Protein 3SDR (pdb70)

Radius of gyration: 31.47 Å; Cα contacts (8 Å, |Δi|>4): 1175; chains: 1; bounding box: 90×68×75 Å

Foldseek 3Di:
DFQVQLVVDDAPLQDVVLVVVLVVLLVVLCVVCCCQQPNVLHADKDFQLLLLLLQLQDCCPVPDLGGVQVLSLVVLLPQQDPQLFHADPVDDAQLQRLNSLLSNLVSCVSSVHNPVSNVSSQCSNQVSVVPCDDPLQNFFHFWCSLQAVLQSVVVVVVVVRPHDCPDPVNVVSPVVNVVLCVPDPLVCQLPPQDPCLLPCVRVVVRDPLVRNCNQAWPQQGRQQASNSLSVSCNVPVDPSSVSNNVVQCVSPPRGGHGGPDQSQLLLLLLLVLCQLLVNCVSPVPSNCSSLVVNVVLQDLQADPSDSRGPHHALLSRLSNLQSCLQQQHDDAPSNCVNQQDVHHDQDSIGDVSSLSSLLSLLNSLLLFFPPRVSSVVSNVVSLVVLVVVLVDSNCVGPVNVVLVSNVVSVVSNVDRPLQDQSLLSSLVVLVRAALADWDHHNHIMDDNSNRHDSSSVSSQSVSSSLLVLVSVLSSVLSVCVVVLCLVVLVLFDQDLLLQLSLQCSQLRDNQQSQLSNLLSLVVSLLRSLLCCLQPVDALVLLVLLLVCLVVLDLVSCVPHDVVSNSSVVSVSVSLVVLQVLLCVQAVDHCSVVLSVLVSQQSVLSSVVSVCVVVLHQAALVVQLLSQLRPVCQLSSLVSRLSNRHPFYADPVLVCQAHPRPDLHLSSLLSSLLQLLQCLQAQLVSHHSLVNVCVVPVPDDSVVSNVVSVVVNVNSVSNLSCNLSHDDDHDNSSSSSSSSSSNNSCNQSDPRNNHHGDPVVSVVSSCSNRNDRDDD

Organism: Abies grandis (NCBI:txid46611)

B-factor: mean 39.96, std 15.06, range [17.89, 164.93]

InterPro domains:
  IPR001906 Terpene synthase, N-terminal domain [PF01397] (242-449)
  IPR005630 Terpene synthase, metal-binding domain [PF03936] (525-759)
  IPR008930 Terpenoid cyclases/protein prenyltransferase alpha-alpha toroid [SSF48239] (81-162)
  IPR008930 Terpenoid cyclases/protein prenyltransferase alpha-alpha toroid [SSF48239] (253-471)
  IPR008949 Isoprenoid synthase domain superfamily [G3DSA:1.10.600.10] (502-817)
  IPR008949 Isoprenoid synthase domain superfamily [SSF48576] (488-815)
  IPR034741 Terpene cyclase-like 1, C-terminal domain [SFLDG01019] (487-816)
  IPR036965 Terpene synthase, N-terminal domain superfamily [G3DSA:1.50.10.130] (62-500)
  IPR044814 Terpene cyclases, class 1, plant [cd00684] (286-814)
  IPR050148 Terpene synthase-like [PTHR31739] (59-814)

Secondary structure (DSSP, 8-state):
-HHHHHHT---GGGSHHHHHHHHHHHHHHHHHHHHHHTSS--------HHHHHHHHTPBPTTS-SSBSSHHHHHHHHH---TTS--S-TT---HHHHHHHHHHHHHHHHHTT--HHHHHHHHHHHHHHHTT--SGGGS-SPPTTHHHHHHHHHHHHHHTT-S--TT-HHHHHHHHHHHHHHHT--SGGGGTS--GGGGGGGG-TTT--TTTGGGG--TTS-BTTBHHHHHHHHHHH--HHHHHHHHHHHHHHSS---SSS--HHHHHHHHHHHHHHTT-GGGGHHHHHHHHHHHHHH--TT---SSTT-SS--HHHHHHHHHHHHHTT----GGGGGGGB---B---SS-HHHHHHHHHHHHHHHTTPPTT-HHHHHHHHHHHHHHHHHHTSGGGGSHHHHHTTHHHHHHHHHH--STT--HHHHHHHHHTT--TT--EESSSEE--TTTS-HHHHHHHHHHHHHHHHHHHHHHHHHHHHHHHSSGGG-TTS---HHHHHHHHHTTS--GGGHHHHHHHHHHHHHHHHHHHIIIIIS-HHHHHHHHHHHHHT-GGGGGGS-HHHHHHHHHHHHHHHHHHHHHHHHHSS--HHHHHHHHHHHHHHHHHHHHHHHTT----HHHHHHHHHHHT-HHHHHHHHHTT-TT----HHHHHTT--TTS-SHHHHHHHHHHHHHHHHSS-----HHHHHHHHSTTS-HHHHHHHHHHHHHHHHHHHHHHHHS--SS-HHHHHHHHHHHHHHHHHT-S--SS---HHHHHHHHIIIIIPPPP-

Nearest PDB structures (foldseek):
  3sdv-assembly1_A  TM=1.001E+00  e=0.000E+00  Abies grandis
  3s9v-assembly3_C  TM=9.406E-01  e=3.411E-59  Abies grandis
  3s9v-assembly4_D  TM=9.399E-01  e=6.898E-59  Abies grandis
  7y47-assembly1_B  TM=9.010E-01  e=2.805E-46  Selaginella moellendorffii
  6a2c-assembly1_A  TM=8.883E-01  e=5.609E-22  Santalum album

Sequence (775 aa):
WGYDLVHSLKSPYIDSSYRERAEVLVSSEIKAMLNPAITGDGESMITPSAYDTAWVARVPAIDGSARPQFPQTVDDWILKNQLKDGSWGIQSHFLLSDRLLATLSCVLVLLKWNVGDLQVEQGIEFIKSNLELVKDETDQDSLVTDFEIIFPSLLREAQSLRLGLPYDLPYIHLLQTKRQERLAKLSREEIYAVPSPLLYSLEGIQDIVEWERIMEVQSQDGSFLSSPASTACVFMHTGDAKCLEFLNSVMIKFGNFVPCLYPVDLLERLLIVDNIVRLGIYRHFEKEIKEALDYVYRHWNERGIGWGRLNPIADLETTALGFRLLRLHRYNVSPAIFDNFKDAKFICSTGQFNKDVASMLNLYRASQLAFPGENILDEEAKSFATKYLREALEKSETSSAWNNKQNLSQEIKYALKTSWHASVPRVEAKRYCQVYRPDYARIAKCVYKLPYVNNEKFLELGKLDFNIIQSIHQEEMKNVTSSWFRDSGLPLFTFARERPLEFYFLVAAGTYEPQYAKCRFLFTKVACLQTVLDDMYDTYGTLDELKLFTEAVRRWDLSFTENLPDYMKLCYQIYYDIVHEVAWEAEKEQGRELVSFFRKGWEDYLLGYYEEAEWLAAEYVPTLDEYIKNGITSIGQRILLLSGVLIMDGQLLSQEALEKVDYPGRRVLTELNSLISRLADDTKTYKALASSIECYMKDHPECTEEEALDHIYSILEPAVKELTREFLKPDDVPFACKKMLFEETRVTMVIFKDGDGFGVSKLEVKDHIKECLIEPLPL

CATH classification: 1.50.10.130 (+2 more: 1.50.10.160, 1.10.600.10)

GO terms:
  GO:0052681 alpha-bisabolene synthase activity (F, EXP)

Solvent-accessible surface area: 31756 Å² total; per-residue (Å²): 111,20,68,113,42,0,52,77,24,159,27,80,33,83,79,77,60,73,56,114,93,0,83,68,0,8,62,62,0,76,70,50,1,65,49,0,11,72,34,125,19,38,1,81,4,26,41,0,6,1,0,0,0,7,0,0,20,0,58,6,107,96,71,40,103,125,16,48,9,72,65,0,11,70,30,0,43,156,60,34,30,207,68,1,0,0,26,30,114,68,38,81,0,18,1,4,3,1,1,2,0,0,0,0,0,5,0,0,63,96,44,122,54,16,108,109,37,13,122,82,0,32,101,5,0,87,46,25,0,83,120,19,167,72,98,110,64,35,28,11,34,1,22,18,2,32,1,1,0,6,28,5,6,103,60,0,87,86,96,215,24,54,14,22,40,116,42,103,16,16,96,50,3,49,75,70,22,104,89,56,16,84,157,43,60,114,110,92,5,23,79,76,35,31,85,14,0,10,0,0,2,0,0,57,147,36,9,78,31,160,101,0,46,148,5,31,4,145,37,0,1,0,2,2,0,0,0,0,0,0,2,0,18,63,90,54,51,34,71,88,0,26,110,3,0,54,49,0,10,148,71,31,39,62,36,0,0,0,12,33,14,0,0,1,7,0,3,0,16,4,0,10,8,1,31,75,3,2,1,52,50,27,0,131,130,10,11,128,52,1,1,56,44,0,84,194,54,36,55,148,180,6,5,4,29,2,95,51,23,50,44,29,14,10,21,0,0,0,3,0,0,26,0,0,7,33,55,67,40,127,10,58,10,54,9,0,77,65,23,63,89,128,86,10,92,19,65,91,39,18,38,29,53,11,2,28,3,0,7,15,0,18,45,0,2,14,2,5,39,51,68,29,112,26,0,62,53,0,86,53,45,0,21,131,33,0,144,104,1,47,155,80,82,86,1,70,15,58,5,1,78,113,32,62,17,28,98,66,0,119,74,7,44,162,33,50,50,24,19,5,5,23,10,2,48,6,11,78,31,2,112,100,11,96,28,68,68,1,35,18,10,1,5,4,14,31,0,54,16,0,13,19,119,66,0,22,70,0,1,55,10,2,5,1,5,2,5,2,38,3,8,68,19,0,24,84,1,4,36,44,15,134,123,22,16,4,38,123,8,128,59,10,122,98,70,12,2,33,23,0,1,18,3,0,0,2,7,4,20,49,98,12,40,88,0,0,48,0,0,0,14,0,4,3,0,15,19,5,0,46,34,0,3,44,109,113,13,66,65,100,40,2,132,71,0,1,54,0,0,123,130,29,61,82,84,29,20,137,70,4,37,113,46,0,65,53,1,0,96,13,0,44,81,7,1,42,63,1,0,149,19,0,47,148,49,11,71,72,103,2,41,68,59,0,66,112,4,1,40,42,4,0,62,7,9,28,75,23,6,77,32,68,65,73,158,90,47,1,60,14,119,55,13,27,156,9,3,33,54,4,38,1,21,36,2,5,0,1,0,0,0,0,5,1,83,59,38,117,1,59,116,127,10,7,71,78,3,5,71,72,74,134,105,15,1,0,19,1,0,0,5,1,2,39,0,8,34,4,2,30,35,45,100,109,109,8,12,0,1,60,0,31,61,117,54,83,101,165,27,63,88,111,97,0,27,87,63,0,60,62,39,15,104,61,0,23,42,28,0,0,77,18,11,4,73,97,50,104,4,31,68,26,0,0,36,2,1,0,10,3,0,23,0,8,18,7,43,35,82,117,14,68,0,160,19,49,43,136,128,89,18,88,62,28,1,65,41,3,2,22,88,72,3,105,123

Structure (mmCIF, N/CA/C/O backbone):
data_3SDR
#
_entry.id   3SDR
#
_cell.length_a   156.458
_cell.length_b   54.479
_cell.length_c   126.607
_cell.angle_alpha   90.00
_cell.angle_beta   119.37
_cell.angle_gamma   90.00
#
_symmetry.space_group_name_H-M   'C 1 2 1'
#
loop_
_entity.id
_entity.type
_entity.pdbx_description
1 polymer 'Alpha-bisabolene synthase'
2 non-polymer 'CHLORIDE ION'
3 non-polymer 'MAGNESIUM ION'
4 non-polymer PAMIDRONATE
5 water water
#
loop_
_atom_site.group_PDB
_atom_site.id
_atom_site.type_symbol
_atom_site.label_atom_id
_atom_site.label_alt_id
_atom_site.label_comp_id
_atom_site.label_asym_id
_atom_site.label_entity_id
_atom_site.label_seq_id
_atom_site.pdbx_PDB_ins_code
_atom_site.Cartn_x
_atom_site.Cartn_y
_atom_site.Cartn_z
_atom_site.occupancy
_atom_site.B_iso_or_equiv
_atom_site.auth_seq_id
_atom_site.auth_comp_id
_atom_site.auth_asym_id
_atom_site.auth_atom_id
_atom_site.pdbx_PDB_model_num
ATOM 1 N N . TRP A 1 35 ? 113.909 16.724 30.044 1.00 66.92 35 TRP A N 1
ATOM 2 C CA . TRP A 1 35 ? 113.219 17.954 30.425 1.00 64.96 35 TRP A CA 1
ATOM 3 C C . TRP A 1 35 ? 114.104 19.181 30.204 1.00 52.63 35 TRP A C 1
ATOM 4 O O . TRP A 1 35 ? 115.274 19.055 29.831 1.00 56.71 35 TRP A O 1
ATOM 15 N N . GLY A 1 36 ? 113.541 20.364 30.437 1.00 75.59 36 GLY A N 1
ATOM 16 C CA . GLY A 1 36 ? 114.284 21.605 30.302 1.00 70.10 36 GLY A CA 1
ATOM 17 C C . GLY A 1 36 ? 114.849 21.838 28.910 1.00 61.94 36 GLY A C 1
ATOM 18 O O . GLY A 1 36 ? 114.157 21.653 27.910 1.00 64.34 36 GLY A O 1
ATOM 19 N N . TYR A 1 37 ? 116.117 22.236 28.850 1.00 59.19 37 TYR A N 1
ATOM 20 C CA . TYR A 1 37 ? 116.753 22.608 27.588 1.00 55.65 37 TYR A CA 1
ATOM 21 C C . TYR A 1 37 ? 116.809 21.453 26.592 1.00 56.69 37 TYR A C 1
ATOM 22 O O . TYR A 1 37 ? 116.408 21.597 25.435 1.00 49.80 37 TYR A O 1
ATOM 31 N N . ASP A 1 38 ? 117.311 20.311 27.049 1.00 62.09 38 ASP A N 1
ATOM 32 C CA . ASP A 1 38 ? 117.554 19.166 26.178 1.00 63.27 38 ASP A CA 1
ATOM 33 C C . ASP A 1 38 ? 116.289 18.623 25.528 1.00 58.90 38 ASP A C 1
ATOM 34 O O . ASP A 1 38 ? 116.279 18.331 24.332 1.00 60.34 38 ASP A O 1
ATOM 39 N N . LEU A 1 39 ? 115.225 18.485 26.311 1.00 57.03 39 LEU A N 1
ATOM 40 C CA . LEU A 1 39 ? 113.959 17.987 25.782 1.00 60.06 39 LEU A CA 1
ATOM 41 C C . LEU A 1 39 ? 113.394 18.931 24.736 1.00 48.85 39 LEU A C 1
ATOM 42 O O . LEU A 1 39 ? 112.989 18.508 23.657 1.00 50.96 39 LEU A O 1
ATOM 47 N N . VAL A 1 40 ? 113.362 20.214 25.067 1.00 46.64 40 VAL A N 1
ATOM 48 C CA . VAL A 1 40 ? 112.737 21.203 24.200 1.00 42.69 40 VAL A CA 1
ATOM 49 C C . VAL A 1 40 ? 113.492 21.365 22.875 1.00 34.59 40 VAL A C 1
ATOM 50 O O . VAL A 1 40 ? 112.882 21.428 21.814 1.00 37.84 40 VAL A O 1
ATOM 54 N N . HIS A 1 41 ? 114.817 21.415 22.926 1.00 42.49 41 HIS A N 1
ATOM 55 C CA . HIS A 1 41 ? 115.578 21.573 21.686 1.00 45.14 41 HIS A CA 1
ATOM 56 C C . HIS A 1 41 ? 115.606 20.304 20.822 1.00 47.55 41 HIS A C 1
ATOM 57 O O . HIS A 1 41 ? 115.986 20.352 19.651 1.00 44.88 41 HIS A O 1
ATOM 64 N N . SER A 1 42 ? 115.169 19.183 21.390 1.00 45.19 42 SER A N 1
ATOM 65 C CA . SER A 1 42 ? 115.064 17.939 20.633 1.00 50.30 42 SER A CA 1
ATOM 66 C C . SER A 1 42 ? 113.768 17.873 19.817 1.00 46.74 42 SER A C 1
ATOM 67 O O . SER A 1 42 ? 113.625 17.024 18.940 1.00 44.14 42 SER A O 1
ATOM 70 N N . LEU A 1 43 ? 112.828 18.770 20.111 1.00 37.83 43 LEU A N 1
ATOM 71 C CA . LEU A 1 43 ? 111.552 18.813 19.403 1.00 39.17 43 LEU A CA 1
ATOM 72 C C . LEU A 1 43 ? 111.754 19.384 18.010 1.00 46.32 43 LEU A C 1
ATOM 73 O O . LEU A 1 43 ? 112.461 20.375 17.834 1.00 42.94 43 LEU A O 1
ATOM 78 N N . LYS A 1 44 ? 111.130 18.755 17.021 1.00 48.98 44 LYS A N 1
ATOM 79 C CA . LYS A 1 44 ? 111.289 19.170 15.638 1.00 55.12 44 LYS A CA 1
ATOM 80 C C . LYS A 1 44 ? 109.949 19.066 14.923 1.00 60.51 44 LYS A C 1
ATOM 81 O O . LYS A 1 44 ? 109.750 18.169 14.102 1.00 67.28 44 LYS A O 1
ATOM 87 N N . SER A 1 45 ? 109.025 19.970 15.229 1.00 49.91 45 SER A N 1
ATOM 88 C CA . SER A 1 45 ? 107.679 19.846 14.662 1.00 50.16 45 SER A CA 1
ATOM 89 C C . SER A 1 45 ? 107.557 20.335 13.225 1.00 54.24 45 SER A C 1
ATOM 90 O O . SER A 1 45 ? 107.975 21.449 12.899 1.00 51.18 45 SER A O 1
ATOM 93 N N . PRO A 1 46 ? 106.944 19.508 12.369 1.00 53.46 46 PRO A N 1
ATOM 94 C CA . PRO A 1 46 ? 106.741 19.848 10.959 1.00 57.92 46 PRO A CA 1
ATOM 95 C C . PRO A 1 46 ? 105.745 20.987 10.801 1.00 50.46 46 PRO A C 1
ATOM 96 O O . PRO A 1 46 ? 105.814 21.684 9.786 1.00 49.26 46 PRO A O 1
ATOM 100 N N . TYR A 1 47 ? 104.863 21.181 11.790 1.00 42.17 47 TYR A N 1
ATOM 101 C CA . TYR A 1 47 ? 103.692 22.055 11.623 1.00 38.47 47 TYR A CA 1
ATOM 102 C C . TYR A 1 47 ? 104.015 23.541 11.632 1.00 35.49 47 TYR A C 1
ATOM 103 O O . TYR A 1 47 ? 103.135 24.382 11.433 1.00 32.33 47 TYR A O 1
ATOM 112 N N . ILE A 1 48 ? 105.288 23.855 11.829 1.00 31.79 48 ILE A N 1
ATOM 113 C CA . ILE A 1 48 ? 105.742 25.236 11.804 1.00 38.43 48 ILE A CA 1
ATOM 114 C C . ILE A 1 48 ? 105.821 25.792 10.375 1.00 42.36 48 ILE A C 1
ATOM 115 O O . ILE A 1 48 ? 105.683 27.000 10.165 1.00 43.56 48 ILE A O 1
ATOM 120 N N . ASP A 1 49 ? 106.042 24.915 9.397 1.00 44.44 49 ASP A N 1
ATOM 121 C CA . ASP A 1 49 ? 106.139 25.341 7.997 1.00 42.24 49 ASP A CA 1
ATOM 122 C C . ASP A 1 49 ? 104.894 26.113 7.572 1.00 39.06 49 ASP A C 1
ATOM 123 O O . ASP A 1 49 ? 103.764 25.748 7.929 1.00 35.94 49 ASP A O 1
ATOM 128 N N . SER A 1 50 ? 105.099 27.177 6.801 1.00 37.49 50 SER A N 1
ATOM 129 C CA . SER A 1 50 ? 104.004 28.050 6.379 1.00 42.31 50 SER A CA 1
ATOM 130 C C . SER A 1 50 ? 102.879 27.312 5.651 1.00 44.30 50 SER A C 1
ATOM 131 O O . SER A 1 50 ? 101.727 27.731 5.721 1.00 39.26 50 SER A O 1
ATOM 134 N N . SER A 1 51 ? 103.216 26.238 4.936 1.00 42.72 51 SER A N 1
ATOM 135 C CA . SER A 1 51 ? 102.223 25.473 4.169 1.00 36.79 51 SER A CA 1
ATOM 136 C C . SER A 1 51 ? 101.090 24.937 5.035 1.00 37.57 51 SER A C 1
ATOM 137 O O . SER A 1 51 ? 99.961 24.796 4.566 1.00 33.24 51 SER A O 1
ATOM 140 N N . TYR A 1 52 ? 101.393 24.597 6.285 1.00 29.28 52 TYR A N 1
ATOM 141 C CA . TYR A 1 52 ? 100.344 24.106 7.184 1.00 27.85 52 TYR A CA 1
ATOM 142 C C . TYR A 1 52 ? 99.333 25.184 7.547 1.00 30.66 52 TYR A C 1
ATOM 143 O O . TYR A 1 52 ? 98.129 24.933 7.543 1.00 27.28 52 TYR A O 1
ATOM 152 N N . ARG A 1 53 ? 99.814 26.387 7.841 1.00 34.46 53 ARG A N 1
ATOM 153 C CA . ARG A 1 53 ? 98.893 27.486 8.092 1.00 32.71 53 ARG A CA 1
ATOM 154 C C . ARG A 1 53 ? 98.138 27.849 6.817 1.00 30.62 53 ARG A C 1
ATOM 155 O O . ARG A 1 53 ? 96.965 28.181 6.882 1.00 28.24 53 ARG A O 1
ATOM 163 N N . GLU A 1 54 ? 98.787 27.775 5.653 1.00 30.83 54 GLU A N 1
ATOM 164 C CA . GLU A 1 54 ? 98.071 28.060 4.405 1.00 32.12 54 GLU A CA 1
ATOM 165 C C . GLU A 1 54 ? 96.913 27.073 4.203 1.00 32.70 54 GLU A C 1
ATOM 166 O O . GLU A 1 54 ? 95.828 27.449 3.761 1.00 29.26 54 GLU A O 1
ATOM 172 N N . ARG A 1 55 ? 97.153 25.812 4.549 1.00 30.07 55 ARG A N 1
ATOM 173 C CA . ARG A 1 55 ? 96.129 24.773 4.454 1.00 29.50 55 ARG A CA 1
ATOM 174 C C . ARG A 1 55 ? 94.994 25.034 5.439 1.00 25.68 55 ARG A C 1
ATOM 175 O O . ARG A 1 55 ? 93.810 24.874 5.115 1.00 27.90 55 ARG A O 1
ATOM 183 N N . ALA A 1 56 ? 95.351 25.430 6.651 1.00 23.23 56 ALA A N 1
ATOM 184 C CA . ALA A 1 56 ? 94.339 25.733 7.658 1.00 22.02 56 ALA A CA 1
ATOM 185 C C . ALA A 1 56 ? 93.460 26.882 7.175 1.00 25.43 56 ALA A C 1
ATOM 186 O O . ALA A 1 56 ? 92.268 26.915 7.449 1.00 27.19 56 ALA A O 1
ATOM 188 N N . GLU A 1 57 ? 94.053 27.837 6.470 1.00 24.49 57 GLU A N 1
ATOM 189 C CA . GLU A 1 57 ? 93.285 28.963 5.953 1.00 28.61 57 GLU A CA 1
ATOM 190 C C . GLU A 1 57 ? 92.310 28.544 4.851 1.00 36.10 57 GLU A C 1
ATOM 191 O O . GLU A 1 57 ? 91.259 29.161 4.677 1.00 28.40 57 GLU A O 1
ATOM 197 N N . VAL A 1 58 ? 92.667 27.513 4.093 1.00 27.61 58 VAL A N 1
ATOM 198 C CA . VAL A 1 58 ? 91.745 26.976 3.109 1.00 27.10 58 VAL A CA 1
ATOM 199 C C . VAL A 1 58 ? 90.593 26.339 3.847 1.00 28.06 58 VAL A C 1
ATOM 200 O O . VAL A 1 58 ? 89.436 26.538 3.490 1.00 28.95 58 VAL A O 1
ATOM 204 N N . LEU A 1 59 ? 90.898 25.578 4.896 1.00 23.45 59 LEU A N 1
ATOM 205 C CA . LEU A 1 59 ? 89.830 24.965 5.683 1.00 25.77 59 LEU A CA 1
ATOM 206 C C . LEU A 1 59 ? 88.906 26.037 6.268 1.00 29.45 59 LEU A C 1
ATOM 207 O O . LEU A 1 59 ? 87.679 25.870 6.286 1.00 25.64 59 LEU A O 1
ATOM 212 N N . VAL A 1 60 ? 89.491 27.137 6.735 1.00 24.56 60 VAL A N 1
ATOM 213 C CA . VAL A 1 60 ? 88.695 28.224 7.291 1.00 27.55 60 VAL A CA 1
ATOM 214 C C . VAL A 1 60 ? 87.736 28.791 6.233 1.00 28.61 60 VAL A C 1
ATOM 215 O O . VAL A 1 60 ? 86.557 29.022 6.510 1.00 25.72 60 VAL A O 1
ATOM 219 N N . SER A 1 61 ? 88.224 29.010 5.018 1.00 26.74 61 SER A N 1
ATOM 220 C CA A SER A 1 61 ? 87.351 29.530 3.973 0.48 24.71 61 SER A CA 1
ATOM 221 C CA B SER A 1 61 ? 87.371 29.512 3.944 0.52 26.05 61 SER A CA 1
ATOM 222 C C . SER A 1 61 ? 86.270 28.519 3.597 1.00 25.05 61 SER A C 1
ATOM 223 O O . SER A 1 61 ? 85.129 28.903 3.330 1.00 28.60 61 SER A O 1
ATOM 228 N N . GLU A 1 62 ? 86.615 27.234 3.572 1.00 27.85 62 GLU A N 1
ATOM 229 C CA . GLU A 1 62 ? 85.625 26.209 3.222 1.00 30.58 62 GLU A CA 1
ATOM 230 C C . GLU A 1 62 ? 84.510 26.172 4.267 1.00 29.50 62 GLU A C 1
ATOM 231 O O . GLU A 1 62 ? 83.328 25.999 3.943 1.00 22.78 62 GLU A O 1
ATOM 237 N N . ILE A 1 63 ? 84.890 26.325 5.528 1.00 26.98 63 ILE A N 1
ATOM 238 C CA . ILE A 1 63 ? 83.925 26.264 6.618 1.00 25.77 63 ILE A CA 1
ATOM 239 C C . ILE A 1 63 ? 83.028 27.503 6.606 1.00 25.14 63 ILE A C 1
ATOM 240 O O . ILE A 1 63 ? 81.819 27.409 6.821 1.00 23.78 63 ILE A O 1
ATOM 245 N N . LYS A 1 64 ? 83.611 28.661 6.325 1.00 23.87 64 LYS A N 1
ATOM 246 C CA . LYS A 1 64 ? 82.800 29.867 6.192 1.00 24.90 64 LYS A CA 1
ATOM 247 C C . LYS A 1 64 ? 81.759 29.716 5.079 1.00 29.99 64 LYS A C 1
ATOM 248 O O . LYS A 1 64 ? 80.608 30.130 5.228 1.00 28.92 64 LYS A O 1
ATOM 254 N N . ALA A 1 65 ? 82.157 29.108 3.964 1.00 30.05 65 ALA A N 1
ATOM 255 C CA . ALA A 1 65 ? 81.221 28.900 2.868 1.00 30.11 65 ALA A CA 1
ATOM 256 C C . ALA A 1 65 ? 80.153 27.890 3.267 1.00 31.69 65 ALA A C 1
ATOM 257 O O . ALA A 1 65 ? 78.978 28.047 2.934 1.00 32.27 65 ALA A O 1
ATOM 259 N N . MET A 1 66 ? 80.561 26.844 3.973 1.00 26.78 66 MET A N 1
ATOM 260 C CA . MET A 1 66 ? 79.619 25.819 4.389 1.00 28.77 66 MET A CA 1
ATOM 261 C C . MET A 1 66 ? 78.549 26.373 5.333 1.00 34.64 66 MET A C 1
ATOM 262 O O . MET A 1 66 ? 77.382 25.992 5.258 1.00 33.18 66 MET A O 1
ATOM 267 N N . LEU A 1 67 ? 78.956 27.263 6.229 1.00 27.18 67 LEU A N 1
ATOM 268 C CA . LEU A 1 67 ? 78.055 27.774 7.258 1.00 27.49 67 LEU A CA 1
ATOM 269 C C . LEU A 1 67 ? 77.220 28.947 6.759 1.00 31.15 67 LEU A C 1
ATOM 270 O O . LEU A 1 67 ? 76.233 29.334 7.382 1.00 31.02 67 LEU A O 1
ATOM 275 N N . ASN A 1 68 ? 77.609 29.505 5.621 1.00 29.60 68 ASN A N 1
ATOM 276 C CA . ASN A 1 68 ? 76.991 30.741 5.171 1.00 35.92 68 ASN A CA 1
ATOM 277 C C . ASN A 1 68 ? 75.464 30.665 5.036 1.00 33.99 68 ASN A C 1
ATOM 278 O O . ASN A 1 68 ? 74.763 31.562 5.499 1.00 35.85 68 ASN A O 1
ATOM 283 N N . PRO A 1 69 ? 74.947 29.593 4.410 1.00 36.69 69 PRO A N 1
ATOM 284 C CA . PRO A 1 69 ? 73.492 29.440 4.279 1.00 41.68 69 PRO A CA 1
ATOM 285 C C . PRO A 1 69 ? 72.796 29.384 5.633 1.00 43.82 69 PRO A C 1
ATOM 286 O O . PRO A 1 69 ? 71.696 29.912 5.765 1.00 49.07 69 PRO A O 1
ATOM 290 N N . ALA A 1 70 ? 73.439 28.772 6.625 1.00 39.64 70 ALA A N 1
ATOM 291 C CA . ALA A 1 70 ? 72.864 28.654 7.965 1.00 43.95 70 ALA A CA 1
ATOM 292 C C . ALA A 1 70 ? 72.742 29.996 8.679 1.00 48.26 70 ALA A C 1
ATOM 293 O O . ALA A 1 70 ? 71.715 30.297 9.278 1.00 58.28 70 ALA A O 1
ATOM 295 N N . ILE A 1 71 ? 73.796 30.800 8.629 1.00 36.62 71 ILE A N 1
ATOM 296 C CA . ILE A 1 71 ? 73.824 32.017 9.428 1.00 40.36 71 ILE A CA 1
ATOM 297 C C . ILE A 1 71 ? 73.373 33.269 8.671 1.00 45.53 71 ILE A C 1
ATOM 298 O O . ILE A 1 71 ? 72.837 34.195 9.275 1.00 43.47 71 ILE A O 1
ATOM 303 N N . THR A 1 72 ? 73.589 33.297 7.356 1.00 53.24 72 THR A N 1
ATOM 304 C CA . THR A 1 72 ? 73.305 34.501 6.568 1.00 54.50 72 THR A CA 1
ATOM 305 C C . THR A 1 72 ? 72.334 34.261 5.419 1.00 49.58 72 THR A C 1
ATOM 306 O O . THR A 1 72 ? 71.734 35.203 4.904 1.00 54.44 72 THR A O 1
ATOM 310 N N . GLY A 1 73 ? 72.184 33.004 5.017 1.00 50.86 73 GLY A N 1
ATOM 311 C CA . GLY A 1 73 ? 71.278 32.661 3.936 1.00 61.59 73 GLY A CA 1
ATOM 312 C C . GLY A 1 73 ? 69.936 32.126 4.405 1.00 64.97 73 GLY A C 1
ATOM 313 O O . GLY A 1 73 ? 69.453 32.462 5.489 1.00 64.23 73 GLY A O 1
ATOM 314 N N . ASP A 1 74 ? 69.329 31.289 3.570 1.00 68.55 74 ASP A N 1
ATOM 315 C CA . ASP A 1 74 ? 68.026 30.701 3.864 1.00 73.49 74 ASP A CA 1
ATOM 316 C C . ASP A 1 74 ? 68.130 29.180 3.954 1.00 63.71 74 ASP A C 1
ATOM 317 O O . ASP A 1 74 ? 67.122 28.474 4.052 1.00 60.51 74 ASP A O 1
ATOM 322 N N . GLY A 1 75 ? 69.362 28.685 3.923 1.00 56.75 75 GLY A N 1
ATOM 323 C CA . GLY A 1 75 ? 69.619 27.263 4.047 1.00 56.05 75 GLY A CA 1
ATOM 324 C C . GLY A 1 75 ? 69.748 26.850 5.499 1.00 52.91 75 GLY A C 1
ATOM 325 O O . GLY A 1 75 ? 70.508 25.942 5.834 1.00 51.61 75 GLY A O 1
ATOM 326 N N . GLU A 1 76 ? 69.004 27.533 6.363 1.00 48.95 76 GLU A N 1
ATOM 327 C CA . GLU A 1 76 ? 68.973 27.212 7.779 1.00 58.75 76 GLU A CA 1
ATOM 328 C C . GLU A 1 76 ? 68.398 25.813 7.992 1.00 53.52 76 GLU A C 1
ATOM 329 O O . GLU A 1 76 ? 67.819 25.224 7.081 1.00 55.84 76 GLU A O 1
ATOM 335 N N . SER A 1 77 ? 68.562 25.288 9.201 1.00 45.37 77 SER A N 1
ATOM 336 C CA . SER A 1 77 ? 68.010 23.988 9.568 1.00 40.68 77 SER A CA 1
ATOM 337 C C . SER A 1 77 ? 68.340 22.868 8.573 1.00 41.22 77 SER A C 1
ATOM 338 O O . SER A 1 77 ? 67.447 22.309 7.929 1.00 41.90 77 SER A O 1
ATOM 341 N N . MET A 1 78 ? 69.624 22.548 8.446 1.00 41.42 78 MET A N 1
ATOM 342 C CA . MET A 1 78 ? 70.041 21.380 7.672 1.00 37.65 78 MET A CA 1
ATOM 343 C C . MET A 1 78 ? 69.996 20.125 8.552 1.00 29.23 78 MET A C 1
ATOM 344 O O . MET A 1 78 ? 70.854 19.911 9.412 1.00 35.22 78 MET A O 1
ATOM 349 N N . ILE A 1 79 ? 68.993 19.302 8.309 1.00 29.44 79 ILE A N 1
ATOM 350 C CA . ILE A 1 79 ? 68.670 18.168 9.159 1.00 22.82 79 ILE A CA 1
ATOM 351 C C . ILE A 1 79 ? 68.222 17.028 8.248 1.00 30.01 79 ILE A C 1
ATOM 352 O O . ILE A 1 79 ? 67.562 17.267 7.250 1.00 29.16 79 ILE A O 1
ATOM 357 N N . THR A 1 80 ? 68.619 15.802 8.578 1.00 26.84 80 THR A N 1
ATOM 358 C CA . THR A 1 80 ? 68.321 14.605 7.791 1.00 19.83 80 THR A CA 1
ATOM 359 C C . THR A 1 80 ? 66.828 14.248 7.707 1.00 25.64 80 THR A C 1
ATOM 360 O O . THR A 1 80 ? 66.009 14.769 8.472 1.00 22.27 80 THR A O 1
ATOM 364 N N . PRO A 1 81 ? 66.454 13.364 6.761 1.00 25.49 81 PRO A N 1
ATOM 365 C CA . PRO A 1 81 ? 65.031 13.001 6.642 1.00 17.89 81 PRO A CA 1
ATOM 366 C C . PRO A 1 81 ? 64.540 12.156 7.799 1.00 24.97 81 PRO A C 1
ATOM 367 O O . PRO A 1 81 ? 65.301 11.352 8.369 1.00 23.33 81 PRO A O 1
ATOM 371 N N . SER A 1 82 ? 63.265 12.330 8.125 1.00 22.42 82 SER A N 1
ATOM 372 C CA . SER A 1 82 ? 62.581 11.446 9.063 1.00 23.33 82 SER A CA 1
ATOM 373 C C . SER A 1 82 ? 61.635 10.574 8.262 1.00 20.37 82 SER A C 1
ATOM 374 O O . SER A 1 82 ? 60.615 11.049 7.771 1.00 23.35 82 SER A O 1
ATOM 377 N N . ALA A 1 83 ? 61.961 9.300 8.101 1.00 26.37 83 ALA A N 1
ATOM 378 C CA . ALA A 1 83 ? 61.012 8.414 7.425 1.00 23.81 83 ALA A CA 1
ATOM 379 C C . ALA A 1 83 ? 59.684 8.380 8.179 1.00 30.62 83 ALA A C 1
ATOM 380 O O . ALA A 1 83 ? 58.620 8.380 7.563 1.00 29.42 83 ALA A O 1
ATOM 382 N N . TYR A 1 84 ? 59.744 8.358 9.513 1.00 26.88 84 TYR A N 1
ATOM 383 C CA . TYR A 1 84 ? 58.525 8.326 10.319 1.00 24.33 84 TYR A CA 1
ATOM 384 C C . TYR A 1 84 ? 57.603 9.495 10.005 1.00 22.17 84 TYR A C 1
ATOM 385 O O . TYR A 1 84 ? 56.411 9.298 9.787 1.00 26.93 84 TYR A O 1
ATOM 394 N N . ASP A 1 85 ? 58.159 10.711 9.994 1.00 22.68 85 ASP A N 1
ATOM 395 C CA . ASP A 1 85 ? 57.353 11.919 9.767 1.00 25.14 85 ASP A CA 1
ATOM 396 C C . ASP A 1 85 ? 56.932 12.025 8.314 1.00 28.51 85 ASP A C 1
ATOM 397 O O . ASP A 1 85 ? 55.839 12.501 8.002 1.00 25.56 85 ASP A O 1
ATOM 402 N N . THR A 1 86 ? 57.815 11.592 7.422 1.00 23.75 86 THR A N 1
ATOM 403 C CA . THR A 1 86 ? 57.509 11.634 6.006 1.00 21.81 86 THR A CA 1
ATOM 404 C C . THR A 1 86 ? 56.300 10.740 5.721 1.00 23.46 86 THR A C 1
ATOM 405 O O . THR A 1 86 ? 55.459 11.058 4.867 1.00 25.25 86 THR A O 1
ATOM 409 N N . ALA A 1 87 ? 56.213 9.616 6.422 1.00 25.12 87 ALA A N 1
ATOM 410 C CA . ALA A 1 87 ? 55.056 8.725 6.251 1.00 26.47 87 ALA A CA 1
ATOM 411 C C . ALA A 1 87 ? 53.763 9.349 6.766 1.00 29.83 87 ALA A C 1
ATOM 412 O O . ALA A 1 87 ? 52.691 9.131 6.191 1.00 26.55 87 ALA A O 1
ATOM 414 N N . TRP A 1 88 ? 53.849 10.118 7.850 1.00 28.12 88 TRP A N 1
ATOM 415 C CA . TRP A 1 88 ? 52.664 10.836 8.313 1.00 27.25 88 TRP A CA 1
ATOM 416 C C . TRP A 1 88 ? 52.221 11.900 7.303 1.00 28.30 88 TRP A C 1
ATOM 417 O O . TRP A 1 88 ? 51.040 12.040 7.034 1.00 27.29 88 TRP A O 1
ATOM 428 N N . VAL A 1 89 ? 53.173 12.619 6.714 1.00 26.94 89 VAL A N 1
ATOM 429 C CA . VAL A 1 89 ? 52.815 13.638 5.740 1.00 27.50 89 VAL A CA 1
ATOM 430 C C . VAL A 1 89 ? 52.216 12.962 4.499 1.00 31.90 89 VAL A C 1
ATOM 431 O O . VAL A 1 89 ? 51.241 13.452 3.916 1.00 28.28 89 VAL A O 1
ATOM 435 N N . ALA A 1 90 ? 52.781 11.814 4.122 1.00 25.66 90 ALA A N 1
ATOM 436 C CA . ALA A 1 90 ? 52.249 11.021 3.014 1.00 29.02 90 ALA A CA 1
ATOM 437 C C . ALA A 1 90 ? 50.802 10.576 3.213 1.00 34.76 90 ALA A C 1
ATOM 438 O O . ALA A 1 90 ? 50.111 10.259 2.242 1.00 30.17 90 ALA A O 1
ATOM 440 N N . ARG A 1 91 ? 50.338 10.524 4.460 1.00 29.49 91 ARG A N 1
ATOM 441 C CA . ARG A 1 91 ? 48.964 10.093 4.711 1.00 28.22 91 ARG A CA 1
ATOM 442 C C . ARG A 1 91 ? 47.939 11.120 4.233 1.00 33.19 91 ARG A C 1
ATOM 443 O O . ARG A 1 91 ? 46.787 10.780 3.969 1.00 32.71 91 ARG A O 1
ATOM 451 N N . VAL A 1 92 ? 48.335 12.386 4.179 1.00 31.47 92 VAL A N 1
ATOM 452 C CA . VAL A 1 92 ? 47.363 13.448 3.930 1.00 28.64 92 VAL A CA 1
ATOM 453 C C . VAL A 1 92 ? 46.706 13.278 2.561 1.00 29.31 92 VAL A C 1
ATOM 454 O O . VAL A 1 92 ? 47.400 13.235 1.545 1.00 36.68 92 VAL A O 1
ATOM 458 N N . PRO A 1 93 ? 45.366 13.155 2.528 1.00 35.93 93 PRO A N 1
ATOM 459 C CA . PRO A 1 93 ? 44.724 12.987 1.225 1.00 35.48 93 PRO A CA 1
ATOM 460 C C . PRO A 1 93 ? 44.700 14.296 0.433 1.00 37.78 93 PRO A C 1
ATOM 461 O O . PRO A 1 93 ? 44.749 15.370 1.030 1.00 32.84 93 PRO A O 1
ATOM 465 N N . ALA A 1 94 ? 44.638 14.196 -0.892 1.00 35.93 94 ALA A N 1
ATOM 466 C CA . ALA A 1 94 ? 44.566 15.375 -1.745 1.00 34.47 94 ALA A CA 1
ATOM 467 C C . ALA A 1 94 ? 43.411 16.281 -1.316 1.00 39.06 94 ALA A C 1
ATOM 468 O O . ALA A 1 94 ? 42.286 15.816 -1.130 1.00 40.45 94 ALA A O 1
ATOM 470 N N . ILE A 1 95 ? 43.680 17.574 -1.176 1.00 34.28 95 ILE A N 1
ATOM 471 C CA . ILE A 1 95 ? 42.645 18.505 -0.732 1.00 38.04 95 ILE A CA 1
ATOM 472 C C . ILE A 1 95 ? 41.558 18.707 -1.783 1.00 48.23 95 ILE A C 1
ATOM 473 O O . ILE A 1 95 ? 40.515 19.307 -1.511 1.00 50.78 95 ILE A O 1
ATOM 478 N N . ASP A 1 96 ? 41.794 18.190 -2.985 1.00 45.11 96 ASP A N 1
ATOM 479 C CA . ASP A 1 96 ? 40.807 18.297 -4.051 1.00 49.80 96 ASP A CA 1
ATOM 480 C C . ASP A 1 96 ? 39.818 17.133 -4.003 1.00 52.98 96 ASP A C 1
ATOM 481 O O . ASP A 1 96 ? 38.966 16.991 -4.878 1.00 53.21 96 ASP A O 1
ATOM 486 N N . GLY A 1 97 ? 39.940 16.299 -2.975 1.00 50.70 97 GLY A N 1
ATOM 487 C CA . GLY A 1 97 ? 38.998 15.214 -2.762 1.00 48.37 97 GLY A CA 1
ATOM 488 C C . GLY A 1 97 ? 39.291 13.947 -3.550 1.00 52.17 97 GLY A C 1
ATOM 489 O O . GLY A 1 97 ? 38.645 12.923 -3.338 1.00 55.06 97 GLY A O 1
ATOM 490 N N . SER A 1 98 ? 40.258 14.005 -4.461 1.00 49.86 98 SER A N 1
ATOM 491 C CA . SER A 1 98 ? 40.619 12.824 -5.242 1.00 53.99 98 SER A CA 1
ATOM 492 C C . SER A 1 98 ? 41.281 11.773 -4.351 1.00 51.75 98 SER A C 1
ATOM 493 O O . SER A 1 98 ? 41.787 12.093 -3.280 1.00 52.49 98 SER A O 1
ATOM 496 N N . ALA A 1 99 ? 41.276 10.520 -4.799 1.00 53.71 99 ALA A N 1
ATOM 497 C CA . ALA A 1 99 ? 41.813 9.420 -3.997 1.00 56.59 99 ALA A CA 1
ATOM 498 C C . ALA A 1 99 ? 43.318 9.238 -4.191 1.00 49.87 99 ALA A C 1
ATOM 499 O O . ALA A 1 99 ? 43.774 8.213 -4.694 1.00 44.76 99 ALA A O 1
ATOM 501 N N . ARG A 1 100 ? 44.083 10.240 -3.783 1.00 45.34 100 ARG A N 1
ATOM 502 C CA . ARG A 1 100 ? 45.532 10.174 -3.860 1.00 45.02 100 ARG A CA 1
ATOM 503 C C . ARG A 1 100 ? 46.137 11.096 -2.809 1.00 43.35 100 ARG A C 1
ATOM 504 O O . ARG A 1 100 ? 45.433 11.925 -2.230 1.00 42.27 100 ARG A O 1
ATOM 512 N N . PRO A 1 101 ? 47.444 10.949 -2.549 1.00 41.76 101 PRO A N 1
ATOM 513 C CA . PRO A 1 101 ? 48.060 11.811 -1.533 1.00 33.72 101 PRO A CA 1
ATOM 514 C C . PRO A 1 101 ? 48.189 13.262 -1.988 1.00 36.16 101 PRO A C 1
ATOM 515 O O . PRO A 1 101 ? 48.359 13.531 -3.187 1.00 34.03 101 PRO A O 1
ATOM 519 N N . GLN A 1 102 ? 48.105 14.188 -1.035 1.00 33.38 102 GLN A N 1
ATOM 520 C CA . GLN A 1 102 ? 48.303 15.601 -1.334 1.00 36.20 102 GLN A CA 1
ATOM 521 C C . GLN A 1 102 ? 49.765 15.852 -1.711 1.00 35.46 102 GLN A C 1
ATOM 522 O O . GLN A 1 102 ? 50.079 16.744 -2.509 1.00 35.49 102 GLN A O 1
ATOM 528 N N . PHE A 1 103 ? 50.656 15.059 -1.125 1.00 31.02 103 PHE A N 1
ATOM 529 C CA . PHE A 1 103 ? 52.099 15.203 -1.339 1.00 30.33 103 PHE A CA 1
ATOM 530 C C . PHE A 1 103 ? 52.659 13.888 -1.854 1.00 34.85 103 PHE A C 1
ATOM 531 O O . PHE A 1 103 ? 53.327 13.174 -1.113 1.00 30.56 103 PHE A O 1
ATOM 539 N N . PRO A 1 104 ? 52.374 13.557 -3.126 1.00 35.89 104 PRO A N 1
ATOM 540 C CA . PRO A 1 104 ? 52.704 12.239 -3.678 1.00 37.96 104 PRO A CA 1
ATOM 541 C C . PRO A 1 104 ? 54.205 11.978 -3.715 1.00 36.96 104 PRO A C 1
ATOM 542 O O . PRO A 1 104 ? 54.629 10.823 -3.682 1.00 34.67 104 PRO A O 1
ATOM 546 N N . GLN A 1 105 ? 55.005 13.036 -3.765 1.00 36.63 105 GLN A N 1
ATOM 547 C CA . GLN A 1 105 ? 56.455 12.872 -3.731 1.00 34.74 105 GLN A CA 1
ATOM 548 C C . GLN A 1 105 ? 56.951 12.183 -2.452 1.00 35.49 105 GLN A C 1
ATOM 549 O O . GLN A 1 105 ? 57.985 11.513 -2.478 1.00 32.35 105 GLN A O 1
ATOM 555 N N . THR A 1 106 ? 56.230 12.337 -1.339 1.00 26.89 106 THR A N 1
ATOM 556 C CA . THR A 1 106 ? 56.625 11.657 -0.110 1.00 26.36 106 THR A CA 1
ATOM 557 C C . THR A 1 106 ? 56.426 10.151 -0.199 1.00 35.89 106 THR A C 1
ATOM 558 O O . THR A 1 106 ? 57.174 9.381 0.404 1.00 31.98 106 THR A O 1
ATOM 562 N N . VAL A 1 107 ? 55.416 9.726 -0.952 1.00 33.32 107 VAL A N 1
ATOM 563 C CA . VAL A 1 107 ? 55.188 8.308 -1.146 1.00 34.71 107 VAL A CA 1
ATOM 564 C C . VAL A 1 107 ? 56.312 7.742 -2.006 1.00 38.08 107 VAL A C 1
ATOM 565 O O . VAL A 1 107 ? 56.855 6.674 -1.722 1.00 35.73 107 VAL A O 1
ATOM 569 N N . ASP A 1 108 ? 56.655 8.467 -3.064 1.00 30.65 108 ASP A N 1
ATOM 570 C CA A ASP A 1 108 ? 57.758 8.056 -3.914 0.58 33.75 108 ASP A CA 1
ATOM 571 C CA B ASP A 1 108 ? 57.775 8.114 -3.927 0.42 34.08 108 ASP A CA 1
ATOM 572 C C . ASP A 1 108 ? 59.064 7.951 -3.118 1.00 34.72 108 ASP A C 1
ATOM 573 O O . ASP A 1 108 ? 59.824 6.997 -3.301 1.00 33.54 108 ASP A O 1
ATOM 582 N N . TRP A 1 109 ? 59.311 8.902 -2.220 1.00 29.70 109 TRP A N 1
ATOM 583 C CA . TRP A 1 109 ? 60.503 8.860 -1.367 1.00 30.35 109 TRP A CA 1
ATOM 584 C C . TRP A 1 109 ? 60.533 7.589 -0.519 1.00 33.76 109 TRP A C 1
ATOM 585 O O . TRP A 1 109 ? 61.555 6.898 -0.430 1.00 32.41 109 TRP A O 1
ATOM 596 N N . ILE A 1 110 ? 59.412 7.295 0.129 1.00 28.78 110 ILE A N 1
ATOM 597 C CA . ILE A 1 110 ? 59.320 6.112 0.976 1.00 30.89 110 ILE A CA 1
ATOM 598 C C . ILE A 1 110 ? 59.592 4.843 0.174 1.00 32.83 110 ILE A C 1
ATOM 599 O O . ILE A 1 110 ? 60.329 3.965 0.621 1.00 32.09 110 ILE A O 1
ATOM 604 N N . LEU A 1 111 ? 59.006 4.749 -1.014 1.00 31.04 111 LEU A N 1
ATOM 605 C CA . LEU A 1 111 ? 59.181 3.557 -1.849 1.00 30.98 111 LEU A CA 1
ATOM 606 C C . LEU A 1 111 ? 60.642 3.340 -2.235 1.00 35.13 111 LEU A C 1
ATOM 607 O O . LEU A 1 111 ? 61.084 2.204 -2.446 1.00 37.43 111 LEU A O 1
ATOM 612 N N . LYS A 1 112 ? 61.385 4.432 -2.348 1.00 32.30 112 LYS A N 1
ATOM 613 C CA . LYS A 1 112 ? 62.755 4.358 -2.848 1.00 39.71 112 LYS A CA 1
ATOM 614 C C . LYS A 1 112 ? 63.809 4.369 -1.743 1.00 40.11 112 LYS A C 1
ATOM 615 O O . LYS A 1 112 ? 64.997 4.220 -2.017 1.00 40.71 112 LYS A O 1
ATOM 621 N N . ASN A 1 113 ? 63.385 4.543 -0.497 1.00 35.04 113 ASN A N 1
ATOM 622 C CA . ASN A 1 113 ? 64.358 4.668 0.584 1.00 38.43 113 ASN A CA 1
ATOM 623 C C . ASN A 1 113 ? 64.291 3.617 1.685 1.00 35.86 113 ASN A C 1
ATOM 624 O O . ASN A 1 113 ? 64.816 3.824 2.775 1.00 38.06 113 ASN A O 1
ATOM 629 N N . GLN A 1 114 ? 63.668 2.479 1.399 1.00 30.13 114 GLN A N 1
ATOM 630 C CA . GLN A 1 114 ? 63.742 1.360 2.327 1.00 32.97 114 GLN A CA 1
ATOM 631 C C . GLN A 1 114 ? 65.186 0.862 2.438 1.00 33.69 114 GLN A C 1
ATOM 632 O O . GLN A 1 114 ? 65.908 0.799 1.440 1.00 35.89 114 GLN A O 1
ATOM 638 N N . LEU A 1 115 ? 65.604 0.518 3.652 1.00 33.37 115 LEU A N 1
ATOM 639 C CA . LEU A 1 115 ? 66.932 -0.041 3.872 1.00 35.55 115 LEU A CA 1
ATOM 640 C C . LEU A 1 115 ? 66.942 -1.525 3.514 1.00 39.50 115 LEU A C 1
ATOM 641 O O . LEU A 1 115 ? 65.881 -2.135 3.325 1.00 35.48 115 LEU A O 1
ATOM 646 N N . LYS A 1 116 ? 68.132 -2.110 3.420 1.00 40.51 116 LYS A N 1
ATOM 647 C CA . LYS A 1 116 ? 68.248 -3.491 2.962 1.00 42.14 116 LYS A CA 1
ATOM 648 C C . LYS A 1 116 ? 67.546 -4.478 3.891 1.00 44.77 116 LYS A C 1
ATOM 649 O O . LYS A 1 116 ? 67.037 -5.499 3.439 1.00 37.98 116 LYS A O 1
ATOM 655 N N . ASP A 1 117 ? 67.505 -4.172 5.186 1.00 44.53 117 ASP A N 1
ATOM 656 C CA . ASP A 1 117 ? 66.918 -5.105 6.146 1.00 40.72 117 ASP A CA 1
ATOM 657 C C . ASP A 1 117 ? 65.398 -4.969 6.246 1.00 39.50 117 ASP A C 1
ATOM 658 O O . ASP A 1 117 ? 64.759 -5.659 7.043 1.00 39.21 117 ASP A O 1
ATOM 663 N N . GLY A 1 118 ? 64.824 -4.084 5.434 1.00 37.18 118 GLY A N 1
ATOM 664 C CA . GLY A 1 118 ? 63.385 -3.883 5.418 1.00 41.90 118 GLY A CA 1
ATOM 665 C C . GLY A 1 118 ? 62.905 -2.723 6.280 1.00 37.21 118 GLY A C 1
ATOM 666 O O . GLY A 1 118 ? 61.731 -2.349 6.252 1.00 34.12 118 GLY A O 1
ATOM 667 N N . SER A 1 119 ? 63.807 -2.141 7.056 1.00 31.25 119 SER A N 1
ATOM 668 C CA . SER A 1 119 ? 63.431 -1.001 7.872 1.00 34.87 119 SER A CA 1
ATOM 669 C C . SER A 1 119 ? 63.655 0.290 7.091 1.00 37.13 119 SER A C 1
ATOM 670 O O . SER A 1 119 ? 64.249 0.275 6.008 1.00 33.94 119 SER A O 1
ATOM 673 N N . TRP A 1 120 ? 63.151 1.396 7.634 1.00 34.24 120 TRP A N 1
ATOM 674 C CA . TRP A 1 120 ? 63.515 2.734 7.173 1.00 28.47 120 TRP A CA 1
ATOM 675 C C . TRP A 1 120 ? 64.244 3.456 8.317 1.00 25.68 120 TRP A C 1
ATOM 676 O O . TRP A 1 120 ? 63.910 3.272 9.483 1.00 30.89 120 TRP A O 1
ATOM 687 N N . GLY A 1 121 ? 65.237 4.271 7.974 1.00 32.67 121 GLY A N 1
ATOM 688 C CA . GLY A 1 121 ? 66.015 5.008 8.957 1.00 34.59 121 GLY A CA 1
ATOM 689 C C . GLY A 1 121 ? 67.372 5.371 8.387 1.00 39.09 121 GLY A C 1
ATOM 690 O O . GLY A 1 121 ? 67.607 5.208 7.186 1.00 38.39 121 GLY A O 1
ATOM 691 N N . ILE A 1 122 ? 68.285 5.840 9.235 1.00 31.58 122 ILE A N 1
ATOM 692 C CA . ILE A 1 122 ? 69.601 6.225 8.740 1.00 34.28 122 ILE A CA 1
ATOM 693 C C . ILE A 1 122 ? 70.531 5.032 8.854 1.00 28.92 122 ILE A C 1
ATOM 694 O O . ILE A 1 122 ? 70.702 4.475 9.934 1.00 31.82 122 ILE A O 1
ATOM 699 N N . GLN A 1 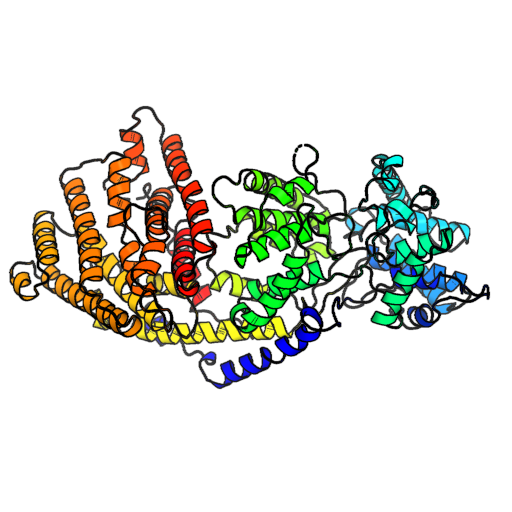123 ? 71.121 4.630 7.731 1.00 28.78 123 GLN A N 1
ATOM 700 C CA . GLN A 1 123 ? 71.869 3.378 7.667 1.00 29.60 123 GLN A CA 1
ATOM 701 C C . GLN A 1 123 ? 73.101 3.342 8.573 1.00 28.61 123 GLN A C 1
ATOM 702 O O . GLN A 1 123 ? 73.494 2.284 9.061 1.00 34.63 123 GLN A O 1
ATOM 708 N N . SER A 1 124 ? 73.726 4.494 8.787 1.00 31.83 124 SER A N 1
ATOM 709 C CA . SER A 1 124 ? 74.973 4.530 9.546 1.00 34.36 124 SER A CA 1
ATOM 710 C C . SER A 1 124 ? 74.764 4.161 11.018 1.00 35.64 124 SER A C 1
ATOM 711 O O . SER A 1 124 ? 75.690 3.709 11.688 1.00 33.98 124 SER A O 1
ATOM 714 N N . HIS A 1 125 ? 73.555 4.377 11.522 1.00 31.35 125 HIS A N 1
ATOM 715 C CA . HIS A 1 125 ? 73.260 4.141 12.935 1.00 37.65 125 HIS A CA 1
ATOM 716 C C . HIS A 1 125 ? 72.003 3.293 13.077 1.00 47.62 125 HIS A C 1
ATOM 717 O O . HIS A 1 125 ? 70.954 3.632 12.531 1.00 62.22 125 HIS A O 1
ATOM 724 N N . PHE A 1 126 ? 72.104 2.196 13.817 1.00 38.89 126 PHE A N 1
ATOM 725 C CA . PHE A 1 126 ? 70.932 1.376 14.096 1.00 30.79 126 PHE A CA 1
ATOM 726 C C . PHE A 1 126 ? 70.429 1.646 15.516 1.00 29.82 126 PHE A C 1
ATOM 727 O O . PHE A 1 126 ? 71.162 1.471 16.487 1.00 33.47 126 PHE A O 1
ATOM 735 N N . LEU A 1 127 ? 69.183 2.092 15.628 1.00 30.09 127 LEU A N 1
ATOM 736 C CA . LEU A 1 127 ? 68.521 2.170 16.931 1.00 32.73 127 LEU A CA 1
ATOM 737 C C . LEU A 1 127 ? 67.170 1.472 16.821 1.00 29.71 127 LEU A C 1
ATOM 738 O O . LEU A 1 127 ? 66.331 1.860 15.999 1.00 27.82 127 LEU A O 1
ATOM 743 N N . LEU A 1 128 ? 66.959 0.443 17.635 1.00 28.10 128 LEU A N 1
ATOM 744 C CA . LEU A 1 128 ? 65.773 -0.398 17.484 1.00 29.62 128 LEU A CA 1
ATOM 745 C C . LEU A 1 128 ? 64.468 0.399 17.484 1.00 27.42 128 LEU A C 1
ATOM 746 O O . LEU A 1 128 ? 63.647 0.238 16.579 1.00 31.28 128 LEU A O 1
ATOM 751 N N . SER A 1 129 ? 64.264 1.245 18.496 1.00 25.76 129 SER A N 1
ATOM 752 C CA . SER A 1 129 ? 63.003 1.982 18.594 1.00 24.98 129 SER A CA 1
ATOM 753 C C . SER A 1 129 ? 62.789 2.899 17.396 1.00 30.38 129 SER A C 1
ATOM 754 O O . SER A 1 129 ? 61.659 3.078 16.923 1.00 29.03 129 SER A O 1
ATOM 757 N N . ASP A 1 130 ? 63.873 3.494 16.918 1.00 25.33 130 ASP A N 1
ATOM 758 C CA . ASP A 1 130 ? 63.799 4.347 15.732 1.00 24.45 130 ASP A CA 1
ATOM 759 C C . ASP A 1 130 ? 63.358 3.532 14.510 1.00 28.43 130 ASP A C 1
ATOM 760 O O . ASP A 1 130 ? 62.461 3.946 13.758 1.00 29.80 130 ASP A O 1
ATOM 765 N N . ARG A 1 131 ? 63.966 2.365 14.315 1.00 29.92 131 ARG A N 1
ATOM 766 C CA . ARG A 1 131 ? 63.633 1.556 13.141 1.00 29.07 131 ARG A CA 1
ATOM 767 C C . ARG A 1 131 ? 62.221 1.003 13.253 1.00 29.53 131 ARG A C 1
ATOM 768 O O . ARG A 1 131 ? 61.515 0.896 12.254 1.00 27.76 131 ARG A O 1
ATOM 776 N N . LEU A 1 132 ? 61.797 0.669 14.472 1.00 29.56 132 LEU A N 1
ATOM 777 C CA . LEU A 1 132 ? 60.475 0.092 14.667 1.00 28.44 132 LEU A CA 1
ATOM 778 C C . LEU A 1 132 ? 59.405 1.122 14.365 1.00 30.16 132 LEU A C 1
ATOM 779 O O . LEU A 1 132 ? 58.438 0.839 13.650 1.00 29.58 132 LEU A O 1
ATOM 784 N N . LEU A 1 133 ? 59.578 2.318 14.918 1.00 27.65 133 LEU A N 1
ATOM 785 C CA . LEU A 1 133 ? 58.590 3.375 14.747 1.00 31.33 133 LEU A CA 1
ATOM 786 C C . LEU A 1 133 ? 58.504 3.819 13.283 1.00 27.48 133 LEU A C 1
ATOM 787 O O . LEU A 1 133 ? 57.416 3.887 12.710 1.00 29.01 133 LEU A O 1
ATOM 792 N N . ALA A 1 134 ? 59.647 4.131 12.685 1.00 26.35 134 ALA A N 1
ATOM 793 C CA . ALA A 1 134 ? 59.673 4.579 11.296 1.00 27.67 134 ALA A CA 1
ATOM 794 C C . ALA A 1 134 ? 59.121 3.510 10.353 1.00 32.57 134 ALA A C 1
ATOM 795 O O . ALA A 1 134 ? 58.395 3.812 9.398 1.00 31.25 134 ALA A O 1
ATOM 797 N N . THR A 1 135 ? 59.456 2.253 10.620 1.00 28.70 135 THR A N 1
ATOM 798 C CA . THR A 1 135 ? 59.061 1.180 9.712 1.00 30.85 135 THR A CA 1
ATOM 799 C C . THR A 1 135 ? 57.562 0.919 9.782 1.00 32.90 135 THR A C 1
ATOM 800 O O . THR A 1 135 ? 56.900 0.754 8.758 1.00 30.67 135 THR A O 1
ATOM 804 N N . LEU A 1 136 ? 57.009 0.907 10.986 1.00 29.74 136 LEU A N 1
ATOM 805 C CA . LEU A 1 136 ? 55.569 0.709 11.096 1.00 27.97 136 LEU A CA 1
ATOM 806 C C . LEU A 1 136 ? 54.850 1.899 10.460 1.00 28.42 136 LEU A C 1
ATOM 807 O O . LEU A 1 136 ? 53.820 1.741 9.799 1.00 31.15 136 LEU A O 1
ATOM 812 N N . SER A 1 137 ? 55.411 3.090 10.643 1.00 25.96 137 SER A N 1
ATOM 813 C CA . SER A 1 137 ? 54.827 4.304 10.077 1.00 30.87 137 SER A CA 1
ATOM 814 C C . SER A 1 137 ? 54.756 4.230 8.546 1.00 34.15 137 SER A C 1
ATOM 815 O O . SER A 1 137 ? 53.714 4.510 7.941 1.00 29.43 137 SER A O 1
ATOM 818 N N . CYS A 1 138 ? 55.857 3.817 7.923 1.00 32.43 138 CYS A N 1
ATOM 819 C CA . CYS A 1 138 ? 55.910 3.680 6.475 1.00 30.61 138 CYS A CA 1
ATOM 820 C C . CYS A 1 138 ? 55.013 2.552 5.966 1.00 37.73 138 CYS A C 1
ATOM 821 O O . CYS A 1 138 ? 54.316 2.708 4.960 1.00 33.22 138 CYS A O 1
ATOM 824 N N . VAL A 1 139 ? 55.022 1.417 6.659 1.00 34.96 139 VAL A N 1
ATOM 825 C CA . VAL A 1 139 ? 54.172 0.297 6.257 1.00 34.82 139 VAL A CA 1
ATOM 826 C C . VAL A 1 139 ? 52.709 0.726 6.171 1.00 35.69 139 VAL A C 1
ATOM 827 O O . VAL A 1 139 ? 52.024 0.429 5.195 1.00 32.14 139 VAL A O 1
ATOM 831 N N . LEU A 1 140 ? 52.237 1.445 7.182 1.00 32.50 140 LEU A N 1
ATOM 832 C CA . LEU A 1 140 ? 50.822 1.808 7.236 1.00 36.07 140 LEU A CA 1
ATOM 833 C C . LEU A 1 140 ? 50.402 2.767 6.120 1.00 32.37 140 LEU A C 1
ATOM 834 O O . LEU A 1 140 ? 49.318 2.625 5.566 1.00 33.97 140 LEU A O 1
ATOM 839 N N . VAL A 1 141 ? 51.245 3.743 5.788 1.00 29.07 141 VAL A N 1
ATOM 840 C CA . VAL A 1 141 ? 50.861 4.692 4.745 1.00 30.40 141 VAL A CA 1
ATOM 841 C C . VAL A 1 141 ? 50.926 4.053 3.355 1.00 35.47 141 VAL A C 1
ATOM 842 O O . VAL A 1 141 ? 50.089 4.346 2.491 1.00 34.10 141 VAL A O 1
ATOM 846 N N . LEU A 1 142 ? 51.882 3.151 3.145 1.00 28.03 142 LEU A N 1
ATOM 847 C CA . LEU A 1 142 ? 51.933 2.444 1.866 1.00 32.93 142 LEU A CA 1
ATOM 848 C C . LEU A 1 142 ? 50.664 1.619 1.704 1.00 37.47 142 LEU A C 1
ATOM 849 O O . LEU A 1 142 ? 50.104 1.533 0.615 1.00 39.72 142 LEU A O 1
ATOM 854 N N . LEU A 1 143 ? 50.206 1.017 2.799 1.00 41.97 143 LEU A N 1
ATOM 855 C CA . LEU A 1 143 ? 48.972 0.244 2.766 1.00 39.68 143 LEU A CA 1
ATOM 856 C C . LEU A 1 143 ? 47.772 1.155 2.507 1.00 43.44 143 LEU A C 1
ATOM 857 O O . LEU A 1 143 ? 46.872 0.794 1.755 1.00 37.34 143 LEU A O 1
ATOM 862 N N . LYS A 1 144 ? 47.761 2.333 3.127 1.00 39.09 144 LYS A N 1
ATOM 863 C CA . LYS A 1 144 ? 46.672 3.287 2.921 1.00 42.17 144 LYS A CA 1
ATOM 864 C C . LYS A 1 144 ? 46.432 3.556 1.426 1.00 46.93 144 LYS A C 1
ATOM 865 O O . LYS A 1 144 ? 45.288 3.553 0.945 1.00 38.86 144 LYS A O 1
ATOM 871 N N . TRP A 1 145 ? 47.521 3.765 0.692 1.00 42.43 145 TRP A N 1
ATOM 872 C CA . TRP A 1 145 ? 47.450 4.104 -0.726 1.00 39.67 145 TRP A CA 1
ATOM 873 C C . TRP A 1 145 ? 47.573 2.891 -1.652 1.00 42.34 145 TRP A C 1
ATOM 874 O O . TRP A 1 145 ? 47.660 3.035 -2.876 1.00 45.36 145 TRP A O 1
ATOM 885 N N . ASN A 1 146 ? 47.585 1.700 -1.067 1.00 39.40 146 ASN A N 1
ATOM 886 C CA . ASN A 1 146 ? 47.623 0.463 -1.845 1.00 40.69 146 ASN A CA 1
ATOM 887 C C . ASN A 1 146 ? 48.788 0.385 -2.838 1.00 40.98 146 ASN A C 1
ATOM 888 O O . ASN A 1 146 ? 48.605 0.017 -3.997 1.00 40.16 146 ASN A O 1
ATOM 893 N N . VAL A 1 147 ? 49.985 0.724 -2.371 1.00 40.02 147 VAL A N 1
ATOM 894 C CA . VAL A 1 147 ? 51.185 0.655 -3.188 1.00 45.21 147 VAL A CA 1
ATOM 895 C C . VAL A 1 147 ? 52.306 -0.030 -2.417 1.00 45.65 147 VAL A C 1
ATOM 896 O O . VAL A 1 147 ? 52.155 -0.335 -1.235 1.00 37.89 147 VAL A O 1
ATOM 900 N N . GLY A 1 148 ? 53.427 -0.273 -3.093 1.00 42.94 148 GLY A N 1
ATOM 901 C CA . GLY A 1 148 ? 54.619 -0.800 -2.445 1.00 41.31 148 GLY A CA 1
ATOM 902 C C . GLY A 1 148 ? 54.424 -2.112 -1.709 1.00 40.24 148 GLY A C 1
ATOM 903 O O . GLY A 1 148 ? 54.862 -2.265 -0.576 1.00 41.27 148 GLY A O 1
ATOM 904 N N . ASP A 1 149 ? 53.780 -3.074 -2.362 1.00 44.37 149 ASP A N 1
ATOM 905 C CA . ASP A 1 149 ? 53.495 -4.358 -1.726 1.00 49.46 149 ASP A CA 1
ATOM 906 C C . ASP A 1 149 ? 54.749 -5.088 -1.232 1.00 48.52 149 ASP A C 1
ATOM 907 O O . ASP A 1 149 ? 54.725 -5.735 -0.185 1.00 45.46 149 ASP A O 1
ATOM 912 N N . LEU A 1 150 ? 55.839 -4.983 -1.982 1.00 42.27 150 LEU A N 1
ATOM 913 C CA . LEU A 1 150 ? 57.078 -5.655 -1.607 1.00 46.05 150 LEU A CA 1
ATOM 914 C C . LEU A 1 150 ? 57.728 -4.970 -0.402 1.00 45.73 150 LEU A C 1
ATOM 915 O O . LEU A 1 150 ? 58.279 -5.630 0.489 1.00 40.42 150 LEU A O 1
ATOM 920 N N . GLN A 1 151 ? 57.659 -3.643 -0.382 1.00 42.63 151 GLN A N 1
ATOM 921 C CA . GLN A 1 151 ? 58.218 -2.861 0.713 1.00 40.87 151 GLN A CA 1
ATOM 922 C C . GLN A 1 151 ? 57.454 -3.149 1.998 1.00 41.15 151 GLN A C 1
ATOM 923 O O . GLN A 1 151 ? 58.041 -3.249 3.079 1.00 40.44 151 GLN A O 1
ATOM 929 N N . VAL A 1 152 ? 56.138 -3.278 1.871 1.00 35.59 152 VAL A N 1
ATOM 930 C CA . VAL A 1 152 ? 55.290 -3.593 3.013 1.00 38.36 152 VAL A CA 1
ATOM 931 C C . VAL A 1 152 ? 55.653 -4.963 3.576 1.00 40.52 152 VAL A C 1
ATOM 932 O O . VAL A 1 152 ? 55.781 -5.133 4.789 1.00 36.94 152 VAL A O 1
ATOM 936 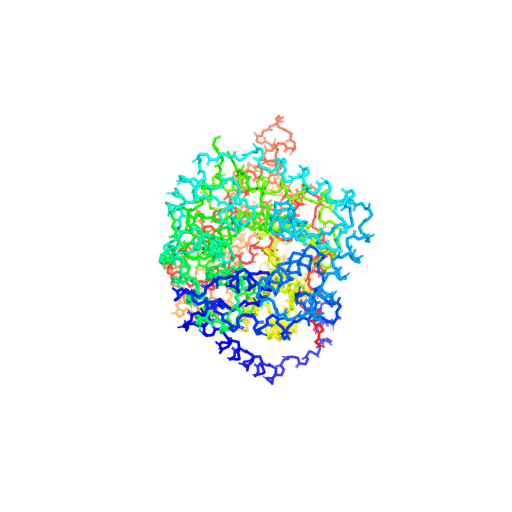N N . GLU A 1 153 ? 55.825 -5.937 2.686 1.00 42.04 153 GLU A N 1
ATOM 937 C CA . GLU A 1 153 ? 56.162 -7.294 3.096 1.00 43.07 153 GLU A CA 1
ATOM 938 C C . GLU A 1 153 ? 57.495 -7.328 3.841 1.00 41.29 153 GLU A C 1
ATOM 939 O O . GLU A 1 153 ? 57.622 -7.980 4.876 1.00 43.58 153 GLU A O 1
ATOM 945 N N . GLN A 1 154 ? 58.485 -6.616 3.313 1.00 39.68 154 GLN A N 1
ATOM 946 C CA . GLN A 1 154 ? 59.807 -6.557 3.932 1.00 38.49 154 GLN A CA 1
ATOM 947 C C . GLN A 1 154 ? 59.800 -5.765 5.243 1.00 37.22 154 GLN A C 1
ATOM 948 O O . GLN A 1 154 ? 60.542 -6.085 6.174 1.00 37.81 154 GLN A O 1
ATOM 954 N N . GLY A 1 155 ? 58.964 -4.733 5.313 1.00 31.63 155 GLY A N 1
ATOM 955 C CA . GLY A 1 155 ? 58.865 -3.912 6.509 1.00 33.25 155 GLY A CA 1
ATOM 956 C C . GLY A 1 155 ? 58.215 -4.662 7.656 1.00 32.23 155 GLY A C 1
ATOM 957 O O . GLY A 1 155 ? 58.678 -4.610 8.793 1.00 36.37 155 GLY A O 1
ATOM 958 N N . ILE A 1 156 ? 57.134 -5.370 7.347 1.00 33.36 156 ILE A N 1
ATOM 959 C CA . ILE A 1 156 ? 56.434 -6.179 8.337 1.00 37.21 156 ILE A CA 1
ATOM 960 C C . ILE A 1 156 ? 57.365 -7.255 8.900 1.00 41.09 156 ILE A C 1
ATOM 961 O O . ILE A 1 156 ? 57.381 -7.506 10.102 1.00 42.71 156 ILE A O 1
ATOM 966 N N . GLU A 1 157 ? 58.149 -7.877 8.025 1.00 44.31 157 GLU A N 1
ATOM 967 C CA . GLU A 1 157 ? 59.100 -8.899 8.444 1.00 40.54 157 GLU A CA 1
ATOM 968 C C . GLU A 1 157 ? 60.140 -8.295 9.385 1.00 42.87 157 GLU A C 1
ATOM 969 O O . GLU A 1 157 ? 60.521 -8.907 10.385 1.00 46.63 157 GLU A O 1
ATOM 975 N N . PHE A 1 158 ? 60.609 -7.095 9.067 1.00 39.59 158 PHE A N 1
ATOM 976 C CA . PHE A 1 158 ? 61.568 -6.446 9.949 1.00 36.18 158 PHE A CA 1
ATOM 977 C C . PHE A 1 158 ? 60.974 -6.228 11.340 1.00 39.53 158 PHE A C 1
ATOM 978 O O . PHE A 1 158 ? 61.606 -6.534 12.350 1.00 41.27 158 PHE A O 1
ATOM 986 N N . ILE A 1 159 ? 59.762 -5.692 11.391 1.00 36.51 159 ILE A N 1
ATOM 987 C CA . ILE A 1 159 ? 59.133 -5.385 12.674 1.00 41.86 159 ILE A CA 1
ATOM 988 C C . ILE A 1 159 ? 58.928 -6.655 13.497 1.00 45.47 159 ILE A C 1
ATOM 989 O O . ILE A 1 159 ? 59.261 -6.697 14.686 1.00 39.25 159 ILE A O 1
ATOM 994 N N . LYS A 1 160 ? 58.388 -7.691 12.858 1.00 39.54 160 LYS A N 1
ATOM 995 C CA . LYS A 1 160 ? 58.136 -8.959 13.531 1.00 41.76 160 LYS A CA 1
ATOM 996 C C . LYS A 1 160 ? 59.443 -9.584 14.006 1.00 45.99 160 LYS A C 1
ATOM 997 O O . LYS A 1 160 ? 59.581 -9.979 15.169 1.00 49.63 160 LYS A O 1
ATOM 1003 N N . SER A 1 161 ? 60.394 -9.675 13.085 1.00 45.05 161 SER A N 1
ATOM 1004 C CA . SER A 1 161 ? 61.703 -10.249 13.353 1.00 45.97 161 SER A CA 1
ATOM 1005 C C . SER A 1 161 ? 62.346 -9.583 14.567 1.00 46.96 161 SER A C 1
ATOM 1006 O O . SER A 1 161 ? 62.839 -10.249 15.478 1.00 41.72 161 SER A O 1
ATOM 1009 N N . ASN A 1 162 ? 62.337 -8.258 14.583 1.00 35.75 162 ASN A N 1
ATOM 1010 C CA . ASN A 1 162 ? 63.078 -7.542 15.610 1.00 41.52 162 ASN A CA 1
ATOM 1011 C C . ASN A 1 162 ? 62.388 -7.468 16.970 1.00 46.61 162 ASN A C 1
ATOM 1012 O O . ASN A 1 162 ? 63.053 -7.491 18.006 1.00 42.71 162 ASN A O 1
ATOM 1017 N N . LEU A 1 163 ? 61.062 -7.399 16.969 1.00 42.78 163 LEU A N 1
ATOM 1018 C CA . LEU A 1 163 ? 60.319 -7.419 18.224 1.00 45.23 163 LEU A CA 1
ATOM 1019 C C . LEU A 1 163 ? 60.548 -8.734 18.968 1.00 43.69 163 LEU A C 1
ATOM 1020 O O . LEU A 1 163 ? 60.561 -8.773 20.192 1.00 43.74 163 LEU A O 1
ATOM 1025 N N . GLU A 1 164 ? 60.751 -9.810 18.217 1.00 46.21 164 GLU A N 1
ATOM 1026 C CA . GLU A 1 164 ? 60.894 -11.135 18.811 1.00 45.88 164 GLU A CA 1
ATOM 1027 C C . GLU A 1 164 ? 62.294 -11.381 19.371 1.00 45.26 164 GLU A C 1
ATOM 1028 O O . GLU A 1 164 ? 62.530 -12.373 20.059 1.00 49.02 164 GLU A O 1
ATOM 1034 N N . LEU A 1 165 ? 63.215 -10.467 19.082 1.00 45.23 165 LEU A N 1
ATOM 1035 C CA . LEU A 1 165 ? 64.557 -10.510 19.667 1.00 50.35 165 LEU A CA 1
ATOM 1036 C C . LEU A 1 165 ? 64.602 -9.822 21.030 1.00 49.66 165 LEU A C 1
ATOM 1037 O O . LEU A 1 165 ? 65.537 -10.027 21.804 1.00 46.81 165 LEU A O 1
ATOM 1042 N N . VAL A 1 166 ? 63.609 -8.987 21.319 1.00 44.05 166 VAL A N 1
ATOM 1043 C CA . VAL A 1 166 ? 63.567 -8.334 22.617 1.00 44.36 166 VAL A CA 1
ATOM 1044 C C . VAL A 1 166 ? 63.220 -9.383 23.667 1.00 49.02 166 VAL A C 1
ATOM 1045 O O . VAL A 1 166 ? 62.140 -9.972 23.641 1.00 59.42 166 VAL A O 1
ATOM 1049 N N . LYS A 1 167 ? 64.162 -9.644 24.565 1.00 40.98 167 LYS A N 1
ATOM 1050 C CA . LYS A 1 167 ? 63.952 -10.622 25.618 1.00 49.05 167 LYS A CA 1
ATOM 1051 C C . LYS A 1 167 ? 63.483 -9.944 26.904 1.00 60.42 167 LYS A C 1
ATOM 1052 O O . LYS A 1 167 ? 62.508 -10.375 27.518 1.00 61.82 167 LYS A O 1
ATOM 1058 N N . ASP A 1 168 ? 64.173 -8.879 27.300 1.00 64.51 168 ASP A N 1
ATOM 1059 C CA . ASP A 1 168 ? 63.762 -8.095 28.463 1.00 66.30 168 ASP A CA 1
ATOM 1060 C C . ASP A 1 168 ? 63.962 -6.591 28.240 1.00 61.11 168 ASP A C 1
ATOM 1061 O O . ASP A 1 168 ? 64.355 -6.161 27.151 1.00 52.95 168 ASP A O 1
ATOM 1066 N N . GLU A 1 169 ? 63.679 -5.799 29.272 1.00 66.99 169 GLU A N 1
ATOM 1067 C CA . GLU A 1 169 ? 63.703 -4.342 29.169 1.00 65.07 169 GLU A CA 1
ATOM 1068 C C . GLU A 1 169 ? 65.042 -3.811 28.672 1.00 57.72 169 GLU A C 1
ATOM 1069 O O . GLU A 1 169 ? 65.095 -2.890 27.851 1.00 47.46 169 GLU A O 1
ATOM 1075 N N . THR A 1 170 ? 66.120 -4.399 29.171 1.00 56.82 170 THR A N 1
ATOM 1076 C CA . THR A 1 170 ? 67.469 -3.942 28.850 1.00 57.38 170 THR A CA 1
ATOM 1077 C C . THR A 1 170 ? 67.869 -4.217 27.405 1.00 58.69 170 THR A C 1
ATOM 1078 O O . THR A 1 170 ? 68.965 -3.853 26.981 1.00 65.50 170 THR A O 1
ATOM 1082 N N . ASP A 1 171 ? 66.983 -4.861 26.653 1.00 56.20 171 ASP A N 1
ATOM 1083 C CA . ASP A 1 171 ? 67.222 -5.122 25.235 1.00 49.85 171 ASP A CA 1
ATOM 1084 C C . ASP A 1 171 ? 66.597 -4.063 24.344 1.00 44.97 171 ASP A C 1
ATOM 1085 O O . ASP A 1 171 ? 66.845 -4.038 23.139 1.00 52.54 171 ASP A O 1
ATOM 1090 N N . GLN A 1 172 ? 65.770 -3.197 24.919 1.00 39.98 172 GLN A N 1
ATOM 1091 C CA . GLN A 1 172 ? 65.008 -2.278 24.084 1.00 43.94 172 GLN A CA 1
ATOM 1092 C C . GLN A 1 172 ? 65.904 -1.176 23.527 1.00 42.44 172 GLN A C 1
ATOM 1093 O O . GLN A 1 172 ? 65.635 -0.657 22.443 1.00 37.58 172 GLN A O 1
ATOM 1099 N N . ASP A 1 173 ? 66.960 -0.832 24.273 1.00 30.02 173 ASP A N 1
ATOM 1100 C CA . ASP A 1 173 ? 67.906 0.216 23.863 1.00 29.96 173 ASP A CA 1
ATOM 1101 C C . ASP A 1 173 ? 67.274 1.600 24.039 1.00 35.96 173 ASP A C 1
ATOM 1102 O O . ASP A 1 173 ? 66.154 1.705 24.538 1.00 33.31 173 ASP A O 1
ATOM 1107 N N . SER A 1 174 ? 67.976 2.660 23.637 1.00 27.56 174 SER A N 1
ATOM 1108 C CA . SER A 1 174 ? 67.459 4.029 23.822 1.00 24.23 174 SER A CA 1
ATOM 1109 C C . SER A 1 174 ? 66.142 4.272 23.064 1.00 24.60 174 SER A C 1
ATOM 1110 O O . SER A 1 174 ? 65.960 3.794 21.945 1.00 29.06 174 SER A O 1
ATOM 1113 N N . LEU A 1 175 ? 65.228 5.027 23.670 1.00 27.63 175 LEU A N 1
ATOM 1114 C CA . LEU A 1 175 ? 63.912 5.249 23.065 1.00 27.87 175 LEU A CA 1
ATOM 1115 C C . LEU A 1 175 ? 63.789 6.612 22.405 1.00 24.61 175 LEU A C 1
ATOM 1116 O O . LEU A 1 175 ? 64.105 7.630 23.012 1.00 24.76 175 LEU A O 1
ATOM 1121 N N . VAL A 1 176 ? 63.328 6.624 21.155 1.00 24.92 176 VAL A N 1
ATOM 1122 C CA . VAL A 1 176 ? 62.991 7.876 20.494 1.00 26.67 176 VAL A CA 1
ATOM 1123 C C . VAL A 1 176 ? 61.869 8.584 21.262 1.00 31.63 176 VAL A C 1
ATOM 1124 O O . VAL A 1 176 ? 61.163 7.971 22.069 1.00 28.30 176 VAL A O 1
ATOM 1128 N N . THR A 1 177 ? 61.735 9.882 21.032 1.00 22.12 177 THR A N 1
ATOM 1129 C CA . THR A 1 177 ? 60.771 10.698 21.757 1.00 26.51 177 THR A CA 1
ATOM 1130 C C . THR A 1 177 ? 59.374 10.083 21.744 1.00 29.06 177 THR A C 1
ATOM 1131 O O . THR A 1 177 ? 58.851 9.758 20.687 1.00 25.46 177 THR A O 1
ATOM 1135 N N . ASP A 1 178 ? 58.806 9.898 22.939 1.00 25.58 178 ASP A N 1
ATOM 1136 C CA . ASP A 1 178 ? 57.426 9.434 23.093 1.00 29.99 178 ASP A CA 1
ATOM 1137 C C . ASP A 1 178 ? 57.132 8.074 22.467 1.00 30.20 178 ASP A C 1
ATOM 1138 O O . ASP A 1 178 ? 55.984 7.770 22.137 1.00 31.09 178 ASP A O 1
ATOM 1143 N N . PHE A 1 179 ? 58.161 7.246 22.321 1.00 27.19 179 PHE A N 1
ATOM 1144 C CA . PHE A 1 179 ? 57.976 5.914 21.766 1.00 26.24 179 PHE A CA 1
ATOM 1145 C C . PHE A 1 179 ? 56.933 5.105 22.552 1.00 28.34 179 PHE A C 1
ATOM 1146 O O . PHE A 1 179 ? 56.085 4.422 21.969 1.00 29.45 179 PHE A O 1
ATOM 1154 N N . GLU A 1 180 ? 57.001 5.178 23.876 1.00 27.97 180 GLU A N 1
ATOM 1155 C CA . GLU A 1 180 ? 56.105 4.401 24.712 1.00 31.79 180 GLU A CA 1
ATOM 1156 C C . GLU A 1 180 ? 54.651 4.810 24.474 1.00 34.81 180 GLU A C 1
ATOM 1157 O O . GLU A 1 180 ? 53.741 3.983 24.564 1.00 30.45 180 GLU A O 1
ATOM 1163 N N . ILE A 1 181 ? 54.439 6.082 24.155 1.00 33.81 181 ILE A N 1
ATOM 1164 C CA . ILE A 1 181 ? 53.091 6.582 23.908 1.00 33.62 181 ILE A CA 1
ATOM 1165 C C . ILE A 1 181 ? 52.610 6.237 22.505 1.00 36.36 181 ILE A C 1
ATOM 1166 O O . ILE A 1 181 ? 51.475 5.776 22.324 1.00 35.59 181 ILE A O 1
ATOM 1171 N N . ILE A 1 182 ? 53.483 6.429 21.519 1.00 26.37 182 ILE A N 1
ATOM 1172 C CA . ILE A 1 182 ? 53.089 6.344 20.113 1.00 27.02 182 ILE A CA 1
ATOM 1173 C C . ILE A 1 182 ? 53.055 4.924 19.569 1.00 31.82 182 ILE A C 1
ATOM 1174 O O . ILE A 1 182 ? 52.142 4.564 18.818 1.00 31.01 182 ILE A O 1
ATOM 1179 N N . PHE A 1 183 ? 54.044 4.111 19.929 1.00 31.58 183 PHE A N 1
ATOM 1180 C CA . PHE A 1 183 ? 54.128 2.787 19.322 1.00 32.23 183 PHE A CA 1
ATOM 1181 C C . PHE A 1 183 ? 52.904 1.894 19.599 1.00 31.96 183 PHE A C 1
ATOM 1182 O O . PHE A 1 183 ? 52.398 1.264 18.674 1.00 35.55 183 PHE A O 1
ATOM 1190 N N . PRO A 1 184 ? 52.420 1.841 20.857 1.00 33.14 184 PRO A N 1
ATOM 1191 C CA . PRO A 1 184 ? 51.196 1.056 21.082 1.00 31.97 184 PRO A CA 1
ATOM 1192 C C . PRO A 1 184 ? 50.011 1.546 20.236 1.00 40.55 184 PRO A C 1
ATOM 1193 O O . PRO A 1 184 ? 49.179 0.744 19.800 1.00 36.49 184 PRO A O 1
ATOM 1197 N N . SER A 1 185 ? 49.934 2.853 20.012 1.00 40.25 185 SER A N 1
ATOM 1198 C CA . SER A 1 185 ? 48.852 3.427 19.216 1.00 39.38 185 SER A CA 1
ATOM 1199 C C . SER A 1 185 ? 48.974 3.027 17.745 1.00 40.65 185 SER A C 1
ATOM 1200 O O . SER A 1 185 ? 48.000 2.618 17.104 1.00 37.55 185 SER A O 1
ATOM 1203 N N . LEU A 1 186 ? 50.183 3.140 17.212 1.00 31.42 186 LEU A N 1
ATOM 1204 C CA . LEU A 1 186 ? 50.435 2.784 15.824 1.00 30.39 186 LEU A CA 1
ATOM 1205 C C . LEU A 1 186 ? 50.250 1.281 15.643 1.00 34.23 186 LEU A C 1
ATOM 1206 O O . LEU A 1 186 ? 49.724 0.817 14.623 1.00 34.03 186 LEU A O 1
ATOM 1211 N N . LEU A 1 187 ? 50.650 0.513 16.650 1.00 28.70 187 LEU A N 1
ATOM 1212 C CA . LEU A 1 187 ? 50.548 -0.934 16.565 1.00 33.87 187 LEU A CA 1
ATOM 1213 C C . LEU A 1 187 ? 49.092 -1.399 16.623 1.00 34.87 187 LEU A C 1
ATOM 1214 O O . LEU A 1 187 ? 48.732 -2.408 16.006 1.00 38.34 187 LEU A O 1
ATOM 1219 N N . ARG A 1 188 ? 48.250 -0.664 17.352 1.00 33.37 188 ARG A N 1
ATOM 1220 C CA . ARG A 1 188 ? 46.816 -0.953 17.360 1.00 34.64 188 ARG A CA 1
ATOM 1221 C C . ARG A 1 188 ? 46.157 -0.644 16.014 1.00 33.71 188 ARG A C 1
ATOM 1222 O O . ARG A 1 188 ? 45.211 -1.318 15.619 1.00 37.78 188 ARG A O 1
ATOM 1230 N N . GLU A 1 189 ? 46.656 0.370 15.311 1.00 34.65 189 GLU A N 1
ATOM 1231 C CA . GLU A 1 189 ? 46.181 0.641 13.953 1.00 34.76 189 GLU A CA 1
ATOM 1232 C C . GLU A 1 189 ? 46.460 -0.555 13.043 1.00 43.53 189 GLU A C 1
ATOM 1233 O O . GLU A 1 189 ? 45.591 -0.978 12.278 1.00 44.74 189 GLU A O 1
ATOM 1239 N N . ALA A 1 190 ? 47.673 -1.096 13.131 1.00 39.12 190 ALA A N 1
ATOM 1240 C CA . ALA A 1 190 ? 48.041 -2.293 12.372 1.00 37.50 190 ALA A CA 1
ATOM 1241 C C . ALA A 1 190 ? 47.156 -3.473 12.741 1.00 40.17 190 ALA A C 1
ATOM 1242 O O . ALA A 1 190 ? 46.721 -4.235 11.873 1.00 46.33 190 ALA A O 1
ATOM 1244 N N . GLN A 1 191 ? 46.885 -3.619 14.035 1.00 37.90 191 GLN A N 1
ATOM 1245 C CA . GLN A 1 191 ? 46.110 -4.750 14.533 1.00 38.76 191 GLN A CA 1
ATOM 1246 C C . GLN A 1 191 ? 44.709 -4.753 13.923 1.00 43.88 191 GLN A C 1
ATOM 1247 O O . GLN A 1 191 ? 44.167 -5.811 13.590 1.00 44.21 191 GLN A O 1
ATOM 1253 N N . SER A 1 192 ? 44.134 -3.564 13.762 1.00 45.02 192 SER A N 1
ATOM 1254 C CA . SER A 1 192 ? 42.799 -3.438 13.185 1.00 51.77 192 SER A CA 1
ATOM 1255 C C . SER A 1 192 ? 42.803 -3.844 11.711 1.00 49.77 192 SER A C 1
ATOM 1256 O O . SER A 1 192 ? 41.793 -4.305 11.192 1.00 56.04 192 SER A O 1
ATOM 1259 N N . LEU A 1 193 ? 43.945 -3.675 11.049 1.00 46.79 193 LEU A N 1
ATOM 1260 C CA . LEU A 1 193 ? 44.110 -4.132 9.670 1.00 50.33 193 LEU A CA 1
ATOM 1261 C C . LEU A 1 193 ? 44.527 -5.602 9.606 1.00 52.06 193 LEU A C 1
ATOM 1262 O O . LEU A 1 193 ? 44.724 -6.150 8.522 1.00 49.35 193 LEU A O 1
ATOM 1267 N N . ARG A 1 194 ? 44.652 -6.234 10.772 1.00 49.22 194 ARG A N 1
ATOM 1268 C CA . ARG A 1 194 ? 45.044 -7.644 10.863 1.00 49.39 194 ARG A CA 1
ATOM 1269 C C . ARG A 1 194 ? 46.404 -7.944 10.220 1.00 48.72 194 ARG A C 1
ATOM 1270 O O . ARG A 1 194 ? 46.570 -8.971 9.565 1.00 50.02 194 ARG A O 1
ATOM 1278 N N . LEU A 1 195 ? 47.374 -7.054 10.410 1.00 39.28 195 LEU A N 1
ATOM 1279 C CA . LEU A 1 195 ? 48.726 -7.302 9.916 1.00 42.00 195 LEU A CA 1
ATOM 1280 C C . LEU A 1 195 ? 49.407 -8.400 10.732 1.00 45.63 195 LEU A C 1
ATOM 1281 O O . LEU A 1 195 ? 49.184 -8.514 11.942 1.00 44.01 195 LEU A O 1
ATOM 1286 N N . GLY A 1 196 ? 50.234 -9.205 10.070 1.00 49.95 196 GLY A N 1
ATOM 1287 C CA . GLY A 1 196 ? 50.932 -10.296 10.730 1.00 52.62 196 GLY A CA 1
ATOM 1288 C C . GLY A 1 196 ? 52.057 -9.853 11.649 1.00 50.86 196 GLY A C 1
ATOM 1289 O O . GLY A 1 196 ? 53.233 -10.087 11.367 1.00 50.50 196 GLY A O 1
ATOM 1290 N N . LEU A 1 197 ? 51.696 -9.214 12.756 1.00 48.42 197 LEU A N 1
ATOM 1291 C CA . LEU A 1 197 ? 52.671 -8.803 13.764 1.00 46.02 197 LEU A CA 1
ATOM 1292 C C . LEU A 1 197 ? 52.357 -9.465 15.107 1.00 47.65 197 LEU A C 1
ATOM 1293 O O . LEU A 1 197 ? 51.213 -9.856 15.354 1.00 47.89 197 LEU A O 1
ATOM 1298 N N . PRO A 1 198 ? 53.377 -9.616 15.967 1.00 46.47 198 PRO A N 1
ATOM 1299 C CA . PRO A 1 198 ? 53.244 -10.286 17.268 1.00 51.16 198 PRO A CA 1
ATOM 1300 C C . PRO A 1 198 ? 52.678 -9.369 18.365 1.00 42.09 198 PRO A C 1
ATOM 1301 O O . PRO A 1 198 ? 53.418 -8.945 19.254 1.00 39.17 198 PRO A O 1
ATOM 1305 N N . TYR A 1 199 ? 51.377 -9.098 18.314 1.00 45.09 199 TYR A N 1
ATOM 1306 C CA . TYR A 1 199 ? 50.741 -8.148 19.232 1.00 42.66 199 TYR A CA 1
ATOM 1307 C C . TYR A 1 199 ? 50.756 -8.599 20.701 1.00 47.18 199 TYR A C 1
ATOM 1308 O O . TYR A 1 199 ? 50.628 -7.776 21.615 1.00 41.65 199 TYR A O 1
ATOM 1317 N N . ASP A 1 200 ? 50.912 -9.900 20.923 1.00 49.43 200 ASP A N 1
ATOM 1318 C CA . ASP A 1 200 ? 50.751 -10.468 22.258 1.00 47.52 200 ASP A CA 1
ATOM 1319 C C . ASP A 1 200 ? 52.085 -10.683 22.975 1.00 50.52 200 ASP A C 1
ATOM 1320 O O . ASP A 1 200 ? 52.137 -11.351 24.010 1.00 57.75 200 ASP A O 1
ATOM 1325 N N . LEU A 1 201 ? 53.161 -10.123 22.428 1.00 46.37 201 LEU A N 1
ATOM 1326 C CA . LEU A 1 201 ? 54.469 -10.204 23.076 1.00 47.25 201 LEU A CA 1
ATOM 1327 C C . LEU A 1 201 ? 54.482 -9.453 24.406 1.00 45.52 201 LEU A C 1
ATOM 1328 O O . LEU A 1 201 ? 53.880 -8.383 24.527 1.00 43.03 201 LEU A O 1
ATOM 1333 N N . PRO A 1 202 ? 55.178 -10.007 25.411 1.00 51.17 202 PRO A N 1
ATOM 1334 C CA . PRO A 1 202 ? 55.298 -9.325 26.704 1.00 51.33 202 PRO A CA 1
ATOM 1335 C C . PRO A 1 202 ? 55.772 -7.879 26.540 1.00 43.94 202 PRO A C 1
ATOM 1336 O O . PRO A 1 202 ? 55.231 -6.970 27.179 1.00 38.84 202 PRO A O 1
ATOM 1340 N N . TYR A 1 203 ? 56.764 -7.665 25.684 1.00 36.37 203 TYR A N 1
ATOM 1341 C CA . TYR A 1 203 ? 57.311 -6.328 25.499 1.00 38.35 203 TYR A CA 1
ATOM 1342 C C . TYR A 1 203 ? 56.246 -5.357 24.996 1.00 41.54 203 TYR A C 1
ATOM 1343 O O . TYR A 1 203 ? 56.239 -4.189 25.376 1.00 36.30 203 TYR A O 1
ATOM 1352 N N . ILE A 1 204 ? 55.349 -5.840 24.141 1.00 38.09 204 ILE A N 1
ATOM 1353 C CA . ILE A 1 204 ? 54.234 -5.014 23.680 1.00 34.55 204 ILE A CA 1
ATOM 1354 C C . ILE A 1 204 ? 53.312 -4.634 24.843 1.00 38.54 204 ILE A C 1
ATOM 1355 O O . ILE A 1 204 ? 52.926 -3.477 24.986 1.00 38.26 204 ILE A O 1
ATOM 1360 N N . HIS A 1 205 ? 52.967 -5.615 25.672 1.00 37.13 205 HIS A N 1
ATOM 1361 C CA . HIS A 1 205 ? 52.116 -5.368 26.832 1.00 39.51 205 HIS A CA 1
ATOM 1362 C C . HIS A 1 205 ? 52.763 -4.359 27.787 1.00 41.41 205 HIS A C 1
ATOM 1363 O O . HIS A 1 205 ? 52.091 -3.481 28.335 1.00 44.81 205 HIS A O 1
ATOM 1370 N N . LEU A 1 206 ? 54.071 -4.496 27.981 1.00 36.39 206 LEU A N 1
ATOM 1371 C CA . LEU A 1 206 ? 54.831 -3.576 28.818 1.00 45.24 206 LEU A CA 1
ATOM 1372 C C . LEU A 1 206 ? 54.768 -2.138 28.293 1.00 36.96 206 LEU A C 1
ATOM 1373 O O . LEU A 1 206 ? 54.598 -1.192 29.064 1.00 35.30 206 LEU A O 1
ATOM 1378 N N . LEU A 1 207 ? 54.908 -1.972 26.986 1.00 34.65 207 LEU A N 1
ATOM 1379 C CA . LEU A 1 207 ? 54.840 -0.639 26.403 1.00 36.63 207 LEU A CA 1
ATOM 1380 C C . LEU A 1 207 ? 53.472 0.007 26.648 1.00 38.21 207 LEU A C 1
ATOM 1381 O O . LEU A 1 207 ? 53.391 1.207 26.908 1.00 31.24 207 LEU A O 1
ATOM 1386 N N . GLN A 1 208 ? 52.400 -0.783 26.569 1.00 37.12 208 GLN A N 1
ATOM 1387 C CA . GLN A 1 208 ? 51.066 -0.263 26.874 1.00 40.37 208 GLN A CA 1
ATOM 1388 C C . GLN A 1 208 ? 50.965 0.148 28.345 1.00 34.37 208 GLN A C 1
ATOM 1389 O O . GLN A 1 208 ? 50.395 1.191 28.675 1.00 34.65 208 GLN A O 1
ATOM 1395 N N . THR A 1 209 ? 51.534 -0.664 29.231 1.00 32.28 209 THR A N 1
ATOM 1396 C CA . THR A 1 209 ? 51.623 -0.298 30.638 1.00 40.22 209 THR A CA 1
ATOM 1397 C C . THR A 1 209 ? 52.335 1.047 30.843 1.00 36.07 209 THR A C 1
ATOM 1398 O O . THR A 1 209 ? 51.895 1.875 31.648 1.00 31.58 209 THR A O 1
ATOM 1402 N N . LYS A 1 210 ? 53.442 1.250 30.138 1.00 31.16 210 LYS A N 1
ATOM 1403 C CA . LYS A 1 210 ? 54.199 2.500 30.241 1.00 36.86 210 LYS A CA 1
ATOM 1404 C C . LYS A 1 210 ? 53.399 3.673 29.663 1.00 28.70 210 LYS A C 1
ATOM 1405 O O . LYS A 1 210 ? 53.377 4.769 30.231 1.00 34.13 210 LYS A O 1
ATOM 1411 N N . ARG A 1 211 ? 52.743 3.442 28.536 1.00 30.83 211 ARG A N 1
ATOM 1412 C CA . ARG A 1 211 ? 51.861 4.461 27.978 1.00 33.85 211 ARG A CA 1
ATOM 1413 C C . ARG A 1 211 ? 50.819 4.902 29.021 1.00 31.70 211 ARG A C 1
ATOM 1414 O O . ARG A 1 211 ? 50.602 6.097 29.228 1.00 40.17 211 ARG A O 1
ATOM 1422 N N . GLN A 1 212 ? 50.198 3.940 29.695 1.00 30.96 212 GLN A N 1
ATOM 1423 C CA . GLN A 1 212 ? 49.231 4.262 30.745 1.00 36.87 212 GLN A CA 1
ATOM 1424 C C . GLN A 1 212 ? 49.834 5.090 31.880 1.00 46.97 212 GLN A C 1
ATOM 1425 O O . GLN A 1 212 ? 49.204 6.024 32.373 1.00 45.23 212 GLN A O 1
ATOM 1431 N N . GLU A 1 213 ? 51.051 4.763 32.300 1.00 40.61 213 GLU A N 1
ATOM 1432 C CA . GLU A 1 213 ? 51.641 5.517 33.399 1.00 44.20 213 GLU A CA 1
ATOM 1433 C C . GLU A 1 213 ? 52.032 6.936 32.968 1.00 40.06 213 GLU A C 1
ATOM 1434 O O . GLU A 1 213 ? 52.003 7.863 33.771 1.00 47.54 213 GLU A O 1
ATOM 1440 N N . ARG A 1 214 ? 52.365 7.114 31.696 1.00 39.68 214 ARG A N 1
ATOM 1441 C CA . ARG A 1 214 ? 52.654 8.452 31.188 1.00 45.30 214 ARG A CA 1
ATOM 1442 C C . ARG A 1 214 ? 51.362 9.276 31.117 1.00 42.52 214 ARG A C 1
ATOM 1443 O O . ARG A 1 214 ? 51.321 10.434 31.540 1.00 40.48 214 ARG A O 1
ATOM 1451 N N . LEU A 1 215 ? 50.313 8.666 30.571 1.00 36.22 215 LEU A N 1
ATOM 1452 C CA . LEU A 1 215 ? 49.048 9.354 30.338 1.00 43.02 215 LEU A CA 1
ATOM 1453 C C . LEU A 1 215 ? 48.332 9.687 31.643 1.00 47.12 215 LEU A C 1
ATOM 1454 O O . LEU A 1 215 ? 47.456 10.547 31.673 1.00 47.45 215 LEU A O 1
ATOM 1459 N N . ALA A 1 216 ? 48.704 8.997 32.715 1.00 41.12 216 ALA A N 1
ATOM 1460 C CA . ALA A 1 216 ? 48.048 9.193 34.003 1.00 36.08 216 ALA A CA 1
ATOM 1461 C C . ALA A 1 216 ? 48.385 10.560 34.583 1.00 45.37 216 ALA A C 1
ATOM 1462 O O . ALA A 1 216 ? 47.557 11.175 35.249 1.00 62.85 216 ALA A O 1
ATOM 1464 N N . LYS A 1 217 ? 49.600 11.034 34.327 1.00 48.37 217 LYS A N 1
ATOM 1465 C CA . LYS A 1 217 ? 50.047 12.315 34.873 1.00 60.04 217 LYS A CA 1
ATOM 1466 C C . LYS A 1 217 ? 49.630 13.483 33.981 1.00 57.99 217 LYS A C 1
ATOM 1467 O O . LYS A 1 217 ? 49.937 14.644 34.262 1.00 59.43 217 LYS A O 1
ATOM 1473 N N . LEU A 1 218 ? 48.912 13.164 32.914 1.00 49.35 218 LEU A N 1
ATOM 1474 C CA . LEU A 1 218 ? 48.493 14.163 31.943 1.00 46.91 218 LEU A CA 1
ATOM 1475 C C . LEU A 1 218 ? 47.336 15.005 32.466 1.00 41.21 218 LEU A C 1
ATOM 1476 O O . LEU A 1 218 ? 46.298 14.467 32.836 1.00 55.95 218 LEU A O 1
ATOM 1481 N N . SER A 1 219 ? 47.524 16.322 32.508 1.00 39.40 219 SER A N 1
ATOM 1482 C CA . SER A 1 219 ? 46.421 17.244 32.761 1.00 43.41 219 SER A CA 1
ATOM 1483 C C . SER A 1 219 ? 45.740 17.505 31.418 1.00 46.23 219 SER A C 1
ATOM 1484 O O . SER A 1 219 ? 46.237 18.273 30.589 1.00 40.26 219 SER A O 1
ATOM 1487 N N . ARG A 1 220 ? 44.613 16.845 31.186 1.00 37.93 220 ARG A N 1
ATOM 1488 C CA . ARG A 1 220 ? 44.013 16.881 29.866 1.00 32.09 220 ARG A CA 1
ATOM 1489 C C . ARG A 1 220 ? 43.394 18.229 29.521 1.00 29.77 220 ARG A C 1
ATOM 1490 O O . ARG A 1 220 ? 43.588 18.737 28.421 1.00 34.81 220 ARG A O 1
ATOM 1498 N N . GLU A 1 221 ? 42.706 18.833 30.479 1.00 33.00 221 GLU A N 1
ATOM 1499 C CA . GLU A 1 221 ? 42.077 20.120 30.239 1.00 38.31 221 GLU A CA 1
ATOM 1500 C C . GLU A 1 221 ? 43.144 21.161 29.884 1.00 48.15 221 GLU A C 1
ATOM 1501 O O . GLU A 1 221 ? 42.913 22.043 29.054 1.00 46.28 221 GLU A O 1
ATOM 1507 N N . GLU A 1 222 ? 44.323 21.033 30.493 1.00 38.74 222 GLU A N 1
ATOM 1508 C CA . GLU A 1 222 ? 45.431 21.950 30.238 1.00 45.39 222 GLU A CA 1
ATOM 1509 C C . GLU A 1 222 ? 46.146 21.762 28.888 1.00 42.93 222 GLU A C 1
ATOM 1510 O O . GLU A 1 222 ? 46.930 22.626 28.485 1.00 38.06 222 GLU A O 1
ATOM 1516 N N . ILE A 1 223 ? 45.891 20.646 28.202 1.00 34.01 223 ILE A N 1
ATOM 1517 C CA . ILE A 1 223 ? 46.460 20.440 26.865 1.00 32.46 223 ILE A CA 1
ATOM 1518 C C . ILE A 1 223 ? 46.057 21.587 25.958 1.00 32.68 223 ILE A C 1
ATOM 1519 O O . ILE A 1 223 ? 46.814 22.002 25.077 1.00 34.44 223 ILE A O 1
ATOM 1524 N N . TYR A 1 224 ? 44.849 22.095 26.179 1.00 34.30 224 TYR A N 1
ATOM 1525 C CA . TYR A 1 224 ? 44.259 23.080 25.282 1.00 37.93 224 TYR A CA 1
ATOM 1526 C C . TYR A 1 224 ? 44.636 24.507 25.658 1.00 41.70 224 TYR A C 1
ATOM 1527 O O . TYR A 1 224 ? 44.470 25.428 24.857 1.00 48.62 224 TYR A O 1
ATOM 1536 N N . ALA A 1 225 ? 45.168 24.674 26.864 1.00 34.51 225 ALA A N 1
ATOM 1537 C CA . ALA A 1 225 ? 45.407 26.002 27.426 1.00 42.89 225 ALA A CA 1
ATOM 1538 C C . ALA A 1 225 ? 46.889 26.340 27.545 1.00 40.89 225 ALA A C 1
ATOM 1539 O O . ALA A 1 225 ? 47.291 27.484 27.328 1.00 43.27 225 ALA A O 1
ATOM 1541 N N . VAL A 1 226 ? 47.684 25.341 27.914 1.00 32.65 226 VAL A N 1
ATOM 1542 C CA . VAL A 1 226 ? 49.099 25.531 28.185 1.00 34.66 226 VAL A CA 1
ATOM 1543 C C . VAL A 1 226 ? 49.911 24.639 27.249 1.00 38.78 226 VAL A C 1
ATOM 1544 O O . VAL A 1 226 ? 49.818 23.412 27.326 1.00 35.71 226 VAL A O 1
ATOM 1548 N N . PRO A 1 227 ? 50.714 25.251 26.360 1.00 34.22 227 PRO A N 1
ATOM 1549 C CA . PRO A 1 227 ? 51.511 24.441 25.432 1.00 33.53 227 PRO A CA 1
ATOM 1550 C C . PRO A 1 227 ? 52.431 23.511 26.204 1.00 33.71 227 PRO A C 1
ATOM 1551 O O . PRO A 1 227 ? 52.997 23.935 27.207 1.00 35.20 227 PRO A O 1
ATOM 1555 N N . SER A 1 228 ? 52.582 22.270 25.747 1.00 32.33 228 SER A N 1
ATOM 1556 C CA . SER A 1 228 ? 53.359 21.276 26.485 1.00 32.81 228 SER A CA 1
ATOM 1557 C C . SER A 1 228 ? 54.077 20.348 25.511 1.00 28.22 228 SER A C 1
ATOM 1558 O O . SER A 1 228 ? 53.730 20.307 24.341 1.00 26.54 228 SER A O 1
ATOM 1561 N N . PRO A 1 229 ? 55.066 19.586 26.000 1.00 34.45 229 PRO A N 1
ATOM 1562 C CA . PRO A 1 229 ? 55.847 18.716 25.110 1.00 33.42 229 PRO A CA 1
ATOM 1563 C C . PRO A 1 229 ? 54.993 17.684 24.378 1.00 29.53 229 PRO A C 1
ATOM 1564 O O . PRO A 1 229 ? 55.427 17.197 23.331 1.00 29.37 229 PRO A O 1
ATOM 1568 N N . LEU A 1 230 ? 53.813 17.355 24.905 1.00 28.24 230 LEU A N 1
ATOM 1569 C CA . LEU A 1 230 ? 52.956 16.366 24.244 1.00 31.75 230 LEU A CA 1
ATOM 1570 C C . LEU A 1 230 ? 52.458 16.808 22.868 1.00 27.62 230 LEU A C 1
ATOM 1571 O O . LEU A 1 230 ? 52.062 15.973 22.045 1.00 28.17 230 LEU A O 1
ATOM 1576 N N . LEU A 1 231 ? 52.472 18.116 22.612 1.00 27.73 231 LEU A N 1
ATOM 1577 C CA . LEU A 1 231 ? 52.056 18.625 21.305 1.00 26.49 231 LEU A CA 1
ATOM 1578 C C . LEU A 1 231 ? 52.946 18.122 20.169 1.00 22.53 231 LEU A C 1
ATOM 1579 O O . LEU A 1 231 ? 52.556 18.165 18.996 1.00 22.98 231 LEU A O 1
ATOM 1584 N N . TYR A 1 232 ? 54.145 17.667 20.519 1.00 23.44 232 TYR A N 1
ATOM 1585 C CA . TYR A 1 232 ? 55.104 17.142 19.545 1.00 26.55 232 TYR A CA 1
ATOM 1586 C C . TYR A 1 232 ? 54.650 15.794 18.989 1.00 25.96 232 TYR A C 1
ATOM 1587 O O . TYR A 1 232 ? 55.173 15.323 17.968 1.00 25.03 232 TYR A O 1
ATOM 1596 N N . SER A 1 233 ? 53.680 15.175 19.664 1.00 24.41 233 SER A N 1
ATOM 1597 C CA . SER A 1 233 ? 53.298 13.797 19.366 1.00 25.95 233 SER A CA 1
ATOM 1598 C C . SER A 1 233 ? 51.802 13.520 19.412 1.00 29.12 233 SER A C 1
ATOM 1599 O O . SER A 1 233 ? 51.371 12.446 19.852 1.00 28.24 233 SER A O 1
ATOM 1602 N N . LEU A 1 234 ? 51.008 14.467 18.935 1.00 26.58 234 LEU A N 1
ATOM 1603 C CA . LEU A 1 234 ? 49.557 14.310 18.958 1.00 24.90 234 LEU A CA 1
ATOM 1604 C C . LEU A 1 234 ? 49.085 13.091 18.168 1.00 23.78 234 LEU A C 1
ATOM 1605 O O . LEU A 1 234 ? 48.022 12.521 18.458 1.00 27.36 234 LEU A O 1
ATOM 1610 N N . GLU A 1 235 ? 49.875 12.678 17.183 1.00 26.21 235 GLU A N 1
ATOM 1611 C CA . GLU A 1 235 ? 49.499 11.535 16.366 1.00 29.48 235 GLU A CA 1
ATOM 1612 C C . GLU A 1 235 ? 49.441 10.251 17.196 1.00 28.91 235 GLU A C 1
ATOM 1613 O O . GLU A 1 235 ? 48.841 9.257 16.779 1.00 30.70 235 GLU A O 1
ATOM 1619 N N . GLY A 1 236 ? 50.044 10.275 18.381 1.00 28.77 236 GLY A N 1
ATOM 1620 C CA . GLY A 1 236 ? 50.027 9.119 19.260 1.00 29.67 236 GLY A CA 1
ATOM 1621 C C . GLY A 1 236 ? 48.924 9.115 20.311 1.00 30.07 236 GLY A C 1
ATOM 1622 O O . GLY A 1 236 ? 48.737 8.124 21.020 1.00 30.25 236 GLY A O 1
ATOM 1623 N N . ILE A 1 237 ? 48.190 10.219 20.432 1.00 29.48 237 ILE A N 1
ATOM 1624 C CA . ILE A 1 237 ? 47.118 10.289 21.426 1.00 32.39 237 ILE A CA 1
ATOM 1625 C C . ILE A 1 237 ? 45.814 10.775 20.810 1.00 34.49 237 ILE A C 1
ATOM 1626 O O . ILE A 1 237 ? 45.125 11.621 21.382 1.00 35.39 237 ILE A O 1
ATOM 1631 N N . GLN A 1 238 ? 45.473 10.222 19.654 1.00 33.76 238 GLN A N 1
ATOM 1632 C CA . GLN A 1 238 ? 44.321 10.694 18.896 1.00 39.53 238 GLN A CA 1
ATOM 1633 C C . GLN A 1 238 ? 42.973 10.524 19.594 1.00 39.07 238 GLN A C 1
ATOM 1634 O O . GLN A 1 238 ? 42.059 11.314 19.368 1.00 43.02 238 GLN A O 1
ATOM 1640 N N . ASP A 1 239 ? 42.846 9.505 20.442 1.00 38.87 239 ASP A N 1
ATOM 1641 C CA . ASP A 1 239 ? 41.599 9.271 21.164 1.00 44.58 239 ASP A CA 1
ATOM 1642 C C . ASP A 1 239 ? 41.381 10.240 22.328 1.00 49.81 239 ASP A C 1
ATOM 1643 O O . ASP A 1 239 ? 40.275 10.347 22.859 1.00 47.27 239 ASP A O 1
ATOM 1648 N N . ILE A 1 240 ? 42.437 10.941 22.720 1.00 37.24 240 ILE A N 1
ATOM 1649 C CA . ILE A 1 240 ? 42.372 11.833 23.866 1.00 38.05 240 ILE A CA 1
ATOM 1650 C C . ILE A 1 240 ? 42.050 13.269 23.457 1.00 36.31 240 ILE A C 1
ATOM 1651 O O . ILE A 1 240 ? 41.332 13.982 24.147 1.00 38.45 240 ILE A O 1
ATOM 1656 N N . VAL A 1 241 ? 42.555 13.679 22.307 1.00 29.76 241 VAL A N 1
ATOM 1657 C CA . VAL A 1 241 ? 42.536 15.088 21.939 1.00 32.77 241 VAL A CA 1
ATOM 1658 C C . VAL A 1 241 ? 41.210 15.529 21.314 1.00 35.38 241 VAL A C 1
ATOM 1659 O O . VAL A 1 241 ? 40.743 14.925 20.363 1.00 35.47 241 VAL A O 1
ATOM 1663 N N . GLU A 1 242 ? 40.604 16.578 21.863 1.00 33.44 242 GLU A N 1
ATOM 1664 C CA . GLU A 1 242 ? 39.474 17.223 21.199 1.00 33.02 242 GLU A CA 1
ATOM 1665 C C . GLU A 1 242 ? 40.055 18.165 20.153 1.00 29.17 242 GLU A C 1
ATOM 1666 O O . GLU A 1 242 ? 40.570 19.229 20.502 1.00 33.48 242 GLU A O 1
ATOM 1672 N N . TRP A 1 243 ? 40.003 17.770 18.886 1.00 31.97 243 TRP A N 1
ATOM 1673 C CA . TRP A 1 243 ? 40.656 18.553 17.828 1.00 33.83 243 TRP A CA 1
ATOM 1674 C C . TRP A 1 243 ? 40.036 19.940 17.732 1.00 39.21 243 TRP A C 1
ATOM 1675 O O . TRP A 1 243 ? 40.667 20.883 17.258 1.00 41.60 243 TRP A O 1
ATOM 1686 N N . GLU A 1 244 ? 38.799 20.064 18.204 1.00 34.37 244 GLU A N 1
ATOM 1687 C CA . GLU A 1 244 ? 38.077 21.325 18.102 1.00 40.79 244 GLU A CA 1
ATOM 1688 C C . GLU A 1 244 ? 38.589 22.383 19.071 1.00 38.43 244 GLU A C 1
ATOM 1689 O O . GLU A 1 244 ? 38.215 23.549 18.966 1.00 45.44 244 GLU A O 1
ATOM 1695 N N . ARG A 1 245 ? 39.452 21.972 19.996 1.00 35.49 245 ARG A N 1
ATOM 1696 C CA . ARG A 1 245 ? 39.993 22.870 21.016 1.00 39.26 245 ARG A CA 1
ATOM 1697 C C . ARG A 1 245 ? 41.516 23.027 20.901 1.00 42.04 245 ARG A C 1
ATOM 1698 O O . ARG A 1 245 ? 42.103 23.885 21.561 1.00 35.02 245 ARG A O 1
ATOM 1706 N N . ILE A 1 246 ? 42.153 22.195 20.079 1.00 35.41 246 ILE A N 1
ATOM 1707 C CA . ILE A 1 246 ? 43.611 22.114 20.065 1.00 32.90 246 ILE A CA 1
ATOM 1708 C C . ILE A 1 246 ? 44.302 23.285 19.341 1.00 28.57 246 ILE A C 1
ATOM 1709 O O . ILE A 1 246 ? 45.489 23.517 19.534 1.00 25.90 246 ILE A O 1
ATOM 1714 N N . MET A 1 247 ? 43.566 24.040 18.535 1.00 33.10 247 MET A N 1
ATOM 1715 C CA . MET A 1 247 ? 44.196 25.113 17.757 1.00 36.91 247 MET A CA 1
ATOM 1716 C C . MET A 1 247 ? 44.775 26.236 18.612 1.00 34.50 247 MET A C 1
ATOM 1717 O O . MET A 1 247 ? 45.649 26.973 18.162 1.00 33.55 247 MET A O 1
ATOM 1722 N N . GLU A 1 248 ? 44.282 26.374 19.838 1.00 34.40 248 GLU A N 1
ATOM 1723 C CA . GLU A 1 248 ? 44.735 27.455 20.710 1.00 34.08 248 GLU A CA 1
ATOM 1724 C C . GLU A 1 248 ? 46.205 27.344 21.078 1.00 35.21 248 GLU A C 1
ATOM 1725 O O . GLU A 1 248 ? 46.818 28.335 21.458 1.00 39.08 248 GLU A O 1
ATOM 1731 N N . VAL A 1 249 ? 46.770 26.144 20.967 1.00 26.67 249 VAL A N 1
ATOM 1732 C CA . VAL A 1 249 ? 48.175 25.950 21.307 1.00 25.74 249 VAL A CA 1
ATOM 1733 C C . VAL A 1 249 ? 49.059 25.669 20.070 1.00 29.14 249 VAL A C 1
ATOM 1734 O O . VAL A 1 249 ? 50.226 25.296 20.192 1.00 29.83 249 VAL A O 1
ATOM 1738 N N . GLN A 1 250 ? 48.489 25.878 18.887 1.00 32.02 250 GLN A N 1
ATOM 1739 C CA . GLN A 1 250 ? 49.236 25.800 17.627 1.00 24.44 250 GLN A CA 1
ATOM 1740 C C . GLN A 1 250 ? 50.336 26.857 17.579 1.00 22.96 250 GLN A C 1
ATOM 1741 O O . GLN A 1 250 ? 50.156 27.962 18.104 1.00 28.18 250 GLN A O 1
ATOM 1747 N N . SER A 1 251 ? 51.472 26.539 16.958 1.00 23.60 251 SER A N 1
ATOM 1748 C CA . SER A 1 251 ? 52.553 27.528 16.810 1.00 25.39 251 SER A CA 1
ATOM 1749 C C . SER A 1 251 ? 52.176 28.550 15.762 1.00 30.11 251 SER A C 1
ATOM 1750 O O . SER A 1 251 ? 51.316 28.291 14.916 1.00 26.84 251 SER A O 1
ATOM 1753 N N . GLN A 1 252 ? 52.848 29.695 15.785 1.00 25.56 252 GLN A N 1
ATOM 1754 C CA . GLN A 1 252 ? 52.548 30.748 14.826 1.00 29.56 252 GLN A CA 1
ATOM 1755 C C . GLN A 1 252 ? 52.756 30.309 13.386 1.00 31.95 252 GLN A C 1
ATOM 1756 O O . GLN A 1 252 ? 52.144 30.878 12.481 1.00 35.71 252 GLN A O 1
ATOM 1762 N N . ASP A 1 253 ? 53.622 29.322 13.160 1.00 28.63 253 ASP A N 1
ATOM 1763 C CA . ASP A 1 253 ? 53.890 28.873 11.792 1.00 29.78 253 ASP A CA 1
ATOM 1764 C C . ASP A 1 253 ? 52.911 27.790 11.364 1.00 30.62 253 ASP A C 1
ATOM 1765 O O . ASP A 1 253 ? 52.954 27.297 10.237 1.00 24.18 253 ASP A O 1
ATOM 1770 N N . GLY A 1 254 ? 52.021 27.429 12.280 1.00 27.00 254 GLY A N 1
ATOM 1771 C CA . GLY A 1 254 ? 50.977 26.470 11.983 1.00 25.45 254 GLY A CA 1
ATOM 1772 C C . GLY A 1 254 ? 51.310 25.071 12.447 1.00 22.26 254 GLY A C 1
ATOM 1773 O O . GLY A 1 254 ? 50.465 24.177 12.402 1.00 25.02 254 GLY A O 1
ATOM 1774 N N . SER A 1 255 ? 52.535 24.864 12.910 1.00 21.60 255 SER A N 1
ATOM 1775 C CA . SER A 1 255 ? 52.916 23.529 13.362 1.00 23.25 255 SER A CA 1
ATOM 1776 C C . SER A 1 255 ? 52.410 23.262 14.762 1.00 25.28 255 SER A C 1
ATOM 1777 O O . SER A 1 255 ? 52.018 24.176 15.492 1.00 24.19 255 SER A O 1
ATOM 1780 N N . PHE A 1 256 ? 52.426 21.991 15.127 1.00 21.75 256 PHE A N 1
ATOM 1781 C CA . PHE A 1 256 ? 52.296 21.620 16.527 1.00 25.02 256 PHE A CA 1
ATOM 1782 C C . PHE A 1 256 ? 53.657 21.200 17.053 1.00 27.96 256 PHE A C 1
ATOM 1783 O O . PHE A 1 256 ? 54.190 20.151 16.680 1.00 26.05 256 PHE A O 1
ATOM 1791 N N . LEU A 1 257 ? 54.219 22.074 17.888 1.00 21.45 257 LEU A N 1
ATOM 1792 C CA . LEU A 1 257 ? 55.589 21.966 18.403 1.00 24.06 257 LEU A CA 1
ATOM 1793 C C . LEU A 1 257 ? 56.630 21.491 17.366 1.00 24.16 257 LEU A C 1
ATOM 1794 O O . LEU A 1 257 ? 57.505 20.682 17.681 1.00 23.06 257 LEU A O 1
ATOM 1799 N N . SER A 1 258 ? 56.529 22.021 16.143 1.00 24.18 258 SER A N 1
ATOM 1800 C CA . SER A 1 258 ? 57.550 21.850 15.103 1.00 24.97 258 SER A CA 1
ATOM 1801 C C . SER A 1 258 ? 57.562 20.459 14.468 1.00 25.20 258 SER A C 1
ATOM 1802 O O . SER A 1 258 ? 58.442 20.160 13.665 1.00 25.94 258 SER A O 1
ATOM 1805 N N . SER A 1 259 ? 56.602 19.613 14.841 1.00 25.25 259 SER A N 1
ATOM 1806 C CA . SER A 1 259 ? 56.531 18.239 14.324 1.00 23.80 259 SER A CA 1
ATOM 1807 C C . SER A 1 259 ? 55.674 18.125 13.063 1.00 25.28 259 SER A C 1
ATOM 1808 O O . SER A 1 259 ? 54.458 18.390 13.116 1.00 24.92 259 SER A O 1
ATOM 1811 N N . PRO A 1 260 ? 56.285 17.721 11.925 1.00 23.55 260 PRO A N 1
ATOM 1812 C CA . PRO A 1 260 ? 55.453 17.477 10.745 1.00 20.26 260 PRO A CA 1
ATOM 1813 C C . PRO A 1 260 ? 54.410 16.392 11.004 1.00 24.54 260 PRO A C 1
ATOM 1814 O O . PRO A 1 260 ? 53.261 16.545 10.577 1.00 25.86 260 PRO A O 1
ATOM 1818 N N . ALA A 1 261 ? 54.782 15.318 11.686 1.00 21.56 261 ALA A N 1
ATOM 1819 C CA . ALA A 1 261 ? 53.833 14.228 11.898 1.00 27.33 261 ALA A CA 1
ATOM 1820 C C . ALA A 1 261 ? 52.633 14.690 12.718 1.00 26.37 261 ALA A C 1
ATOM 1821 O O . ALA A 1 261 ? 51.488 14.392 12.375 1.00 23.62 261 ALA A O 1
ATOM 1823 N N . SER A 1 262 ? 52.904 15.407 13.809 1.00 23.33 262 SER A N 1
ATOM 1824 C CA . SER A 1 262 ? 51.855 15.845 14.717 1.00 22.65 262 SER A CA 1
ATOM 1825 C C . SER A 1 262 ? 50.941 16.827 13.982 1.00 23.47 262 SER A C 1
ATOM 1826 O O . SER A 1 262 ? 49.713 16.777 14.104 1.00 23.81 262 SER A O 1
ATOM 1829 N N . THR A 1 263 ? 51.547 17.701 13.186 1.00 22.42 263 THR A N 1
ATOM 1830 C CA . THR A 1 263 ? 50.787 18.667 12.384 1.00 23.18 263 THR A CA 1
ATOM 1831 C C . THR A 1 263 ? 49.941 17.994 11.304 1.00 28.28 263 THR A C 1
ATOM 1832 O O . THR A 1 263 ? 48.779 18.363 11.093 1.00 26.31 263 THR A O 1
ATOM 1836 N N . ALA A 1 264 ? 50.519 17.016 10.608 1.00 25.45 264 ALA A N 1
ATOM 1837 C CA . ALA A 1 264 ? 49.773 16.280 9.585 1.00 23.89 264 ALA A CA 1
ATOM 1838 C C . ALA A 1 264 ? 48.531 15.633 10.203 1.00 25.74 264 ALA A C 1
ATOM 1839 O O . ALA A 1 264 ? 47.457 15.573 9.590 1.00 29.65 264 ALA A O 1
ATOM 1841 N N . CYS A 1 265 ? 48.685 15.148 11.431 1.00 22.44 265 CYS A N 1
ATOM 1842 C CA . CYS A 1 265 ? 47.581 14.500 12.142 1.00 26.02 265 CYS A CA 1
ATOM 1843 C C . CYS A 1 265 ? 46.468 15.508 12.420 1.00 27.31 265 CYS A C 1
ATOM 1844 O O . CYS A 1 265 ? 45.297 15.266 12.130 1.00 27.41 265 CYS A O 1
ATOM 1847 N N . VAL A 1 266 ? 46.839 16.652 12.982 1.00 28.06 266 VAL A N 1
ATOM 1848 C CA . VAL A 1 266 ? 45.845 17.674 13.270 1.00 30.86 266 VAL A CA 1
ATOM 1849 C C . VAL A 1 266 ? 45.182 18.113 11.973 1.00 26.85 266 VAL A C 1
ATOM 1850 O O . VAL A 1 266 ? 43.962 18.296 11.904 1.00 29.54 266 VAL A O 1
ATOM 1854 N N . PHE A 1 267 ? 45.970 18.262 10.918 1.00 27.58 267 PHE A N 1
ATOM 1855 C CA . PHE A 1 267 ? 45.359 18.673 9.649 1.00 30.86 267 PHE A CA 1
ATOM 1856 C C . PHE A 1 267 ? 44.280 17.704 9.170 1.00 30.12 267 PHE A C 1
ATOM 1857 O O . PHE A 1 267 ? 43.180 18.114 8.767 1.00 32.51 267 PHE A O 1
ATOM 1865 N N . MET A 1 268 ? 44.582 16.411 9.209 1.00 26.14 268 MET A N 1
ATOM 1866 C CA . MET A 1 268 ? 43.641 15.424 8.704 1.00 30.60 268 MET A CA 1
ATOM 1867 C C . MET A 1 268 ? 42.345 15.390 9.518 1.00 35.08 268 MET A C 1
ATOM 1868 O O . MET A 1 268 ? 41.305 14.980 9.012 1.00 33.68 268 MET A O 1
ATOM 1873 N N . HIS A 1 269 ? 42.412 15.831 10.771 1.00 32.81 269 HIS A N 1
ATOM 1874 C CA . HIS A 1 269 ? 41.222 15.886 11.626 1.00 35.75 269 HIS A CA 1
ATOM 1875 C C . HIS A 1 269 ? 40.463 17.211 11.527 1.00 44.40 269 HIS A C 1
ATOM 1876 O O . HIS A 1 269 ? 39.269 17.272 11.834 1.00 41.27 269 HIS A O 1
ATOM 1883 N N . THR A 1 270 ? 41.147 18.276 11.118 1.00 36.24 270 THR A N 1
ATOM 1884 C CA . THR A 1 270 ? 40.542 19.604 11.199 1.00 36.37 270 THR A CA 1
ATOM 1885 C C . THR A 1 270 ? 40.422 20.339 9.866 1.00 35.80 270 THR A C 1
ATOM 1886 O O . THR A 1 270 ? 39.567 21.206 9.713 1.00 38.22 270 THR A O 1
ATOM 1890 N N . GLY A 1 271 ? 41.283 20.010 8.913 1.00 34.30 271 GLY A N 1
ATOM 1891 C CA . GLY A 1 271 ? 41.361 20.780 7.682 1.00 40.09 271 GLY A CA 1
ATOM 1892 C C . GLY A 1 271 ? 41.923 22.178 7.908 1.00 37.63 271 GLY A C 1
ATOM 1893 O O . GLY A 1 271 ? 41.763 23.055 7.054 1.00 36.47 271 GLY A O 1
ATOM 1894 N N . ASP A 1 272 ? 42.586 22.386 9.050 1.00 30.39 272 ASP A N 1
ATOM 1895 C CA . ASP A 1 272 ? 43.121 23.705 9.397 1.00 33.56 272 ASP A CA 1
ATOM 1896 C C . ASP A 1 272 ? 44.118 24.250 8.373 1.00 31.20 272 ASP A C 1
ATOM 1897 O O . ASP A 1 272 ? 45.122 23.608 8.071 1.00 30.36 272 ASP A O 1
ATOM 1902 N N . ALA A 1 273 ? 43.846 25.451 7.864 1.00 33.45 273 ALA A N 1
ATOM 1903 C CA . ALA A 1 273 ? 44.675 26.050 6.811 1.00 31.04 273 ALA A CA 1
ATOM 1904 C C . ALA A 1 273 ? 46.132 26.301 7.220 1.00 32.82 273 ALA A C 1
ATOM 1905 O O . ALA A 1 273 ? 47.053 26.121 6.411 1.00 31.91 273 ALA A O 1
ATOM 1907 N N . LYS A 1 274 ? 46.358 26.713 8.463 1.00 29.62 274 LYS A N 1
ATOM 1908 C CA . LYS A 1 274 ? 47.730 26.986 8.898 1.00 27.07 274 LYS A CA 1
ATOM 1909 C C . LYS A 1 274 ? 48.547 25.715 9.047 1.00 25.11 274 LYS A C 1
ATOM 1910 O O . LYS A 1 274 ? 49.756 25.723 8.793 1.00 29.24 274 LYS A O 1
ATOM 1916 N N . CYS A 1 275 ? 47.902 24.622 9.460 1.00 26.74 275 CYS A N 1
ATOM 1917 C CA . CYS A 1 275 ? 48.591 23.328 9.481 1.00 21.19 275 CYS A CA 1
ATOM 1918 C C . CYS A 1 275 ? 49.113 23.026 8.092 1.00 29.17 275 CYS A C 1
ATOM 1919 O O . CYS A 1 275 ? 50.275 22.661 7.922 1.00 25.20 275 CYS A O 1
ATOM 1922 N N . LEU A 1 276 ? 48.241 23.167 7.099 1.00 27.69 276 LEU A N 1
ATOM 1923 C CA . LEU A 1 276 ? 48.632 22.849 5.731 1.00 29.23 276 LEU A CA 1
ATOM 1924 C C . LEU A 1 276 ? 49.775 23.754 5.266 1.00 33.33 276 LEU A C 1
ATOM 1925 O O . LEU A 1 276 ? 50.708 23.296 4.593 1.00 33.04 276 LEU A O 1
ATOM 1930 N N . GLU A 1 277 ? 49.712 25.035 5.625 1.00 30.57 277 GLU A N 1
ATOM 1931 C CA . GLU A 1 277 ? 50.796 25.955 5.282 1.00 31.36 277 GLU A CA 1
ATOM 1932 C C . GLU A 1 277 ? 52.127 25.470 5.852 1.00 30.81 277 GLU A C 1
ATOM 1933 O O . GLU A 1 277 ? 53.158 25.559 5.185 1.00 26.57 277 GLU A O 1
ATOM 1939 N N . PHE A 1 278 ? 52.121 24.964 7.085 1.00 26.54 278 PHE A N 1
ATOM 1940 C CA . PHE A 1 278 ? 53.361 24.440 7.645 1.00 24.54 278 PHE A CA 1
ATOM 1941 C C . PHE A 1 278 ? 53.873 23.248 6.845 1.00 29.59 278 PHE A C 1
ATOM 1942 O O . PHE A 1 278 ? 55.065 23.177 6.521 1.00 27.33 278 PHE A O 1
ATOM 1950 N N . LEU A 1 279 ? 52.980 22.309 6.528 1.00 25.15 279 LEU A N 1
ATOM 1951 C CA . LEU A 1 279 ? 53.400 21.119 5.781 1.00 28.27 279 LEU A CA 1
ATOM 1952 C C . LEU A 1 279 ? 53.966 21.545 4.428 1.00 26.65 279 LEU A C 1
ATOM 1953 O O . LEU A 1 279 ? 55.002 21.049 3.986 1.00 27.37 279 LEU A O 1
ATOM 1958 N N . ASN A 1 280 ? 53.280 22.468 3.765 1.00 25.71 280 ASN A N 1
ATOM 1959 C CA . ASN A 1 280 ? 53.785 22.984 2.490 1.00 27.72 280 ASN A CA 1
ATOM 1960 C C . ASN A 1 280 ? 55.166 23.608 2.630 1.00 32.00 280 ASN A C 1
ATOM 1961 O O . ASN A 1 280 ? 56.036 23.405 1.772 1.00 28.21 280 ASN A O 1
ATOM 1966 N N . SER A 1 281 ? 55.383 24.360 3.709 1.00 25.37 281 SER A N 1
ATOM 1967 C CA . SER A 1 281 ? 56.652 25.074 3.862 1.00 28.25 281 SER A CA 1
ATOM 1968 C C . SER A 1 281 ? 57.795 24.072 4.012 1.00 26.05 281 SER A C 1
ATOM 1969 O O . SER A 1 281 ? 58.891 24.277 3.490 1.00 26.73 281 SER A O 1
ATOM 1972 N N . VAL A 1 282 ? 57.532 22.971 4.706 1.00 22.96 282 VAL A N 1
ATOM 1973 C CA . VAL A 1 282 ? 58.571 21.972 4.910 1.00 22.01 282 VAL A CA 1
ATOM 1974 C C . VAL A 1 282 ? 58.876 21.213 3.609 1.00 23.86 282 VAL A C 1
ATOM 1975 O O . VAL A 1 282 ? 60.029 20.907 3.321 1.00 27.31 282 VAL A O 1
ATOM 1979 N N . MET A 1 283 ? 57.846 20.928 2.818 1.00 25.23 283 MET A N 1
ATOM 1980 C CA . MET A 1 283 ? 58.054 20.249 1.526 1.00 25.26 283 MET A CA 1
ATOM 1981 C C . MET A 1 283 ? 58.830 21.138 0.552 1.00 30.70 283 MET A C 1
ATOM 1982 O O . MET A 1 283 ? 59.670 20.662 -0.228 1.00 32.15 283 MET A O 1
ATOM 1987 N N . ILE A 1 284 ? 58.533 22.431 0.587 1.00 24.00 284 ILE A N 1
ATOM 1988 C CA . ILE A 1 284 ? 59.211 23.410 -0.260 1.00 27.20 284 ILE A CA 1
ATOM 1989 C C . ILE A 1 284 ? 60.701 23.465 0.094 1.00 26.19 284 ILE A C 1
ATOM 1990 O O . ILE A 1 284 ? 61.574 23.604 -0.768 1.00 27.55 284 ILE A O 1
ATOM 1995 N N . LYS A 1 285 ? 60.976 23.343 1.382 1.00 28.67 285 LYS A N 1
ATOM 1996 C CA . LYS A 1 285 ? 62.340 23.406 1.887 1.00 29.26 285 LYS A CA 1
ATOM 1997 C C . LYS A 1 285 ? 63.137 22.137 1.550 1.00 27.86 285 LYS A C 1
ATOM 1998 O O . LYS A 1 285 ? 64.277 22.209 1.111 1.00 27.42 285 LYS A O 1
ATOM 2004 N N . PHE A 1 286 ? 62.535 20.969 1.738 1.00 26.46 286 PHE A N 1
ATOM 2005 C CA . PHE A 1 286 ? 63.304 19.723 1.627 1.00 29.28 286 PHE A CA 1
ATOM 2006 C C . PHE A 1 286 ? 63.053 18.903 0.372 1.00 28.47 286 PHE A C 1
ATOM 2007 O O . PHE A 1 286 ? 63.846 18.020 0.029 1.00 28.13 286 PHE A O 1
ATOM 2015 N N . GLY A 1 287 ? 61.960 19.196 -0.319 1.00 26.36 287 GLY A N 1
ATOM 2016 C CA . GLY A 1 287 ? 61.652 18.507 -1.552 1.00 30.45 287 GLY A CA 1
ATOM 2017 C C . GLY A 1 287 ? 60.662 17.360 -1.435 1.00 39.88 287 GLY A C 1
ATOM 2018 O O . GLY A 1 287 ? 59.478 17.520 -1.734 1.00 36.38 287 GLY A O 1
ATOM 2019 N N . ASN A 1 288 ? 61.145 16.186 -1.044 1.00 28.18 288 ASN A N 1
ATOM 2020 C CA . ASN A 1 288 ? 60.303 14.995 -1.083 1.00 28.14 288 ASN A CA 1
ATOM 2021 C C . ASN A 1 288 ? 60.313 14.239 0.232 1.00 27.81 288 ASN A C 1
ATOM 2022 O O . ASN A 1 288 ? 59.864 13.095 0.302 1.00 35.79 288 ASN A O 1
ATOM 2027 N N . PHE A 1 289 ? 60.828 14.888 1.268 1.00 24.56 289 PHE A N 1
ATOM 2028 C CA . PHE A 1 289 ? 60.799 14.322 2.614 1.00 28.69 289 PHE A CA 1
ATOM 2029 C C . PHE A 1 289 ? 60.642 15.436 3.646 1.00 30.35 289 PHE A C 1
ATOM 2030 O O . PHE A 1 289 ? 60.712 16.613 3.303 1.00 24.50 289 PHE A O 1
ATOM 2038 N N . VAL A 1 290 ? 60.409 15.065 4.907 1.00 24.31 290 VAL A N 1
ATOM 2039 C CA . VAL A 1 290 ? 60.447 16.027 5.999 1.00 21.28 290 VAL A CA 1
ATOM 2040 C C . VAL A 1 290 ? 61.322 15.493 7.125 1.00 23.80 290 VAL A C 1
ATOM 2041 O O . VAL A 1 290 ? 61.474 14.274 7.271 1.00 24.74 290 VAL A O 1
ATOM 2045 N N . PRO A 1 291 ? 61.896 16.402 7.935 1.00 25.24 291 PRO A N 1
ATOM 2046 C CA . PRO A 1 291 ? 62.658 15.956 9.105 1.00 20.81 291 PRO A CA 1
ATOM 2047 C C . PRO A 1 291 ? 61.708 15.775 10.291 1.00 25.92 291 PRO A C 1
ATOM 2048 O O . PRO A 1 291 ? 60.507 15.931 10.102 1.00 22.16 291 PRO A O 1
ATOM 2052 N N . CYS A 1 292 ? 62.216 15.451 11.479 1.00 20.36 292 CYS A N 1
ATOM 2053 C CA . CYS A 1 292 ? 61.346 15.224 12.648 1.00 26.48 292 CYS A CA 1
ATOM 2054 C C . CYS A 1 292 ? 61.142 16.476 13.492 1.00 22.56 292 CYS A C 1
ATOM 2055 O O . CYS A 1 292 ? 60.379 16.466 14.459 1.00 25.64 292 CYS A O 1
ATOM 2058 N N . LEU A 1 293 ? 6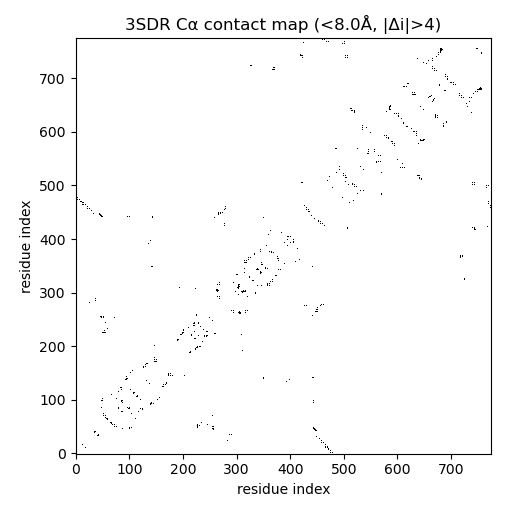1.843 17.546 13.128 1.00 22.37 293 LEU A N 1
ATOM 2059 C CA . LEU A 1 293 ? 61.797 18.806 13.865 1.00 25.06 293 LEU A CA 1
ATOM 2060 C C . LEU A 1 293 ? 62.002 19.905 12.843 1.00 26.22 293 LEU A C 1
ATOM 2061 O O . LEU A 1 293 ? 62.940 19.829 12.055 1.00 23.64 293 LEU A O 1
ATOM 2066 N N . TYR A 1 294 ? 61.160 20.932 12.839 1.00 25.76 294 TYR A N 1
ATOM 2067 C CA . TYR A 1 294 ? 61.429 22.047 11.940 1.00 29.94 294 TYR A CA 1
ATOM 2068 C C . TYR A 1 294 ? 60.693 23.324 12.312 1.00 25.41 294 TYR A C 1
ATOM 2069 O O . TYR A 1 294 ? 59.496 23.294 12.560 1.00 27.75 294 TYR A O 1
ATOM 2078 N N . PRO A 1 295 ? 61.404 24.460 12.335 1.00 26.71 295 PRO A N 1
ATOM 2079 C CA . PRO A 1 295 ? 62.853 24.617 12.155 1.00 26.88 295 PRO A CA 1
ATOM 2080 C C . PRO A 1 295 ? 63.621 24.284 13.414 1.00 30.15 295 PRO A C 1
ATOM 2081 O O . PRO A 1 295 ? 63.018 24.084 14.466 1.00 26.65 295 PRO A O 1
ATOM 2085 N N . VAL A 1 296 ? 64.946 24.235 13.295 1.00 23.65 296 VAL A N 1
ATOM 2086 C CA . VAL A 1 296 ? 65.821 24.078 14.437 1.00 23.17 296 VAL A CA 1
ATOM 2087 C C . VAL A 1 296 ? 66.801 25.253 14.432 1.00 25.24 296 VAL A C 1
ATOM 2088 O O . VAL A 1 296 ? 67.970 25.118 14.794 1.00 24.16 296 VAL A O 1
ATOM 2092 N N . ASP A 1 297 ? 66.290 26.417 14.044 1.00 30.31 297 ASP A N 1
ATOM 2093 C CA . ASP A 1 297 ? 67.142 27.573 13.776 1.00 26.68 297 ASP A CA 1
ATOM 2094 C C . ASP A 1 297 ? 67.944 28.043 14.981 1.00 29.75 297 ASP A C 1
ATOM 2095 O O . ASP A 1 297 ? 69.113 28.389 14.839 1.00 30.30 297 ASP A O 1
ATOM 2100 N N . LEU A 1 298 ? 67.339 28.034 16.169 1.00 21.81 298 LEU A N 1
ATOM 2101 C CA . LEU A 1 298 ? 68.041 28.519 17.368 1.00 19.73 298 LEU A CA 1
ATOM 2102 C C . LEU A 1 298 ? 69.017 27.486 17.894 1.00 22.41 298 LEU A C 1
ATOM 2103 O O . LEU A 1 298 ? 70.183 27.799 18.169 1.00 23.04 298 LEU A O 1
ATOM 2108 N N . LEU A 1 299 ? 68.554 26.250 18.039 1.00 22.32 299 LEU A N 1
ATOM 2109 C CA . LEU A 1 299 ? 69.423 25.197 18.571 1.00 24.52 299 LEU A CA 1
ATOM 2110 C C . LEU A 1 299 ? 70.614 24.924 17.634 1.00 27.44 299 LEU A C 1
ATOM 2111 O O . LEU A 1 299 ? 71.735 24.740 18.099 1.00 23.21 299 LEU A O 1
ATOM 2116 N N . GLU A 1 300 ? 70.366 24.897 16.324 1.00 21.12 300 GLU A N 1
ATOM 2117 C CA . GLU A 1 300 ? 71.426 24.623 15.342 1.00 23.87 300 GLU A CA 1
ATOM 2118 C C . GLU A 1 300 ? 72.495 25.716 15.392 1.00 25.39 300 GLU A C 1
ATOM 2119 O O . GLU A 1 300 ? 73.698 25.425 15.383 1.00 24.83 300 GLU A O 1
ATOM 2125 N N . ARG A 1 301 ? 72.065 26.974 15.454 1.00 20.51 301 ARG A N 1
ATOM 2126 C CA . ARG A 1 301 ? 73.032 28.076 15.537 1.00 26.26 301 ARG A CA 1
ATOM 2127 C C . ARG A 1 301 ? 73.901 27.962 16.784 1.00 27.15 301 ARG A C 1
ATOM 2128 O O . ARG A 1 301 ? 75.120 28.164 16.734 1.00 23.91 301 ARG A O 1
ATOM 2136 N N . LEU A 1 302 ? 73.270 27.631 17.908 1.00 19.87 302 LEU A N 1
ATOM 2137 C CA . LEU A 1 302 ? 73.980 27.523 19.173 1.00 19.91 302 LEU A CA 1
ATOM 2138 C C . LEU A 1 302 ? 74.917 26.332 19.178 1.00 21.02 302 LEU A C 1
ATOM 2139 O O . LEU A 1 302 ? 76.019 26.407 19.730 1.00 23.20 302 LEU A O 1
ATOM 2144 N N . LEU A 1 303 ? 74.484 25.232 18.565 1.00 19.04 303 LEU A N 1
ATOM 2145 C CA . LEU A 1 303 ? 75.322 24.027 18.498 1.00 22.21 303 LEU A CA 1
ATOM 2146 C C . LEU A 1 303 ? 76.541 24.238 17.611 1.00 25.53 303 LEU A C 1
ATOM 2147 O O . LEU A 1 303 ? 77.627 23.750 17.911 1.00 22.75 303 LEU A O 1
ATOM 2152 N N . ILE A 1 304 ? 76.346 24.945 16.503 1.00 19.13 304 ILE A N 1
ATOM 2153 C CA . ILE A 1 304 ? 77.467 25.336 15.654 1.00 21.50 304 ILE A CA 1
ATOM 2154 C C . ILE A 1 304 ? 78.513 26.122 16.460 1.00 24.79 304 ILE A C 1
ATOM 2155 O O . ILE A 1 304 ? 79.703 25.784 16.469 1.00 22.13 304 ILE A O 1
ATOM 2160 N N . VAL A 1 305 ? 78.068 27.175 17.132 1.00 23.23 305 VAL A N 1
ATOM 2161 C CA . VAL A 1 305 ? 78.967 27.993 17.923 1.00 19.44 305 VAL A CA 1
ATOM 2162 C C . VAL A 1 305 ? 79.621 27.164 19.024 1.00 24.73 305 VAL A C 1
ATOM 2163 O O . VAL A 1 305 ? 80.834 27.279 19.252 1.00 24.57 305 VAL A O 1
ATOM 2167 N N . ASP A 1 306 ? 78.835 26.331 19.714 1.00 20.62 306 ASP A N 1
ATOM 2168 C CA . ASP A 1 306 ? 79.387 25.578 20.847 1.00 20.02 306 ASP A CA 1
ATOM 2169 C C . ASP A 1 306 ? 80.522 24.686 20.364 1.00 21.11 306 ASP A C 1
ATOM 2170 O O . ASP A 1 306 ? 81.548 24.551 21.021 1.00 22.90 306 ASP A O 1
ATOM 2175 N N . ASN A 1 307 ? 80.329 24.055 19.215 1.00 20.90 307 ASN A N 1
ATOM 2176 C CA . ASN A 1 307 ? 81.334 23.123 18.742 1.00 21.20 307 ASN A CA 1
ATOM 2177 C C . ASN A 1 307 ? 82.591 23.813 18.231 1.00 24.15 307 ASN A C 1
ATOM 2178 O O . ASN A 1 307 ? 83.709 23.352 18.483 1.00 22.43 307 ASN A O 1
ATOM 2183 N N . ILE A 1 308 ? 82.407 24.934 17.543 1.00 23.49 308 ILE A N 1
ATOM 2184 C CA . ILE A 1 308 ? 83.539 25.744 17.081 1.00 26.29 308 ILE A CA 1
ATOM 2185 C C . ILE A 1 308 ? 84.366 26.231 18.281 1.00 24.65 308 ILE A C 1
ATOM 2186 O O . ILE A 1 308 ? 85.596 26.188 18.267 1.00 21.90 308 ILE A O 1
ATOM 2191 N N . VAL A 1 309 ? 83.689 26.673 19.334 1.00 22.57 309 VAL A N 1
ATOM 2192 C CA . VAL A 1 309 ? 84.384 27.100 20.553 1.00 23.01 309 VAL A CA 1
ATOM 2193 C C . VAL A 1 309 ? 85.114 25.948 21.263 1.00 21.25 309 VAL A C 1
ATOM 2194 O O . VAL A 1 309 ? 86.311 26.059 21.607 1.00 21.48 309 VAL A O 1
ATOM 2198 N N . ARG A 1 310 ? 84.415 24.833 21.468 1.00 21.87 310 ARG A N 1
ATOM 2199 C CA . ARG A 1 310 ? 85.030 23.696 22.161 1.00 23.54 310 ARG A CA 1
ATOM 2200 C C . ARG A 1 310 ? 86.216 23.097 21.401 1.00 25.93 310 ARG A C 1
ATOM 2201 O O . ARG A 1 310 ? 87.150 22.601 22.024 1.00 23.79 310 ARG A O 1
ATOM 2209 N N . LEU A 1 311 ? 86.178 23.127 20.065 1.00 21.89 311 LEU A N 1
ATOM 2210 C CA . LEU A 1 311 ? 87.311 22.635 19.262 1.00 23.77 311 LEU A CA 1
ATOM 2211 C C . LEU A 1 311 ? 88.516 23.583 19.298 1.00 23.52 311 LEU A C 1
ATOM 2212 O O . LEU A 1 311 ? 89.590 23.251 18.791 1.00 24.44 311 LEU A O 1
ATOM 2217 N N . GLY A 1 312 ? 88.327 24.763 19.879 1.00 24.14 312 GLY A N 1
ATOM 2218 C CA . GLY A 1 312 ? 89.403 25.737 20.008 1.00 26.27 312 GLY A CA 1
ATOM 2219 C C . GLY A 1 312 ? 89.666 26.532 18.732 1.00 23.20 312 GLY A C 1
ATOM 2220 O O . GLY A 1 312 ? 90.704 27.192 18.604 1.00 24.23 312 GLY A O 1
ATOM 2221 N N . ILE A 1 313 ? 88.724 26.510 17.797 1.00 20.81 313 ILE A N 1
ATOM 2222 C CA . ILE A 1 313 ? 88.971 27.144 16.493 1.00 21.38 313 ILE A CA 1
ATOM 2223 C C . ILE A 1 313 ? 88.184 28.448 16.292 1.00 24.76 313 ILE A C 1
ATOM 2224 O O . ILE A 1 313 ? 88.144 28.989 15.181 1.00 24.28 313 ILE A O 1
ATOM 2229 N N . TYR A 1 314 ? 87.587 28.943 17.380 1.00 23.94 314 TYR A N 1
ATOM 2230 C CA . TYR A 1 314 ? 86.678 30.101 17.358 1.00 23.83 314 TYR A CA 1
ATOM 2231 C C . TYR A 1 314 ? 87.322 31.394 16.827 1.00 23.62 314 TYR A C 1
ATOM 2232 O O . TYR A 1 314 ? 86.636 32.251 16.269 1.00 23.80 314 TYR A O 1
ATOM 2241 N N . ARG A 1 315 ? 88.629 31.554 16.998 1.00 22.40 315 ARG A N 1
ATOM 2242 C CA . ARG A 1 315 ? 89.237 32.833 16.625 1.00 26.64 315 ARG A CA 1
ATOM 2243 C C . ARG A 1 315 ? 89.206 33.081 15.110 1.00 27.37 315 ARG A C 1
ATOM 2244 O O . ARG A 1 315 ? 89.366 34.216 14.658 1.00 26.14 315 ARG A O 1
ATOM 2252 N N . HIS A 1 316 ? 88.993 32.021 14.331 1.00 21.99 316 HIS A N 1
ATOM 2253 C CA . HIS A 1 316 ? 88.924 32.139 12.873 1.00 22.38 316 HIS A CA 1
ATOM 2254 C C . HIS A 1 316 ? 87.532 32.545 12.388 1.00 22.35 316 HIS A C 1
ATOM 2255 O O . HIS A 1 316 ? 87.343 32.842 11.207 1.00 25.05 316 HIS A O 1
ATOM 2262 N N . PHE A 1 317 ? 86.560 32.526 13.292 1.00 23.09 317 PHE A N 1
ATOM 2263 C CA . PHE A 1 317 ? 85.165 32.679 12.902 1.00 25.24 317 PHE A CA 1
ATOM 2264 C C . PHE A 1 317 ? 84.447 33.737 13.746 1.00 28.49 317 PHE A C 1
ATOM 2265 O O . PHE A 1 317 ? 83.275 33.573 14.083 1.00 26.23 317 PHE A O 1
ATOM 2273 N N . GLU A 1 318 ? 85.144 34.816 14.096 1.00 24.77 318 GLU A N 1
ATOM 2274 C CA . GLU A 1 318 ? 84.499 35.880 14.875 1.00 28.39 318 GLU A CA 1
ATOM 2275 C C . GLU A 1 318 ? 83.247 36.439 14.193 1.00 28.62 318 GLU A C 1
ATOM 2276 O O . GLU A 1 318 ? 82.232 36.684 14.848 1.00 29.70 318 GLU A O 1
ATOM 2282 N N . LYS A 1 319 ? 83.317 36.646 12.883 1.00 30.50 319 LYS A N 1
ATOM 2283 C CA . LYS A 1 319 ? 82.191 37.235 12.157 1.00 30.03 319 LYS A CA 1
ATOM 2284 C C . LYS A 1 319 ? 80.976 36.309 12.183 1.00 31.99 319 LYS A C 1
ATOM 2285 O O . LYS A 1 319 ? 79.849 36.751 12.404 1.00 29.89 319 LYS A O 1
ATOM 2291 N N . GLU A 1 320 ? 81.212 35.024 11.946 1.00 28.86 320 GLU A N 1
ATOM 2292 C CA . GLU A 1 320 ? 80.137 34.043 11.869 1.00 30.42 320 GLU A CA 1
ATOM 2293 C C . GLU A 1 320 ? 79.516 33.768 13.248 1.00 30.40 320 GLU A C 1
ATOM 2294 O O . GLU A 1 320 ? 78.305 33.564 13.380 1.00 29.64 320 GLU A O 1
ATOM 2300 N N . ILE A 1 321 ? 80.349 33.748 14.278 1.00 24.13 321 ILE A N 1
ATOM 2301 C CA . ILE A 1 321 ? 79.842 33.526 15.632 1.00 22.08 321 ILE A CA 1
ATOM 2302 C C . ILE A 1 321 ? 78.967 34.704 16.058 1.00 23.94 321 ILE A C 1
ATOM 2303 O O . ILE A 1 321 ? 77.895 34.517 16.639 1.00 26.69 321 ILE A O 1
ATOM 2308 N N . LYS A 1 322 ? 79.423 35.916 15.757 1.00 24.67 322 LYS A N 1
ATOM 2309 C CA . LYS A 1 322 ? 78.641 37.100 16.073 1.00 28.14 322 LYS A CA 1
ATOM 2310 C C . LYS A 1 322 ? 77.315 37.089 15.329 1.00 32.50 322 LYS A C 1
ATOM 2311 O O . LYS A 1 322 ? 76.273 37.381 15.917 1.00 27.17 322 LYS A O 1
ATOM 2317 N N . GLU A 1 323 ? 77.346 36.744 14.043 1.00 24.93 323 GLU A N 1
ATOM 2318 C CA . GLU A 1 323 ? 76.129 36.752 13.254 1.00 28.30 323 GLU A CA 1
ATOM 2319 C C . GLU A 1 323 ? 75.158 35.699 13.788 1.00 30.02 323 GLU A C 1
ATOM 2320 O O . GLU A 1 323 ? 73.943 35.920 13.844 1.00 28.91 323 GLU A O 1
ATOM 2326 N N . ALA A 1 324 ? 75.699 34.555 14.190 1.00 22.90 324 ALA A N 1
ATOM 2327 C CA . ALA A 1 324 ? 74.879 33.477 14.728 1.00 26.08 324 ALA A CA 1
ATOM 2328 C C . ALA A 1 324 ? 74.254 33.879 16.069 1.00 27.78 324 ALA A C 1
ATOM 2329 O O . ALA A 1 324 ? 73.047 33.714 16.281 1.00 25.20 324 ALA A O 1
ATOM 2331 N N . LEU A 1 325 ? 75.069 34.412 16.974 1.00 22.44 325 LEU A N 1
ATOM 2332 C CA . LEU A 1 325 ? 74.559 34.754 18.299 1.00 23.84 325 LEU A CA 1
ATOM 2333 C C . LEU A 1 325 ? 73.689 36.006 18.273 1.00 23.75 325 LEU A C 1
ATOM 2334 O O . LEU A 1 325 ? 72.818 36.162 19.121 1.00 26.81 325 LEU A O 1
ATOM 2339 N N . ASP A 1 326 ? 73.926 36.908 17.324 1.00 25.82 326 ASP A N 1
ATOM 2340 C CA . ASP A 1 326 ? 73.061 38.081 17.207 1.00 27.94 326 ASP A CA 1
ATOM 2341 C C . ASP A 1 326 ? 71.633 37.625 16.895 1.00 30.19 326 ASP A C 1
ATOM 2342 O O . ASP A 1 326 ? 70.661 38.199 17.380 1.00 27.39 326 ASP A O 1
ATOM 2347 N N . TYR A 1 327 ? 71.513 36.603 16.057 1.00 32.90 327 TYR A N 1
ATOM 2348 C CA . TYR A 1 327 ? 70.205 36.062 15.681 1.00 31.71 327 TYR A CA 1
ATOM 2349 C C . TYR A 1 327 ? 69.553 35.419 16.910 1.00 27.29 327 TYR A C 1
ATOM 2350 O O . TYR A 1 327 ? 68.381 35.666 17.203 1.00 32.21 327 TYR A O 1
ATOM 2359 N N . VAL A 1 328 ? 70.311 34.612 17.646 1.00 24.78 328 VAL A N 1
ATOM 2360 C CA . VAL A 1 328 ? 69.761 34.010 18.863 1.00 23.48 328 VAL A CA 1
ATOM 2361 C C . VAL A 1 328 ? 69.313 35.089 19.843 1.00 31.45 328 VAL A C 1
ATOM 2362 O O . VAL A 1 328 ? 68.228 35.003 20.415 1.00 32.06 328 VAL A O 1
ATOM 2366 N N . TYR A 1 329 ? 70.144 36.112 20.025 1.00 26.66 329 TYR A N 1
ATOM 2367 C CA . TYR A 1 329 ? 69.819 37.178 20.969 1.00 27.78 329 TYR A CA 1
ATOM 2368 C C . TYR A 1 329 ? 68.536 37.915 20.580 1.00 30.44 329 TYR A C 1
ATOM 2369 O O . TYR A 1 329 ? 67.763 38.304 21.446 1.00 27.63 329 TYR A O 1
ATOM 2378 N N . ARG A 1 330 ? 68.323 38.128 19.284 1.00 29.45 330 ARG A N 1
ATOM 2379 C CA . ARG A 1 330 ? 67.094 38.778 18.819 1.00 31.82 330 ARG A CA 1
ATOM 2380 C C . ARG A 1 330 ? 65.869 38.023 19.326 1.00 34.27 330 ARG A C 1
ATOM 2381 O O . ARG A 1 330 ? 64.845 38.624 19.665 1.00 32.45 330 ARG A O 1
ATOM 2389 N N . HIS A 1 331 ? 65.976 36.699 19.377 1.00 32.63 331 HIS A N 1
ATOM 2390 C CA . HIS A 1 331 ? 64.836 35.872 19.770 1.00 36.41 331 HIS A CA 1
ATOM 2391 C C . HIS A 1 331 ? 64.848 35.502 21.245 1.00 36.19 331 HIS A C 1
ATOM 2392 O O . HIS A 1 331 ? 63.934 34.836 21.745 1.00 38.92 331 HIS A O 1
ATOM 2399 N N . TRP A 1 332 ? 65.876 35.967 21.941 1.00 32.57 332 TRP A N 1
ATOM 2400 C CA . TRP A 1 332 ? 65.998 35.739 23.371 1.00 33.17 332 TRP A CA 1
ATOM 2401 C C . TRP A 1 332 ? 64.930 36.526 24.122 1.00 35.13 332 TRP A C 1
ATOM 2402 O O . TRP A 1 332 ? 64.802 37.742 23.961 1.00 40.25 332 TRP A O 1
ATOM 2413 N N . ASN A 1 333 ? 64.149 35.836 24.936 1.00 37.89 333 ASN A N 1
ATOM 2414 C CA . ASN A 1 333 ? 63.098 36.524 25.693 1.00 42.45 333 ASN A CA 1
ATOM 2415 C C . ASN A 1 333 ? 62.940 35.985 27.104 1.00 34.97 333 ASN A C 1
ATOM 2416 O O . ASN A 1 333 ? 63.507 34.943 27.450 1.00 36.86 333 ASN A O 1
ATOM 2421 N N . GLU A 1 334 ? 62.171 36.704 27.916 1.00 38.32 334 GLU A N 1
ATOM 2422 C CA . GLU A 1 334 ? 62.037 36.395 29.333 1.00 43.36 334 GLU A CA 1
ATOM 2423 C C . GLU A 1 334 ? 61.486 34.990 29.576 1.00 43.66 334 GLU A C 1
ATOM 2424 O O . GLU A 1 334 ? 61.686 34.416 30.645 1.00 47.36 334 GLU A O 1
ATOM 2430 N N . ARG A 1 335 ? 60.807 34.435 28.579 1.00 42.02 335 ARG A N 1
ATOM 2431 C CA . ARG A 1 335 ? 60.164 33.134 28.734 1.00 45.36 335 ARG A CA 1
ATOM 2432 C C . ARG A 1 335 ? 61.043 31.968 28.288 1.00 39.73 335 ARG A C 1
ATOM 2433 O O . ARG A 1 335 ? 60.616 30.816 28.330 1.00 38.41 335 ARG A O 1
ATOM 2441 N N . GLY A 1 336 ? 62.269 32.267 27.873 1.00 34.90 336 GLY A N 1
ATOM 2442 C CA . GLY A 1 336 ? 63.162 31.235 27.373 1.00 35.35 336 GLY A CA 1
ATOM 2443 C C . GLY A 1 336 ? 63.025 31.034 25.872 1.00 29.68 336 GLY A C 1
ATOM 2444 O O . GLY A 1 336 ? 62.208 31.691 25.220 1.00 34.39 336 GLY A O 1
ATOM 2445 N N . ILE A 1 337 ? 63.840 30.137 25.318 1.00 28.63 337 ILE A N 1
ATOM 2446 C CA . ILE A 1 337 ? 63.772 29.820 23.898 1.00 27.69 337 ILE A CA 1
ATOM 2447 C C . ILE A 1 337 ? 63.595 28.322 23.637 1.00 28.60 337 ILE A C 1
ATOM 2448 O O . ILE A 1 337 ? 64.052 27.485 24.408 1.00 25.33 337 ILE A O 1
ATOM 2453 N N . GLY A 1 338 ? 62.914 27.996 22.541 1.00 26.48 338 GLY A N 1
ATOM 2454 C CA . GLY A 1 338 ? 62.864 26.622 22.071 1.00 25.55 338 GLY A CA 1
ATOM 2455 C C . GLY A 1 338 ? 63.936 26.378 21.024 1.00 23.79 338 GLY A C 1
ATOM 2456 O O . GLY A 1 338 ? 64.703 27.280 20.694 1.00 25.62 338 GLY A O 1
ATOM 2457 N N . TRP A 1 339 ? 64.002 25.157 20.512 1.00 23.32 339 TRP A N 1
ATOM 2458 C CA . TRP A 1 339 ? 64.996 24.805 19.499 1.00 24.24 339 TRP A CA 1
ATOM 2459 C C . TRP A 1 339 ? 64.719 25.563 18.199 1.00 26.48 339 TRP A C 1
ATOM 2460 O O . TRP A 1 339 ? 65.635 25.840 17.414 1.00 26.41 339 TRP A O 1
ATOM 2471 N N . GLY A 1 340 ? 63.446 25.886 17.985 1.00 25.54 340 GLY A N 1
ATOM 2472 C CA . GLY A 1 340 ? 63.011 26.720 16.879 1.00 32.84 340 GLY A CA 1
ATOM 2473 C C . GLY A 1 340 ? 62.390 27.995 17.418 1.00 32.28 340 GLY A C 1
ATOM 2474 O O . GLY A 1 340 ? 61.754 27.978 18.459 1.00 33.58 340 GLY A O 1
ATOM 2475 N N . ARG A 1 341 ? 62.566 29.105 16.712 1.00 32.20 341 ARG A N 1
ATOM 2476 C CA . ARG A 1 341 ? 62.133 30.397 17.229 1.00 36.24 341 ARG A CA 1
ATOM 2477 C C . ARG A 1 341 ? 60.615 30.503 17.371 1.00 36.78 341 ARG A C 1
ATOM 2478 O O . ARG A 1 341 ? 60.120 31.381 18.068 1.00 39.28 341 ARG A O 1
ATOM 2486 N N . LEU A 1 342 ? 59.868 29.625 16.714 1.00 30.06 342 LEU A N 1
ATOM 2487 C CA . LEU A 1 342 ? 58.409 29.702 16.841 1.00 35.05 342 LEU A CA 1
ATOM 2488 C C . LEU A 1 342 ? 57.774 28.791 17.897 1.00 30.47 342 LEU A C 1
ATOM 2489 O O . LEU A 1 342 ? 56.556 28.763 18.025 1.00 34.43 342 LEU A O 1
ATOM 2494 N N . ASN A 1 343 ? 58.586 28.047 18.642 1.00 32.06 343 ASN A N 1
ATOM 2495 C CA . ASN A 1 343 ? 58.048 27.129 19.640 1.00 29.49 343 ASN A CA 1
ATOM 2496 C C . ASN A 1 343 ? 57.262 27.911 20.690 1.00 27.68 343 ASN A C 1
ATOM 2497 O O . ASN A 1 343 ? 57.738 28.921 21.187 1.00 34.92 343 ASN A O 1
ATOM 2502 N N . PRO A 1 344 ? 56.054 27.455 21.013 1.00 28.17 344 PRO A N 1
ATOM 2503 C CA . PRO A 1 344 ? 55.246 28.207 21.982 1.00 31.40 344 PRO A CA 1
ATOM 2504 C C . PRO A 1 344 ? 55.655 27.952 23.437 1.00 36.46 344 PRO A C 1
ATOM 2505 O O . PRO A 1 344 ? 55.095 28.564 24.349 1.00 36.64 344 PRO A O 1
ATOM 2509 N N . ILE A 1 345 ? 56.596 27.040 23.650 1.00 30.50 345 ILE A N 1
ATOM 2510 C CA . ILE A 1 345 ? 57.147 26.810 24.983 1.00 38.25 345 ILE A CA 1
ATOM 2511 C C . ILE A 1 345 ? 58.651 26.693 24.884 1.00 38.75 345 ILE A C 1
ATOM 2512 O O . ILE A 1 345 ? 59.185 26.161 23.907 1.00 34.27 345 ILE A O 1
ATOM 2517 N N . ALA A 1 346 ? 59.346 27.190 25.896 1.00 28.15 346 ALA A N 1
ATOM 2518 C CA . ALA A 1 346 ? 60.799 27.094 25.891 1.00 29.96 346 ALA A CA 1
ATOM 2519 C C . ALA A 1 346 ? 61.299 25.667 26.137 1.00 32.06 346 ALA A C 1
ATOM 2520 O O . ALA A 1 346 ? 60.563 24.797 26.607 1.00 35.11 346 ALA A O 1
ATOM 2522 N N . ASP A 1 347 ? 62.573 25.466 25.827 1.00 28.94 347 ASP A N 1
ATOM 2523 C CA . ASP A 1 347 ? 63.252 24.183 25.898 1.00 29.82 347 ASP A CA 1
ATOM 2524 C C . ASP A 1 347 ? 64.478 24.389 26.783 1.00 27.72 347 ASP A C 1
ATOM 2525 O O . ASP A 1 347 ? 65.317 25.231 26.474 1.00 27.45 347 ASP A O 1
ATOM 2530 N N . LEU A 1 348 ? 64.590 23.638 27.874 1.00 29.65 348 LEU A N 1
ATOM 2531 C CA . LEU A 1 348 ? 65.743 23.810 28.767 1.00 32.02 348 LEU A CA 1
ATOM 2532 C C . LEU A 1 348 ? 67.084 23.609 28.041 1.00 34.19 348 LEU A C 1
ATOM 2533 O O . LEU A 1 348 ? 68.022 24.402 28.214 1.00 26.83 348 LEU A O 1
ATOM 2538 N N . GLU A 1 349 ? 67.178 22.572 27.207 1.00 26.55 349 GLU A N 1
ATOM 2539 C CA . GLU A 1 349 ? 68.424 22.315 26.507 1.00 26.58 349 GLU A CA 1
ATOM 2540 C C . GLU A 1 349 ? 68.918 23.543 25.745 1.00 29.15 349 GLU A C 1
ATOM 2541 O O . GLU A 1 349 ? 70.069 23.963 25.892 1.00 26.13 349 GLU A O 1
ATOM 2547 N N . THR A 1 350 ? 68.046 24.104 24.913 1.00 25.03 350 THR A N 1
ATOM 2548 C CA . THR A 1 350 ? 68.413 25.234 24.065 1.00 24.31 350 THR A CA 1
ATOM 2549 C C . THR A 1 350 ? 68.583 26.502 24.887 1.00 26.42 350 THR A C 1
ATOM 2550 O O . THR A 1 350 ? 69.513 27.286 24.651 1.00 26.54 350 THR A O 1
ATOM 2554 N N . THR A 1 351 ? 67.688 26.705 25.849 1.00 24.44 351 THR A N 1
ATOM 2555 C CA . THR A 1 351 ? 67.791 27.873 26.730 1.00 26.66 351 THR A CA 1
ATOM 2556 C C . THR A 1 351 ? 69.084 27.878 27.563 1.00 24.41 351 THR A C 1
ATOM 2557 O O . THR A 1 351 ? 69.746 28.915 27.666 1.00 26.43 351 THR A O 1
ATOM 2561 N N . ALA A 1 352 ? 69.455 26.739 28.146 1.00 27.40 352 ALA A N 1
ATOM 2562 C CA . ALA A 1 352 ? 70.673 26.690 28.972 1.00 25.71 352 ALA A CA 1
ATOM 2563 C C . ALA A 1 352 ? 71.906 26.899 28.110 1.00 29.05 352 ALA A C 1
ATOM 2564 O O . ALA A 1 352 ? 72.849 27.575 28.517 1.00 28.81 352 ALA A O 1
ATOM 2566 N N . LEU A 1 353 ? 71.896 26.309 26.918 1.00 23.82 353 LEU A N 1
ATOM 2567 C CA . LEU A 1 353 ? 72.992 26.484 25.972 1.00 23.90 353 LEU A CA 1
ATOM 2568 C C . LEU A 1 353 ? 73.088 27.942 25.515 1.00 28.36 353 LEU A C 1
ATOM 2569 O O . LEU A 1 353 ? 74.172 28.518 25.485 1.00 25.90 353 LEU A O 1
ATOM 2574 N N . GLY A 1 354 ? 71.948 28.534 25.171 1.00 24.42 354 GLY A N 1
ATOM 2575 C CA . GLY A 1 354 ? 71.892 29.939 24.801 1.00 24.28 354 GLY A CA 1
ATOM 2576 C C . GLY A 1 354 ? 72.388 30.866 25.898 1.00 27.31 354 GLY A C 1
ATOM 2577 O O . GLY A 1 354 ? 73.180 31.776 25.646 1.00 24.93 354 GLY A O 1
ATOM 2578 N N . PHE A 1 355 ? 71.924 30.643 27.125 1.00 22.70 355 PHE A N 1
ATOM 2579 C CA . PHE A 1 355 ? 72.376 31.455 28.255 1.00 23.38 355 PHE A CA 1
ATOM 2580 C C . PHE A 1 355 ? 73.902 31.451 28.359 1.00 27.50 355 PHE A C 1
ATOM 2581 O O . PHE A 1 355 ? 74.537 32.503 28.447 1.00 26.01 355 PHE A O 1
ATOM 2589 N N . ARG A 1 356 ? 74.485 30.259 28.354 1.00 22.65 356 ARG A N 1
ATOM 2590 C CA . ARG A 1 356 ? 75.924 30.137 28.502 1.00 25.73 356 ARG A CA 1
ATOM 2591 C C . ARG A 1 356 ? 76.696 30.805 27.359 1.00 25.88 356 ARG A C 1
ATOM 2592 O O . ARG A 1 356 ? 77.593 31.617 27.602 1.00 26.27 356 ARG A O 1
ATOM 2600 N N . LEU A 1 357 ? 76.342 30.483 26.119 1.00 22.45 357 LEU A N 1
ATOM 2601 C CA . LEU A 1 357 ? 77.068 31.032 24.975 1.00 24.02 357 LEU A CA 1
ATOM 2602 C C . LEU A 1 357 ? 76.884 32.549 24.841 1.00 23.23 357 LEU A C 1
ATOM 2603 O O . LEU A 1 357 ? 77.836 33.274 24.540 1.00 26.31 357 LEU A O 1
ATOM 2608 N N . LEU A 1 358 ? 75.674 33.035 25.095 1.00 24.54 358 LEU A N 1
ATOM 2609 C CA . LEU A 1 358 ? 75.432 34.471 25.026 1.00 26.77 358 LEU A CA 1
ATOM 2610 C C . LEU A 1 358 ? 76.243 35.201 26.091 1.00 27.58 358 LEU A C 1
ATOM 2611 O O . LEU A 1 358 ? 76.903 36.198 25.800 1.00 27.52 358 LEU A O 1
ATOM 2616 N N . ARG A 1 359 ? 76.205 34.706 27.326 1.00 23.80 359 ARG A N 1
ATOM 2617 C CA . ARG A 1 359 ? 76.946 35.365 28.392 1.00 24.27 359 ARG A CA 1
ATOM 2618 C C . ARG A 1 359 ? 78.443 35.304 28.117 1.00 26.65 359 ARG A C 1
ATOM 2619 O O . ARG A 1 359 ? 79.157 36.282 28.335 1.00 27.12 359 ARG A O 1
ATOM 2627 N N . LEU A 1 360 ? 78.906 34.155 27.639 1.00 24.72 360 LEU A N 1
ATOM 2628 C CA . LEU A 1 360 ? 80.322 33.958 27.334 1.00 26.62 360 LEU A CA 1
ATOM 2629 C C . LEU A 1 360 ? 80.789 34.938 26.258 1.00 28.99 360 LEU A C 1
ATOM 2630 O O . LEU A 1 360 ? 81.948 35.327 26.227 1.00 29.49 360 LEU A O 1
ATOM 2635 N N . HIS A 1 361 ? 79.876 35.348 25.383 1.00 26.55 361 HIS A N 1
ATOM 2636 C CA . HIS A 1 361 ? 80.242 36.263 24.312 1.00 29.60 361 HIS A CA 1
ATOM 2637 C C . HIS A 1 361 ? 79.792 37.683 24.611 1.00 29.18 361 HIS A C 1
ATOM 2638 O O . HIS A 1 361 ? 79.646 38.510 23.709 1.00 28.60 361 HIS A O 1
ATOM 2645 N N . ARG A 1 362 ? 79.586 37.944 25.901 1.00 23.98 362 ARG A N 1
ATOM 2646 C CA . ARG A 1 362 ? 79.378 39.290 26.439 1.00 25.39 362 ARG A CA 1
ATOM 2647 C C . ARG A 1 362 ? 78.029 39.920 26.102 1.00 33.40 362 ARG A C 1
ATOM 2648 O O . ARG A 1 362 ? 77.882 41.144 26.149 1.00 32.42 362 ARG A O 1
ATOM 2656 N N . TYR A 1 363 ? 77.047 39.088 25.774 1.00 28.50 363 TYR A N 1
ATOM 2657 C CA . TYR A 1 363 ? 75.672 39.564 25.671 1.00 25.70 363 TYR A CA 1
ATOM 2658 C C . TYR A 1 363 ? 75.083 39.629 27.069 1.00 30.16 363 TYR A C 1
ATOM 2659 O O . TYR A 1 363 ? 75.427 38.828 27.932 1.00 31.72 363 TYR A O 1
ATOM 2668 N N . ASN A 1 364 ? 74.182 40.576 27.289 1.00 33.46 364 ASN A N 1
ATOM 2669 C CA . ASN A 1 364 ? 73.555 40.730 28.593 1.00 36.29 364 ASN A CA 1
ATOM 2670 C C . ASN A 1 364 ? 72.349 39.806 28.732 1.00 38.05 364 ASN A C 1
ATOM 2671 O O . ASN A 1 364 ? 71.304 40.033 28.122 1.00 38.67 364 ASN A O 1
ATOM 2676 N N . VAL A 1 365 ? 72.511 38.740 29.508 1.00 32.68 365 VAL A N 1
ATOM 2677 C CA . VAL A 1 365 ? 71.406 37.832 29.793 1.00 33.40 365 VAL A CA 1
ATOM 2678 C C . VAL A 1 365 ? 71.260 37.649 31.301 1.00 34.83 365 VAL A C 1
ATOM 2679 O O . VAL A 1 365 ? 72.216 37.820 32.047 1.00 35.99 365 VAL A O 1
ATOM 2683 N N . SER A 1 366 ? 70.065 37.269 31.730 1.00 33.55 366 SER A N 1
ATOM 2684 C CA . SER A 1 366 ? 69.763 37.114 33.150 1.00 34.46 366 SER A CA 1
ATOM 2685 C C . SER A 1 366 ? 69.414 35.670 33.480 1.00 39.34 366 SER A C 1
ATOM 2686 O O . SER A 1 366 ? 68.643 35.036 32.768 1.00 38.97 366 SER A O 1
ATOM 2689 N N . PRO A 1 367 ? 69.986 35.140 34.565 1.00 41.80 367 PRO A N 1
ATOM 2690 C CA . PRO A 1 367 ? 69.667 33.770 34.977 1.00 41.18 367 PRO A CA 1
ATOM 2691 C C . PRO A 1 367 ? 68.209 33.617 35.443 1.00 39.93 367 PRO A C 1
ATOM 2692 O O . PRO A 1 367 ? 67.761 32.500 35.699 1.00 39.81 367 PRO A O 1
ATOM 2696 N N . ALA A 1 368 ? 67.479 34.720 35.573 1.00 35.62 368 ALA A N 1
ATOM 2697 C CA . ALA A 1 368 ? 66.057 34.614 35.884 1.00 37.76 368 ALA A CA 1
ATOM 2698 C C . ALA A 1 368 ? 65.254 33.873 34.797 1.00 33.06 368 ALA A C 1
ATOM 2699 O O . ALA A 1 368 ? 64.127 33.446 35.056 1.00 39.53 368 ALA A O 1
ATOM 2701 N N . ILE A 1 369 ? 65.806 33.731 33.595 1.00 35.55 369 ILE A N 1
ATOM 2702 C CA . ILE A 1 369 ? 65.109 32.943 32.568 1.00 37.30 369 ILE A CA 1
ATOM 2703 C C . ILE A 1 369 ? 64.922 31.481 32.990 1.00 37.27 369 ILE A C 1
ATOM 2704 O O . ILE A 1 369 ? 64.048 30.781 32.469 1.00 38.58 369 ILE A O 1
ATOM 2709 N N . PHE A 1 370 ? 65.715 31.030 33.957 1.00 35.34 370 PHE A N 1
ATOM 2710 C CA . PHE A 1 370 ? 65.603 29.649 34.409 1.00 35.67 370 PHE A CA 1
ATOM 2711 C C . PHE A 1 370 ? 64.378 29.411 35.289 1.00 35.71 370 PHE A C 1
ATOM 2712 O O . PHE A 1 370 ? 63.984 28.261 35.504 1.00 37.30 370 PHE A O 1
ATOM 2720 N N . ASP A 1 371 ? 63.765 30.491 35.775 1.00 37.43 371 ASP A N 1
ATOM 2721 C CA . ASP A 1 371 ? 62.500 30.376 36.496 1.00 38.92 371 ASP A CA 1
ATOM 2722 C C . ASP A 1 371 ? 61.422 29.730 35.627 1.00 41.05 371 ASP A C 1
ATOM 2723 O O . ASP A 1 371 ? 60.462 29.159 36.141 1.00 43.23 371 ASP A O 1
ATOM 2728 N N . ASN A 1 372 ? 61.570 29.841 34.311 1.00 41.32 372 ASN A N 1
ATOM 2729 C CA . ASN A 1 372 ? 60.617 29.237 33.384 1.00 45.42 372 ASN A CA 1
ATOM 2730 C C . ASN A 1 372 ? 60.587 27.715 33.463 1.00 46.68 372 ASN A C 1
ATOM 2731 O O . ASN A 1 372 ? 59.704 27.080 32.890 1.00 42.49 372 ASN A O 1
ATOM 2736 N N . PHE A 1 373 ? 61.555 27.129 34.161 1.00 44.43 373 PHE A N 1
ATOM 2737 C CA . PHE A 1 373 ? 61.667 25.676 34.201 1.00 44.00 373 PHE A CA 1
ATOM 2738 C C . PHE A 1 373 ? 61.566 25.149 35.619 1.00 48.82 373 PHE A C 1
ATOM 2739 O O . PHE A 1 373 ? 62.095 24.083 35.930 1.00 52.07 373 PHE A O 1
ATOM 2747 N N . LYS A 1 374 ? 60.881 25.907 36.471 1.00 53.99 374 LYS A N 1
ATOM 2748 C CA . LYS A 1 374 ? 60.681 25.526 37.866 1.00 58.11 374 LYS A CA 1
ATOM 2749 C C . LYS A 1 374 ? 59.207 25.246 38.119 1.00 67.14 374 LYS A C 1
ATOM 2750 O O . LYS A 1 374 ? 58.342 25.789 37.428 1.00 64.45 374 LYS A O 1
ATOM 2756 N N . ASP A 1 375 ? 58.923 24.391 39.099 1.00 76.28 375 ASP A N 1
ATOM 2757 C CA . ASP A 1 375 ? 57.542 24.013 39.401 1.00 78.27 375 ASP A CA 1
ATOM 2758 C C . ASP A 1 375 ? 56.860 24.990 40.354 1.00 87.66 375 ASP A C 1
ATOM 2759 O O . ASP A 1 375 ? 55.654 25.226 40.253 1.00 97.78 375 ASP A O 1
ATOM 2764 N N . ALA A 1 376 ? 57.638 25.551 41.277 1.00 87.99 376 ALA A N 1
ATOM 2765 C CA . ALA A 1 376 ? 57.111 26.468 42.285 1.00 91.04 376 ALA A CA 1
ATOM 2766 C C . ALA A 1 376 ? 56.264 25.733 43.321 1.00 85.51 376 ALA A C 1
ATOM 2767 O O . ALA A 1 376 ? 56.775 24.903 44.076 1.00 79.45 376 ALA A O 1
ATOM 2769 N N . LYS A 1 379 ? 61.051 24.806 42.623 1.00 56.81 379 LYS A N 1
ATOM 2770 C CA . LYS A 1 379 ? 62.353 24.576 41.999 1.00 68.30 379 LYS A CA 1
ATOM 2771 C C . LYS A 1 379 ? 62.283 23.674 40.736 1.00 67.17 379 LYS A C 1
ATOM 2772 O O . LYS A 1 379 ? 61.214 23.190 40.376 1.00 72.15 379 LYS A O 1
ATOM 2778 N N . PHE A 1 380 ? 63.416 23.477 40.061 1.00 69.25 380 PHE A N 1
ATOM 2779 C CA . PHE A 1 380 ? 63.464 22.814 38.745 1.00 70.87 380 PHE A CA 1
ATOM 2780 C C . PHE A 1 380 ? 62.697 21.492 38.642 1.00 75.21 380 PHE A C 1
ATOM 2781 O O . PHE A 1 380 ? 62.391 20.875 39.658 1.00 74.41 380 PHE A O 1
ATOM 2789 N N . ILE A 1 381 ? 62.396 21.067 37.411 1.00 78.95 381 ILE A N 1
ATOM 2790 C CA . ILE A 1 381 ? 61.533 19.905 37.182 1.00 89.13 381 ILE A CA 1
ATOM 2791 C C . ILE A 1 381 ? 61.900 19.060 35.952 1.00 95.58 381 ILE A C 1
ATOM 2792 O O . ILE A 1 381 ? 61.306 18.004 35.731 1.00 103.74 381 ILE A O 1
ATOM 2797 N N . CYS A 1 382 ? 62.867 19.513 35.157 1.00 90.64 382 CYS A N 1
ATOM 2798 C CA . CYS A 1 382 ? 63.226 18.805 33.922 1.00 93.22 382 CYS A CA 1
ATOM 2799 C C . CYS A 1 382 ? 63.621 17.343 34.140 1.00 97.78 382 CYS A C 1
ATOM 2800 O O . CYS A 1 382 ? 64.620 17.045 34.800 1.00 96.57 382 CYS A O 1
ATOM 2803 N N . SER A 1 383 ? 62.830 16.446 33.556 1.00 93.85 383 SER A N 1
ATOM 2804 C CA . SER A 1 383 ? 63.052 15.005 33.624 1.00 95.71 383 SER A CA 1
ATOM 2805 C C . SER A 1 383 ? 61.767 14.302 33.207 1.00 91.95 383 SER A C 1
ATOM 2806 O O . SER A 1 383 ? 61.319 13.355 33.853 1.00 90.04 383 SER A O 1
ATOM 2809 N N . THR A 1 384 ? 61.175 14.777 32.120 1.00 90.89 384 THR A N 1
ATOM 2810 C CA . THR A 1 384 ? 59.873 14.289 31.695 1.00 92.86 384 THR A CA 1
ATOM 2811 C C . THR A 1 384 ? 59.866 13.746 30.264 1.00 88.45 384 THR A C 1
ATOM 2812 O O . THR A 1 384 ? 59.083 12.851 29.942 1.00 92.07 384 THR A O 1
ATOM 2816 N N . GLY A 1 385 ? 60.736 14.284 29.412 1.00 76.54 385 GLY A N 1
ATOM 2817 C CA . GLY A 1 385 ? 60.783 13.881 28.016 1.00 67.25 385 GLY A CA 1
ATOM 2818 C C . GLY A 1 385 ? 61.698 12.692 27.779 1.00 59.99 385 GLY A C 1
ATOM 2819 O O . GLY A 1 385 ? 61.889 11.867 28.675 1.00 58.19 385 GLY A O 1
ATOM 2820 N N . GLN A 1 386 ? 62.275 12.591 26.583 1.00 43.32 386 GLN A N 1
ATOM 2821 C CA . GLN A 1 386 ? 63.163 11.462 26.313 1.00 30.07 386 GLN A CA 1
ATOM 2822 C C . GLN A 1 386 ? 64.541 11.671 26.895 1.00 23.71 386 GLN A C 1
ATOM 2823 O O . GLN A 1 386 ? 65.004 12.806 27.086 1.00 24.91 386 GLN A O 1
ATOM 2829 N N . PHE A 1 387 ? 65.176 10.558 27.230 1.00 30.76 387 PHE A N 1
ATOM 2830 C CA . PHE A 1 387 ? 66.292 10.555 28.171 1.00 26.46 387 PHE A CA 1
ATOM 2831 C C . PHE A 1 387 ? 67.479 11.395 27.715 1.00 28.84 387 PHE A C 1
ATOM 2832 O O . PHE A 1 387 ? 68.024 12.183 28.486 1.00 28.65 387 PHE A O 1
ATOM 2840 N N . ASN A 1 388 ? 67.885 11.243 26.457 1.00 30.67 388 ASN A N 1
ATOM 2841 C CA . ASN A 1 388 ? 69.040 11.989 25.966 1.00 27.65 388 ASN A CA 1
ATOM 2842 C C . ASN A 1 388 ? 68.798 13.488 26.006 1.00 25.25 388 ASN A C 1
ATOM 2843 O O . ASN A 1 388 ? 69.687 14.265 26.321 1.00 24.07 388 ASN A O 1
ATOM 2848 N N . LYS A 1 389 ? 67.584 13.896 25.668 1.00 25.98 389 LYS A N 1
ATOM 2849 C CA . LYS A 1 389 ? 67.240 15.300 25.781 1.00 26.97 389 LYS A CA 1
ATOM 2850 C C . LYS A 1 389 ? 67.319 15.774 27.236 1.00 25.53 389 LYS A C 1
ATOM 2851 O O . LYS A 1 389 ? 67.842 16.852 27.519 1.00 26.45 389 LYS A O 1
ATOM 2857 N N . ASP A 1 390 ? 66.804 14.972 28.165 1.00 30.03 390 ASP A N 1
ATOM 2858 C CA . ASP A 1 390 ? 66.813 15.370 29.568 1.00 27.63 390 ASP A CA 1
ATOM 2859 C C . ASP A 1 390 ? 68.246 15.495 30.063 1.00 28.19 390 ASP A C 1
ATOM 2860 O O . ASP A 1 390 ? 68.603 16.472 30.725 1.00 31.20 390 ASP A O 1
ATOM 2865 N N . VAL A 1 391 ? 69.079 14.514 29.728 1.00 22.72 391 VAL A N 1
ATOM 2866 C CA . VAL A 1 391 ? 70.469 14.547 30.147 1.00 24.03 391 VAL A CA 1
ATOM 2867 C C . VAL A 1 391 ? 71.180 15.753 29.523 1.00 30.40 391 VAL A C 1
ATOM 2868 O O . VAL A 1 391 ? 71.950 16.455 30.198 1.00 27.34 391 VAL A O 1
ATOM 2872 N N . ALA A 1 392 ? 70.910 16.011 28.244 1.00 28.01 392 ALA A N 1
ATOM 2873 C CA . ALA A 1 392 ? 71.551 17.134 27.560 1.00 24.48 392 ALA A CA 1
ATOM 2874 C C . ALA A 1 392 ? 71.156 18.455 28.218 1.00 26.83 392 ALA A C 1
ATOM 2875 O O . ALA A 1 392 ? 71.994 19.343 28.360 1.00 25.54 392 ALA A O 1
ATOM 2877 N N . SER A 1 393 ? 69.884 18.582 28.604 1.00 23.23 393 SER A N 1
ATOM 2878 C CA . SER A 1 393 ? 69.386 19.810 29.234 1.00 29.44 393 SER A CA 1
ATOM 2879 C C . SER A 1 393 ? 70.101 20.061 30.553 1.00 31.29 393 SER A C 1
ATOM 2880 O O . SER A 1 393 ? 70.422 21.197 30.901 1.00 27.82 393 SER A O 1
ATOM 2883 N N . MET A 1 394 ? 70.333 18.983 31.288 1.00 26.27 394 MET A N 1
ATOM 2884 C CA . MET A 1 394 ? 70.994 19.076 32.582 1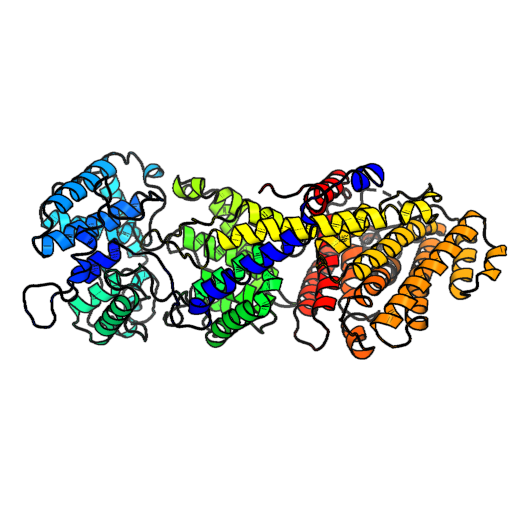.00 28.80 394 MET A CA 1
ATOM 2885 C C . MET A 1 394 ? 72.498 19.286 32.457 1.00 28.61 394 MET A C 1
ATOM 2886 O O . MET A 1 394 ? 73.098 19.986 33.279 1.00 28.29 394 MET A O 1
ATOM 2891 N N . LEU A 1 395 ? 73.120 18.695 31.439 1.00 26.91 395 LEU A N 1
ATOM 2892 C CA . LEU A 1 395 ? 74.525 19.006 31.185 1.00 26.04 395 LEU A CA 1
ATOM 2893 C C . LEU A 1 395 ? 74.651 20.480 30.854 1.00 28.04 395 LEU A C 1
ATOM 2894 O O . LEU A 1 395 ? 75.566 21.157 31.327 1.00 24.83 395 LEU A O 1
ATOM 2899 N N . ASN A 1 396 ? 73.741 20.976 30.022 1.00 24.08 396 ASN A N 1
ATOM 2900 C CA . ASN A 1 396 ? 73.787 22.383 29.651 1.00 25.64 396 ASN A CA 1
ATOM 2901 C C . ASN A 1 396 ? 73.514 23.289 30.840 1.00 26.18 396 ASN A C 1
ATOM 2902 O O . ASN A 1 396 ? 74.143 24.329 30.974 1.00 26.14 396 ASN A O 1
ATOM 2907 N N . LEU A 1 397 ? 72.568 22.903 31.696 1.00 22.32 397 LEU A N 1
ATOM 2908 C CA . LEU A 1 397 ? 72.272 23.707 32.886 1.00 25.26 397 LEU A CA 1
ATOM 2909 C C . LEU A 1 397 ? 73.481 23.757 33.822 1.00 29.63 397 LEU A C 1
ATOM 2910 O O . LEU A 1 397 ? 73.853 24.821 34.329 1.00 28.83 397 LEU A O 1
ATOM 2915 N N . TYR A 1 398 ? 74.089 22.597 34.051 1.00 25.71 398 TYR A N 1
ATOM 2916 C CA . TYR A 1 398 ? 75.312 22.495 34.838 1.00 29.39 398 TYR A CA 1
ATOM 2917 C C . TYR A 1 398 ? 76.403 23.423 34.302 1.00 28.12 398 TYR A C 1
ATOM 2918 O O . TYR A 1 398 ? 77.012 24.176 35.058 1.00 28.18 398 TYR A O 1
ATOM 2927 N N . ARG A 1 399 ? 76.661 23.379 32.998 1.00 24.80 399 ARG A N 1
ATOM 2928 C CA . ARG A 1 399 ? 77.695 24.242 32.440 1.00 20.99 399 ARG A CA 1
ATOM 2929 C C . ARG A 1 399 ? 77.312 25.714 32.557 1.00 27.43 399 ARG A C 1
ATOM 2930 O O . ARG A 1 399 ? 78.140 26.550 32.930 1.00 28.67 399 ARG A O 1
ATOM 2938 N N . ALA A 1 400 ? 76.058 26.037 32.255 1.00 23.97 400 ALA A N 1
ATOM 2939 C CA . ALA A 1 400 ? 75.604 27.424 32.369 1.00 23.79 400 ALA A CA 1
ATOM 2940 C C . ALA A 1 400 ? 75.761 27.961 33.805 1.00 28.50 400 ALA A C 1
ATOM 2941 O O . ALA A 1 400 ? 76.115 29.126 34.015 1.00 26.23 400 ALA A O 1
ATOM 2943 N N . SER A 1 401 ? 75.514 27.113 34.799 1.00 22.73 401 SER A N 1
ATOM 2944 C CA . SER A 1 401 ? 75.504 27.588 36.180 1.00 25.47 401 SER A CA 1
ATOM 2945 C C . SER A 1 401 ? 76.879 28.067 36.634 1.00 30.04 401 SER A C 1
ATOM 2946 O O . SER A 1 401 ? 76.987 28.880 37.539 1.00 30.03 401 SER A O 1
ATOM 2949 N N . GLN A 1 402 ? 77.932 27.582 35.982 1.00 27.97 402 GLN A N 1
ATOM 2950 C CA . GLN A 1 402 ? 79.286 27.940 36.379 1.00 30.44 402 GLN A CA 1
ATOM 2951 C C . GLN A 1 402 ? 79.693 29.355 35.970 1.00 33.90 402 GLN A C 1
ATOM 2952 O O . GLN A 1 402 ? 80.735 29.850 36.402 1.00 32.54 402 GLN A O 1
ATOM 2958 N N . LEU A 1 403 ? 78.876 30.003 35.141 1.00 29.15 403 LEU A N 1
ATOM 2959 C CA . LEU A 1 403 ? 79.169 31.360 34.668 1.00 26.88 403 LEU A CA 1
ATOM 2960 C C . LEU A 1 403 ? 78.445 32.380 35.546 1.00 30.33 403 LEU A C 1
ATOM 2961 O O . LEU A 1 403 ? 78.110 33.479 35.104 1.00 32.00 403 LEU A O 1
ATOM 2966 N N . ALA A 1 404 ? 78.219 32.016 36.798 1.00 33.08 404 ALA A N 1
ATOM 2967 C CA . ALA A 1 404 ? 77.471 32.880 37.715 1.00 33.10 404 ALA A CA 1
ATOM 2968 C C . ALA A 1 404 ? 78.189 34.185 38.058 1.00 33.33 404 ALA A C 1
ATOM 2969 O O . ALA A 1 404 ? 79.396 34.191 38.317 1.00 32.26 404 ALA A O 1
ATOM 2971 N N . PHE A 1 405 ? 77.437 35.286 38.065 1.00 30.21 405 PHE A N 1
ATOM 2972 C CA . PHE A 1 405 ? 77.923 36.570 38.577 1.00 32.02 405 PHE A CA 1
ATOM 2973 C C . PHE A 1 405 ? 77.533 36.745 40.066 1.00 31.83 405 PHE A C 1
ATOM 2974 O O . PHE A 1 405 ? 76.687 36.014 40.570 1.00 37.58 405 PHE A O 1
ATOM 2982 N N . PRO A 1 406 ? 78.146 37.709 40.771 1.00 31.03 406 PRO A N 1
ATOM 2983 C CA . PRO A 1 406 ? 77.810 37.913 42.192 1.00 36.39 406 PRO A CA 1
ATOM 2984 C C . PRO A 1 406 ? 76.298 38.063 42.426 1.00 43.10 406 PRO A C 1
ATOM 2985 O O . PRO A 1 406 ? 75.610 38.698 41.622 1.00 38.70 406 PRO A O 1
ATOM 2989 N N . GLY A 1 407 ? 75.794 37.451 43.493 1.00 47.60 407 GLY A N 1
ATOM 2990 C CA . GLY A 1 407 ? 74.384 37.538 43.846 1.00 50.62 407 GLY A CA 1
ATOM 2991 C C . GLY A 1 407 ? 73.406 36.769 42.963 1.00 49.24 407 GLY A C 1
ATOM 2992 O O . GLY A 1 407 ? 72.196 36.958 43.069 1.00 50.04 407 GLY A O 1
ATOM 2993 N N . GLU A 1 408 ? 73.906 35.903 42.086 1.00 39.13 408 GLU A N 1
ATOM 2994 C CA . GLU A 1 408 ? 73.003 35.089 41.271 1.00 33.83 408 GLU A CA 1
ATOM 2995 C C . GLU A 1 408 ? 72.678 33.730 41.914 1.00 41.77 408 GLU A C 1
ATOM 2996 O O . GLU A 1 408 ? 73.105 32.671 41.443 1.00 34.89 408 GLU A O 1
ATOM 3002 N N . ASN A 1 409 ? 71.895 33.784 42.990 1.00 36.24 409 ASN A N 1
ATOM 3003 C CA . ASN A 1 409 ? 71.528 32.606 43.761 1.00 39.02 409 ASN A CA 1
ATOM 3004 C C . ASN A 1 409 ? 70.897 31.494 42.951 1.00 41.25 409 ASN A C 1
ATOM 3005 O O . ASN A 1 409 ? 71.162 30.320 43.200 1.00 44.14 409 ASN A O 1
ATOM 3010 N N . ILE A 1 410 ? 70.053 31.864 41.992 1.00 43.56 410 ILE A N 1
ATOM 3011 C CA . ILE A 1 410 ? 69.376 30.876 41.166 1.00 38.24 410 ILE A CA 1
ATOM 3012 C C . ILE A 1 410 ? 70.389 29.970 40.452 1.00 37.38 410 ILE A C 1
ATOM 3013 O O . ILE A 1 410 ? 70.116 28.794 40.233 1.00 38.56 410 ILE A O 1
ATOM 3018 N N . LEU A 1 411 ? 71.563 30.500 40.115 1.00 37.57 411 LEU A N 1
ATOM 3019 C CA . LEU A 1 411 ? 72.571 29.675 39.430 1.00 36.00 411 LEU A CA 1
ATOM 3020 C C . LEU A 1 411 ? 73.276 28.723 40.399 1.00 36.27 411 LEU A C 1
ATOM 3021 O O . LEU A 1 411 ? 73.630 27.606 40.028 1.00 31.91 411 LEU A O 1
ATOM 3026 N N . ASP A 1 412 ? 73.460 29.155 41.645 1.00 33.38 412 ASP A N 1
ATOM 3027 C CA . ASP A 1 412 ? 73.953 28.245 42.679 1.00 44.79 412 ASP A CA 1
ATOM 3028 C C . ASP A 1 412 ? 72.956 27.101 42.869 1.00 43.80 412 ASP A C 1
ATOM 3029 O O . ASP A 1 412 ? 73.338 25.937 43.005 1.00 42.58 412 ASP A O 1
ATOM 3034 N N . GLU A 1 413 ? 71.674 27.449 42.863 1.00 45.31 413 GLU A N 1
ATOM 3035 C CA A GLU A 1 413 ? 70.593 26.476 42.991 0.40 43.86 413 GLU A CA 1
ATOM 3036 C CA B GLU A 1 413 ? 70.615 26.460 43.008 0.60 43.11 413 GLU A CA 1
ATOM 3037 C C . GLU A 1 413 ? 70.596 25.514 41.810 1.00 42.03 413 GLU A C 1
ATOM 3038 O O . GLU A 1 413 ? 70.444 24.299 41.970 1.00 37.95 413 GLU A O 1
ATOM 3049 N N . ALA A 1 414 ? 70.764 26.076 40.617 1.00 39.06 414 ALA A N 1
ATOM 3050 C CA . ALA A 1 414 ? 70.797 25.299 39.386 1.00 33.89 414 ALA A CA 1
ATOM 3051 C C . ALA A 1 414 ? 71.966 24.324 39.391 1.00 34.39 414 ALA A C 1
ATOM 3052 O O . ALA A 1 414 ? 71.828 23.177 38.953 1.00 32.19 414 ALA A O 1
ATOM 3054 N N . LYS A 1 415 ? 73.121 24.783 39.866 1.00 35.08 415 LYS A N 1
ATOM 3055 C CA . LYS A 1 415 ? 74.302 23.925 39.882 1.00 37.05 415 LYS A CA 1
ATOM 3056 C C . LYS A 1 415 ? 74.049 22.697 40.747 1.00 36.25 415 LYS A C 1
ATOM 3057 O O . LYS A 1 415 ? 74.279 21.565 40.309 1.00 35.48 415 LYS A O 1
ATOM 3063 N N . SER A 1 416 ? 73.541 22.929 41.955 1.00 34.72 416 SER A N 1
ATOM 3064 C CA . SER A 1 416 ? 73.219 21.852 42.887 1.00 38.42 416 SER A CA 1
ATOM 3065 C C . SER A 1 416 ? 72.279 20.842 42.260 1.00 38.32 416 SER A C 1
ATOM 3066 O O . SER A 1 416 ? 72.554 19.643 42.258 1.00 43.81 416 SER A O 1
ATOM 3069 N N . PHE A 1 417 ? 71.158 21.327 41.740 1.00 43.36 417 PHE A N 1
ATOM 3070 C CA . PHE A 1 417 ? 70.176 20.435 41.143 1.00 44.11 417 PHE A CA 1
ATOM 3071 C C . PHE A 1 417 ? 70.748 19.617 39.993 1.00 38.92 417 PHE A C 1
ATOM 3072 O O . PHE A 1 417 ? 70.576 18.400 39.944 1.00 35.12 417 PHE A O 1
ATOM 3080 N N . ALA A 1 418 ? 71.410 20.289 39.053 1.00 35.13 418 ALA A N 1
ATOM 3081 C CA . ALA A 1 418 ? 71.968 19.602 37.902 1.00 32.68 418 ALA A CA 1
ATOM 3082 C C . ALA A 1 418 ? 73.012 18.551 38.297 1.00 34.43 418 ALA A C 1
ATOM 3083 O O . ALA A 1 418 ? 73.035 17.453 37.732 1.00 32.56 418 ALA A O 1
ATOM 3085 N N . THR A 1 419 ? 73.867 18.880 39.261 1.00 34.53 419 THR A N 1
ATOM 3086 C CA . THR A 1 419 ? 74.858 17.923 39.748 1.00 33.39 419 THR A CA 1
ATOM 3087 C C . THR A 1 419 ? 74.188 16.662 40.310 1.00 34.71 419 THR A C 1
ATOM 3088 O O . THR A 1 419 ? 74.553 15.536 39.954 1.00 38.25 419 THR A O 1
ATOM 3092 N N . LYS A 1 420 ? 73.216 16.856 41.196 1.00 36.61 420 LYS A N 1
ATOM 3093 C CA . LYS A 1 420 ? 72.461 15.743 41.750 1.00 34.55 420 LYS A CA 1
ATOM 3094 C C . LYS A 1 420 ? 71.800 14.935 40.626 1.00 35.27 420 LYS A C 1
ATOM 3095 O O . LYS A 1 420 ? 71.866 13.704 40.608 1.00 37.53 420 LYS A O 1
ATOM 3101 N N . TYR A 1 421 ? 71.173 15.628 39.681 1.00 33.10 421 TYR A N 1
ATOM 3102 C CA . TYR A 1 421 ? 70.558 14.940 38.549 1.00 35.04 421 TYR A CA 1
ATOM 3103 C C . TYR A 1 421 ? 71.563 14.061 37.793 1.00 35.90 421 TYR A C 1
ATOM 3104 O O . TYR A 1 421 ? 71.310 12.882 37.541 1.00 34.18 421 TYR A O 1
ATOM 3113 N N . LEU A 1 422 ? 72.699 14.644 37.426 1.00 35.87 422 LEU A N 1
ATOM 3114 C CA . LEU A 1 422 ? 73.698 13.936 36.622 1.00 35.93 422 LEU A CA 1
ATOM 3115 C C . LEU A 1 422 ? 74.340 12.760 37.358 1.00 34.67 422 LEU A C 1
ATOM 3116 O O . LEU A 1 422 ? 74.609 11.723 36.753 1.00 34.24 422 LEU A O 1
ATOM 3121 N N . ARG A 1 423 ? 74.577 12.914 38.658 1.00 31.79 423 ARG A N 1
ATOM 3122 C CA . ARG A 1 423 ? 75.079 11.804 39.462 1.00 36.91 423 ARG A CA 1
ATOM 3123 C C . ARG A 1 423 ? 74.061 10.667 39.506 1.00 39.50 423 ARG A C 1
ATOM 3124 O O . ARG A 1 423 ? 74.423 9.494 39.527 1.00 44.36 423 ARG A O 1
ATOM 3132 N N . GLU A 1 424 ? 72.780 11.011 39.550 1.00 36.78 424 GLU A N 1
ATOM 3133 C CA . GLU A 1 424 ? 71.752 9.980 39.540 1.00 36.95 424 GLU A CA 1
ATOM 3134 C C . GLU A 1 424 ? 71.645 9.340 38.155 1.00 32.46 424 GLU A C 1
ATOM 3135 O O . GLU A 1 424 ? 71.452 8.125 38.032 1.00 36.24 424 GLU A O 1
ATOM 3141 N N . ALA A 1 425 ? 71.779 10.156 37.115 1.00 30.87 425 ALA A N 1
ATOM 3142 C CA . ALA A 1 425 ? 71.721 9.636 35.755 1.00 33.69 425 ALA A CA 1
ATOM 3143 C C . ALA A 1 425 ? 72.779 8.556 35.522 1.00 38.03 425 ALA A C 1
ATOM 3144 O O . ALA A 1 425 ? 72.529 7.571 34.821 1.00 39.15 425 ALA A O 1
ATOM 3146 N N . LEU A 1 426 ? 73.957 8.743 36.110 1.00 35.72 426 LEU A N 1
ATOM 3147 C CA . LEU A 1 426 ? 75.028 7.754 36.004 1.00 38.91 426 LEU A CA 1
ATOM 3148 C C . LEU A 1 426 ? 74.618 6.390 36.536 1.00 47.35 426 LEU A C 1
ATOM 3149 O O . LEU A 1 426 ? 75.133 5.370 36.085 1.00 42.70 426 LEU A O 1
ATOM 3154 N N . GLU A 1 427 ? 73.711 6.374 37.513 1.00 40.30 427 GLU A N 1
ATOM 3155 C CA . GLU A 1 427 ? 73.280 5.122 38.117 1.00 43.47 427 GLU A CA 1
ATOM 3156 C C . GLU A 1 427 ? 72.071 4.500 37.417 1.00 46.36 427 GLU A C 1
ATOM 3157 O O . GLU A 1 427 ? 71.603 3.444 37.830 1.00 50.27 427 GLU A O 1
ATOM 3163 N N . LYS A 1 428 ? 71.567 5.152 36.372 1.00 40.43 428 LYS A N 1
ATOM 3164 C CA . LYS A 1 428 ? 70.373 4.667 35.673 1.00 42.22 428 LYS A CA 1
ATOM 3165 C C . LYS A 1 428 ? 70.733 3.666 34.581 1.00 41.08 428 LYS A C 1
ATOM 3166 O O . LYS A 1 428 ? 71.770 3.794 33.939 1.00 36.85 428 LYS A O 1
ATOM 3172 N N . SER A 1 429 ? 69.868 2.681 34.358 1.00 39.26 429 SER A N 1
ATOM 3173 C CA . SER A 1 429 ? 70.118 1.675 33.320 1.00 44.31 429 SER A CA 1
ATOM 3174 C C . SER A 1 429 ? 70.129 2.274 31.907 1.00 42.98 429 SER A C 1
ATOM 3175 O O . SER A 1 429 ? 70.909 1.849 31.048 1.00 38.21 429 SER A O 1
ATOM 3178 N N . GLU A 1 430 ? 69.277 3.267 31.666 1.00 35.10 430 GLU A N 1
ATOM 3179 C CA . GLU A 1 430 ? 69.227 3.903 30.351 1.00 35.82 430 GLU A CA 1
ATOM 3180 C C . GLU A 1 430 ? 70.596 4.433 29.922 1.00 36.69 430 GLU A C 1
ATOM 3181 O O . GLU A 1 430 ? 70.946 4.413 28.744 1.00 32.78 430 GLU A O 1
ATOM 3187 N N . THR A 1 431 ? 71.367 4.922 30.883 1.00 35.12 431 THR A N 1
ATOM 3188 C CA . THR A 1 431 ? 72.663 5.517 30.584 1.00 33.30 431 THR A CA 1
ATOM 3189 C C . THR A 1 431 ? 73.611 4.494 29.960 1.00 33.31 431 THR A C 1
ATOM 3190 O O . THR A 1 431 ? 74.522 4.854 29.225 1.00 33.64 431 THR A O 1
ATOM 3194 N N . SER A 1 432 ? 73.381 3.222 30.265 1.00 32.45 432 SER A N 1
ATOM 3195 C CA . SER A 1 432 ? 74.214 2.137 29.764 1.00 39.04 432 SER A CA 1
ATOM 3196 C C . SER A 1 432 ? 73.557 1.363 28.624 1.00 34.48 432 SER A C 1
ATOM 3197 O O . SER A 1 432 ? 73.888 0.200 28.397 1.00 37.02 432 SER A O 1
ATOM 3200 N N . SER A 1 433 ? 72.618 1.986 27.918 1.00 29.96 433 SER A N 1
ATOM 3201 C CA . SER A 1 433 ? 72.032 1.347 26.740 1.00 32.00 433 SER A CA 1
ATOM 3202 C C . SER A 1 433 ? 73.114 1.172 25.671 1.00 31.79 433 SER A C 1
ATOM 3203 O O . SER A 1 433 ? 74.130 1.867 25.698 1.00 29.73 433 SER A O 1
ATOM 3206 N N . ALA A 1 434 ? 72.898 0.253 24.732 1.00 33.65 434 ALA A N 1
ATOM 3207 C CA . ALA A 1 434 ? 73.841 0.059 23.627 1.00 30.30 434 ALA A CA 1
ATOM 3208 C C . ALA A 1 434 ? 74.129 1.382 22.918 1.00 29.61 434 ALA A C 1
ATOM 3209 O O . ALA A 1 434 ? 75.278 1.720 22.654 1.00 29.60 434 ALA A O 1
ATOM 3211 N N . TRP A 1 435 ? 73.072 2.135 22.632 1.00 30.46 435 TRP A N 1
ATOM 3212 C CA . TRP A 1 435 ? 73.193 3.429 21.966 1.00 30.04 435 TRP A CA 1
ATOM 3213 C C . TRP A 1 435 ? 74.066 4.402 22.752 1.00 30.90 435 TRP A C 1
ATOM 3214 O O . TRP A 1 435 ? 74.963 5.041 22.200 1.00 27.19 435 TRP A O 1
ATOM 3225 N N . ASN A 1 436 ? 73.793 4.533 24.044 1.00 29.28 436 ASN A N 1
ATOM 3226 C CA . ASN A 1 436 ? 74.545 5.476 24.860 1.00 28.23 436 ASN A CA 1
ATOM 3227 C C . ASN A 1 436 ? 75.994 5.043 25.065 1.00 29.19 436 ASN A C 1
ATOM 3228 O O . ASN A 1 436 ? 76.896 5.878 25.060 1.00 30.42 436 ASN A O 1
ATOM 3233 N N . ASN A 1 437 ? 76.215 3.741 25.233 1.00 28.83 437 ASN A N 1
ATOM 3234 C CA . ASN A 1 437 ? 77.576 3.219 25.344 1.00 28.91 437 ASN A CA 1
ATOM 3235 C C . ASN A 1 437 ? 78.382 3.514 24.084 1.00 36.24 437 ASN A C 1
ATOM 3236 O O . ASN A 1 437 ? 79.559 3.883 24.146 1.00 32.49 437 ASN A O 1
ATOM 3241 N N . LYS A 1 438 ? 77.745 3.348 22.933 1.00 31.84 438 LYS A N 1
ATOM 3242 C CA . LYS A 1 438 ? 78.413 3.637 21.667 1.00 32.86 438 LYS A CA 1
ATOM 3243 C C . LYS A 1 438 ? 78.834 5.102 21.570 1.00 34.47 438 LYS A C 1
ATOM 3244 O O . LYS A 1 438 ? 79.778 5.433 20.856 1.00 35.27 438 LYS A O 1
ATOM 3250 N N . GLN A 1 439 ? 78.153 5.975 22.308 1.00 29.69 439 GLN A N 1
ATOM 3251 C CA . GLN A 1 439 ? 78.481 7.399 22.272 1.00 27.82 439 GLN A CA 1
ATOM 3252 C C . GLN A 1 439 ? 79.246 7.865 23.514 1.00 29.11 439 GLN A C 1
ATOM 3253 O O . GLN A 1 439 ? 79.503 9.059 23.681 1.00 30.19 439 GLN A O 1
ATOM 3259 N N . ASN A 1 440 ? 79.601 6.916 24.376 1.00 25.03 440 ASN A N 1
ATOM 3260 C CA . ASN A 1 440 ? 80.362 7.210 25.595 1.00 28.70 440 ASN A CA 1
ATOM 3261 C C . ASN A 1 440 ? 79.653 8.219 26.503 1.00 31.99 440 ASN A C 1
ATOM 3262 O O . ASN A 1 440 ? 80.280 9.112 27.086 1.00 27.34 440 ASN A O 1
ATOM 3267 N N . LEU A 1 441 ? 78.339 8.071 26.622 1.00 26.98 441 LEU A N 1
ATOM 3268 C CA . LEU A 1 441 ? 77.565 9.016 27.420 1.00 28.46 441 LEU A CA 1
ATOM 3269 C C . LEU A 1 441 ? 78.035 9.030 28.876 1.00 28.57 441 LEU A C 1
ATOM 3270 O O . LEU A 1 441 ? 78.252 10.090 29.453 1.00 30.23 441 LEU A O 1
ATOM 3275 N N . SER A 1 442 ? 78.179 7.857 29.479 1.00 36.59 442 SER A N 1
ATOM 3276 C CA . SER A 1 442 ? 78.588 7.810 30.881 1.00 30.85 442 SER A CA 1
ATOM 3277 C C . SER A 1 442 ? 79.915 8.542 31.077 1.00 34.28 442 SER A C 1
ATOM 3278 O O . SER A 1 442 ? 80.097 9.269 32.052 1.00 34.79 442 SER A O 1
ATOM 3281 N N . GLN A 1 443 ? 80.836 8.349 30.139 1.00 30.15 443 GLN A N 1
ATOM 3282 C CA . GLN A 1 443 ? 82.136 9.011 30.199 1.00 34.55 443 GLN A CA 1
ATOM 3283 C C . GLN A 1 443 ? 81.997 10.529 30.083 1.00 29.79 443 GLN A C 1
ATOM 3284 O O . GLN A 1 443 ? 82.675 11.280 30.791 1.00 33.94 443 GLN A O 1
ATOM 3290 N N . GLU A 1 444 ? 81.117 10.982 29.196 1.00 32.84 444 GLU A N 1
ATOM 3291 C CA . GLU A 1 444 ? 80.877 12.415 29.014 1.00 29.28 444 GLU A CA 1
ATOM 3292 C C . GLU A 1 444 ? 80.282 13.057 30.270 1.00 33.35 444 GLU A C 1
ATOM 3293 O O . GLU A 1 444 ? 80.675 14.161 30.661 1.00 27.35 444 GLU A O 1
ATOM 3299 N N . ILE A 1 445 ? 79.319 12.379 30.889 1.00 30.13 445 ILE A N 1
ATOM 3300 C CA . ILE A 1 445 ? 78.752 12.878 32.144 1.00 26.25 445 ILE A CA 1
ATOM 3301 C C . ILE A 1 445 ? 79.808 12.952 33.248 1.00 30.16 445 ILE A C 1
ATOM 3302 O O . ILE A 1 445 ? 79.915 13.954 33.960 1.00 32.58 445 ILE A O 1
ATOM 3307 N N . LYS A 1 446 ? 80.583 11.885 33.403 1.00 29.06 446 LYS A N 1
ATOM 3308 C CA . LYS A 1 446 ? 81.649 11.873 34.399 1.00 30.64 446 LYS A CA 1
ATOM 3309 C C . LYS A 1 446 ? 82.658 12.980 34.170 1.00 32.54 446 LYS A C 1
ATOM 3310 O O . LYS A 1 446 ? 83.118 13.614 35.123 1.00 32.31 446 LYS A O 1
ATOM 3316 N N . TYR A 1 447 ? 83.019 13.205 32.913 1.00 27.33 447 TYR A N 1
ATOM 3317 C CA . TYR A 1 447 ? 84.010 14.226 32.598 1.00 29.62 447 TYR A CA 1
ATOM 3318 C C . TYR A 1 447 ? 83.461 15.606 32.941 1.00 28.99 447 TYR A C 1
ATOM 3319 O O . TYR A 1 447 ? 84.180 16.448 33.478 1.00 30.03 447 TYR A O 1
ATOM 3328 N N . ALA A 1 448 ? 82.181 15.825 32.652 1.00 27.27 448 ALA A N 1
ATOM 3329 C CA . ALA A 1 448 ? 81.548 17.110 32.936 1.00 27.38 448 ALA A CA 1
ATOM 3330 C C . ALA A 1 448 ? 81.564 17.386 34.436 1.00 29.04 448 ALA A C 1
ATOM 3331 O O . ALA A 1 448 ? 81.839 18.509 34.864 1.00 31.55 448 ALA A O 1
ATOM 3333 N N . LEU A 1 449 ? 81.280 16.359 35.233 1.00 29.51 449 LEU A N 1
ATOM 3334 C CA . LEU A 1 449 ? 81.179 16.537 36.678 1.00 31.82 449 LEU A CA 1
ATOM 3335 C C . LEU A 1 449 ? 82.534 16.754 37.343 1.00 37.22 449 LEU A C 1
ATOM 3336 O O . LEU A 1 449 ? 82.620 17.359 38.414 1.00 35.43 449 LEU A O 1
ATOM 3341 N N . LYS A 1 450 ? 83.597 16.250 36.731 1.00 37.32 450 LYS A N 1
ATOM 3342 C CA . LYS A 1 450 ? 84.910 16.389 37.349 1.00 37.48 450 LYS A CA 1
ATOM 3343 C C . LYS A 1 450 ? 85.578 17.666 36.859 1.00 37.11 450 LYS A C 1
ATOM 3344 O O . LYS A 1 450 ? 86.627 18.071 37.359 1.00 40.21 450 LYS A O 1
ATOM 3350 N N . THR A 1 451 ? 84.938 18.315 35.899 1.00 31.38 451 THR A N 1
ATOM 3351 C CA . THR A 1 451 ? 85.529 19.466 35.226 1.00 40.82 451 THR A CA 1
ATOM 3352 C C . THR A 1 451 ? 84.901 20.790 35.650 1.00 45.14 451 THR A C 1
ATOM 3353 O O . THR A 1 451 ? 83.710 21.013 35.466 1.00 45.64 451 THR A O 1
ATOM 3357 N N . SER A 1 452 ? 85.717 21.665 36.226 1.00 33.45 452 SER A N 1
ATOM 3358 C CA . SER A 1 452 ? 85.266 22.998 36.577 1.00 37.09 452 SER A CA 1
ATOM 3359 C C . SER A 1 452 ? 85.706 23.965 35.482 1.00 40.70 452 SER A C 1
ATOM 3360 O O . SER A 1 452 ? 86.889 24.020 35.136 1.00 33.43 452 SER A O 1
ATOM 3363 N N . TRP A 1 453 ? 84.757 24.710 34.925 1.00 30.91 453 TRP A N 1
ATOM 3364 C CA . TRP A 1 453 ? 85.073 25.677 33.883 1.00 31.43 453 TRP A CA 1
ATOM 3365 C C . TRP A 1 453 ? 86.156 26.664 34.330 1.00 29.40 453 TRP A C 1
ATOM 3366 O O . TRP A 1 453 ? 87.036 27.029 33.548 1.00 31.68 453 TRP A O 1
ATOM 3377 N N . HIS A 1 454 ? 86.107 27.088 35.590 1.00 28.99 454 HIS A N 1
ATOM 3378 C CA . HIS A 1 454 ? 87.135 28.001 36.073 1.00 29.48 454 HIS A CA 1
ATOM 3379 C C . HIS A 1 454 ? 88.498 27.321 36.171 1.00 39.56 454 HIS A C 1
ATOM 3380 O O . HIS A 1 454 ? 89.515 27.894 35.779 1.00 36.80 454 HIS A O 1
ATOM 3387 N N . ALA A 1 455 ? 88.519 26.099 36.693 1.00 29.05 455 ALA A N 1
ATOM 3388 C CA . ALA A 1 455 ? 89.777 25.375 36.826 1.00 28.38 455 ALA A CA 1
ATOM 3389 C C . ALA A 1 455 ? 90.021 24.483 35.613 1.00 35.57 455 ALA A C 1
ATOM 3390 O O . ALA A 1 455 ? 90.082 23.257 35.731 1.00 34.51 455 ALA A O 1
ATOM 3392 N N . SER A 1 456 ? 90.168 25.114 34.448 1.00 29.12 456 SER A N 1
ATOM 3393 C CA . SER A 1 456 ? 90.419 24.403 33.197 1.00 29.63 456 SER A CA 1
ATOM 3394 C C . SER A 1 456 ? 91.612 25.004 32.473 1.00 32.78 456 SER A C 1
ATOM 3395 O O . SER A 1 456 ? 91.810 26.223 32.515 1.00 31.06 456 SER A O 1
ATOM 3398 N N . VAL A 1 457 ? 92.394 24.140 31.818 1.00 26.03 457 VAL A N 1
ATOM 3399 C CA . VAL A 1 457 ? 93.459 24.548 30.902 1.00 28.99 457 VAL A CA 1
ATOM 3400 C C . VAL A 1 457 ? 92.878 24.641 29.484 1.00 32.38 457 VAL A C 1
ATOM 3401 O O . VAL A 1 457 ? 92.583 23.623 28.871 1.00 31.62 457 VAL A O 1
ATOM 3405 N N . PRO A 1 458 ? 92.697 25.866 28.968 1.00 29.56 458 PRO A N 1
ATOM 3406 C CA . PRO A 1 458 ? 91.956 26.098 27.720 1.00 30.25 458 PRO A CA 1
ATOM 3407 C C . PRO A 1 458 ? 92.498 25.311 26.520 1.00 29.34 458 PRO A C 1
ATOM 3408 O O . PRO A 1 458 ? 91.724 24.660 25.823 1.00 26.10 458 PRO A O 1
ATOM 3412 N N . ARG A 1 459 ? 93.803 25.376 26.278 1.00 26.21 459 ARG A N 1
ATOM 3413 C CA . ARG A 1 459 ? 94.401 24.643 25.154 1.00 23.65 459 ARG A CA 1
ATOM 3414 C C . ARG A 1 459 ? 94.227 23.134 25.302 1.00 25.64 459 ARG A C 1
ATOM 3415 O O . ARG A 1 459 ? 94.047 22.417 24.321 1.00 27.42 459 ARG A O 1
ATOM 3423 N N . VAL A 1 460 ? 94.320 22.647 26.534 1.00 24.32 460 VAL A N 1
ATOM 3424 C CA . VAL A 1 460 ? 94.134 21.220 26.804 1.00 22.67 460 VAL A CA 1
ATOM 3425 C C . VAL A 1 460 ? 92.673 20.777 26.618 1.00 29.86 460 VAL A C 1
ATOM 3426 O O . VAL A 1 460 ? 92.416 19.677 26.126 1.00 27.59 460 VAL A O 1
ATOM 3430 N N . GLU A 1 461 ? 91.717 21.617 27.008 1.00 23.96 461 GLU A N 1
ATOM 3431 C CA . GLU A 1 461 ? 90.308 21.261 26.796 1.00 24.55 461 GLU A CA 1
ATOM 3432 C C . GLU A 1 461 ? 89.992 21.176 25.307 1.00 26.57 461 GLU A C 1
ATOM 3433 O O . GLU A 1 461 ? 89.225 20.318 24.882 1.00 24.90 461 GLU A O 1
ATOM 3439 N N . ALA A 1 462 ? 90.591 22.059 24.517 1.00 24.52 462 ALA A N 1
ATOM 3440 C CA . ALA A 1 462 ? 90.370 22.029 23.082 1.00 24.28 462 ALA A CA 1
ATOM 3441 C C . ALA A 1 462 ? 91.028 20.782 22.504 1.00 27.66 462 ALA A C 1
ATOM 3442 O O . ALA A 1 462 ? 90.445 20.089 21.651 1.00 24.60 462 ALA A O 1
ATOM 3444 N N . LYS A 1 463 ? 92.238 20.481 22.972 1.00 23.35 463 LYS A N 1
ATOM 3445 C CA . LYS A 1 463 ? 92.916 19.272 22.504 1.00 24.73 463 LYS A CA 1
ATOM 3446 C C . LYS A 1 463 ? 92.071 18.034 22.819 1.00 26.48 463 LYS A C 1
ATOM 3447 O O . LYS A 1 463 ? 91.913 17.150 21.980 1.00 28.50 463 LYS A O 1
ATOM 3453 N N . ARG A 1 464 ? 91.523 17.974 24.025 1.00 25.44 464 ARG A N 1
ATOM 3454 C CA . ARG A 1 464 ? 90.720 16.818 24.428 1.00 22.39 464 ARG A CA 1
ATOM 3455 C C . ARG A 1 464 ? 89.432 16.723 23.619 1.00 27.73 464 ARG A C 1
ATOM 3456 O O . ARG A 1 464 ? 88.963 15.627 23.308 1.00 28.22 464 ARG A O 1
ATOM 3464 N N . TYR A 1 465 ? 88.847 17.869 23.286 1.00 22.40 465 TYR A N 1
ATOM 3465 C CA . TYR A 1 465 ? 87.584 17.838 22.559 1.00 24.77 465 TYR A CA 1
ATOM 3466 C C . TYR A 1 465 ? 87.821 17.378 21.122 1.00 25.29 465 TYR A C 1
ATOM 3467 O O . TYR A 1 465 ? 86.996 16.669 20.552 1.00 26.59 465 TYR A O 1
ATOM 3476 N N . CYS A 1 466 ? 88.962 17.753 20.538 1.00 25.12 466 CYS A N 1
ATOM 3477 C CA . CYS A 1 466 ? 89.313 17.246 19.214 1.00 24.18 466 CYS A CA 1
ATOM 3478 C C . CYS A 1 466 ? 89.360 15.726 19.194 1.00 27.42 466 CYS A C 1
ATOM 3479 O O . CYS A 1 466 ? 89.258 15.114 18.132 1.00 30.56 466 CYS A O 1
ATOM 3482 N N . GLN A 1 467 ? 89.540 15.112 20.359 1.00 27.06 467 GLN A N 1
ATOM 3483 C CA . GLN A 1 467 ? 89.615 13.655 20.419 1.00 29.89 467 GLN A CA 1
ATOM 3484 C C . GLN A 1 467 ? 88.267 13.012 20.714 1.00 31.16 467 GLN A C 1
ATOM 3485 O O . GLN A 1 467 ? 88.158 11.788 20.710 1.00 36.99 467 GLN A O 1
ATOM 3491 N N . VAL A 1 468 ? 87.247 13.830 20.974 1.00 31.44 468 VAL A N 1
ATOM 3492 C CA . VAL A 1 468 ? 85.918 13.315 21.324 1.00 25.41 468 VAL A CA 1
ATOM 3493 C C . VAL A 1 468 ? 84.858 13.717 20.290 1.00 32.99 468 VAL A C 1
ATOM 3494 O O . VAL A 1 468 ? 83.900 12.980 20.038 1.00 28.04 468 VAL A O 1
ATOM 3498 N N . TYR A 1 469 ? 85.024 14.896 19.706 1.00 26.95 469 TYR A N 1
ATOM 3499 C CA . TYR A 1 469 ? 84.089 15.385 18.685 1.00 24.10 469 TYR A CA 1
ATOM 3500 C C . TYR A 1 469 ? 83.883 14.363 17.561 1.00 24.05 469 TYR A C 1
ATOM 3501 O O . TYR A 1 469 ? 84.840 13.802 17.032 1.00 30.79 469 TYR A O 1
ATOM 3510 N N . ARG A 1 470 ? 82.630 14.138 17.188 1.00 24.47 470 ARG A N 1
ATOM 3511 C CA . ARG A 1 470 ? 82.305 13.171 16.151 1.00 25.03 470 ARG A CA 1
ATOM 3512 C C . ARG A 1 470 ? 81.662 13.818 14.928 1.00 26.56 470 ARG A C 1
ATOM 3513 O O . ARG A 1 470 ? 80.561 14.374 15.017 1.00 26.45 470 ARG A O 1
ATOM 3521 N N . PRO A 1 471 ? 82.340 13.732 13.767 1.00 24.69 471 PRO A N 1
ATOM 3522 C CA . PRO A 1 471 ? 81.768 14.284 12.541 1.00 24.90 471 PRO A CA 1
ATOM 3523 C C . PRO A 1 471 ? 80.434 13.635 12.175 1.00 23.74 471 PRO A C 1
ATOM 3524 O O . PRO A 1 471 ? 79.601 14.291 11.541 1.00 28.74 471 PRO A O 1
ATOM 3528 N N . ASP A 1 472 ? 80.226 12.381 12.570 1.00 22.65 472 ASP A N 1
ATOM 3529 C CA . ASP A 1 472 ? 79.000 11.666 12.187 1.00 25.50 472 ASP A CA 1
ATOM 3530 C C . ASP A 1 472 ? 78.082 11.435 13.382 1.00 28.04 472 ASP A C 1
ATOM 3531 O O . ASP A 1 472 ? 77.313 10.473 13.407 1.00 31.21 472 ASP A O 1
ATOM 3536 N N . TYR A 1 473 ? 78.155 12.328 14.368 1.00 29.57 473 TYR A N 1
ATOM 3537 C CA . TYR A 1 473 ? 77.321 12.230 15.566 1.00 23.56 473 TYR A CA 1
ATOM 3538 C C . TYR A 1 473 ? 75.832 12.178 15.208 1.00 24.81 473 TYR A C 1
ATOM 3539 O O . TYR A 1 473 ? 75.348 12.976 14.400 1.00 26.67 473 TYR A O 1
ATOM 3548 N N . ALA A 1 474 ? 75.107 11.240 15.812 1.00 22.71 474 ALA A N 1
ATOM 3549 C CA . ALA A 1 474 ? 73.673 11.120 15.576 1.00 23.57 474 ALA A CA 1
ATOM 3550 C C . ALA A 1 474 ? 72.890 11.496 16.834 1.00 23.54 474 ALA A C 1
ATOM 3551 O O . ALA A 1 474 ? 73.229 11.076 17.941 1.00 27.58 474 ALA A O 1
ATOM 3553 N N . ARG A 1 475 ? 71.838 12.283 16.650 1.00 22.17 475 ARG A N 1
ATOM 3554 C CA . ARG A 1 475 ? 71.007 12.755 17.750 1.00 22.39 475 ARG A CA 1
ATOM 3555 C C . ARG A 1 475 ? 69.673 12.029 17.752 1.00 26.43 475 ARG A C 1
ATOM 3556 O O . ARG A 1 475 ? 69.305 11.414 16.751 1.00 25.92 475 ARG A O 1
ATOM 3564 N N . ILE A 1 476 ? 68.956 12.087 18.877 1.00 23.17 476 ILE A N 1
ATOM 3565 C CA . ILE A 1 476 ? 67.637 11.458 18.983 1.00 22.14 476 ILE A CA 1
ATOM 3566 C C . ILE A 1 476 ? 66.513 12.460 19.262 1.00 29.28 476 ILE A C 1
ATOM 3567 O O . ILE A 1 476 ? 66.616 13.286 20.173 1.00 24.97 476 ILE A O 1
ATOM 3572 N N . ALA A 1 477 ? 65.447 12.390 18.467 1.00 22.76 477 ALA A N 1
ATOM 3573 C CA . ALA A 1 477 ? 64.173 13.003 18.832 1.00 27.77 477 ALA A CA 1
ATOM 3574 C C . ALA A 1 477 ? 63.083 12.018 18.427 1.00 26.05 477 ALA A C 1
ATOM 3575 O O . ALA A 1 477 ? 63.154 10.846 18.794 1.00 25.72 477 ALA A O 1
ATOM 3577 N N . LYS A 1 478 ? 62.085 12.460 17.668 1.00 23.15 478 LYS A N 1
ATOM 3578 C CA . LYS A 1 478 ? 61.097 11.507 17.169 1.00 19.21 478 LYS A CA 1
ATOM 3579 C C . LYS A 1 478 ? 61.775 10.420 16.335 1.00 24.35 478 LYS A C 1
ATOM 3580 O O . LYS A 1 478 ? 61.311 9.270 16.282 1.00 24.77 478 LYS A O 1
ATOM 3586 N N . CYS A 1 479 ? 62.872 10.789 15.676 1.00 24.96 479 CYS A N 1
ATOM 3587 C CA . CYS A 1 479 ? 63.696 9.804 14.985 1.00 26.00 479 CYS A CA 1
ATOM 3588 C C . CYS A 1 479 ? 65.162 10.124 15.225 1.00 27.63 479 CYS A C 1
ATOM 3589 O O . CYS A 1 479 ? 65.496 11.176 15.773 1.00 26.98 479 CYS A O 1
ATOM 3592 N N . VAL A 1 480 ? 66.044 9.214 14.824 1.00 22.85 480 VAL A N 1
ATOM 3593 C CA . VAL A 1 480 ? 67.467 9.506 14.881 1.00 20.56 480 VAL A CA 1
ATOM 3594 C C . VAL A 1 480 ? 67.757 10.479 13.735 1.00 25.37 480 VAL A C 1
ATOM 3595 O O . VAL A 1 480 ? 67.270 10.278 12.623 1.00 27.81 480 VAL A O 1
ATOM 3599 N N . TYR A 1 481 ? 68.522 11.535 14.008 1.00 25.00 481 TYR A N 1
ATOM 3600 C CA . TYR A 1 481 ? 68.822 12.553 12.991 1.00 24.07 481 TYR A CA 1
ATOM 3601 C C . TYR A 1 481 ? 70.234 13.102 13.156 1.00 27.85 481 TYR A C 1
ATOM 3602 O O . TYR A 1 481 ? 70.878 12.892 14.190 1.00 23.97 481 TYR A O 1
ATOM 3611 N N . LYS A 1 482 ? 70.710 13.798 12.125 1.00 21.69 482 LYS A N 1
ATOM 3612 C CA . LYS A 1 482 ? 72.010 14.463 12.161 1.00 20.47 482 LYS A CA 1
ATOM 3613 C C . LYS A 1 482 ? 71.865 15.925 11.737 1.00 21.05 482 LYS A C 1
ATOM 3614 O O . LYS A 1 482 ? 70.972 16.265 10.948 1.00 22.64 482 LYS A O 1
ATOM 3620 N N . LEU A 1 483 ? 72.774 16.762 12.232 1.00 20.81 483 LEU A N 1
ATOM 3621 C CA . LEU A 1 483 ? 72.899 18.167 11.833 1.00 22.49 483 LEU A CA 1
ATOM 3622 C C . LEU A 1 483 ? 74.278 18.386 11.191 1.00 24.24 483 LEU A C 1
ATOM 3623 O O . LEU A 1 483 ? 75.258 18.637 11.880 1.00 23.45 483 LEU A O 1
ATOM 3628 N N . PRO A 1 484 ? 74.369 18.275 9.858 1.00 24.03 484 PRO A N 1
ATOM 3629 C CA . PRO A 1 484 ? 75.703 18.328 9.228 1.00 24.25 484 PRO A CA 1
ATOM 3630 C C . PRO A 1 484 ? 76.453 19.647 9.394 1.00 23.40 484 PRO A C 1
ATOM 3631 O O . PRO A 1 484 ? 77.680 19.659 9.254 1.00 27.30 484 PRO A O 1
ATOM 3635 N N . TYR A 1 485 ? 75.762 20.749 9.656 1.00 20.74 485 TYR A N 1
ATOM 3636 C CA . TYR A 1 485 ? 76.489 21.996 9.926 1.00 24.00 485 TYR A CA 1
ATOM 3637 C C . TYR A 1 485 ? 77.201 21.964 11.267 1.00 26.29 485 TYR A C 1
ATOM 3638 O O . TYR A 1 485 ? 78.140 22.728 11.483 1.00 23.54 485 TYR A O 1
ATOM 3647 N N . VAL A 1 486 ? 76.723 21.118 12.181 1.00 20.06 486 VAL A N 1
ATOM 3648 C CA . VAL A 1 486 ? 77.285 21.029 13.522 1.00 19.22 486 VAL A CA 1
ATOM 3649 C C . VAL A 1 486 ? 78.353 19.935 13.582 1.00 22.92 486 VAL A C 1
ATOM 3650 O O . VAL A 1 486 ? 79.441 20.111 14.163 1.00 22.49 486 VAL A O 1
ATOM 3654 N N . ASN A 1 487 ? 78.012 18.799 12.996 1.00 21.99 487 ASN A N 1
ATOM 3655 C CA . ASN A 1 487 ? 78.878 17.639 12.973 1.00 22.19 487 ASN A CA 1
ATOM 3656 C C . ASN A 1 487 ? 79.335 17.308 11.558 1.00 21.63 487 ASN A C 1
ATOM 3657 O O . ASN A 1 487 ? 78.536 16.895 10.710 1.00 21.46 487 ASN A O 1
ATOM 3662 N N . ASN A 1 488 ? 80.625 17.509 11.297 1.00 21.29 488 ASN A N 1
ATOM 3663 C CA . ASN A 1 488 ? 81.160 17.286 9.966 1.00 23.06 488 ASN A CA 1
ATOM 3664 C C . ASN A 1 488 ? 82.667 17.110 10.025 1.00 24.77 488 ASN A C 1
ATOM 3665 O O . ASN A 1 488 ? 83.294 17.423 11.044 1.00 25.01 488 ASN A O 1
ATOM 3670 N N . GLU A 1 489 ? 83.255 16.619 8.935 1.00 20.87 489 GLU A N 1
ATOM 3671 C CA . GLU A 1 489 ? 84.683 16.340 8.943 1.00 22.04 489 GLU A CA 1
ATOM 3672 C C . GLU A 1 489 ? 85.552 17.591 8.924 1.00 28.14 489 GLU A C 1
ATOM 3673 O O . GLU A 1 489 ? 86.628 17.598 9.521 1.00 25.99 489 GLU A O 1
ATOM 3679 N N . LYS A 1 490 ? 85.112 18.638 8.227 1.00 25.32 490 LYS A N 1
ATOM 3680 C CA . LYS A 1 490 ? 85.914 19.863 8.142 1.00 25.96 490 LYS A CA 1
ATOM 3681 C C . LYS A 1 490 ? 86.208 20.499 9.508 1.00 24.56 490 LYS A C 1
ATOM 3682 O O . LYS A 1 490 ? 87.327 20.968 9.743 1.00 25.33 490 LYS A O 1
ATOM 3688 N N . PHE A 1 491 ? 85.208 20.556 10.393 1.00 27.87 491 PHE A N 1
ATOM 3689 C CA . PHE A 1 491 ? 85.409 21.123 11.731 1.00 23.87 491 PHE A CA 1
ATOM 3690 C C . PHE A 1 491 ? 86.576 20.407 12.393 1.00 22.70 491 PHE A C 1
ATOM 3691 O O . PHE A 1 491 ? 87.469 21.035 12.955 1.00 23.26 491 PHE A O 1
ATOM 3699 N N . LEU A 1 492 ? 86.561 19.080 12.337 1.00 23.93 492 LEU A N 1
ATOM 3700 C CA . LEU A 1 492 ? 87.572 18.297 13.045 1.00 24.82 492 LEU A CA 1
ATOM 3701 C C . LEU A 1 492 ? 88.940 18.422 12.383 1.00 30.35 492 LEU A C 1
ATOM 3702 O O . LEU A 1 492 ? 89.953 18.566 13.062 1.00 25.13 492 LEU A O 1
ATOM 3707 N N . GLU A 1 493 ? 88.965 18.376 11.053 1.00 24.24 493 GLU A N 1
ATOM 3708 C CA . GLU A 1 493 ? 90.210 18.536 10.320 1.00 26.11 493 GLU A CA 1
ATOM 3709 C C . GLU A 1 493 ? 90.898 19.828 10.747 1.00 26.01 493 GLU A C 1
ATOM 3710 O O . GLU A 1 493 ? 92.101 19.842 11.058 1.00 24.80 493 GLU A O 1
ATOM 3716 N N . LEU A 1 494 ? 90.136 20.919 10.787 1.00 23.46 494 LEU A N 1
ATOM 3717 C CA . LEU A 1 494 ? 90.717 22.200 11.183 1.00 26.08 494 LEU A CA 1
ATOM 3718 C C . LEU A 1 494 ? 91.125 22.196 12.657 1.00 26.36 494 LEU A C 1
ATOM 3719 O O . LEU A 1 494 ? 92.172 22.734 13.021 1.00 21.42 494 LEU A O 1
ATOM 3724 N N . GLY A 1 495 ? 90.298 21.592 13.504 1.00 21.22 495 GLY A N 1
ATOM 3725 C CA . GLY A 1 495 ? 90.585 21.571 14.934 1.00 19.74 495 GLY A CA 1
ATOM 3726 C C . GLY A 1 495 ? 91.935 20.929 15.208 1.00 24.48 495 GLY A C 1
ATOM 3727 O O . GLY A 1 495 ? 92.762 21.490 15.915 1.00 25.60 495 GLY A O 1
ATOM 3728 N N . LYS A 1 496 ? 92.173 19.759 14.623 1.00 22.06 496 LYS A N 1
ATOM 3729 C CA . LYS A 1 496 ? 93.433 19.041 14.848 1.00 22.74 496 LYS A CA 1
ATOM 3730 C C . LYS A 1 496 ? 94.632 19.784 14.272 1.00 27.97 496 LYS A C 1
ATOM 3731 O O . LYS A 1 496 ? 95.657 19.929 14.934 1.00 27.04 496 LYS A O 1
ATOM 3737 N N . LEU A 1 497 ? 94.508 20.239 13.031 1.00 27.70 497 LEU A N 1
ATOM 3738 C CA . LEU A 1 497 ? 95.587 20.959 12.369 1.00 25.99 497 LEU A CA 1
ATOM 3739 C C . LEU A 1 497 ? 95.923 22.263 13.085 1.00 25.37 497 LEU A C 1
ATOM 3740 O O . LEU A 1 497 ? 97.091 22.539 13.359 1.00 24.75 497 LEU A O 1
ATOM 3745 N N . ASP A 1 498 ? 94.901 23.067 13.381 1.00 23.08 498 ASP A N 1
ATOM 3746 C CA . ASP A 1 498 ? 95.106 24.330 14.095 1.00 23.89 498 ASP A CA 1
ATOM 3747 C C . ASP A 1 498 ? 95.790 24.094 15.454 1.00 24.46 498 ASP A C 1
ATOM 3748 O O . ASP A 1 498 ? 96.744 24.806 15.823 1.00 23.00 498 ASP A O 1
ATOM 3753 N N . PHE A 1 499 ? 95.337 23.081 16.188 1.00 21.06 499 PHE A N 1
ATOM 3754 C CA . PHE A 1 499 ? 95.990 22.785 17.470 1.00 23.15 499 PHE A CA 1
ATOM 3755 C C . PHE A 1 499 ? 97.477 22.480 17.276 1.00 29.09 499 PHE A C 1
ATOM 3756 O O . PHE A 1 499 ? 98.338 23.000 18.003 1.00 25.78 499 PHE A O 1
ATOM 3764 N N . ASN A 1 500 ? 97.780 21.626 16.300 1.00 21.89 500 ASN A N 1
ATOM 3765 C CA . ASN A 1 500 ? 99.166 21.236 16.047 1.00 21.34 500 ASN A CA 1
ATOM 3766 C C . ASN A 1 500 ? 100.067 22.386 15.612 1.00 25.88 500 ASN A C 1
ATOM 3767 O O . ASN A 1 500 ? 101.244 22.440 15.984 1.00 27.52 500 ASN A O 1
ATOM 3772 N N . ILE A 1 501 ? 99.520 23.284 14.799 1.00 25.33 501 ILE A N 1
ATOM 3773 C CA . ILE A 1 501 ? 100.270 24.445 14.336 1.00 25.17 501 ILE A CA 1
ATOM 3774 C C . ILE A 1 501 ? 100.620 25.360 15.501 1.00 27.85 501 ILE A C 1
ATOM 3775 O O . ILE A 1 501 ? 101.783 25.753 15.691 1.00 24.23 501 ILE A O 1
ATOM 3780 N N . ILE A 1 502 ? 99.606 25.702 16.288 1.00 25.96 502 ILE A N 1
ATOM 3781 C CA . ILE A 1 502 ? 99.830 26.516 17.475 1.00 25.30 502 ILE A CA 1
ATOM 3782 C C . ILE A 1 502 ? 100.880 25.867 18.371 1.00 25.24 502 ILE A C 1
ATOM 3783 O O . ILE A 1 502 ? 101.791 26.528 18.855 1.00 28.93 502 ILE A O 1
ATOM 3788 N N . GLN A 1 503 ? 100.753 24.568 18.593 1.00 21.90 503 GLN A N 1
ATOM 3789 C CA . GLN A 1 503 ? 101.677 23.878 19.476 1.00 25.41 503 GLN A CA 1
ATOM 3790 C C . GLN A 1 503 ? 103.110 23.956 18.949 1.00 30.77 503 GLN A C 1
ATOM 3791 O O . GLN A 1 503 ? 104.059 24.164 19.724 1.00 25.82 503 GLN A O 1
ATOM 3797 N N . SER A 1 504 ? 103.278 23.769 17.639 1.00 29.64 504 SER A N 1
ATOM 3798 C CA . SER A 1 504 ? 104.611 23.797 17.050 1.00 31.28 504 SER A CA 1
ATOM 3799 C C . SER A 1 504 ? 105.208 25.187 17.204 1.00 30.40 504 SER A C 1
ATOM 3800 O O . SER A 1 504 ? 106.400 25.331 17.456 1.00 27.50 504 SER A O 1
ATOM 3803 N N . ILE A 1 505 ? 104.374 26.214 17.083 1.00 27.64 505 ILE A N 1
ATOM 3804 C CA . ILE A 1 505 ? 104.846 27.579 17.280 1.00 31.12 505 ILE A CA 1
ATOM 3805 C C . ILE A 1 505 ? 105.320 27.752 18.718 1.00 31.16 505 ILE A C 1
ATOM 3806 O O . ILE A 1 505 ? 106.380 28.320 18.969 1.00 31.47 505 ILE A O 1
ATOM 3811 N N . HIS A 1 506 ? 104.549 27.233 19.662 1.00 23.08 506 HIS A N 1
ATOM 3812 C CA . HIS A 1 506 ? 104.954 27.322 21.072 1.00 28.15 506 HIS A CA 1
ATOM 3813 C C . HIS A 1 506 ? 106.248 26.561 21.332 1.00 28.18 506 HIS A C 1
ATOM 3814 O O . HIS A 1 506 ? 107.069 26.980 22.145 1.00 28.15 506 HIS A O 1
ATOM 3821 N N . GLN A 1 507 ? 106.427 25.437 20.654 1.00 28.28 507 GLN A N 1
ATOM 3822 C CA . GLN A 1 507 ? 107.656 24.666 20.825 1.00 32.86 507 GLN A CA 1
ATOM 3823 C C . GLN A 1 507 ? 108.900 25.452 20.415 1.00 31.72 507 GLN A C 1
ATOM 3824 O O . GLN A 1 507 ? 109.943 25.359 21.063 1.00 30.43 507 GLN A O 1
ATOM 3830 N N . GLU A 1 508 ? 108.793 26.238 19.350 1.00 29.45 508 GLU A N 1
ATOM 3831 C CA . GLU A 1 508 ? 109.902 27.091 18.953 1.00 33.64 508 GLU A CA 1
ATOM 3832 C C . GLU A 1 508 ? 110.150 28.179 19.992 1.00 34.82 508 GLU A C 1
ATOM 3833 O O . GLU A 1 508 ? 111.293 28.527 20.278 1.00 29.44 508 GLU A O 1
ATOM 3839 N N . GLU A 1 509 ? 109.077 28.716 20.553 1.00 29.99 509 GLU A N 1
ATOM 3840 C CA . GLU A 1 509 ? 109.192 29.715 21.617 1.00 29.50 509 GLU A CA 1
ATOM 3841 C C . GLU A 1 509 ? 109.845 29.136 22.865 1.00 33.27 509 GLU A C 1
ATOM 3842 O O . GLU A 1 509 ? 110.623 29.817 23.536 1.00 33.66 509 GLU A O 1
ATOM 3848 N N . MET A 1 510 ? 109.541 27.878 23.176 1.00 28.59 510 MET A N 1
ATOM 3849 C CA . MET A 1 510 ? 110.153 27.223 24.342 1.00 25.75 510 MET A CA 1
ATOM 3850 C C . MET A 1 510 ? 111.653 27.018 24.175 1.00 28.03 510 MET A C 1
ATOM 3851 O O . MET A 1 510 ? 112.414 27.070 25.151 1.00 27.03 510 MET A O 1
ATOM 3856 N N . LYS A 1 511 ? 112.087 26.784 22.943 1.00 25.85 511 LYS A N 1
ATOM 3857 C CA . LYS A 1 511 ? 113.520 26.786 22.666 1.00 28.39 511 LYS A CA 1
ATOM 3858 C C . LYS A 1 511 ? 114.132 28.141 23.007 1.00 30.21 511 LYS A C 1
ATOM 3859 O O . LYS A 1 511 ? 115.183 28.210 23.650 1.00 32.73 511 LYS A O 1
ATOM 3865 N N . ASN A 1 512 ? 113.474 29.215 22.581 1.00 28.32 512 ASN A N 1
ATOM 3866 C CA . ASN A 1 512 ? 113.939 30.565 22.899 1.00 33.30 512 ASN A CA 1
ATOM 3867 C C . ASN A 1 512 ? 113.972 30.805 24.407 1.00 25.71 512 ASN A C 1
ATOM 3868 O O . ASN A 1 512 ? 114.933 31.376 24.933 1.00 26.97 512 ASN A O 1
ATOM 3873 N N . VAL A 1 513 ? 112.914 30.374 25.085 1.00 24.38 513 VAL A N 1
ATOM 3874 C CA . VAL A 1 513 ? 112.801 30.535 26.536 1.00 26.83 513 VAL A CA 1
ATOM 3875 C C . VAL A 1 513 ? 113.925 29.832 27.272 1.00 32.63 513 VAL A C 1
ATOM 3876 O O . VAL A 1 513 ? 114.565 30.424 28.142 1.00 28.95 513 VAL A O 1
ATOM 3880 N N . THR A 1 514 ? 114.176 28.573 26.924 1.00 27.29 514 THR A N 1
ATOM 3881 C CA . THR A 1 514 ? 115.173 27.795 27.656 1.00 28.49 514 THR A CA 1
ATOM 3882 C C . THR A 1 514 ? 116.580 28.264 27.298 1.00 29.96 514 THR A C 1
ATOM 3883 O O . THR A 1 514 ? 117.478 28.210 28.131 1.00 31.53 514 THR A O 1
ATOM 3887 N N . SER A 1 515 ? 116.767 28.710 26.056 1.00 30.56 515 SER A N 1
ATOM 3888 C CA A SER A 1 515 ? 118.034 29.300 25.630 0.36 32.04 515 SER A CA 1
ATOM 3889 C CA B SER A 1 515 ? 118.038 29.287 25.644 0.64 31.94 515 SER A CA 1
ATOM 3890 C C . SER A 1 515 ? 118.337 30.572 26.413 1.00 33.10 515 SER A C 1
ATOM 3891 O O . SER A 1 515 ? 119.466 30.779 26.872 1.00 31.88 515 SER A O 1
ATOM 3896 N N . TRP A 1 516 ? 117.322 31.426 26.557 1.00 30.60 516 TRP A N 1
ATOM 3897 C CA . TRP A 1 516 ? 117.471 32.649 27.332 1.00 28.07 516 TRP A CA 1
ATOM 3898 C C . TRP A 1 516 ? 117.780 32.317 28.794 1.00 30.10 516 TRP A C 1
ATOM 3899 O O . TRP A 1 516 ? 118.688 32.893 29.407 1.00 28.31 516 TRP A O 1
ATOM 3910 N N . PHE A 1 517 ? 117.013 31.386 29.348 1.00 27.50 517 PHE A N 1
ATOM 3911 C CA . PHE A 1 517 ? 117.148 31.028 30.751 1.00 25.46 517 PHE A CA 1
ATOM 3912 C C . PHE A 1 517 ? 118.565 30.583 31.086 1.00 28.97 517 PHE A C 1
ATOM 3913 O O . PHE A 1 517 ? 119.156 31.032 32.073 1.00 32.90 517 PHE A O 1
ATOM 3921 N N . ARG A 1 518 ? 119.105 29.700 30.251 1.00 30.64 518 ARG A N 1
ATOM 3922 C CA . ARG A 1 518 ? 120.446 29.152 30.435 1.00 29.05 518 ARG A CA 1
ATOM 3923 C C . ARG A 1 518 ? 121.508 30.239 30.538 1.00 33.44 518 ARG A C 1
ATOM 3924 O O . ARG A 1 518 ? 122.470 30.107 31.303 1.00 33.64 518 ARG A O 1
ATOM 3932 N N . ASP A 1 519 ? 121.356 31.295 29.743 1.00 32.20 519 ASP A N 1
ATOM 3933 C CA . ASP A 1 519 ? 122.359 32.355 29.679 1.00 33.36 519 ASP A CA 1
ATOM 3934 C C . ASP A 1 519 ? 122.010 33.533 30.567 1.00 31.98 519 ASP A C 1
ATOM 3935 O O . ASP A 1 519 ? 122.747 34.522 30.580 1.00 32.74 519 ASP A O 1
ATOM 3940 N N . SER A 1 520 ? 120.901 33.427 31.308 1.00 28.87 520 SER A N 1
ATOM 3941 C CA . SER A 1 520 ? 120.352 34.566 32.036 1.00 27.67 520 SER A CA 1
ATOM 3942 C C . SER A 1 520 ? 121.050 34.844 33.376 1.00 34.48 520 SER A C 1
ATOM 3943 O O . SER A 1 520 ? 120.945 35.947 33.915 1.00 34.99 520 SER A O 1
ATOM 3946 N N . GLY A 1 521 ? 121.740 33.841 33.913 1.00 31.46 521 GLY A N 1
ATOM 3947 C CA . GLY A 1 521 ? 122.318 33.934 35.245 1.00 37.24 521 GLY A CA 1
ATOM 3948 C C . GLY A 1 521 ? 121.406 33.377 36.336 1.00 31.14 521 GLY A C 1
ATOM 3949 O O . GLY A 1 521 ? 121.857 33.089 37.443 1.00 34.72 521 GLY A O 1
ATOM 3950 N N . LEU A 1 522 ? 120.118 33.228 36.034 1.00 32.41 522 LEU A N 1
ATOM 3951 C CA . LEU A 1 522 ? 119.161 32.700 37.011 1.00 31.83 522 LEU A CA 1
ATOM 3952 C C . LEU A 1 522 ? 119.471 31.281 37.528 1.00 35.82 522 LEU A C 1
ATOM 3953 O O . LEU A 1 522 ? 119.155 30.962 38.672 1.00 34.56 522 LEU A O 1
ATOM 3958 N N . PRO A 1 523 ? 120.060 30.418 36.684 1.00 35.74 523 PRO A N 1
ATOM 3959 C CA . PRO A 1 523 ? 120.442 29.077 37.145 1.00 34.21 523 PRO A CA 1
ATOM 3960 C C . PRO A 1 523 ? 121.519 29.085 38.225 1.00 37.24 523 PRO A C 1
ATOM 3961 O O . PRO A 1 523 ? 121.739 28.058 38.862 1.00 38.57 523 PRO A O 1
ATOM 3965 N N . LEU A 1 524 ? 122.200 30.210 38.417 1.00 34.87 524 LEU A N 1
ATOM 3966 C CA . LEU A 1 524 ? 123.229 30.294 39.452 1.00 34.57 524 LEU A CA 1
ATOM 3967 C C . LEU A 1 524 ? 122.634 30.279 40.868 1.00 37.77 524 LEU A C 1
ATOM 3968 O O . LEU A 1 524 ? 123.325 29.966 41.840 1.00 40.51 524 LEU A O 1
ATOM 3973 N N . PHE A 1 525 ? 121.350 30.606 40.977 1.00 32.37 525 PHE A N 1
ATOM 3974 C CA . PHE A 1 525 ? 120.677 30.627 42.273 1.00 39.60 525 PHE A CA 1
ATOM 3975 C C . PHE A 1 525 ? 120.180 29.235 42.638 1.00 33.15 525 PHE A C 1
ATOM 3976 O O . PHE A 1 525 ? 119.004 28.906 42.484 1.00 38.40 525 PHE A O 1
ATOM 3984 N N . THR A 1 526 ? 121.110 28.428 43.132 1.00 41.30 526 THR A N 1
ATOM 3985 C CA . THR A 1 526 ? 120.879 27.007 43.334 1.00 47.90 526 THR A CA 1
ATOM 3986 C C . THR A 1 526 ? 119.903 26.732 44.473 1.00 47.07 526 THR A C 1
ATOM 3987 O O . THR A 1 526 ? 119.434 25.607 44.630 1.00 45.04 526 THR A O 1
ATOM 3991 N N . PHE A 1 527 ? 119.588 27.761 45.255 1.00 48.37 527 PHE A N 1
ATOM 3992 C CA . PHE A 1 527 ? 118.573 27.630 46.302 1.00 44.38 527 PHE A CA 1
ATOM 3993 C C . PHE A 1 527 ? 117.156 27.663 45.722 1.00 46.11 527 PHE A C 1
ATOM 3994 O O . PHE A 1 527 ? 116.189 27.329 46.404 1.00 42.80 527 PHE A O 1
ATOM 4002 N N . ALA A 1 528 ? 117.036 28.064 44.459 1.00 35.80 528 ALA A N 1
ATOM 4003 C CA . ALA A 1 528 ? 115.739 28.096 43.792 1.00 40.20 528 ALA A CA 1
ATOM 4004 C C . ALA A 1 528 ? 115.653 27.046 42.685 1.00 42.93 528 ALA A C 1
ATOM 4005 O O . ALA A 1 528 ? 116.569 26.899 41.876 1.00 49.80 528 ALA A O 1
ATOM 4007 N N . ARG A 1 529 ? 114.536 26.329 42.643 1.00 40.21 529 ARG A N 1
ATOM 4008 C CA . ARG A 1 529 ? 114.301 25.348 41.599 1.00 42.44 529 ARG A CA 1
ATOM 4009 C C . ARG A 1 529 ? 114.104 26.050 40.242 1.00 41.57 529 ARG A C 1
ATOM 4010 O O . ARG A 1 529 ? 113.469 27.103 40.172 1.00 41.10 529 ARG A O 1
ATOM 4018 N N . GLU A 1 530 ? 114.660 25.472 39.178 1.00 37.83 530 GLU A N 1
ATOM 4019 C CA . GLU A 1 530 ? 114.481 26.002 37.819 1.00 35.17 530 GLU A CA 1
ATOM 4020 C C . GLU A 1 530 ? 113.180 25.487 37.236 1.00 41.11 530 GLU A C 1
ATOM 4021 O O . GLU A 1 530 ? 112.981 24.277 37.161 1.00 41.68 530 GLU A O 1
ATOM 4027 N N . ARG A 1 531 ? 112.311 26.393 36.794 1.00 33.69 531 ARG A N 1
ATOM 4028 C CA . ARG A 1 531 ? 111.000 25.993 36.283 1.00 37.93 531 ARG A CA 1
ATOM 4029 C C . ARG A 1 531 ? 110.538 26.804 35.074 1.00 34.89 531 ARG A C 1
ATOM 4030 O O . ARG A 1 531 ? 109.369 27.183 35.005 1.00 34.75 531 ARG A O 1
ATOM 4038 N N . PRO A 1 532 ? 111.439 27.075 34.114 1.00 33.03 532 PRO A N 1
ATOM 4039 C CA . PRO A 1 532 ? 111.003 27.993 33.059 1.00 34.09 532 PRO A CA 1
ATOM 4040 C C . PRO A 1 532 ? 109.804 27.481 32.253 1.00 34.57 532 PRO A C 1
ATOM 4041 O O . PRO A 1 532 ? 108.937 28.276 31.895 1.00 29.32 532 PRO A O 1
ATOM 4045 N N . LEU A 1 533 ? 109.740 26.184 31.973 1.00 31.32 533 LEU A N 1
ATOM 4046 C CA . LEU A 1 533 ? 108.630 25.666 31.168 1.00 33.46 533 LEU A CA 1
ATOM 4047 C C . LEU A 1 533 ? 107.295 25.690 31.897 1.00 36.20 533 LEU A C 1
ATOM 4048 O O . LEU A 1 533 ? 106.237 25.874 31.271 1.00 31.60 533 LEU A O 1
ATOM 4053 N N . GLU A 1 534 ? 107.335 25.516 33.219 1.00 33.95 534 GLU A N 1
ATOM 4054 C CA . GLU A 1 534 ? 106.117 25.597 34.014 1.00 33.12 534 GLU A CA 1
ATOM 4055 C C . GLU A 1 534 ? 105.536 26.997 33.926 1.00 29.32 534 GLU A C 1
ATOM 4056 O O . GLU A 1 534 ? 104.325 27.171 33.818 1.00 30.74 534 GLU A O 1
ATOM 4062 N N . PHE A 1 535 ? 106.406 27.999 33.966 1.00 26.00 535 PHE A N 1
ATOM 4063 C CA . PHE A 1 535 ? 105.942 29.378 33.904 1.00 26.14 535 PHE A CA 1
ATOM 4064 C C . PHE A 1 535 ? 105.490 29.736 32.493 1.00 28.78 535 PHE A C 1
ATOM 4065 O O . PHE A 1 535 ? 104.523 30.484 32.313 1.00 30.18 535 PHE A O 1
ATOM 4073 N N . TYR A 1 536 ? 106.182 29.198 31.490 1.00 29.74 536 TYR A N 1
ATOM 4074 C CA . TYR A 1 536 ? 105.750 29.409 30.118 1.00 25.38 536 TYR A CA 1
ATOM 4075 C C . TYR A 1 536 ? 104.358 28.797 29.910 1.00 29.58 536 TYR A C 1
ATOM 4076 O O . TYR A 1 536 ? 103.472 29.414 29.311 1.00 25.98 536 TYR A O 1
ATOM 4085 N N . PHE A 1 537 ? 104.170 27.583 30.419 1.00 26.69 537 PHE A N 1
ATOM 4086 C CA . PHE A 1 537 ? 102.875 26.905 30.354 1.00 28.30 537 PHE A CA 1
ATOM 4087 C C . PHE A 1 537 ? 101.754 27.735 30.977 1.00 28.24 537 PHE A C 1
ATOM 4088 O O . PHE A 1 537 ? 100.662 27.810 30.429 1.00 28.93 537 PHE A O 1
ATOM 4096 N N . LEU A 1 538 ? 102.025 28.346 32.134 1.00 25.97 538 LEU A N 1
ATOM 4097 C CA . LEU A 1 538 ? 101.017 29.144 32.839 1.00 24.67 538 LEU A CA 1
ATOM 4098 C C . LEU A 1 538 ? 100.372 30.176 31.915 1.00 28.35 538 LEU A C 1
ATOM 4099 O O . LEU A 1 538 ? 99.167 30.389 31.961 1.00 30.45 538 LEU A O 1
ATOM 4104 N N . VAL A 1 539 ? 101.169 30.820 31.067 1.00 27.90 539 VAL A N 1
ATOM 4105 C CA . VAL A 1 539 ? 100.596 31.824 30.183 1.00 23.82 539 VAL A CA 1
ATOM 4106 C C . VAL A 1 539 ? 100.177 31.217 28.842 1.00 25.82 539 VAL A C 1
ATOM 4107 O O . VAL A 1 539 ? 99.098 31.516 28.315 1.00 29.04 539 VAL A O 1
ATOM 4111 N N . ALA A 1 540 ? 101.017 30.343 28.300 1.00 23.30 540 ALA A N 1
ATOM 4112 C CA . ALA A 1 540 ? 100.802 29.841 26.939 1.00 25.48 540 ALA A CA 1
ATOM 4113 C C . ALA A 1 540 ? 99.576 28.924 26.784 1.00 29.88 540 ALA A C 1
ATOM 4114 O O . ALA A 1 540 ? 99.028 28.786 25.679 1.00 26.71 540 ALA A O 1
ATOM 4116 N N . ALA A 1 541 ? 99.163 28.280 27.874 1.00 27.06 541 ALA A N 1
ATOM 4117 C CA . ALA A 1 541 ? 98.021 27.367 27.827 1.00 30.72 541 ALA A CA 1
ATOM 4118 C C . ALA A 1 541 ? 96.691 28.115 27.680 1.00 30.51 541 ALA A C 1
ATOM 4119 O O . ALA A 1 541 ? 95.666 27.515 27.348 1.00 30.47 541 ALA A O 1
ATOM 4121 N N . GLY A 1 542 ? 96.713 29.418 27.935 1.00 25.89 542 GLY A N 1
ATOM 4122 C CA . GLY A 1 542 ? 95.526 30.246 27.826 1.00 29.96 542 GLY A CA 1
ATOM 4123 C C . GLY A 1 542 ? 95.655 31.357 26.797 1.00 28.66 542 GLY A C 1
ATOM 4124 O O . GLY A 1 542 ? 94.721 31.612 26.040 1.00 28.95 542 GLY A O 1
ATOM 4125 N N . THR A 1 543 ? 96.804 32.032 26.780 1.00 27.11 543 THR A N 1
ATOM 4126 C CA . THR A 1 543 ? 97.083 33.054 25.765 1.00 25.17 543 THR A CA 1
ATOM 4127 C C . THR A 1 543 ? 98.008 32.457 24.730 1.00 27.79 543 THR A C 1
ATOM 4128 O O . THR A 1 543 ? 99.233 32.580 24.827 1.00 25.18 543 THR A O 1
ATOM 4132 N N . TYR A 1 544 ? 97.408 31.810 23.731 1.00 23.15 544 TYR A N 1
ATOM 4133 C CA . TYR A 1 544 ? 98.147 30.923 22.826 1.00 22.89 544 TYR A CA 1
ATOM 4134 C C . TYR A 1 544 ? 98.360 31.519 21.434 1.00 26.50 544 TYR A C 1
ATOM 4135 O O . TYR A 1 544 ? 99.182 31.021 20.661 1.00 26.91 544 TYR A O 1
ATOM 4144 N N . GLU A 1 545 ? 97.647 32.595 21.119 1.00 26.65 545 GLU A N 1
ATOM 4145 C CA . GLU A 1 545 ? 97.678 33.148 19.764 1.00 28.63 545 GLU A CA 1
ATOM 4146 C C . GLU A 1 545 ? 99.093 33.539 19.286 1.00 29.19 545 GLU A C 1
ATOM 4147 O O . GLU A 1 545 ? 99.888 34.105 20.035 1.00 26.76 545 GLU A O 1
ATOM 4153 N N . PRO A 1 546 ? 99.395 33.260 18.015 1.00 26.40 546 PRO A N 1
ATOM 4154 C CA . PRO A 1 546 ? 100.744 33.460 17.469 1.00 27.95 546 PRO A CA 1
ATOM 4155 C C . PRO A 1 546 ? 101.281 34.874 17.658 1.00 29.65 546 PRO A C 1
ATOM 4156 O O . PRO A 1 546 ? 102.479 35.033 17.910 1.00 32.73 546 PRO A O 1
ATOM 4160 N N . GLN A 1 547 ? 100.413 35.877 17.553 1.00 26.59 547 GLN A N 1
ATOM 4161 C CA . GLN A 1 547 ? 100.853 37.274 17.630 1.00 27.13 547 GLN A CA 1
ATOM 4162 C C . GLN A 1 547 ? 101.284 37.725 19.043 1.00 27.68 547 GLN A C 1
ATOM 4163 O O . GLN A 1 547 ? 101.828 38.817 19.199 1.00 28.07 547 GLN A O 1
ATOM 4169 N N . TYR A 1 548 ? 101.037 36.898 20.061 1.00 25.44 548 TYR A N 1
ATOM 4170 C CA . TYR A 1 548 ? 101.369 37.288 21.449 1.00 22.79 548 TYR A CA 1
ATOM 4171 C C . TYR A 1 548 ? 102.627 36.597 21.967 1.00 29.21 548 TYR A C 1
ATOM 4172 O O . TYR A 1 548 ? 102.744 36.348 23.164 1.00 27.40 548 TYR A O 1
ATOM 4181 N N . ALA A 1 549 ? 103.559 36.287 21.064 1.00 30.26 549 ALA A N 1
ATOM 4182 C CA . ALA A 1 549 ? 104.840 35.682 21.450 1.00 27.83 549 ALA A CA 1
ATOM 4183 C C . ALA A 1 549 ? 105.591 36.532 22.479 1.00 30.76 549 ALA A C 1
ATOM 4184 O O . ALA A 1 549 ? 106.154 36.007 23.449 1.00 27.89 549 ALA A O 1
ATOM 4186 N N . LYS A 1 550 ? 105.611 37.844 22.270 1.00 26.55 550 LYS A N 1
ATOM 4187 C CA . LYS A 1 550 ? 106.359 38.730 23.174 1.00 27.77 550 LYS A CA 1
ATOM 4188 C C . LYS A 1 550 ? 105.750 38.709 24.578 1.00 28.68 550 LYS A C 1
ATOM 4189 O O . LYS A 1 550 ? 106.479 38.640 25.569 1.00 25.48 550 LYS A O 1
ATOM 4195 N N . CYS A 1 551 ? 104.418 38.794 24.649 1.00 23.64 551 CYS A N 1
ATOM 4196 C CA . CYS A 1 551 ? 103.681 38.666 25.908 1.00 27.50 551 CYS A CA 1
ATOM 4197 C C . CYS A 1 551 ? 104.119 37.419 26.680 1.00 27.50 551 CYS A C 1
ATOM 4198 O O . CYS A 1 551 ? 104.447 37.493 27.876 1.00 28.55 551 CYS A O 1
ATOM 4201 N N . ARG A 1 552 ? 104.132 36.276 25.996 1.00 25.36 552 ARG A N 1
ATOM 4202 C CA . ARG A 1 552 ? 104.447 35.014 26.658 1.00 24.53 552 ARG A CA 1
ATOM 4203 C C . ARG A 1 552 ? 105.899 34.992 27.121 1.00 29.48 552 ARG A C 1
ATOM 4204 O O . ARG A 1 552 ? 106.191 34.498 28.206 1.00 26.42 552 ARG A O 1
ATOM 4212 N N . PHE A 1 553 ? 106.794 35.519 26.284 1.00 24.85 553 PHE A N 1
ATOM 4213 C CA . PHE A 1 553 ? 108.231 35.523 26.567 1.00 23.32 553 PHE A CA 1
ATOM 4214 C C . PHE A 1 553 ? 108.543 36.373 27.800 1.00 28.58 553 PHE A C 1
ATOM 4215 O O . PHE A 1 553 ? 109.258 35.941 28.718 1.00 29.09 553 PHE A O 1
ATOM 4223 N N . LEU A 1 554 ? 108.004 37.586 27.827 1.00 29.75 554 LEU A N 1
ATOM 4224 C CA . LEU A 1 554 ? 108.270 38.505 28.934 1.00 28.00 554 LEU A CA 1
ATOM 4225 C C . LEU A 1 554 ? 107.617 38.043 30.242 1.00 28.46 554 LEU A C 1
ATOM 4226 O O . LEU A 1 554 ? 108.197 38.205 31.319 1.00 27.77 554 LEU A O 1
ATOM 4231 N N . PHE A 1 555 ? 106.404 37.497 30.144 1.00 25.00 555 PHE A N 1
ATOM 4232 C CA . PHE A 1 555 ? 105.721 36.907 31.306 1.00 25.13 555 PHE A CA 1
ATOM 4233 C C . PHE A 1 555 ? 106.598 35.810 31.927 1.00 29.43 555 PHE A C 1
ATOM 4234 O O . PHE A 1 555 ? 106.776 35.743 33.139 1.00 28.91 555 PHE A O 1
ATOM 4242 N N . THR A 1 556 ? 107.153 34.951 31.078 1.00 24.94 556 THR A N 1
ATOM 4243 C CA . THR A 1 556 ? 108.011 33.863 31.533 1.00 25.15 556 THR A CA 1
ATOM 4244 C C . THR A 1 556 ? 109.281 34.369 32.211 1.00 30.62 556 THR A C 1
ATOM 4245 O O . THR A 1 556 ? 109.669 33.852 33.261 1.00 26.78 556 THR A O 1
ATOM 4249 N N . LYS A 1 557 ? 109.938 35.365 31.617 1.00 26.19 557 LYS A N 1
ATOM 4250 C CA . LYS A 1 557 ? 111.126 35.938 32.250 1.00 26.01 557 LYS A CA 1
ATOM 4251 C C . LYS A 1 557 ? 110.797 36.433 33.661 1.00 28.85 557 LYS A C 1
ATOM 4252 O O . LYS A 1 557 ? 111.539 36.174 34.620 1.00 26.85 557 LYS A O 1
ATOM 4258 N N . VAL A 1 558 ? 109.702 37.172 33.787 1.00 23.83 558 VAL A N 1
ATOM 4259 C CA . VAL A 1 558 ? 109.365 37.748 35.086 1.00 24.77 558 VAL A CA 1
ATOM 4260 C C . VAL A 1 558 ? 109.015 36.647 36.089 1.00 29.85 558 VAL A C 1
ATOM 4261 O O . VAL A 1 558 ? 109.422 36.713 37.247 1.00 28.94 558 VAL A O 1
ATOM 4265 N N . ALA A 1 559 ? 108.285 35.623 35.651 1.00 26.60 559 ALA A N 1
ATOM 4266 C CA . ALA A 1 559 ? 107.940 34.526 36.568 1.00 29.58 559 ALA A CA 1
ATOM 4267 C C . ALA A 1 559 ? 109.186 33.757 37.063 1.00 24.65 559 ALA A C 1
ATOM 4268 O O . ALA A 1 559 ? 109.247 33.331 38.214 1.00 28.41 559 ALA A O 1
ATOM 4270 N N . CYS A 1 560 ? 110.160 33.561 36.171 1.00 26.67 560 CYS A N 1
ATOM 4271 C CA . CYS A 1 560 ? 111.441 32.941 36.543 1.00 24.70 560 CYS A CA 1
ATOM 4272 C C . CYS A 1 560 ? 112.192 33.777 37.567 1.00 30.88 560 CYS A C 1
ATOM 4273 O O . CYS A 1 560 ? 112.710 33.254 38.563 1.00 32.91 560 CYS A O 1
ATOM 4276 N N . LEU A 1 561 ? 112.268 35.078 37.313 1.00 27.23 561 LEU A N 1
ATOM 4277 C CA . LEU A 1 561 ? 112.899 35.991 38.265 1.00 27.51 561 LEU A CA 1
ATOM 4278 C C . LEU A 1 561 ? 112.182 35.935 39.612 1.00 32.07 561 LEU A C 1
ATOM 4279 O O . LEU A 1 561 ? 112.811 35.809 40.673 1.00 31.05 561 LEU A O 1
ATOM 4284 N N . GLN A 1 562 ? 110.857 36.022 39.577 1.00 30.80 562 GLN A N 1
ATOM 4285 C CA . GLN A 1 562 ? 110.078 36.068 40.814 1.00 29.31 562 GLN A CA 1
ATOM 4286 C C . GLN A 1 562 ? 110.263 34.845 41.704 1.00 36.02 562 GLN A C 1
ATOM 4287 O O . GLN A 1 562 ? 110.241 34.969 42.920 1.00 35.87 562 GLN A O 1
ATOM 4293 N N . THR A 1 563 ? 110.431 33.666 41.114 1.00 30.14 563 THR A N 1
ATOM 4294 C CA . THR A 1 563 ? 110.573 32.468 41.935 1.00 37.07 563 THR A CA 1
ATOM 4295 C C . THR A 1 563 ? 111.889 32.523 42.716 1.00 34.86 563 THR A C 1
ATOM 4296 O O . THR A 1 563 ? 111.971 32.065 43.861 1.00 34.11 563 THR A O 1
ATOM 4300 N N . VAL A 1 564 ? 112.919 33.107 42.103 1.00 32.84 564 VAL A N 1
ATOM 4301 C CA . VAL A 1 564 ? 114.175 33.355 42.811 1.00 29.21 564 VAL A CA 1
ATOM 4302 C C . VAL A 1 564 ? 114.001 34.385 43.938 1.00 34.36 564 VAL A C 1
ATOM 4303 O O . VAL A 1 564 ? 114.435 34.169 45.076 1.00 34.14 564 VAL A O 1
ATOM 4307 N N . LEU A 1 565 ? 113.326 35.486 43.630 1.00 34.71 565 LEU A N 1
ATOM 4308 C CA . LEU A 1 565 ? 113.092 36.542 44.611 1.00 36.05 565 LEU A CA 1
ATOM 4309 C C . LEU A 1 565 ? 112.271 36.008 45.785 1.00 35.02 565 LEU A C 1
ATOM 4310 O O . LEU A 1 565 ? 112.551 36.301 46.941 1.00 35.86 565 LEU A O 1
ATOM 4315 N N . ASP A 1 566 ? 111.261 35.213 45.471 1.00 37.29 566 ASP A N 1
ATOM 4316 C CA . ASP A 1 566 ? 110.416 34.625 46.499 1.00 38.78 566 ASP A CA 1
ATOM 4317 C C . ASP A 1 566 ? 111.238 33.753 47.447 1.00 39.44 566 ASP A C 1
ATOM 4318 O O . ASP A 1 566 ? 111.174 33.914 48.668 1.00 40.12 566 ASP A O 1
ATOM 4323 N N . ASP A 1 567 ? 112.006 32.824 46.890 1.00 41.40 567 ASP A N 1
ATOM 4324 C CA . ASP A 1 567 ? 112.836 31.943 47.714 1.00 48.22 567 ASP A CA 1
ATOM 4325 C C . ASP A 1 567 ? 113.844 32.740 48.535 1.00 46.45 567 ASP A C 1
ATOM 4326 O O . ASP A 1 567 ? 114.176 32.375 49.663 1.00 45.00 567 ASP A O 1
ATOM 4331 N N . MET A 1 568 ? 114.324 33.841 47.969 1.00 46.28 568 MET A N 1
ATOM 4332 C CA . MET A 1 568 ? 115.325 34.661 48.643 1.00 44.57 568 MET A CA 1
ATOM 4333 C C . MET A 1 568 ? 114.744 35.362 49.874 1.00 41.92 568 MET A C 1
ATOM 4334 O O . MET A 1 568 ? 115.333 35.340 50.966 1.00 43.73 568 MET A O 1
ATOM 4339 N N . TYR A 1 569 ? 113.571 35.964 49.706 1.00 37.24 569 TYR A N 1
ATOM 4340 C CA . TYR A 1 569 ? 112.938 36.700 50.802 1.00 36.38 569 TYR A CA 1
ATOM 4341 C C . TYR A 1 569 ? 112.308 35.796 51.860 1.00 38.11 569 TYR A C 1
ATOM 4342 O O . TYR A 1 569 ? 112.357 36.100 53.060 1.00 41.03 569 TYR A O 1
ATOM 4351 N N . ASP A 1 570 ? 111.705 34.687 51.450 1.00 42.21 570 ASP A N 1
ATOM 4352 C CA . ASP A 1 570 ? 110.962 33.901 52.437 1.00 52.97 570 ASP A CA 1
ATOM 4353 C C . ASP A 1 570 ? 111.726 32.685 52.967 1.00 56.96 570 ASP A C 1
ATOM 4354 O O . ASP A 1 570 ? 111.229 31.966 53.830 1.00 54.46 570 ASP A O 1
ATOM 4359 N N . THR A 1 571 ? 112.940 32.471 52.468 1.00 47.52 571 THR A N 1
ATOM 4360 C CA . THR A 1 571 ? 113.706 31.292 52.859 1.00 49.55 571 THR A CA 1
ATOM 4361 C C . THR A 1 571 ? 115.208 31.546 53.002 1.00 51.35 571 THR A C 1
ATOM 4362 O O . THR A 1 571 ? 115.747 31.495 54.110 1.00 51.30 571 THR A O 1
ATOM 4366 N N . TYR A 1 572 ? 115.875 31.836 51.887 1.00 45.37 572 TYR A N 1
ATOM 4367 C CA . TYR A 1 572 ? 117.334 31.874 51.853 1.00 42.99 572 TYR A CA 1
ATOM 4368 C C . TYR A 1 572 ? 117.965 33.080 52.554 1.00 46.87 572 TYR A C 1
ATOM 4369 O O . TYR A 1 572 ? 118.933 32.928 53.291 1.00 49.08 572 TYR A O 1
ATOM 4378 N N . GLY A 1 573 ? 117.422 34.271 52.324 1.00 43.80 573 GLY A N 1
ATOM 4379 C CA . GLY A 1 573 ? 118.050 35.487 52.819 1.00 43.36 573 GLY A CA 1
ATOM 4380 C C . GLY A 1 573 ? 117.844 35.759 54.302 1.00 43.63 573 GLY A C 1
ATOM 4381 O O . GLY A 1 573 ? 116.795 35.469 54.863 1.00 44.01 573 GLY A O 1
ATOM 4382 N N . THR A 1 574 ? 118.854 36.327 54.944 1.00 46.60 574 THR A N 1
ATOM 4383 C CA . THR A 1 574 ? 118.700 36.746 56.328 1.00 53.40 574 THR A CA 1
ATOM 4384 C C . THR A 1 574 ? 118.007 38.095 56.328 1.00 53.28 574 THR A C 1
ATOM 4385 O O . THR A 1 574 ? 118.087 38.834 55.352 1.00 45.85 574 THR A O 1
ATOM 4389 N N . LEU A 1 575 ? 117.330 38.429 57.418 1.00 46.08 575 LEU A N 1
ATOM 4390 C CA . LEU A 1 575 ? 116.647 39.712 57.470 1.00 46.28 575 LEU A CA 1
ATOM 4391 C C . LEU A 1 575 ? 117.593 40.889 57.195 1.00 45.27 575 LEU A C 1
ATOM 4392 O O . LEU A 1 575 ? 117.211 41.843 56.513 1.00 51.59 575 LEU A O 1
ATOM 4397 N N . ASP A 1 576 ? 118.822 40.836 57.714 1.00 45.39 576 ASP A N 1
ATOM 4398 C CA . ASP A 1 576 ? 119.764 41.933 57.461 1.00 43.25 576 ASP A CA 1
ATOM 4399 C C . ASP A 1 576 ? 120.201 41.994 55.988 1.00 43.67 576 ASP A C 1
ATOM 4400 O O . ASP A 1 576 ? 120.381 43.078 55.424 1.00 46.84 576 ASP A O 1
ATOM 4405 N N . GLU A 1 577 ? 120.361 40.840 55.356 1.00 42.21 577 GLU A N 1
ATOM 4406 C CA . GLU A 1 577 ? 120.622 40.830 53.918 1.00 42.90 577 GLU A CA 1
ATOM 4407 C C . GLU A 1 577 ? 119.438 41.424 53.153 1.00 46.67 577 GLU A C 1
ATOM 4408 O O . GLU A 1 577 ? 119.613 42.269 52.270 1.00 47.98 577 GLU A O 1
ATOM 4414 N N . LEU A 1 578 ? 118.235 40.979 53.505 1.00 42.76 578 LEU A N 1
ATOM 4415 C CA . LEU A 1 578 ? 117.018 41.418 52.825 1.00 43.79 578 LEU A CA 1
ATOM 4416 C C . LEU A 1 578 ? 116.749 42.908 53.044 1.00 46.01 578 LEU A C 1
ATOM 4417 O O . LEU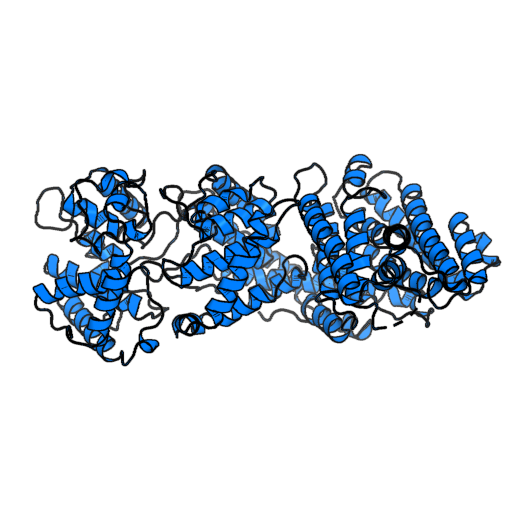 A 1 578 ? 116.220 43.582 52.165 1.00 43.63 578 LEU A O 1
ATOM 4422 N N . LYS A 1 579 ? 117.123 43.425 54.209 1.00 45.66 579 LYS A N 1
ATOM 4423 C CA . LYS A 1 579 ? 117.011 44.861 54.446 1.00 47.59 579 LYS A CA 1
ATOM 4424 C C . LYS A 1 579 ? 117.884 45.619 53.454 1.00 43.36 579 LYS A C 1
ATOM 4425 O O . LYS A 1 579 ? 117.450 46.612 52.867 1.00 48.84 579 LYS A O 1
ATOM 4431 N N . LEU A 1 580 ? 119.115 45.145 53.270 1.00 39.56 580 LEU A N 1
ATOM 4432 C CA . LEU A 1 580 ? 120.013 45.717 52.269 1.00 40.18 580 LEU A CA 1
ATOM 4433 C C . LEU A 1 580 ? 119.415 45.643 50.869 1.00 43.81 580 LEU A C 1
ATOM 4434 O O . LEU A 1 580 ? 119.442 46.626 50.118 1.00 41.34 580 LEU A O 1
ATOM 4439 N N . PHE A 1 581 ? 118.900 44.473 50.507 1.00 42.17 581 PHE A N 1
ATOM 4440 C CA . PHE A 1 581 ? 118.343 44.292 49.165 1.00 42.87 581 PHE A CA 1
ATOM 4441 C C . PHE A 1 581 ? 117.146 45.206 48.966 1.00 46.31 581 PHE A C 1
ATOM 4442 O O . PHE A 1 581 ? 116.935 45.757 47.882 1.00 42.14 581 PHE A O 1
ATOM 4450 N N . THR A 1 582 ? 116.355 45.364 50.020 1.00 36.65 582 THR A N 1
ATOM 4451 C CA . THR A 1 582 ? 115.128 46.133 49.907 1.00 43.05 582 THR A CA 1
ATOM 4452 C C . THR A 1 582 ? 115.451 47.613 49.773 1.00 40.43 582 THR A C 1
ATOM 4453 O O . THR A 1 582 ? 114.718 48.357 49.126 1.00 47.76 582 THR A O 1
ATOM 4457 N N . GLU A 1 583 ? 116.565 48.033 50.365 1.00 38.94 583 GLU A N 1
ATOM 4458 C CA . GLU A 1 583 ? 117.035 49.397 50.183 1.00 45.56 583 GLU A CA 1
ATOM 4459 C C . GLU A 1 583 ? 117.490 49.628 48.735 1.00 45.59 583 GLU A C 1
ATOM 4460 O O . GLU A 1 583 ? 117.248 50.693 48.165 1.00 47.66 583 GLU A O 1
ATOM 4466 N N . ALA A 1 584 ? 118.163 48.641 48.149 1.00 41.33 584 ALA A N 1
ATOM 4467 C CA . ALA A 1 584 ? 118.606 48.760 46.762 1.00 43.66 584 ALA A CA 1
ATOM 4468 C C . ALA A 1 584 ? 117.397 48.851 45.838 1.00 46.87 584 ALA A C 1
ATOM 4469 O O . ALA A 1 584 ? 117.446 49.484 44.781 1.00 45.99 584 ALA A O 1
ATOM 4471 N N . VAL A 1 585 ? 116.309 48.210 46.246 1.00 39.59 585 VAL A N 1
ATOM 4472 C CA . VAL A 1 585 ? 115.082 48.229 45.471 1.00 37.57 585 VAL A CA 1
ATOM 4473 C C . VAL A 1 585 ? 114.507 49.641 45.402 1.00 40.12 585 VAL A C 1
ATOM 4474 O O . VAL A 1 585 ? 114.020 50.060 44.355 1.00 42.65 585 VAL A O 1
ATOM 4478 N N . ARG A 1 586 ? 114.586 50.377 46.514 1.00 42.08 586 ARG A N 1
ATOM 4479 C CA . ARG A 1 586 ? 114.132 51.766 46.545 1.00 47.60 586 ARG A CA 1
ATOM 4480 C C . ARG A 1 586 ? 114.989 52.688 45.680 1.00 49.04 586 ARG A C 1
ATOM 4481 O O . ARG A 1 586 ? 114.482 53.650 45.093 1.00 47.01 586 ARG A O 1
ATOM 4489 N N . ARG A 1 587 ? 116.286 52.399 45.610 1.00 47.41 587 ARG A N 1
ATOM 4490 C CA . ARG A 1 587 ? 117.238 53.320 44.990 1.00 48.50 587 ARG A CA 1
ATOM 4491 C C . ARG A 1 587 ? 117.320 53.264 43.460 1.00 48.28 587 ARG A C 1
ATOM 4492 O O . ARG A 1 587 ? 117.681 54.260 42.823 1.00 45.21 587 ARG A O 1
ATOM 4500 N N . TRP A 1 588 ? 116.990 52.114 42.875 1.00 46.99 588 TRP A N 1
ATOM 4501 C CA . TRP A 1 588 ? 117.093 51.931 41.424 1.00 44.19 588 TRP A CA 1
ATOM 4502 C C . TRP A 1 588 ? 118.456 52.386 40.912 1.00 45.30 588 TRP A C 1
ATOM 4503 O O . TRP A 1 588 ? 118.560 53.073 39.894 1.00 50.97 588 TRP A O 1
ATOM 4514 N N . ASP A 1 589 ? 119.502 51.987 41.627 1.00 48.05 589 ASP A N 1
ATOM 4515 C CA . ASP A 1 589 ? 120.863 52.421 41.329 1.00 50.49 589 ASP A CA 1
ATOM 4516 C C . ASP A 1 589 ? 121.780 51.207 41.320 1.00 48.81 589 ASP A C 1
ATOM 4517 O O . ASP A 1 589 ? 122.014 50.586 42.363 1.00 45.19 589 ASP A O 1
ATOM 4522 N N . LEU A 1 590 ? 122.286 50.862 40.142 1.00 46.88 590 LEU A N 1
ATOM 4523 C CA . LEU A 1 590 ? 123.184 49.725 40.003 1.00 48.56 590 LEU A CA 1
ATOM 4524 C C . LEU A 1 590 ? 124.461 49.910 40.820 1.00 50.21 590 LEU A C 1
ATOM 4525 O O . LEU A 1 590 ? 125.019 48.942 41.331 1.00 48.89 590 LEU A O 1
ATOM 4530 N N . SER A 1 591 ? 124.918 51.153 40.946 1.00 50.35 591 SER A N 1
ATOM 4531 C CA . SER A 1 591 ? 126.138 51.440 41.690 1.00 55.31 591 SER A CA 1
ATOM 4532 C C . SER A 1 591 ? 126.007 51.151 43.187 1.00 55.76 591 SER A C 1
ATOM 4533 O O . SER A 1 591 ? 127.009 50.918 43.868 1.00 52.89 591 SER A O 1
ATOM 4536 N N . PHE A 1 592 ? 124.780 51.168 43.700 1.00 52.52 592 PHE A N 1
ATOM 4537 C CA . PHE A 1 592 ? 124.555 50.957 45.132 1.00 58.94 592 PHE A CA 1
ATOM 4538 C C . PHE A 1 592 ? 124.807 49.508 45.556 1.00 56.95 592 PHE A C 1
ATOM 4539 O O . PHE A 1 592 ? 125.005 49.220 46.731 1.00 65.08 592 PHE A O 1
ATOM 4547 N N . THR A 1 593 ? 124.813 48.601 44.587 1.00 50.81 593 THR A N 1
ATOM 4548 C CA . THR A 1 593 ? 124.934 47.171 44.866 1.00 53.94 593 THR A CA 1
ATOM 4549 C C . THR A 1 593 ? 126.287 46.724 45.425 1.00 55.30 593 THR A C 1
ATOM 4550 O O . THR A 1 593 ? 126.439 45.565 45.818 1.00 57.34 593 THR A O 1
ATOM 4554 N N . GLU A 1 594 ? 127.267 47.628 45.455 1.00 46.98 594 GLU A N 1
ATOM 4555 C CA . GLU A 1 594 ? 128.575 47.318 46.029 1.00 54.80 594 GLU A CA 1
ATOM 4556 C C . GLU A 1 594 ? 128.435 46.879 47.487 1.00 63.34 594 GLU A C 1
ATOM 4557 O O . GLU A 1 594 ? 129.305 46.198 48.037 1.00 70.33 594 GLU A O 1
ATOM 4563 N N . ASN A 1 595 ? 127.326 47.277 48.101 1.00 55.77 595 ASN A N 1
ATOM 4564 C CA . ASN A 1 595 ? 127.049 46.987 49.500 1.00 66.48 595 ASN A CA 1
ATOM 4565 C C . ASN A 1 595 ? 126.529 45.577 49.699 1.00 64.34 595 ASN A C 1
ATOM 4566 O O . ASN A 1 595 ? 126.705 44.985 50.763 1.00 60.83 595 ASN A O 1
ATOM 4571 N N . LEU A 1 596 ? 125.887 45.040 48.667 1.00 53.57 596 LEU A N 1
ATOM 4572 C CA . LEU A 1 596 ? 125.183 43.773 48.797 1.00 46.57 596 LEU A CA 1
ATOM 4573 C C . LEU A 1 596 ? 126.133 42.584 48.821 1.00 44.65 596 LEU A C 1
ATOM 4574 O O . LEU A 1 596 ? 127.244 42.661 48.296 1.00 44.75 596 LEU A O 1
ATOM 4579 N N . PRO A 1 597 ? 125.692 41.475 49.435 1.00 45.06 597 PRO A N 1
ATOM 4580 C CA . PRO A 1 597 ? 126.407 40.200 49.347 1.00 44.50 597 PRO A CA 1
ATOM 4581 C C . PRO A 1 597 ? 126.505 39.812 47.887 1.00 40.77 597 PRO A C 1
ATOM 4582 O O . PRO A 1 597 ? 125.589 40.142 47.131 1.00 40.03 597 PRO A O 1
ATOM 4586 N N . ASP A 1 598 ? 127.556 39.101 47.498 1.00 41.93 598 ASP A N 1
ATOM 4587 C CA . ASP A 1 598 ? 127.746 38.737 46.083 1.00 43.52 598 ASP A CA 1
ATOM 4588 C C . ASP A 1 598 ? 126.510 38.164 45.390 1.00 49.36 598 ASP A C 1
ATOM 4589 O O . ASP A 1 598 ? 126.191 38.543 44.250 1.00 41.60 598 ASP A O 1
ATOM 4594 N N . TYR A 1 599 ? 125.818 37.232 46.040 1.00 43.80 599 TYR A N 1
ATOM 4595 C CA . TYR A 1 599 ? 124.690 36.597 45.358 1.00 40.06 599 TYR A CA 1
ATOM 4596 C C . TYR A 1 599 ? 123.583 37.615 45.094 1.00 39.65 599 TYR A C 1
ATOM 4597 O O . TYR A 1 599 ? 122.851 37.505 44.115 1.00 39.29 599 TYR A O 1
ATOM 4606 N N . MET A 1 600 ? 123.477 38.608 45.972 1.00 38.88 600 MET A N 1
ATOM 4607 C CA . MET A 1 600 ? 122.498 39.674 45.812 1.00 35.24 600 MET A CA 1
ATOM 4608 C C . MET A 1 600 ? 122.916 40.706 44.762 1.00 38.38 600 MET A C 1
ATOM 4609 O O . MET A 1 600 ? 122.063 41.321 44.112 1.00 38.55 600 MET A O 1
ATOM 4614 N N . LYS A 1 601 ? 124.223 40.899 44.600 1.00 42.30 601 LYS A N 1
ATOM 4615 C CA . LYS A 1 601 ? 124.734 41.771 43.547 1.00 37.48 601 LYS A CA 1
ATOM 4616 C C . LYS A 1 601 ? 124.279 41.250 42.192 1.00 40.61 601 LYS A C 1
ATOM 4617 O O . LYS A 1 601 ? 123.811 42.006 41.341 1.00 38.92 601 LYS A O 1
ATOM 4623 N N . LEU A 1 602 ? 124.451 39.951 41.987 1.00 39.37 602 LEU A N 1
ATOM 4624 C CA . LEU A 1 602 ? 123.997 39.308 40.765 1.00 36.12 602 LEU A CA 1
ATOM 4625 C C . LEU A 1 602 ? 122.475 39.363 40.659 1.00 40.13 602 LEU A C 1
ATOM 4626 O O . LEU A 1 602 ? 121.941 39.714 39.616 1.00 35.85 602 LEU A O 1
ATOM 4631 N N . CYS A 1 603 ? 121.774 39.031 41.743 1.00 35.06 603 CYS A N 1
ATOM 4632 C CA . CYS A 1 603 ? 120.318 39.008 41.694 1.00 32.23 603 CYS A CA 1
ATOM 4633 C C . CYS A 1 603 ? 119.779 40.384 41.338 1.00 30.68 603 CYS A C 1
ATOM 4634 O O . CYS A 1 603 ? 118.851 40.508 40.546 1.00 32.99 603 CYS A O 1
ATOM 4637 N N . TYR A 1 604 ? 120.360 41.428 41.927 1.00 36.77 604 TYR A N 1
ATOM 4638 C CA . TYR A 1 604 ? 119.875 42.775 41.647 1.00 32.78 604 TYR A CA 1
ATOM 4639 C C . TYR A 1 604 ? 120.076 43.123 40.171 1.00 30.35 604 TYR A C 1
ATOM 4640 O O . TYR A 1 604 ? 119.214 43.716 39.546 1.00 32.99 604 TYR A O 1
ATOM 4649 N N . GLN A 1 605 ? 121.231 42.774 39.628 1.00 29.47 605 GLN A N 1
ATOM 4650 C CA . GLN A 1 605 ? 121.511 43.086 38.220 1.00 31.07 605 GLN A CA 1
ATOM 4651 C C . GLN A 1 605 ? 120.530 42.428 37.250 1.00 37.20 605 GLN A C 1
ATOM 4652 O O . GLN A 1 605 ? 120.045 43.062 36.301 1.00 31.54 605 GLN A O 1
ATOM 4658 N N . ILE A 1 606 ? 120.236 41.153 37.480 1.00 35.32 606 ILE A N 1
ATOM 4659 C CA . ILE A 1 606 ? 119.262 40.450 36.641 1.00 32.81 606 ILE A CA 1
ATOM 4660 C C . ILE A 1 606 ? 117.877 41.084 36.763 1.00 37.84 606 ILE A C 1
ATOM 4661 O O . ILE A 1 606 ? 117.168 41.284 35.772 1.00 31.70 606 ILE A O 1
ATOM 4666 N N . TYR A 1 607 ? 117.497 41.401 37.996 1.00 27.89 607 TYR A N 1
ATOM 4667 C CA . TYR A 1 607 ? 116.191 41.990 38.276 1.00 32.08 607 TYR A CA 1
ATOM 4668 C C . TYR A 1 607 ? 116.069 43.341 37.564 1.00 27.25 607 TYR A C 1
ATOM 4669 O O . TYR A 1 607 ? 115.067 43.625 36.893 1.00 31.12 607 TYR A O 1
ATOM 4678 N N . TYR A 1 608 ? 117.095 44.163 37.719 1.00 30.43 608 TYR A N 1
ATOM 4679 C CA . TYR A 1 608 ? 117.123 45.478 37.102 1.00 33.65 608 TYR A CA 1
ATOM 4680 C C . TYR A 1 608 ? 116.982 45.355 35.575 1.00 34.94 608 TYR A C 1
ATOM 4681 O O . TYR A 1 608 ? 116.219 46.090 34.945 1.00 29.12 608 TYR A O 1
ATOM 4690 N N . ASP A 1 609 ? 117.709 44.415 34.985 1.00 30.34 609 ASP A N 1
ATOM 4691 C CA . ASP A 1 609 ? 117.656 44.235 33.530 1.00 33.75 609 ASP A CA 1
ATOM 4692 C C . ASP A 1 609 ? 116.278 43.777 33.055 1.00 30.79 609 ASP A C 1
ATOM 4693 O O . ASP A 1 609 ? 115.736 44.302 32.080 1.00 28.88 609 ASP A O 1
ATOM 4698 N N . ILE A 1 610 ? 115.698 42.797 33.744 1.00 29.15 610 ILE A N 1
ATOM 4699 C CA . ILE A 1 610 ? 114.393 42.287 33.334 1.00 30.73 610 ILE A CA 1
ATOM 4700 C C . ILE A 1 610 ? 113.295 43.345 33.472 1.00 32.41 610 ILE A C 1
ATOM 4701 O O . ILE A 1 610 ? 112.472 43.521 32.572 1.00 31.40 610 ILE A O 1
ATOM 4706 N N . VAL A 1 611 ? 113.293 44.061 34.586 1.00 31.28 611 VAL A N 1
ATOM 4707 C CA . VAL A 1 611 ? 112.325 45.132 34.788 1.00 35.26 611 VAL A CA 1
ATOM 4708 C C . VAL A 1 611 ? 112.359 46.133 33.637 1.00 33.41 611 VAL A C 1
ATOM 4709 O O . VAL A 1 611 ? 111.321 46.498 33.076 1.00 31.16 611 VAL A O 1
ATOM 4713 N N . HIS A 1 612 ? 113.557 46.566 33.277 1.00 34.73 612 HIS A N 1
ATOM 4714 C CA . HIS A 1 612 ? 113.681 47.604 32.262 1.00 34.30 612 HIS A CA 1
ATOM 4715 C C . HIS A 1 612 ? 113.511 47.102 30.838 1.00 33.10 612 HIS A C 1
ATOM 4716 O O . HIS A 1 612 ? 113.074 47.861 29.980 1.00 29.91 612 HIS A O 1
ATOM 4723 N N . GLU A 1 613 ? 113.820 45.830 30.596 1.00 30.43 613 GLU A N 1
ATOM 4724 C CA . GLU A 1 613 ? 113.461 45.218 29.312 1.00 27.13 613 GLU A CA 1
ATOM 4725 C C . GLU A 1 613 ? 111.951 45.182 29.153 1.00 34.65 613 GLU A C 1
ATOM 4726 O O . GLU A 1 613 ? 111.427 45.577 28.128 1.00 25.10 613 GLU A O 1
ATOM 4732 N N . VAL A 1 614 ? 111.245 44.718 30.183 1.00 27.64 614 VAL A N 1
ATOM 4733 C CA . VAL A 1 614 ? 109.794 44.666 30.118 1.00 29.05 614 VAL A CA 1
ATOM 4734 C C . VAL A 1 614 ? 109.233 46.064 29.896 1.00 28.73 614 VAL A C 1
ATOM 4735 O O . VAL A 1 614 ? 108.347 46.267 29.061 1.00 31.18 614 VAL A O 1
ATOM 4739 N N . ALA A 1 615 ? 109.759 47.032 30.642 1.00 28.51 615 ALA A N 1
ATOM 4740 C CA . ALA A 1 615 ? 109.282 48.406 30.548 1.00 31.15 615 ALA A CA 1
ATOM 4741 C C . ALA A 1 615 ? 109.498 48.995 29.151 1.00 29.43 615 ALA A C 1
ATOM 4742 O O . ALA A 1 615 ? 108.616 49.671 28.622 1.00 29.58 615 ALA A O 1
ATOM 4744 N N . TRP A 1 616 ? 110.674 48.770 28.575 1.00 29.42 616 TRP A N 1
ATOM 4745 C CA . TRP A 1 616 ? 110.943 49.249 27.206 1.00 28.07 616 TRP A CA 1
ATOM 4746 C C . TRP A 1 616 ? 109.959 48.652 26.200 1.00 28.45 616 TRP A C 1
ATOM 4747 O O . TRP A 1 616 ? 109.418 49.366 25.352 1.00 30.83 616 TRP A O 1
ATOM 4758 N N . GLU A 1 617 ? 109.719 47.344 26.295 1.00 30.73 617 GLU A N 1
ATOM 4759 C CA . GLU A 1 617 ? 108.775 46.690 25.401 1.00 27.16 617 GLU A CA 1
ATOM 4760 C C . GLU A 1 617 ? 107.368 47.245 25.598 1.00 31.22 617 GLU A C 1
ATOM 4761 O O . GLU A 1 617 ? 106.647 47.467 24.625 1.00 31.01 617 GLU A O 1
ATOM 4767 N N . ALA A 1 618 ? 106.979 47.462 26.857 1.00 28.62 618 ALA A N 1
ATOM 4768 C CA . ALA A 1 618 ? 105.663 48.009 27.162 1.00 28.14 618 ALA A CA 1
ATOM 4769 C C . ALA A 1 618 ? 105.536 49.427 26.594 1.00 28.10 618 ALA A C 1
ATOM 4770 O O . ALA A 1 618 ? 104.517 49.784 26.004 1.00 30.12 618 ALA A O 1
ATOM 4772 N N . GLU A 1 619 ? 106.577 50.231 26.775 1.00 29.34 619 GLU A N 1
ATOM 4773 C CA . GLU A 1 619 ? 106.562 51.590 26.246 1.00 35.11 619 GLU A CA 1
ATOM 4774 C C . GLU A 1 619 ? 106.459 51.586 24.721 1.00 35.30 619 GLU A C 1
ATOM 4775 O O . GLU A 1 619 ? 105.767 52.417 24.136 1.00 34.51 619 GLU A O 1
ATOM 4781 N N . LYS A 1 620 ? 107.135 50.636 24.087 1.00 31.61 620 LYS A N 1
ATOM 4782 C CA . LYS A 1 620 ? 107.068 50.498 22.639 1.00 32.39 620 LYS A CA 1
ATOM 4783 C C . LYS A 1 620 ? 105.642 50.152 22.188 1.00 36.99 620 LYS A C 1
ATOM 4784 O O . LYS A 1 620 ? 105.126 50.755 21.251 1.00 31.07 620 LYS A O 1
ATOM 4790 N N . GLU A 1 621 ? 104.997 49.200 22.864 1.00 29.57 621 GLU A N 1
ATOM 4791 C CA . GLU A 1 621 ? 103.652 48.788 22.469 1.00 33.13 621 GLU A CA 1
ATOM 4792 C C . GLU A 1 621 ? 102.604 49.875 22.753 1.00 34.98 621 GLU A C 1
ATOM 4793 O O . GLU A 1 621 ? 101.688 50.096 21.948 1.00 34.14 621 GLU A O 1
ATOM 4799 N N . GLN A 1 622 ? 102.754 50.560 23.888 1.00 28.76 622 GLN A N 1
ATOM 4800 C CA . GLN A 1 622 ? 101.732 51.477 24.407 1.00 30.41 622 GLN A CA 1
ATOM 4801 C C . GLN A 1 622 ? 101.897 52.938 23.979 1.00 33.35 622 GLN A C 1
ATOM 4802 O O . GLN A 1 622 ? 100.957 53.729 24.067 1.00 39.21 622 GLN A O 1
ATOM 4808 N N . GLY A 1 623 ? 103.096 53.303 23.544 1.00 33.65 623 GLY A N 1
ATOM 4809 C CA . GLY A 1 623 ? 103.352 54.658 23.086 1.00 36.83 623 GLY A CA 1
ATOM 4810 C C . GLY A 1 623 ? 103.294 55.703 24.185 1.00 43.58 623 GLY A C 1
ATOM 4811 O O . GLY A 1 623 ? 103.097 56.886 23.918 1.00 48.32 623 GLY A O 1
ATOM 4812 N N . ARG A 1 624 ? 103.465 55.273 25.430 1.00 42.24 624 ARG A N 1
ATOM 4813 C CA . ARG A 1 624 ? 103.517 56.206 26.548 1.00 45.03 624 ARG A CA 1
ATOM 4814 C C . ARG A 1 624 ? 104.493 55.722 27.613 1.00 42.89 624 ARG A C 1
ATOM 4815 O O . ARG A 1 624 ? 104.872 54.549 27.632 1.00 35.97 624 ARG A O 1
ATOM 4823 N N . GLU A 1 625 ? 104.883 56.633 28.500 1.00 39.68 625 GLU A N 1
ATOM 4824 C CA . GLU A 1 625 ? 105.862 56.342 29.550 1.00 46.50 625 GLU A CA 1
ATOM 4825 C C . GLU A 1 625 ? 105.321 55.341 30.572 1.00 47.11 625 GLU A C 1
ATOM 4826 O O . GLU A 1 625 ? 104.208 55.497 31.073 1.00 42.51 625 GLU A O 1
ATOM 4832 N N . LEU A 1 626 ? 106.115 54.322 30.889 1.00 40.28 626 LEU A N 1
ATOM 4833 C CA . LEU A 1 626 ? 105.662 53.278 31.802 1.00 39.93 626 LEU A CA 1
ATOM 4834 C C . LEU A 1 626 ? 106.736 52.793 32.775 1.00 39.04 626 LEU A C 1
ATOM 4835 O O . LEU A 1 626 ? 106.472 51.930 33.613 1.00 37.02 626 LEU A O 1
ATOM 4840 N N . VAL A 1 627 ? 107.946 53.327 32.664 1.00 39.85 627 VAL A N 1
ATOM 4841 C CA . VAL A 1 627 ? 109.014 52.919 33.576 1.00 36.56 627 VAL A CA 1
ATOM 4842 C C . VAL A 1 627 ? 108.643 53.213 35.025 1.00 39.25 627 VAL A C 1
ATOM 4843 O O . VAL A 1 627 ? 108.836 52.372 35.905 1.00 37.30 627 VAL A O 1
ATOM 4847 N N . SER A 1 628 ? 108.114 54.408 35.265 1.00 40.20 628 SER A N 1
ATOM 4848 C CA . SER A 1 628 ? 107.748 54.827 36.618 1.00 44.19 628 SER A CA 1
ATOM 4849 C C . SER A 1 628 ? 106.645 53.945 37.206 1.00 41.83 628 SER A C 1
ATOM 4850 O O . SER A 1 628 ? 106.695 53.581 38.384 1.00 39.58 628 SER A O 1
ATOM 4853 N N . PHE A 1 629 ? 105.653 53.612 36.379 1.00 34.98 629 PHE A N 1
ATOM 4854 C CA . PHE A 1 629 ? 104.566 52.720 36.772 1.00 37.08 629 PHE A CA 1
ATOM 4855 C C . PHE A 1 629 ? 105.067 51.313 37.112 1.00 34.79 629 PHE A C 1
ATOM 4856 O O . PHE A 1 629 ? 104.692 50.748 38.144 1.00 38.82 629 PHE A O 1
ATOM 4864 N N . PHE A 1 630 ? 105.928 50.757 36.263 1.00 35.31 630 PHE A N 1
ATOM 4865 C CA . PHE A 1 630 ? 106.507 49.442 36.536 1.00 33.38 630 PHE A CA 1
ATOM 4866 C C . PHE A 1 630 ? 107.369 49.431 37.795 1.00 33.93 630 PHE A C 1
ATOM 4867 O O . PHE A 1 630 ? 107.293 48.500 38.591 1.00 36.21 630 PHE A O 1
ATOM 4875 N N . ARG A 1 631 ? 108.179 50.472 37.974 1.00 33.83 631 ARG A N 1
ATOM 4876 C CA . ARG A 1 631 ? 109.064 50.557 39.122 1.00 33.69 631 ARG A CA 1
ATOM 4877 C C . ARG A 1 631 ? 108.247 50.586 40.409 1.00 38.93 631 ARG A C 1
ATOM 4878 O O . ARG A 1 631 ? 108.579 49.907 41.379 1.00 40.28 631 ARG A O 1
ATOM 4886 N N . LYS A 1 632 ? 107.169 51.363 40.411 1.00 41.07 632 LYS A N 1
ATOM 4887 C CA . LYS A 1 632 ? 106.312 51.448 41.593 1.00 44.17 632 LYS A CA 1
ATOM 4888 C C . LYS A 1 632 ? 105.684 50.084 41.885 1.00 39.78 632 LYS A C 1
ATOM 4889 O O . LYS A 1 632 ? 105.590 49.663 43.040 1.00 41.86 632 LYS A O 1
ATOM 4895 N N . GLY A 1 633 ? 105.271 49.396 40.828 1.00 41.60 633 GLY A N 1
ATOM 4896 C CA . GLY A 1 633 ? 104.737 48.051 40.944 1.00 36.28 633 GLY A CA 1
ATOM 4897 C C . GLY A 1 633 ? 105.712 47.088 41.598 1.00 38.85 633 GLY A C 1
ATOM 4898 O O . GLY A 1 633 ? 105.347 46.355 42.514 1.00 40.37 633 GLY A O 1
ATOM 4899 N N . TRP A 1 634 ? 106.955 47.091 41.122 1.00 35.04 634 TRP A N 1
ATOM 4900 C CA . TRP A 1 634 ? 107.999 46.231 41.671 1.00 31.30 634 TRP A CA 1
ATOM 4901 C C . TRP A 1 634 ? 108.355 46.561 43.120 1.00 38.28 634 TRP A C 1
ATOM 4902 O O . TRP A 1 634 ? 108.561 45.662 43.938 1.00 37.11 634 TRP A O 1
ATOM 4913 N N . GLU A 1 635 ? 108.444 47.846 43.451 1.00 35.47 635 GLU A N 1
ATOM 4914 C CA . GLU A 1 635 ? 108.796 48.188 44.813 1.00 34.77 635 GLU A CA 1
ATOM 4915 C C . GLU A 1 635 ? 107.654 47.822 45.768 1.00 37.91 635 GLU A C 1
ATOM 4916 O O . GLU A 1 635 ? 107.913 47.369 46.869 1.00 42.07 635 GLU A O 1
ATOM 4922 N N . ASP A 1 636 ? 106.399 47.951 45.338 1.00 37.19 636 ASP A N 1
ATOM 4923 C CA . ASP A 1 636 ? 105.297 47.559 46.222 1.00 40.03 636 ASP A CA 1
ATOM 4924 C C . ASP A 1 636 ? 105.324 46.055 46.485 1.00 36.55 636 ASP A C 1
ATOM 4925 O O . ASP A 1 636 ? 105.115 45.606 47.616 1.00 39.39 636 ASP A O 1
ATOM 4930 N N . TYR A 1 637 ? 105.610 45.295 45.432 1.00 35.53 637 TYR A N 1
ATOM 4931 C CA . TYR A 1 637 ? 105.751 43.844 45.507 1.00 36.41 637 TYR A CA 1
ATOM 4932 C C . TYR A 1 637 ? 106.866 43.440 46.475 1.00 41.10 637 TYR A C 1
ATOM 4933 O O . TYR A 1 637 ? 106.632 42.689 47.427 1.00 36.43 637 TYR A O 1
ATOM 4942 N N . LEU A 1 638 ? 108.072 43.950 46.248 1.00 38.11 638 LEU A N 1
ATOM 4943 C CA . LEU A 1 638 ? 109.211 43.575 47.089 1.00 36.84 638 LEU A CA 1
ATOM 4944 C C . LEU A 1 638 ? 109.149 44.161 48.514 1.00 37.39 638 LEU A C 1
ATOM 4945 O O . LEU A 1 638 ? 109.664 43.572 49.472 1.00 38.31 638 LEU A O 1
ATOM 4950 N N . LEU A 1 639 ? 108.529 45.323 48.668 1.00 39.80 639 LEU A N 1
ATOM 4951 C CA . LEU A 1 639 ? 108.298 45.853 50.010 1.00 38.70 639 LEU A CA 1
ATOM 4952 C C . LEU A 1 639 ? 107.316 44.937 50.747 1.00 38.76 639 LEU A C 1
ATOM 4953 O O . LEU A 1 639 ? 107.356 44.818 51.979 1.00 40.72 639 LEU A O 1
ATOM 4958 N N . GLY A 1 640 ? 106.433 44.298 49.982 1.00 43.26 640 GLY A N 1
ATOM 4959 C CA . GLY A 1 640 ? 105.525 43.293 50.510 1.00 43.85 640 GLY A CA 1
ATOM 4960 C C . GLY A 1 640 ? 106.262 42.050 50.984 1.00 47.39 640 GLY A C 1
ATOM 4961 O O . GLY A 1 640 ? 105.965 41.523 52.051 1.00 41.78 640 GLY A O 1
ATOM 4962 N N . TYR A 1 641 ? 107.207 41.571 50.178 1.00 38.15 641 TYR A N 1
ATOM 4963 C CA . TYR A 1 641 ? 108.102 40.487 50.590 1.00 38.75 641 TYR A CA 1
ATOM 4964 C C . TYR A 1 641 ? 108.853 40.826 51.873 1.00 42.75 641 TYR A C 1
ATOM 4965 O O . TYR A 1 641 ? 109.008 39.982 52.753 1.00 45.01 641 TYR A O 1
ATOM 4974 N N . TYR A 1 642 ? 109.340 42.058 51.971 1.00 37.72 642 TYR A N 1
ATOM 4975 C CA . TYR A 1 642 ? 110.142 42.440 53.125 1.00 41.26 642 TYR A CA 1
ATOM 4976 C C . TYR A 1 642 ? 109.291 42.473 54.397 1.00 41.00 642 TYR A C 1
ATOM 4977 O O . TYR A 1 642 ? 109.727 42.025 55.450 1.00 44.00 642 TYR A O 1
ATOM 4986 N N . GLU A 1 643 ? 108.071 42.985 54.290 1.00 40.27 643 GLU A N 1
ATOM 4987 C CA . GLU A 1 643 ? 107.168 42.968 55.431 1.00 44.15 643 GLU A CA 1
ATOM 4988 C C . GLU A 1 643 ? 107.030 41.535 55.929 1.00 39.20 643 GLU A C 1
ATOM 4989 O O . GLU A 1 643 ? 107.126 41.270 57.120 1.00 41.78 643 GLU A O 1
ATOM 4995 N N . GLU A 1 644 ? 106.830 40.618 54.990 1.00 43.12 644 GLU A N 1
ATOM 4996 C CA . GLU A 1 644 ? 106.707 39.198 55.273 1.00 42.76 644 GLU A CA 1
ATOM 4997 C C . GLU A 1 644 ? 107.987 38.659 55.913 1.00 47.38 644 GLU A C 1
ATOM 4998 O O . GLU A 1 644 ? 107.936 37.825 56.818 1.00 46.14 644 GLU A O 1
ATOM 5004 N N . ALA A 1 645 ? 109.137 39.124 55.430 1.00 39.35 645 ALA A N 1
ATOM 5005 C CA . ALA A 1 645 ? 110.423 38.681 55.985 1.00 43.21 645 ALA A CA 1
ATOM 5006 C C . ALA A 1 645 ? 110.591 39.134 57.428 1.00 47.06 645 ALA A C 1
ATOM 5007 O O . ALA A 1 645 ? 111.179 38.424 58.247 1.00 46.86 645 ALA A O 1
ATOM 5009 N N . GLU A 1 646 ? 110.092 40.327 57.736 1.00 46.44 646 GLU A N 1
ATOM 5010 C CA . GLU A 1 646 ? 110.114 40.820 59.108 1.00 48.03 646 GLU A CA 1
ATOM 5011 C C . GLU A 1 646 ? 109.244 39.956 60.008 1.00 47.20 646 GLU A C 1
ATOM 5012 O O . GLU A 1 646 ? 109.594 39.697 61.161 1.00 48.07 646 GLU A O 1
ATOM 5018 N N . TRP A 1 647 ? 108.095 39.529 59.492 1.00 46.35 647 TRP A N 1
ATOM 5019 C CA . TRP A 1 647 ? 107.179 38.696 60.269 1.00 47.53 647 TRP A CA 1
ATOM 5020 C C . TRP A 1 647 ? 107.827 37.366 60.612 1.00 46.72 647 TRP A C 1
ATOM 5021 O O . TRP A 1 647 ? 107.730 36.881 61.739 1.00 55.07 647 TRP A O 1
ATOM 5032 N N . LEU A 1 648 ? 108.484 36.781 59.615 1.00 52.46 648 LEU A N 1
ATOM 5033 C CA . LEU A 1 648 ? 109.153 35.496 59.759 1.00 58.23 648 LEU A CA 1
ATOM 5034 C C . LEU A 1 648 ? 110.239 35.564 60.823 1.00 54.51 648 LEU A C 1
ATOM 5035 O O . LEU A 1 648 ? 110.322 34.703 61.697 1.00 56.41 648 LEU A O 1
ATOM 5040 N N . ALA A 1 649 ? 111.074 36.594 60.736 1.00 46.28 649 ALA A N 1
ATOM 5041 C CA . ALA A 1 649 ? 112.167 36.783 61.679 1.00 47.43 649 ALA A CA 1
ATOM 5042 C C . ALA A 1 649 ? 111.651 36.971 63.105 1.00 52.64 649 ALA A C 1
ATOM 5043 O O . ALA A 1 649 ? 112.339 36.642 64.073 1.00 52.02 649 ALA A O 1
ATOM 5045 N N . ALA A 1 650 ? 110.438 37.498 63.234 1.00 55.79 650 ALA A N 1
ATOM 5046 C CA . ALA A 1 650 ? 109.874 37.775 64.553 1.00 55.83 650 ALA A CA 1
ATOM 5047 C C . ALA A 1 650 ? 108.896 36.694 64.995 1.00 57.66 650 ALA A C 1
ATOM 5048 O O . ALA A 1 650 ? 108.307 36.786 66.072 1.00 60.43 650 ALA A O 1
ATOM 5050 N N . GLU A 1 651 ? 108.727 35.670 64.166 1.00 50.71 651 GLU A N 1
ATOM 5051 C CA . GLU A 1 651 ? 107.742 34.626 64.432 1.00 53.45 651 GLU A CA 1
ATOM 5052 C C . GLU A 1 651 ? 106.367 35.245 64.701 1.00 59.41 651 GLU A C 1
ATOM 5053 O O . GLU A 1 651 ? 105.625 34.806 65.587 1.00 55.88 651 GLU A O 1
ATOM 5059 N N . TYR A 1 652 ? 106.045 36.274 63.923 1.00 51.87 652 TYR A N 1
ATOM 5060 C CA . TYR A 1 652 ? 104.783 36.990 64.059 1.00 57.82 652 TYR A CA 1
ATOM 5061 C C . TYR A 1 652 ? 103.694 36.348 63.213 1.00 49.64 652 TYR A C 1
ATOM 5062 O O . TYR A 1 652 ? 103.877 36.103 62.020 1.00 53.39 652 TYR A O 1
ATOM 5071 N N . VAL A 1 653 ? 102.556 36.071 63.834 1.00 48.63 653 VAL A N 1
ATOM 5072 C CA . VAL A 1 653 ? 101.413 35.549 63.102 1.00 55.10 653 VAL A CA 1
ATOM 5073 C C . VAL A 1 653 ? 100.383 36.651 62.894 1.00 50.44 653 VAL A C 1
ATOM 5074 O O . VAL A 1 653 ? 99.757 37.118 63.854 1.00 50.39 653 VAL A O 1
ATOM 5078 N N . PRO A 1 654 ? 100.202 37.074 61.634 1.00 47.49 654 PRO A N 1
ATOM 5079 C CA . PRO A 1 654 ? 99.299 38.197 61.381 1.00 48.57 654 PRO A CA 1
ATOM 5080 C C . PRO A 1 654 ? 97.832 37.834 61.588 1.00 50.18 654 PRO A C 1
ATOM 5081 O O . PRO A 1 654 ? 97.475 36.658 61.576 1.00 49.71 654 PRO A O 1
ATOM 5085 N N . THR A 1 655 ? 96.994 38.844 61.785 1.00 46.13 655 THR A N 1
ATOM 5086 C CA . THR A 1 655 ? 95.553 38.651 61.666 1.00 46.66 655 THR A CA 1
ATOM 5087 C C . THR A 1 655 ? 95.234 38.238 60.228 1.00 46.31 655 THR A C 1
ATOM 5088 O O . THR A 1 655 ? 96.036 38.459 59.317 1.00 46.28 655 THR A O 1
ATOM 5092 N N . LEU A 1 656 ? 94.062 37.646 60.008 1.00 44.85 656 LEU A N 1
ATOM 5093 C CA . LEU A 1 656 ? 93.689 37.282 58.645 1.00 43.88 656 LEU A CA 1
ATOM 5094 C C . LEU A 1 656 ? 93.625 38.536 57.785 1.00 43.82 656 LEU A C 1
ATOM 5095 O O . LEU A 1 656 ? 94.066 38.525 56.649 1.00 41.94 656 LEU A O 1
ATOM 5100 N N . ASP A 1 657 ? 93.091 39.624 58.336 1.00 46.36 657 ASP A N 1
ATOM 5101 C CA . ASP A 1 657 ? 93.026 40.873 57.578 1.00 45.10 657 ASP A CA 1
ATOM 5102 C C . ASP A 1 657 ? 94.405 41.358 57.130 1.00 39.76 657 ASP A C 1
ATOM 5103 O O . ASP A 1 657 ? 94.587 41.700 55.964 1.00 40.11 657 ASP A O 1
ATOM 5108 N N . GLU A 1 658 ? 95.379 41.396 58.033 1.00 40.31 658 GLU A N 1
ATOM 5109 C CA . GLU A 1 658 ? 96.708 41.851 57.614 1.00 45.98 658 GLU A CA 1
ATOM 5110 C C . GLU A 1 658 ? 97.404 40.848 56.681 1.00 44.21 658 GLU A C 1
ATOM 5111 O O . GLU A 1 658 ? 98.136 41.236 55.771 1.00 42.17 658 GLU A O 1
ATOM 5117 N N . TYR A 1 659 ? 97.150 39.561 56.883 1.00 42.01 659 TYR A N 1
ATOM 5118 C CA . TYR A 1 659 ? 97.735 38.540 56.016 1.00 42.70 659 TYR A CA 1
ATOM 5119 C C . TYR A 1 659 ? 97.260 38.709 54.582 1.00 42.20 659 TYR A C 1
ATOM 5120 O O . TYR A 1 659 ? 98.037 38.602 53.615 1.00 36.60 659 TYR A O 1
ATOM 5129 N N . ILE A 1 660 ? 95.966 38.956 54.430 1.00 36.71 660 ILE A N 1
ATOM 5130 C CA . ILE A 1 660 ? 95.390 39.088 53.096 1.00 39.26 660 ILE A CA 1
ATOM 5131 C C . ILE A 1 660 ? 95.819 40.395 52.445 1.00 35.28 660 ILE A C 1
ATOM 5132 O O . ILE A 1 660 ? 96.111 40.440 51.246 1.00 37.25 660 ILE A O 1
ATOM 5137 N N . LYS A 1 661 ? 95.858 41.462 53.238 1.00 43.04 661 LYS A N 1
ATOM 5138 C CA . LYS A 1 661 ? 96.339 42.743 52.742 1.00 47.78 661 LYS A CA 1
ATOM 5139 C C . LYS A 1 661 ? 97.763 42.590 52.185 1.00 42.00 661 LYS A C 1
ATOM 5140 O O . LYS A 1 661 ? 98.037 42.961 51.039 1.00 39.26 661 LYS A O 1
ATOM 5146 N N . ASN A 1 662 ? 98.663 42.034 52.994 1.00 39.17 662 ASN A N 1
ATOM 5147 C CA . ASN A 1 662 ? 100.031 41.765 52.541 1.00 34.30 662 ASN A CA 1
ATOM 5148 C C . ASN A 1 662 ? 100.074 40.802 51.360 1.00 41.43 662 ASN A C 1
ATOM 5149 O O . ASN A 1 662 ? 100.756 41.058 50.363 1.00 42.11 662 ASN A O 1
ATOM 5154 N N . GLY A 1 663 ? 99.331 39.702 51.472 1.00 36.80 663 GLY A N 1
ATOM 5155 C CA . GLY A 1 663 ? 99.340 38.651 50.465 1.00 31.27 663 GLY A CA 1
ATOM 5156 C C . GLY A 1 663 ? 98.912 39.060 49.067 1.00 37.62 663 GLY A C 1
ATOM 5157 O O . GLY A 1 663 ? 99.473 38.587 48.076 1.00 38.85 663 GLY A O 1
ATOM 5158 N N . ILE A 1 664 ? 97.910 39.927 48.969 1.00 38.83 664 ILE A N 1
ATOM 5159 C CA . ILE A 1 664 ? 97.454 40.404 47.666 1.00 34.80 664 ILE A CA 1
ATOM 5160 C C . ILE A 1 664 ? 98.607 41.091 46.932 1.00 38.37 664 ILE A C 1
ATOM 5161 O O . ILE A 1 664 ? 98.726 41.017 45.698 1.00 36.21 664 ILE A O 1
ATOM 5166 N N . THR A 1 665 ? 99.474 41.739 47.703 1.00 34.49 665 THR A N 1
ATOM 5167 C CA . THR A 1 665 ? 100.619 42.451 47.135 1.00 38.04 665 THR A CA 1
ATOM 5168 C C . THR A 1 665 ? 101.849 41.572 46.985 1.00 38.58 665 THR A C 1
ATOM 5169 O O . THR A 1 665 ? 102.550 41.625 45.969 1.00 42.62 665 THR A O 1
ATOM 5173 N N . SER A 1 666 ? 102.143 40.779 48.005 1.00 39.62 666 SER A N 1
ATOM 5174 C CA . SER A 1 666 ? 103.392 40.024 47.987 1.00 41.62 666 SER A CA 1
ATOM 5175 C C . SER A 1 666 ? 103.305 38.753 47.147 1.00 37.50 666 SER A C 1
ATOM 5176 O O . SER A 1 666 ? 104.332 38.183 46.789 1.00 43.20 666 SER A O 1
ATOM 5179 N N . ILE A 1 667 ? 102.101 38.294 46.817 1.00 34.28 667 ILE A N 1
ATOM 5180 C CA . ILE A 1 667 ? 102.038 37.069 46.021 1.00 31.34 667 ILE A CA 1
ATOM 5181 C C . ILE A 1 667 ? 102.654 37.264 44.626 1.00 38.34 667 ILE A C 1
ATOM 5182 O O . ILE A 1 667 ? 103.083 36.302 43.984 1.00 39.28 667 ILE A O 1
ATOM 5187 N N . GLY A 1 668 ? 102.715 38.512 44.172 1.00 35.04 668 GLY A N 1
ATOM 5188 C CA . GLY A 1 668 ? 103.447 38.840 42.954 1.00 30.35 668 GLY A CA 1
ATOM 5189 C C . GLY A 1 668 ? 102.693 38.687 41.645 1.00 30.35 668 GLY A C 1
ATOM 5190 O O . GLY A 1 668 ? 103.257 38.912 40.567 1.00 31.92 668 GLY A O 1
ATOM 5191 N N . GLN A 1 669 ? 101.419 38.312 41.718 1.00 37.23 669 GLN A N 1
ATOM 5192 C CA . GLN A 1 669 ? 100.639 38.092 40.503 1.00 38.20 669 GLN A CA 1
ATOM 5193 C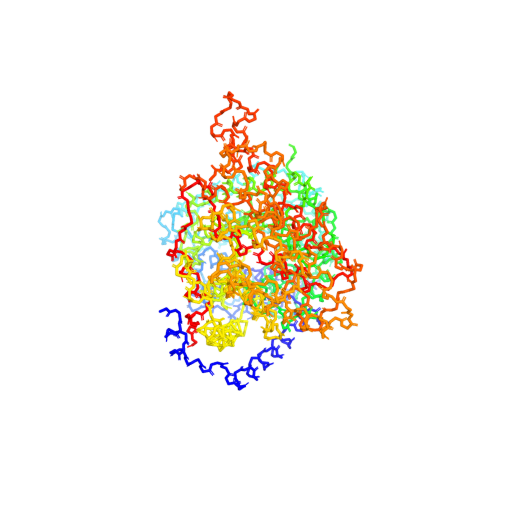 C . GLN A 1 669 ? 100.375 39.397 39.779 1.00 31.30 669 GLN A C 1
ATOM 5194 O O . GLN A 1 669 ? 100.352 39.442 38.557 1.00 30.38 669 GLN A O 1
ATOM 5200 N N . ARG A 1 670 ? 100.181 40.471 40.535 1.00 32.40 670 ARG A N 1
ATOM 5201 C CA . ARG A 1 670 ? 99.891 41.736 39.878 1.00 30.93 670 ARG A CA 1
ATOM 5202 C C . ARG A 1 670 ? 101.020 42.152 38.931 1.00 32.42 670 ARG A C 1
ATOM 5203 O O . ARG A 1 670 ? 100.778 42.419 37.765 1.00 31.11 670 ARG A O 1
ATOM 5211 N N . ILE A 1 671 ? 102.250 42.213 39.431 1.00 30.47 671 ILE A N 1
ATOM 5212 C CA . ILE A 1 671 ? 103.353 42.715 38.610 1.00 33.06 671 ILE A CA 1
ATOM 5213 C C . ILE A 1 671 ? 103.705 41.745 37.484 1.00 32.85 671 ILE A C 1
ATOM 5214 O O . ILE A 1 671 ? 104.118 42.161 36.397 1.00 29.68 671 ILE A O 1
ATOM 5219 N N . LEU A 1 672 ? 103.522 40.452 37.731 1.00 31.81 672 LEU A N 1
ATOM 5220 C CA . LEU A 1 672 ? 103.704 39.443 36.673 1.00 31.18 672 LEU A CA 1
ATOM 5221 C C . LEU A 1 672 ? 102.699 39.647 35.528 1.00 30.56 672 LEU A C 1
ATOM 5222 O O . LEU A 1 672 ? 103.056 39.658 34.335 1.00 26.72 672 LEU A O 1
ATOM 5227 N N . LEU A 1 673 ? 101.439 39.805 35.904 1.00 28.53 673 LEU A N 1
ATOM 5228 C CA . LEU A 1 673 ? 100.361 39.985 34.944 1.00 25.32 673 LEU A CA 1
ATOM 5229 C C . LEU A 1 673 ? 100.575 41.242 34.113 1.00 26.90 673 LEU A C 1
ATOM 5230 O O . LEU A 1 673 ? 100.394 41.221 32.907 1.00 28.31 673 LEU A O 1
ATOM 5235 N N . LEU A 1 674 ? 100.971 42.327 34.766 1.00 26.75 674 LEU A N 1
ATOM 5236 C CA . LEU A 1 674 ? 101.267 43.580 34.072 1.00 32.07 674 LEU A CA 1
ATOM 5237 C C . LEU A 1 674 ? 102.400 43.432 33.061 1.00 30.88 674 LEU A C 1
ATOM 5238 O O . LEU A 1 674 ? 102.407 44.093 32.031 1.00 26.75 674 LEU A O 1
ATOM 5243 N N . SER A 1 675 ? 103.357 42.565 33.373 1.00 29.46 675 SER A N 1
ATOM 5244 C CA . SER A 1 675 ? 104.514 42.333 32.515 1.00 28.94 675 SER A CA 1
ATOM 5245 C C . SER A 1 675 ? 104.172 41.546 31.257 1.00 36.74 675 SER A C 1
ATOM 5246 O O . SER A 1 675 ? 105.006 41.394 30.369 1.00 37.20 675 SER A O 1
ATOM 5249 N N . GLY A 1 676 ? 102.950 41.040 31.182 1.00 29.49 676 GLY A N 1
ATOM 5250 C CA . GLY A 1 676 ? 102.484 40.415 29.955 1.00 23.39 676 GLY A CA 1
ATOM 5251 C C . GLY A 1 676 ? 101.401 41.228 29.257 1.00 25.51 676 GLY A C 1
ATOM 5252 O O . GLY A 1 676 ? 101.415 41.410 28.027 1.00 26.02 676 GLY A O 1
ATOM 5253 N N . VAL A 1 677 ? 100.468 41.738 30.046 1.00 27.16 677 VAL A N 1
ATOM 5254 C CA . VAL A 1 677 ? 99.248 42.333 29.501 1.00 25.08 677 VAL A CA 1
ATOM 5255 C C . VAL A 1 677 ? 99.490 43.662 28.794 1.00 24.44 677 VAL A C 1
ATOM 5256 O O . VAL A 1 677 ? 98.722 44.052 27.914 1.00 30.42 677 VAL A O 1
ATOM 5260 N N . LEU A 1 678 ? 100.565 44.352 29.164 1.00 27.47 678 LEU A N 1
ATOM 5261 C CA . LEU A 1 678 ? 100.887 45.633 28.540 1.00 29.27 678 LEU A CA 1
ATOM 5262 C C . LEU A 1 678 ? 101.728 45.486 27.274 1.00 28.78 678 LEU A C 1
ATOM 5263 O O . LEU A 1 678 ? 102.072 46.480 26.630 1.00 25.58 678 LEU A O 1
ATOM 5268 N N . ILE A 1 679 ? 102.056 44.247 26.919 1.00 23.54 679 ILE A N 1
ATOM 5269 C CA . ILE A 1 679 ? 102.877 43.990 25.734 1.00 25.27 679 ILE A CA 1
ATOM 5270 C C . ILE A 1 679 ? 102.211 42.949 24.831 1.00 24.83 679 ILE A C 1
ATOM 5271 O O . ILE A 1 679 ? 102.845 41.992 24.379 1.00 30.19 679 ILE A O 1
ATOM 5276 N N . MET A 1 680 ? 100.922 43.144 24.586 1.00 24.10 680 MET A N 1
ATOM 5277 C CA . MET A 1 680 ? 100.177 42.284 23.684 1.00 28.14 680 MET A CA 1
ATOM 5278 C C . MET A 1 680 ? 100.039 42.987 22.350 1.00 28.07 680 MET A C 1
ATOM 5279 O O . MET A 1 680 ? 99.502 44.089 22.266 1.00 26.90 680 MET A O 1
ATOM 5284 N N . ASP A 1 681 ? 100.556 42.348 21.313 1.00 26.85 681 ASP A N 1
ATOM 5285 C CA . ASP A 1 681 ? 100.590 42.949 19.987 1.00 33.07 681 ASP A CA 1
ATOM 5286 C C . ASP A 1 681 ? 99.239 43.569 19.617 1.00 30.35 681 ASP A C 1
ATOM 5287 O O . ASP A 1 681 ? 98.228 42.871 19.552 1.00 28.38 681 ASP A O 1
ATOM 5292 N N . GLY A 1 682 ? 99.221 44.884 19.410 1.00 28.83 682 GLY A N 1
ATOM 5293 C CA . GLY A 1 682 ? 98.036 45.570 18.916 1.00 30.20 682 GLY A CA 1
ATOM 5294 C C . GLY A 1 682 ? 96.996 45.940 19.954 1.00 37.58 682 GLY A C 1
ATOM 5295 O O . GLY A 1 682 ? 95.935 46.473 19.616 1.00 35.97 682 GLY A O 1
ATOM 5296 N N . GLN A 1 683 ? 97.294 45.673 21.221 1.00 32.13 683 GLN A N 1
ATOM 5297 C CA . GLN A 1 683 ? 96.309 45.866 22.276 1.00 28.26 683 GLN A CA 1
ATOM 5298 C C . GLN A 1 683 ? 96.648 47.078 23.139 1.00 31.49 683 GLN A C 1
ATOM 5299 O O . GLN A 1 683 ? 97.480 47.004 24.052 1.00 31.45 683 GLN A O 1
ATOM 5305 N N . LEU A 1 684 ? 96.000 48.196 22.835 1.00 30.45 684 LEU A N 1
ATOM 5306 C CA . LEU A 1 684 ? 96.313 49.473 23.471 1.00 34.13 684 LEU A CA 1
ATOM 5307 C C . LEU A 1 684 ? 95.565 49.675 24.782 1.00 35.72 684 LEU A C 1
ATOM 5308 O O . LEU A 1 684 ? 94.330 49.587 24.829 1.00 32.26 684 LEU A O 1
ATOM 5313 N N . LEU A 1 685 ? 96.325 49.972 25.834 1.00 33.89 685 LEU A N 1
ATOM 5314 C CA . LEU A 1 685 ? 95.768 50.237 27.156 1.00 33.14 685 LEU A CA 1
ATOM 5315 C C . LEU A 1 685 ? 96.173 51.613 27.634 1.00 37.40 685 LEU A C 1
ATOM 5316 O O . LEU A 1 685 ? 97.324 51.823 28.035 1.00 37.03 685 LEU A O 1
ATOM 5321 N N . SER A 1 686 ? 95.231 52.548 27.601 1.00 37.60 686 SER A N 1
ATOM 5322 C CA . SER A 1 686 ? 95.442 53.851 28.205 1.00 36.04 686 SER A CA 1
ATOM 5323 C C . SER A 1 686 ? 95.552 53.662 29.712 1.00 41.76 686 SER A C 1
ATOM 5324 O O . SER A 1 686 ? 95.255 52.581 30.234 1.00 36.66 686 SER A O 1
ATOM 5327 N N . GLN A 1 687 ? 95.985 54.705 30.417 1.00 34.66 687 GLN A N 1
ATOM 5328 C CA . GLN A 1 687 ? 95.997 54.655 31.867 1.00 43.37 687 GLN A CA 1
ATOM 5329 C C . GLN A 1 687 ? 94.579 54.378 32.353 1.00 43.81 687 GLN A C 1
ATOM 5330 O O . GLN A 1 687 ? 94.361 53.570 33.254 1.00 41.38 687 GLN A O 1
ATOM 5336 N N . GLU A 1 688 ? 93.614 55.047 31.733 1.00 44.79 688 GLU A N 1
ATOM 5337 C CA . GLU A 1 688 ? 92.215 54.925 32.126 1.00 47.21 688 GLU A CA 1
ATOM 5338 C C . GLU A 1 688 ? 91.712 53.492 31.936 1.00 42.56 688 GLU A C 1
ATOM 5339 O O . GLU A 1 688 ? 91.063 52.926 32.820 1.00 43.95 688 GLU A O 1
ATOM 5345 N N . ALA A 1 689 ? 92.023 52.901 30.788 1.00 38.48 689 ALA A N 1
ATOM 5346 C CA . ALA A 1 689 ? 91.602 51.534 30.510 1.00 37.85 689 ALA A CA 1
ATOM 5347 C C . ALA A 1 689 ? 92.275 50.549 31.461 1.00 37.37 689 ALA A C 1
ATOM 5348 O O . ALA A 1 689 ? 91.628 49.624 31.956 1.00 33.64 689 ALA A O 1
ATOM 5350 N N . LEU A 1 690 ? 93.570 50.748 31.706 1.00 37.25 690 LEU A N 1
ATOM 5351 C CA . LEU A 1 690 ? 94.332 49.877 32.601 1.00 30.69 690 LEU A CA 1
ATOM 5352 C C . LEU A 1 690 ? 93.757 49.893 34.015 1.00 32.32 690 LEU A C 1
ATOM 5353 O O . LEU A 1 690 ? 93.636 48.849 34.655 1.00 31.38 690 LEU A O 1
ATOM 5358 N N . GLU A 1 691 ? 93.397 51.072 34.507 1.00 34.73 691 GLU A N 1
ATOM 5359 C CA . GLU A 1 691 ? 92.857 51.180 35.856 1.00 32.82 691 GLU A CA 1
ATOM 5360 C C . GLU A 1 691 ? 91.563 50.386 36.034 1.00 38.24 691 GLU A C 1
ATOM 5361 O O . GLU A 1 691 ? 91.166 50.070 37.159 1.00 40.26 691 GLU A O 1
ATOM 5367 N N . LYS A 1 692 ? 90.912 50.054 34.928 1.00 34.87 692 LYS A N 1
ATOM 5368 C CA . LYS A 1 692 ? 89.687 49.254 34.992 1.00 37.75 692 LYS A CA 1
ATOM 5369 C C . LYS A 1 692 ? 89.979 47.796 35.304 1.00 33.76 692 LYS A C 1
ATOM 5370 O O . LYS A 1 692 ? 89.108 47.086 35.810 1.00 36.03 692 LYS A O 1
ATOM 5376 N N . VAL A 1 693 ? 91.201 47.350 35.004 1.00 31.04 693 VAL A N 1
ATOM 5377 C CA . VAL A 1 693 ? 91.576 45.957 35.248 1.00 32.41 693 VAL A CA 1
ATOM 5378 C C . VAL A 1 693 ? 92.702 45.794 36.255 1.00 33.12 693 VAL A C 1
ATOM 5379 O O . VAL A 1 693 ? 93.017 44.677 36.665 1.00 31.68 693 VAL A O 1
ATOM 5383 N N . ASP A 1 694 ? 93.306 46.908 36.656 1.00 31.00 694 ASP A N 1
ATOM 5384 C CA . ASP A 1 694 ? 94.437 46.871 37.569 1.00 29.41 694 ASP A CA 1
ATOM 5385 C C . ASP A 1 694 ? 94.430 48.113 38.457 1.00 33.55 694 ASP A C 1
ATOM 5386 O O . ASP A 1 694 ? 94.552 49.235 37.963 1.00 33.30 694 ASP A O 1
ATOM 5391 N N . TYR A 1 695 ? 94.285 47.912 39.766 1.00 34.73 695 TYR A N 1
ATOM 5392 C CA . TYR A 1 695 ? 94.133 49.032 40.686 1.00 36.30 695 TYR A CA 1
ATOM 5393 C C . TYR A 1 695 ? 94.162 48.530 42.119 1.00 41.94 695 TYR A C 1
ATOM 5394 O O . TYR A 1 695 ? 93.129 48.143 42.671 1.00 44.32 695 TYR A O 1
ATOM 5403 N N . PRO A 1 696 ? 95.357 48.529 42.729 1.00 37.26 696 PRO A N 1
ATOM 5404 C CA . PRO A 1 696 ? 95.527 48.017 44.086 1.00 35.27 696 PRO A CA 1
ATOM 5405 C C . PRO A 1 696 ? 94.474 48.616 45.014 1.00 41.57 696 PRO A C 1
ATOM 5406 O O . PRO A 1 696 ? 94.258 49.828 44.973 1.00 41.95 696 PRO A O 1
ATOM 5410 N N . GLY A 1 697 ? 93.810 47.780 45.808 1.00 39.97 697 GLY A N 1
ATOM 5411 C CA . GLY A 1 697 ? 92.807 48.259 46.749 1.00 35.38 697 GLY A CA 1
ATOM 5412 C C . GLY A 1 697 ? 91.390 48.164 46.203 1.00 41.89 697 GLY A C 1
ATOM 5413 O O . GLY A 1 697 ? 90.420 48.400 46.923 1.00 45.30 697 GLY A O 1
ATOM 5414 N N . ARG A 1 698 ? 91.268 47.818 44.927 1.00 37.59 698 ARG A N 1
ATOM 5415 C CA . ARG A 1 698 ? 89.955 47.637 44.298 1.00 40.18 698 ARG A CA 1
ATOM 5416 C C . ARG A 1 698 ? 89.787 46.230 43.752 1.00 40.08 698 ARG A C 1
ATOM 5417 O O . ARG A 1 698 ? 90.762 45.563 43.417 1.00 39.48 698 ARG A O 1
ATOM 5425 N N . ARG A 1 699 ? 88.541 45.792 43.643 1.00 43.83 699 ARG A N 1
ATOM 5426 C CA . ARG A 1 699 ? 88.255 44.438 43.190 1.00 44.61 699 ARG A CA 1
ATOM 5427 C C . ARG A 1 699 ? 88.197 44.326 41.671 1.00 35.60 699 ARG A C 1
ATOM 5428 O O . ARG A 1 699 ? 87.164 43.963 41.098 1.00 36.53 699 ARG A O 1
ATOM 5436 N N . VAL A 1 700 ? 89.317 44.648 41.031 1.00 34.82 700 VAL A N 1
ATOM 5437 C CA . VAL A 1 700 ? 89.467 44.533 39.586 1.00 34.18 700 VAL A CA 1
ATOM 5438 C C . VAL A 1 700 ? 90.261 43.262 39.249 1.00 31.76 700 VAL A C 1
ATOM 5439 O O . VAL A 1 700 ? 90.782 42.601 40.156 1.00 30.18 700 VAL A O 1
ATOM 5443 N N . LEU A 1 701 ? 90.371 42.933 37.961 1.00 32.95 701 LEU A N 1
ATOM 5444 C CA . LEU A 1 701 ? 90.982 41.666 37.533 1.00 28.17 701 LEU A CA 1
ATOM 5445 C C . LEU A 1 701 ? 92.315 41.304 38.208 1.00 29.13 701 LEU A C 1
ATOM 5446 O O . LEU A 1 701 ? 92.459 40.192 38.719 1.00 31.55 701 LEU A O 1
ATOM 5451 N N . THR A 1 70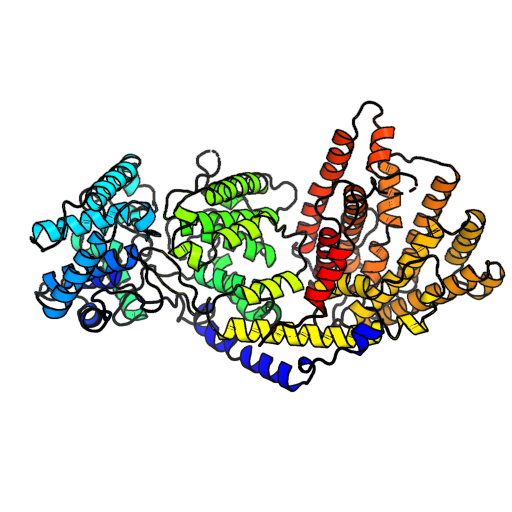2 ? 93.289 42.211 38.221 1.00 25.53 702 THR A N 1
ATOM 5452 C CA . THR A 1 702 ? 94.597 41.823 38.758 1.00 26.67 702 THR A CA 1
ATOM 5453 C C . THR A 1 702 ? 94.530 41.628 40.268 1.00 32.02 702 THR A C 1
ATOM 5454 O O . THR A 1 702 ? 95.281 40.831 40.827 1.00 32.76 702 THR A O 1
ATOM 5458 N N . GLU A 1 703 ? 93.620 42.344 40.920 1.00 28.87 703 GLU A N 1
ATOM 5459 C CA . GLU A 1 703 ? 93.514 42.270 42.379 1.00 28.62 703 GLU A CA 1
ATOM 5460 C C . GLU A 1 703 ? 92.839 40.957 42.758 1.00 31.31 703 GLU A C 1
ATOM 5461 O O . GLU A 1 703 ? 93.248 40.288 43.701 1.00 30.44 703 GLU A O 1
ATOM 5467 N N . LEU A 1 704 ? 91.809 40.587 41.997 1.00 31.37 704 LEU A N 1
ATOM 5468 C CA . LEU A 1 704 ? 91.058 39.367 42.263 1.00 28.18 704 LEU A CA 1
ATOM 5469 C C . LEU A 1 704 ? 91.894 38.135 41.953 1.00 28.17 704 LEU A C 1
ATOM 5470 O O . LEU A 1 704 ? 91.819 37.125 42.649 1.00 26.47 704 LEU A O 1
ATOM 5475 N N . ASN A 1 705 ? 92.665 38.207 40.878 1.00 24.95 705 ASN A N 1
ATOM 5476 C CA . ASN A 1 705 ? 93.606 37.148 40.558 1.00 26.82 705 ASN A CA 1
ATOM 5477 C C . ASN A 1 705 ? 94.610 36.980 41.698 1.00 26.79 705 ASN A C 1
ATOM 5478 O O . ASN A 1 705 ? 94.918 35.855 42.099 1.00 26.89 705 ASN A O 1
ATOM 5483 N N . SER A 1 706 ? 95.131 38.090 42.212 1.00 28.46 706 SER A N 1
ATOM 5484 C CA . SER A 1 706 ? 96.077 38.021 43.326 1.00 28.04 706 SER A CA 1
ATOM 5485 C C . SER A 1 706 ? 95.454 37.359 44.558 1.00 33.94 706 SER A C 1
ATOM 5486 O O . SER A 1 706 ? 96.061 36.491 45.191 1.00 28.13 706 SER A O 1
ATOM 5489 N N . LEU A 1 707 ? 94.242 37.778 44.897 1.00 33.20 707 LEU A N 1
ATOM 5490 C CA . LEU A 1 707 ? 93.554 37.243 46.064 1.00 31.90 707 LEU A CA 1
ATOM 5491 C C . LEU A 1 707 ? 93.246 35.767 45.861 1.00 36.10 707 LEU A C 1
ATOM 5492 O O . LEU A 1 707 ? 93.489 34.948 46.740 1.00 32.76 707 LEU A O 1
ATOM 5497 N N . ILE A 1 708 ? 92.716 35.429 44.689 1.00 31.13 708 ILE A N 1
ATOM 5498 C CA . ILE A 1 708 ? 92.411 34.042 44.376 1.00 32.10 708 ILE A CA 1
ATOM 5499 C C . ILE A 1 708 ? 93.676 33.192 44.424 1.00 33.51 708 ILE A C 1
ATOM 5500 O O . ILE A 1 708 ? 93.667 32.092 44.960 1.00 35.49 708 ILE A O 1
ATOM 5505 N N . SER A 1 709 ? 94.770 33.700 43.863 1.00 31.69 709 SER A N 1
ATOM 5506 C CA . SER A 1 709 ? 96.020 32.950 43.853 1.00 28.78 709 SER A CA 1
ATOM 5507 C C . SER A 1 709 ? 96.512 32.691 45.270 1.00 31.13 709 SER A C 1
ATOM 5508 O O . SER A 1 709 ? 96.883 31.572 45.607 1.00 35.28 709 SER A O 1
ATOM 5511 N N . ARG A 1 710 ? 96.531 33.736 46.083 1.00 29.85 710 ARG A N 1
ATOM 5512 C CA . ARG A 1 710 ? 96.998 33.612 47.462 1.00 30.91 710 ARG A CA 1
ATOM 5513 C C . ARG A 1 710 ? 96.200 32.563 48.217 1.00 36.02 710 ARG A C 1
ATOM 5514 O O . ARG A 1 710 ? 96.768 31.683 48.869 1.00 38.26 710 ARG A O 1
ATOM 5522 N N . LEU A 1 711 ? 94.880 32.655 48.129 1.00 34.31 711 LEU A N 1
ATOM 5523 C CA . LEU A 1 711 ? 94.017 31.792 48.928 1.00 35.38 711 LEU A CA 1
ATOM 5524 C C . LEU A 1 711 ? 93.891 30.381 48.353 1.00 35.85 711 LEU A C 1
ATOM 5525 O O . LEU A 1 711 ? 93.803 29.411 49.104 1.00 41.50 711 LEU A O 1
ATOM 5530 N N . ALA A 1 712 ? 93.903 30.259 47.026 1.00 35.64 712 ALA A N 1
ATOM 5531 C CA . ALA A 1 712 ? 93.840 28.935 46.423 1.00 37.60 712 ALA A CA 1
ATOM 5532 C C . ALA A 1 712 ? 95.114 28.191 46.775 1.00 40.07 712 ALA A C 1
ATOM 5533 O O . ALA A 1 712 ? 95.087 27.007 47.109 1.00 41.76 712 ALA A O 1
ATOM 5535 N N . ASP A 1 713 ? 96.232 28.903 46.702 1.00 34.16 713 ASP A N 1
ATOM 5536 C CA . ASP A 1 713 ? 97.522 28.360 47.104 1.00 39.13 713 ASP A CA 1
ATOM 5537 C C . ASP A 1 713 ? 97.453 27.817 48.530 1.00 36.48 713 ASP A C 1
ATOM 5538 O O . ASP A 1 713 ? 97.861 26.684 48.803 1.00 39.09 713 ASP A O 1
ATOM 5543 N N . ASP A 1 714 ? 96.939 28.630 49.446 1.00 40.04 714 ASP A N 1
ATOM 5544 C CA . ASP A 1 714 ? 96.839 28.226 50.847 1.00 39.82 714 ASP A CA 1
ATOM 5545 C C . ASP A 1 714 ? 96.003 26.961 51.034 1.00 42.52 714 ASP A C 1
ATOM 5546 O O . ASP A 1 714 ? 96.398 26.056 51.767 1.00 49.50 714 ASP A O 1
ATOM 5551 N N . THR A 1 715 ? 94.852 26.897 50.368 1.00 45.37 715 THR A N 1
ATOM 5552 C CA . THR A 1 715 ? 93.946 25.755 50.514 1.00 46.10 715 THR A CA 1
ATOM 5553 C C . THR A 1 715 ? 94.582 24.468 49.996 1.00 48.43 715 THR A C 1
ATOM 5554 O O . THR A 1 715 ? 94.346 23.388 50.535 1.00 52.14 715 THR A O 1
ATOM 5558 N N . LYS A 1 716 ? 95.375 24.591 48.936 1.00 41.77 716 LYS A N 1
ATOM 5559 C CA . LYS A 1 716 ? 96.043 23.446 48.331 1.00 45.37 716 LYS A CA 1
ATOM 5560 C C . LYS A 1 716 ? 97.249 23.004 49.155 1.00 55.49 716 LYS A C 1
ATOM 5561 O O . LYS A 1 716 ? 97.544 21.812 49.256 1.00 60.06 716 LYS A O 1
ATOM 5567 N N . THR A 1 717 ? 97.947 23.977 49.735 1.00 48.70 717 THR A N 1
ATOM 5568 C CA . THR A 1 717 ? 99.178 23.716 50.470 1.00 40.39 717 THR A CA 1
ATOM 5569 C C . THR A 1 717 ? 98.956 23.974 51.964 1.00 58.39 717 THR A C 1
ATOM 5570 O O . THR A 1 717 ? 98.076 23.372 52.565 1.00 63.16 717 THR A O 1
ATOM 5574 N N . TYR A 1 718 ? 99.735 24.865 52.565 1.00 71.43 718 TYR A N 1
ATOM 5575 C CA . TYR A 1 718 ? 99.545 25.212 53.982 1.00 79.55 718 TYR A CA 1
ATOM 5576 C C . TYR A 1 718 ? 99.719 24.033 54.952 1.00 81.50 718 TYR A C 1
ATOM 5577 O O . TYR A 1 718 ? 100.252 24.209 56.049 1.00 80.07 718 TYR A O 1
ATOM 5586 N N . LYS A 1 719 ? 99.255 22.847 54.561 1.00 82.90 719 LYS A N 1
ATOM 5587 C CA . LYS A 1 719 ? 99.464 21.645 55.367 1.00 91.90 719 LYS A CA 1
ATOM 5588 C C . LYS A 1 719 ? 100.858 21.070 55.135 1.00 94.47 719 LYS A C 1
ATOM 5589 O O . LYS A 1 719 ? 101.448 20.468 56.034 1.00 98.28 719 LYS A O 1
ATOM 5595 N N . ALA A 1 720 ? 101.378 21.262 53.926 1.00 90.75 720 ALA A N 1
ATOM 5596 C CA . ALA A 1 720 ? 102.708 20.776 53.578 1.00 93.95 720 ALA A CA 1
ATOM 5597 C C . ALA A 1 720 ? 103.795 21.732 54.061 1.00 97.21 720 ALA A C 1
ATOM 5598 O O . ALA A 1 720 ? 104.153 21.740 55.242 1.00 101.90 720 ALA A O 1
ATOM 5600 N N . LEU A 1 727 ? 106.147 30.228 57.726 1.00 105.06 727 LEU A N 1
ATOM 5601 C CA . LEU A 1 727 ? 105.517 31.202 58.611 1.00 104.61 727 LEU A CA 1
ATOM 5602 C C . LEU A 1 727 ? 104.117 30.763 59.051 1.00 99.55 727 LEU A C 1
ATOM 5603 O O . LEU A 1 727 ? 103.974 29.916 59.935 1.00 106.34 727 LEU A O 1
ATOM 5608 N N . ALA A 1 728 ? 103.093 31.352 58.442 1.00 79.03 728 ALA A N 1
ATOM 5609 C CA . ALA A 1 728 ? 101.706 30.973 58.706 1.00 68.41 728 ALA A CA 1
ATOM 5610 C C . ALA A 1 728 ? 100.856 31.294 57.490 1.00 56.95 728 ALA A C 1
ATOM 5611 O O . ALA A 1 728 ? 101.093 32.293 56.817 1.00 58.62 728 ALA A O 1
ATOM 5613 N N . SER A 1 729 ? 99.875 30.440 57.211 1.00 51.99 729 SER A N 1
ATOM 5614 C CA . SER A 1 729 ? 98.947 30.653 56.105 1.00 47.28 729 SER A CA 1
ATOM 5615 C C . SER A 1 729 ? 97.672 31.351 56.572 1.00 52.38 729 SER A C 1
ATOM 5616 O O . SER A 1 729 ? 97.506 31.660 57.758 1.00 49.11 729 SER A O 1
ATOM 5619 N N . SER A 1 730 ? 96.767 31.582 55.625 1.00 49.50 730 SER A N 1
ATOM 5620 C CA . SER A 1 730 ? 95.473 32.176 55.921 1.00 43.92 730 SER A CA 1
ATOM 5621 C C . SER A 1 730 ? 94.687 31.324 56.921 1.00 48.26 730 SER A C 1
ATOM 5622 O O . SER A 1 730 ? 94.045 31.854 57.836 1.00 46.16 730 SER A O 1
ATOM 5625 N N . ILE A 1 731 ? 94.735 30.004 56.750 1.00 41.64 731 ILE A N 1
ATOM 5626 C CA . ILE A 1 731 ? 94.109 29.101 57.719 1.00 44.68 731 ILE A CA 1
ATOM 5627 C C . ILE A 1 731 ? 94.588 29.404 59.128 1.00 50.14 731 ILE A C 1
ATOM 5628 O O . ILE A 1 731 ? 93.782 29.630 60.040 1.00 48.96 731 ILE A O 1
ATOM 5633 N N . GLU A 1 732 ? 95.904 29.401 59.316 1.00 43.25 732 GLU A N 1
ATOM 5634 C CA . GLU A 1 732 ? 96.443 29.529 60.654 1.00 53.50 732 GLU A CA 1
ATOM 5635 C C . GLU A 1 732 ? 96.146 30.904 61.243 1.00 49.08 732 GLU A C 1
ATOM 5636 O O . GLU A 1 732 ? 95.926 31.034 62.446 1.00 56.89 732 GLU A O 1
ATOM 5642 N N . CYS A 1 733 ? 96.141 31.925 60.391 1.00 46.26 733 CYS A N 1
ATOM 5643 C CA . CYS A 1 733 ? 95.836 33.283 60.827 1.00 50.92 733 CYS A CA 1
ATOM 5644 C C . CYS A 1 733 ? 94.399 33.397 61.324 1.00 52.64 733 CYS A C 1
ATOM 5645 O O . CYS A 1 733 ? 94.124 34.069 62.315 1.00 50.61 733 CYS A O 1
ATOM 5648 N N . TYR A 1 734 ? 93.479 32.741 60.629 1.00 43.51 734 TYR A N 1
ATOM 5649 C CA . TYR A 1 734 ? 92.084 32.764 61.034 1.00 40.72 734 TYR A CA 1
ATOM 5650 C C . TYR A 1 734 ? 91.898 32.074 62.373 1.00 48.35 734 TYR A C 1
ATOM 5651 O O . TYR A 1 734 ? 91.066 32.487 63.189 1.00 48.45 734 TYR A O 1
ATOM 5660 N N . MET A 1 735 ? 92.675 31.021 62.603 1.00 49.21 735 MET A N 1
ATOM 5661 C CA . MET A 1 735 ? 92.566 30.277 63.857 1.00 53.73 735 MET A CA 1
ATOM 5662 C C . MET A 1 735 ? 93.172 31.036 65.027 1.00 56.52 735 MET A C 1
ATOM 5663 O O . MET A 1 735 ? 92.806 30.797 66.168 1.00 58.91 735 MET A O 1
ATOM 5668 N N . LYS A 1 736 ? 94.104 31.943 64.755 1.00 62.30 736 LYS A N 1
ATOM 5669 C CA . LYS A 1 736 ? 94.598 32.808 65.823 1.00 59.29 736 LYS A CA 1
ATOM 5670 C C . LYS A 1 736 ? 93.521 33.840 66.151 1.00 56.90 736 LYS A C 1
ATOM 5671 O O . LYS A 1 736 ? 93.276 34.140 67.324 1.00 58.18 736 LYS A O 1
ATOM 5677 N N . ASP A 1 737 ? 92.868 34.354 65.108 1.00 55.72 737 ASP A N 1
ATOM 5678 C CA . ASP A 1 737 ? 91.751 35.284 65.251 1.00 53.39 737 ASP A CA 1
ATOM 5679 C C . ASP A 1 737 ? 90.557 34.635 65.950 1.00 53.29 737 ASP A C 1
ATOM 5680 O O . ASP A 1 737 ? 89.750 35.326 66.576 1.00 57.59 737 ASP A O 1
ATOM 5685 N N . HIS A 1 738 ? 90.425 33.317 65.816 1.00 53.27 738 HIS A N 1
ATOM 5686 C CA . HIS A 1 738 ? 89.284 32.597 66.390 1.00 57.24 738 HIS A CA 1
ATOM 5687 C C . HIS A 1 738 ? 89.737 31.322 67.098 1.00 62.46 738 HIS A C 1
ATOM 5688 O O . HIS A 1 738 ? 89.561 30.213 66.579 1.00 55.26 738 HIS A O 1
ATOM 5695 N N . PRO A 1 739 ? 90.309 31.489 68.301 1.00 61.78 739 PRO A N 1
ATOM 5696 C CA . PRO A 1 739 ? 90.971 30.475 69.131 1.00 74.23 739 PRO A CA 1
ATOM 5697 C C . PRO A 1 739 ? 90.131 29.221 69.360 1.00 73.82 739 PRO A C 1
ATOM 5698 O O . PRO A 1 739 ? 90.696 28.154 69.614 1.00 69.60 739 PRO A O 1
ATOM 5702 N N . GLU A 1 740 ? 88.810 29.350 69.290 1.00 74.01 740 GLU A N 1
ATOM 5703 C CA . GLU A 1 740 ? 87.925 28.221 69.565 1.00 75.36 740 GLU A CA 1
ATOM 5704 C C . GLU A 1 740 ? 87.502 27.483 68.300 1.00 69.10 740 GLU A C 1
ATOM 5705 O O . GLU A 1 740 ? 87.020 26.352 68.364 1.00 71.68 740 GLU A O 1
ATOM 5711 N N . CYS A 1 741 ? 87.690 28.116 67.149 1.00 66.47 741 CYS A N 1
ATOM 5712 C CA . CYS A 1 741 ? 87.308 27.492 65.889 1.00 61.49 741 CYS A CA 1
ATOM 5713 C C . CYS A 1 741 ? 88.223 26.320 65.555 1.00 64.46 741 CYS A C 1
ATOM 5714 O O . CYS A 1 741 ? 89.384 26.286 65.969 1.00 60.57 741 CYS A O 1
ATOM 5717 N N . THR A 1 742 ? 87.698 25.374 64.784 1.00 63.37 742 THR A N 1
ATOM 5718 C CA . THR A 1 742 ? 88.486 24.246 64.314 1.00 68.52 742 THR A CA 1
ATOM 5719 C C . THR A 1 742 ? 89.171 24.596 63.003 1.00 66.11 742 THR A C 1
ATOM 5720 O O . THR A 1 742 ? 88.830 25.586 62.359 1.00 50.74 742 THR A O 1
ATOM 5724 N N . GLU A 1 743 ? 90.137 23.767 62.620 1.00 74.71 743 GLU A N 1
ATOM 5725 C CA . GLU A 1 743 ? 90.794 23.869 61.325 1.00 75.27 743 GLU A CA 1
ATOM 5726 C C . GLU A 1 743 ? 89.771 23.717 60.203 1.00 70.47 743 GLU A C 1
ATOM 5727 O O . GLU A 1 743 ? 89.893 24.337 59.145 1.00 64.30 743 GLU A O 1
ATOM 5733 N N . GLU A 1 744 ? 88.757 22.891 60.443 1.00 73.05 744 GLU A N 1
ATOM 5734 C CA . GLU A 1 744 ? 87.693 22.682 59.466 1.00 74.48 744 GLU A CA 1
ATOM 5735 C C . GLU A 1 744 ? 86.937 23.976 59.182 1.00 65.47 744 GLU A C 1
ATOM 5736 O O . GLU A 1 744 ? 86.750 24.359 58.028 1.00 61.93 744 GLU A O 1
ATOM 5742 N N . GLU A 1 745 ? 86.497 24.639 60.246 1.00 64.54 745 GLU A N 1
ATOM 5743 C CA . GLU A 1 745 ? 85.821 25.924 60.128 1.00 54.99 745 GLU A CA 1
ATOM 5744 C C . GLU A 1 745 ? 86.738 26.939 59.444 1.00 51.24 745 GLU A C 1
ATOM 5745 O O . GLU A 1 745 ? 86.294 27.713 58.592 1.00 48.69 745 GLU A O 1
ATOM 5751 N N . ALA A 1 746 ? 88.021 26.919 59.797 1.00 53.50 746 ALA A N 1
ATOM 5752 C CA . ALA A 1 746 ? 88.999 27.825 59.180 1.00 47.88 746 ALA A CA 1
ATOM 5753 C C . ALA A 1 746 ? 89.108 27.665 57.664 1.00 50.39 746 ALA A C 1
ATOM 5754 O O . ALA A 1 746 ? 89.096 28.653 56.922 1.00 46.66 746 ALA A O 1
ATOM 5756 N N . LEU A 1 747 ? 89.236 26.425 57.202 1.00 52.71 747 LEU A N 1
ATOM 5757 C CA . LEU A 1 747 ? 89.335 26.167 55.770 1.00 60.14 747 LEU A CA 1
ATOM 5758 C C . LEU A 1 747 ? 88.045 26.571 55.058 1.00 57.28 747 LEU A C 1
ATOM 5759 O O . LEU A 1 747 ? 88.068 27.128 53.952 1.00 48.92 747 LEU A O 1
ATOM 5764 N N . ASP A 1 748 ? 86.919 26.287 55.701 1.00 53.41 748 ASP A N 1
ATOM 5765 C CA . ASP A 1 748 ? 85.623 26.683 55.174 1.00 59.44 748 ASP A CA 1
ATOM 5766 C C . ASP A 1 748 ? 85.545 28.195 55.044 1.00 46.68 748 ASP A C 1
ATOM 5767 O O . ASP A 1 748 ? 84.939 28.710 54.106 1.00 48.94 748 ASP A O 1
ATOM 5772 N N . HIS A 1 749 ? 86.143 28.912 55.991 1.00 45.13 749 HIS A N 1
ATOM 5773 C CA . HIS A 1 749 ? 86.095 30.364 55.912 1.00 48.20 749 HIS A CA 1
ATOM 5774 C C . HIS A 1 749 ? 86.886 30.878 54.714 1.00 44.08 749 HIS A C 1
ATOM 5775 O O . HIS A 1 749 ? 86.421 31.756 53.992 1.00 40.82 749 HIS A O 1
ATOM 5782 N N . ILE A 1 750 ? 88.082 30.335 54.504 1.00 42.68 750 ILE A N 1
ATOM 5783 C CA . ILE A 1 750 ? 88.877 30.729 53.346 1.00 41.18 750 ILE A CA 1
ATOM 5784 C C . ILE A 1 750 ? 88.099 30.512 52.043 1.00 37.57 750 ILE A C 1
ATOM 5785 O O . ILE A 1 750 ? 88.113 31.364 51.150 1.00 42.08 750 ILE A O 1
ATOM 5790 N N . TYR A 1 751 ? 87.400 29.386 51.936 1.00 39.44 751 TYR A N 1
ATOM 5791 C CA . TYR A 1 751 ? 86.581 29.136 50.746 1.00 43.32 751 TYR A CA 1
ATOM 5792 C C . TYR A 1 751 ? 85.423 30.133 50.613 1.00 49.90 751 TYR A C 1
ATOM 5793 O O . TYR A 1 751 ? 85.028 30.476 49.500 1.00 46.77 751 TYR A O 1
ATOM 5802 N N . SER A 1 752 ? 84.885 30.597 51.742 1.00 40.63 752 SER A N 1
ATOM 5803 C CA . SER A 1 752 ? 83.795 31.578 51.724 1.00 38.58 752 SER A CA 1
ATOM 5804 C C . SER A 1 752 ? 84.266 32.926 51.176 1.00 39.92 752 SER A C 1
ATOM 5805 O O . SER A 1 752 ? 83.457 33.757 50.758 1.00 38.31 752 SER A O 1
ATOM 5808 N N . ILE A 1 753 ? 85.577 33.137 51.186 1.00 32.97 753 ILE A N 1
ATOM 5809 C CA . ILE A 1 753 ? 86.185 34.324 50.579 1.00 31.78 753 ILE A CA 1
ATOM 5810 C C . ILE A 1 753 ? 86.493 34.071 49.104 1.00 39.25 753 ILE A C 1
ATOM 5811 O O . ILE A 1 753 ? 86.339 34.962 48.263 1.00 38.88 753 ILE A O 1
ATOM 5816 N N . LEU A 1 754 ? 86.937 32.853 48.801 1.00 40.16 754 LEU A N 1
ATOM 5817 C CA . LEU A 1 754 ? 87.348 32.481 47.441 1.00 39.00 754 LEU A CA 1
ATOM 5818 C C . LEU A 1 754 ? 86.156 32.462 46.489 1.00 37.70 754 LEU A C 1
ATOM 5819 O O . LEU A 1 754 ? 86.202 33.030 45.393 1.00 42.03 754 LEU A O 1
ATOM 5824 N N . GLU A 1 755 ? 85.085 31.801 46.906 1.00 36.24 755 GLU A N 1
ATOM 5825 C CA . GLU A 1 755 ? 83.929 31.607 46.028 1.00 43.80 755 GLU A CA 1
ATOM 5826 C C . GLU A 1 755 ? 83.326 32.906 45.462 1.00 41.53 755 GLU A C 1
ATOM 5827 O O . GLU A 1 755 ? 83.118 33.016 44.253 1.00 37.21 755 GLU A O 1
ATOM 5833 N N . PRO A 1 756 ? 83.068 33.900 46.323 1.00 41.59 756 PRO A N 1
ATOM 5834 C CA . PRO A 1 756 ? 82.600 35.200 45.827 1.00 39.58 756 PRO A CA 1
ATOM 5835 C C . PRO A 1 756 ? 83.630 35.871 44.915 1.00 37.40 756 PRO A C 1
ATOM 5836 O O . PRO A 1 756 ? 83.262 36.497 43.916 1.00 36.97 756 PRO A O 1
ATOM 5840 N N . ALA A 1 757 ? 84.911 35.722 45.240 1.00 32.98 757 ALA A N 1
ATOM 5841 C CA . ALA A 1 757 ? 85.973 36.323 44.448 1.00 33.69 757 ALA A CA 1
ATOM 5842 C C . ALA A 1 757 ? 85.976 35.781 43.020 1.00 34.29 757 ALA A C 1
ATOM 5843 O O . ALA A 1 757 ? 86.182 36.523 42.067 1.00 32.19 757 ALA A O 1
ATOM 5845 N N . VAL A 1 758 ? 85.737 34.483 42.887 1.00 33.92 758 VAL A N 1
ATOM 5846 C CA . VAL A 1 758 ? 85.703 33.833 41.583 1.00 29.54 758 VAL A CA 1
ATOM 5847 C C . VAL A 1 758 ? 84.527 34.342 40.745 1.00 35.11 758 VAL A C 1
ATOM 5848 O O . VAL A 1 758 ? 84.662 34.568 39.540 1.00 34.83 758 VAL A O 1
ATOM 5852 N N . LYS A 1 759 ? 83.380 34.544 41.388 1.00 32.95 759 LYS A N 1
ATOM 5853 C CA . LYS A 1 759 ? 82.223 35.122 40.702 1.00 33.11 759 LYS A CA 1
ATOM 5854 C C . LYS A 1 759 ? 82.507 36.544 40.205 1.00 33.13 759 LYS A C 1
ATOM 5855 O O . LYS A 1 759 ? 82.156 36.892 39.074 1.00 33.03 759 LYS A O 1
ATOM 5861 N N . GLU A 1 760 ? 83.141 37.359 41.049 1.00 36.29 760 GLU A N 1
ATOM 5862 C CA . GLU A 1 760 ? 83.539 38.709 40.652 1.00 31.06 760 GLU A CA 1
ATOM 5863 C C . GLU A 1 760 ? 84.530 38.684 39.500 1.00 30.78 760 GLU A C 1
ATOM 5864 O O . GLU A 1 760 ? 84.435 39.480 38.567 1.00 30.03 760 GLU A O 1
ATOM 5870 N N . LEU A 1 761 ? 85.498 37.779 39.576 1.00 27.27 761 LEU A N 1
ATOM 5871 C CA . LEU A 1 761 ? 86.471 37.614 38.490 1.00 26.39 761 LEU A CA 1
ATOM 5872 C C . LEU A 1 761 ? 85.752 37.365 37.163 1.00 28.66 761 LEU A C 1
ATOM 5873 O O . LEU A 1 761 ? 86.091 37.941 36.127 1.00 30.95 761 LEU A O 1
ATOM 5878 N N . THR A 1 762 ? 84.750 36.502 37.210 1.00 28.76 762 THR A N 1
ATOM 5879 C CA . THR A 1 762 ? 83.982 36.152 36.028 1.00 25.49 762 THR A CA 1
ATOM 5880 C C . THR A 1 762 ? 83.237 37.361 35.462 1.00 31.45 762 THR A C 1
ATOM 5881 O O . THR A 1 762 ? 83.274 37.614 34.246 1.00 28.31 762 THR A O 1
ATOM 5885 N N . ARG A 1 763 ? 82.561 38.103 36.337 1.00 30.82 763 ARG A N 1
ATOM 5886 C CA . ARG A 1 763 ? 81.839 39.299 35.905 1.00 32.52 763 ARG A CA 1
ATOM 5887 C C . ARG A 1 763 ? 82.813 40.332 35.329 1.00 30.71 763 ARG A C 1
ATOM 5888 O O . ARG A 1 763 ? 82.549 40.928 34.289 1.00 29.52 763 ARG A O 1
ATOM 5896 N N . GLU A 1 764 ? 83.938 40.556 36.010 1.00 30.55 764 GLU A N 1
ATOM 5897 C CA . GLU A 1 764 ? 84.907 41.542 35.523 1.00 29.32 764 GLU A CA 1
ATOM 5898 C C . GLU A 1 764 ? 85.438 41.174 34.141 1.00 30.51 764 GLU A C 1
ATOM 5899 O O . GLU A 1 764 ? 85.644 42.041 33.289 1.00 30.63 764 GLU A O 1
ATOM 5905 N N . PHE A 1 765 ? 85.659 39.881 33.927 1.00 26.72 765 PHE A N 1
ATOM 5906 C CA . PHE A 1 765 ? 86.131 39.372 32.645 1.00 25.17 765 PHE A CA 1
ATOM 5907 C C . PHE A 1 765 ? 85.101 39.617 31.548 1.00 29.53 765 PHE A C 1
ATOM 5908 O O . PHE A 1 765 ? 85.422 40.180 30.503 1.00 33.47 765 PHE A O 1
ATOM 5916 N N . LEU A 1 766 ? 83.865 39.198 31.791 1.00 31.37 766 LEU A N 1
ATOM 5917 C CA . LEU A 1 766 ? 82.848 39.164 30.737 1.00 35.74 766 LEU A CA 1
ATOM 5918 C C . LEU A 1 766 ? 82.115 40.492 30.529 1.00 39.37 766 LEU A C 1
ATOM 5919 O O . LEU A 1 766 ? 81.587 40.758 29.450 1.00 42.12 766 LEU A O 1
ATOM 5924 N N . LYS A 1 767 ? 82.085 41.313 31.568 1.00 40.62 767 LYS A N 1
ATOM 5925 C CA . LYS A 1 767 ? 81.437 42.620 31.524 1.00 40.29 767 LYS A CA 1
ATOM 5926 C C . LYS A 1 767 ? 81.764 43.418 30.267 1.00 43.31 767 LYS A C 1
ATOM 5927 O O . LYS A 1 767 ? 82.917 43.472 29.829 1.00 38.58 767 LYS A O 1
ATOM 5933 N N . PRO A 1 768 ? 80.743 44.050 29.680 1.00 50.27 768 PRO A N 1
ATOM 5934 C CA . PRO A 1 768 ? 80.950 44.931 28.529 1.00 47.61 768 PRO A CA 1
ATOM 5935 C C . PRO A 1 768 ? 81.630 46.230 28.958 1.00 46.14 768 PRO A C 1
ATOM 5936 O O . PRO A 1 768 ? 81.180 46.882 29.896 1.00 54.29 768 PRO A O 1
ATOM 5940 N N . ASP A 1 769 ? 82.715 46.583 28.279 1.00 48.13 769 ASP A N 1
ATOM 5941 C CA . ASP A 1 769 ? 83.443 47.818 28.552 1.00 43.51 769 ASP A CA 1
ATOM 5942 C C . ASP A 1 769 ? 84.341 48.143 27.358 1.00 45.99 769 ASP A C 1
ATOM 5943 O O . ASP A 1 769 ? 84.272 47.470 26.321 1.00 47.54 769 ASP A O 1
ATOM 5948 N N . ASP A 1 770 ? 85.181 49.165 27.498 1.00 46.37 770 ASP A N 1
ATOM 5949 C CA . ASP A 1 770 ? 86.051 49.574 26.392 1.00 51.93 770 ASP A CA 1
ATOM 5950 C C . ASP A 1 770 ? 87.500 49.098 26.544 1.00 47.70 770 ASP A C 1
ATOM 5951 O O . ASP A 1 770 ? 88.396 49.575 25.848 1.00 49.22 770 ASP A O 1
ATOM 5956 N N . VAL A 1 771 ? 87.727 48.158 27.454 1.00 49.79 771 VAL A N 1
ATOM 5957 C CA . VAL A 1 771 ? 89.037 47.538 27.587 1.00 40.35 771 VAL A CA 1
ATOM 5958 C C . VAL A 1 771 ? 89.196 46.471 26.512 1.00 40.38 771 VAL A C 1
ATOM 5959 O O . VAL A 1 771 ? 88.320 45.623 26.354 1.00 40.81 771 VAL A O 1
ATOM 5963 N N . PRO A 1 772 ? 90.311 46.510 25.758 1.00 39.36 772 PRO A N 1
ATOM 5964 C CA . PRO A 1 772 ? 90.585 45.488 24.737 1.00 39.02 772 PRO A CA 1
ATOM 5965 C C . PRO A 1 772 ? 90.332 44.106 25.315 1.00 36.20 772 PRO A C 1
ATOM 5966 O O . PRO A 1 772 ? 90.910 43.774 26.351 1.00 32.71 772 PRO A O 1
ATOM 5970 N N . PHE A 1 773 ? 89.475 43.320 24.676 1.00 32.59 773 PHE A N 1
ATOM 5971 C CA . PHE A 1 773 ? 89.064 42.050 25.259 1.00 37.71 773 PHE A CA 1
ATOM 5972 C C . PHE A 1 773 ? 90.226 41.073 25.411 1.00 32.29 773 PHE A C 1
ATOM 5973 O O . PHE A 1 773 ? 90.256 40.270 26.350 1.00 32.01 773 PHE A O 1
ATOM 5981 N N . ALA A 1 774 ? 91.176 41.131 24.483 1.00 28.52 774 ALA A N 1
ATOM 5982 C CA . ALA A 1 774 ? 92.344 40.254 24.541 1.00 29.94 774 ALA A CA 1
ATOM 5983 C C . ALA A 1 774 ? 93.109 40.434 25.847 1.00 28.39 774 ALA A C 1
ATOM 5984 O O . ALA A 1 774 ? 93.668 39.475 26.373 1.00 26.34 774 ALA A O 1
ATOM 5986 N N . CYS A 1 775 ? 93.150 41.661 26.356 1.00 26.32 775 CYS A N 1
ATOM 5987 C CA . CYS A 1 775 ? 93.823 41.923 27.630 1.00 24.33 775 CYS A CA 1
ATOM 5988 C C . CYS A 1 775 ? 93.082 41.300 28.796 1.00 27.91 775 CYS A C 1
ATOM 5989 O O . CYS A 1 775 ? 93.701 40.702 29.671 1.00 26.20 775 CYS A O 1
ATOM 5992 N N . LYS A 1 776 ? 91.761 41.463 28.820 1.00 26.75 776 LYS A N 1
ATOM 5993 C CA . LYS A 1 776 ? 90.957 40.902 29.896 1.00 24.97 776 LYS A CA 1
ATOM 5994 C C . LYS A 1 776 ? 91.046 39.382 29.869 1.00 28.06 776 LYS A C 1
ATOM 5995 O O . LYS A 1 776 ? 91.194 38.735 30.911 1.00 28.81 776 LYS A O 1
ATOM 6001 N N . LYS A 1 777 ? 90.997 38.813 28.674 1.00 27.53 777 LYS A N 1
ATOM 6002 C CA . LYS A 1 777 ? 91.067 37.365 28.521 1.00 28.55 777 LYS A CA 1
ATOM 6003 C C . LYS A 1 777 ? 92.419 36.834 28.991 1.00 24.47 777 LYS A C 1
ATOM 6004 O O . LYS A 1 777 ? 92.491 35.798 29.662 1.00 27.09 777 LYS A O 1
ATOM 6010 N N . MET A 1 778 ? 93.495 37.556 28.678 1.00 24.23 778 MET A N 1
ATOM 6011 C CA . MET A 1 778 ? 94.817 37.138 29.120 1.00 23.24 778 MET A CA 1
ATOM 6012 C C . MET A 1 778 ? 94.877 37.060 30.651 1.00 30.68 778 MET A C 1
ATOM 6013 O O . MET A 1 778 ? 95.423 36.110 31.223 1.00 27.82 778 MET A O 1
ATOM 6018 N N . LEU A 1 779 ? 94.305 38.062 31.312 1.00 25.62 779 LEU A N 1
ATOM 6019 C CA . LEU A 1 779 ? 94.302 38.101 32.768 1.00 26.72 779 LEU A CA 1
ATOM 6020 C C . LEU A 1 779 ? 93.443 36.981 33.338 1.00 24.06 779 LEU A C 1
ATOM 6021 O O . LEU A 1 779 ? 93.840 36.308 34.300 1.00 28.04 779 LEU A O 1
ATOM 6026 N N . PHE A 1 780 ? 92.271 36.792 32.745 1.00 26.01 780 PHE A N 1
ATOM 6027 C CA . PHE A 1 780 ? 91.343 35.769 33.195 1.00 28.55 780 PHE A CA 1
ATOM 6028 C C . PHE A 1 780 ? 91.900 34.370 32.975 1.00 29.80 780 PHE A C 1
ATOM 6029 O O . PHE A 1 780 ? 91.816 33.515 33.857 1.00 27.82 780 PHE A O 1
ATOM 6037 N N . GLU A 1 781 ? 92.487 34.145 31.803 1.00 29.89 781 GLU A N 1
ATOM 6038 C CA . GLU A 1 781 ? 93.014 32.829 31.448 1.00 29.08 781 GLU A CA 1
ATOM 6039 C C . GLU A 1 781 ? 94.216 32.420 32.302 1.00 26.94 781 GLU A C 1
ATOM 6040 O O . GLU A 1 781 ? 94.401 31.239 32.580 1.00 31.87 781 GLU A O 1
ATOM 6046 N N . GLU A 1 782 ? 95.030 33.379 32.735 1.00 24.79 782 GLU A N 1
ATOM 6047 C CA . GLU A 1 782 ? 96.121 33.049 33.643 1.00 26.78 782 GLU A CA 1
ATOM 6048 C C . GLU A 1 782 ? 95.541 32.608 34.992 1.00 27.92 782 GLU A C 1
ATOM 6049 O O . GLU A 1 782 ? 96.063 31.711 35.647 1.00 27.56 782 GLU A O 1
ATOM 6055 N N . THR A 1 783 ? 94.434 33.226 35.386 1.00 29.23 783 THR A N 1
ATOM 6056 C CA . THR A 1 783 ? 93.756 32.829 36.610 1.00 33.18 783 THR A CA 1
ATOM 6057 C C . THR A 1 783 ? 93.200 31.401 36.494 1.00 28.31 783 THR A C 1
ATOM 6058 O O . THR A 1 783 ? 93.346 30.596 37.420 1.00 30.41 783 THR A O 1
ATOM 6062 N N . ARG A 1 784 ? 92.596 31.076 35.353 1.00 26.69 784 ARG A N 1
ATOM 6063 C CA . ARG A 1 784 ? 92.056 29.733 35.152 1.00 30.24 784 ARG A CA 1
ATOM 6064 C C . ARG A 1 784 ? 93.149 28.666 35.227 1.00 32.35 784 ARG A C 1
ATOM 6065 O O . ARG A 1 784 ? 92.970 27.615 35.837 1.00 30.16 784 ARG A O 1
ATOM 6073 N N . VAL A 1 785 ? 94.291 28.936 34.614 1.00 29.81 785 VAL A N 1
ATOM 6074 C CA . VAL A 1 785 ? 95.382 27.974 34.663 1.00 30.63 785 VAL A CA 1
ATOM 6075 C C . VAL A 1 785 ? 95.950 27.861 36.076 1.00 34.44 785 VAL A C 1
ATOM 6076 O O . VAL A 1 785 ? 96.301 26.774 36.512 1.00 35.50 785 VAL A O 1
ATOM 6080 N N . THR A 1 786 ? 96.022 28.980 36.797 1.00 32.58 786 THR A N 1
ATOM 6081 C CA . THR A 1 786 ? 96.449 28.958 38.198 1.00 31.82 786 THR A CA 1
ATOM 6082 C C . THR A 1 786 ? 95.507 28.114 39.034 1.00 32.01 786 THR A C 1
ATOM 6083 O O . THR A 1 786 ? 95.937 27.359 39.923 1.00 39.55 786 THR A O 1
ATOM 6087 N N . MET A 1 787 ? 94.210 28.254 38.766 1.00 32.17 787 MET A N 1
ATOM 6088 C CA . MET A 1 787 ? 93.205 27.547 39.543 1.00 34.81 787 MET A CA 1
ATOM 6089 C C . MET A 1 787 ? 93.287 26.052 39.273 1.00 36.30 787 MET A C 1
ATOM 6090 O O . MET A 1 787 ? 92.897 25.238 40.096 1.00 36.52 787 MET A O 1
ATOM 6095 N N . VAL A 1 788 ? 93.797 25.688 38.102 1.00 35.22 788 VAL A N 1
ATOM 6096 C CA . VAL A 1 788 ? 94.011 24.283 37.798 1.00 35.78 788 VAL A CA 1
ATOM 6097 C C . VAL A 1 788 ? 95.113 23.727 38.694 1.00 41.12 788 VAL A C 1
ATOM 6098 O O . VAL A 1 788 ? 94.961 22.675 39.326 1.00 43.60 788 VAL A O 1
ATOM 6102 N N . ILE A 1 789 ? 96.223 24.448 38.751 1.00 38.45 789 ILE A N 1
ATOM 6103 C CA . ILE A 1 789 ? 97.349 24.036 39.581 1.00 46.91 789 ILE A CA 1
ATOM 6104 C C . ILE A 1 789 ? 96.978 23.832 41.047 1.00 48.62 789 ILE A C 1
ATOM 6105 O O . ILE A 1 789 ? 97.537 22.960 41.715 1.00 54.71 789 ILE A O 1
ATOM 6110 N N . PHE A 1 790 ? 96.022 24.616 41.541 1.00 47.68 790 PHE A N 1
ATOM 6111 C CA . PHE A 1 790 ? 95.654 24.575 42.959 1.00 50.10 790 PHE A CA 1
ATOM 6112 C C . PHE A 1 790 ? 94.290 23.947 43.260 1.00 55.76 790 PHE A C 1
ATOM 6113 O O . PHE A 1 790 ? 93.781 24.079 44.377 1.00 52.61 790 PHE A O 1
ATOM 6121 N N . LYS A 1 791 ? 93.705 23.259 42.282 1.00 54.46 791 LYS A N 1
ATOM 6122 C CA . LYS A 1 791 ? 92.346 22.729 42.430 1.00 60.68 791 LYS A CA 1
ATOM 6123 C C . LYS A 1 791 ? 92.234 21.629 43.483 1.00 67.52 791 LYS A C 1
ATOM 6124 O O . LYS A 1 791 ? 93.212 20.949 43.797 1.00 70.40 791 LYS A O 1
ATOM 6130 N N . ASP A 1 792 ? 91.029 21.458 44.017 1.00 67.69 792 ASP A N 1
ATOM 6131 C CA . ASP A 1 792 ? 90.786 20.468 45.061 1.00 74.24 792 ASP A CA 1
ATOM 6132 C C . ASP A 1 792 ? 91.719 20.709 46.244 1.00 74.83 792 ASP A C 1
ATOM 6133 O O . ASP A 1 792 ? 92.602 19.899 46.531 1.00 74.05 792 ASP A O 1
ATOM 6138 N N . GLY A 1 793 ? 91.517 21.836 46.920 1.00 68.28 793 GLY A N 1
ATOM 6139 C CA . GLY A 1 793 ? 92.388 22.240 48.007 1.00 72.29 793 GLY A CA 1
ATOM 6140 C C . GLY A 1 793 ? 92.096 21.500 49.294 1.00 80.26 793 GLY A C 1
ATOM 6141 O O . GLY A 1 793 ? 91.095 21.768 49.957 1.00 83.49 793 GLY A O 1
ATOM 6142 N N . ASP A 1 794 ? 92.976 20.568 49.649 1.00 86.40 794 ASP A N 1
ATOM 6143 C CA . ASP A 1 794 ? 92.842 19.818 50.898 1.00 91.26 794 ASP A CA 1
ATOM 6144 C C . ASP A 1 794 ? 94.022 20.064 51.837 1.00 90.54 794 ASP A C 1
ATOM 6145 O O . ASP A 1 794 ? 94.102 19.476 52.915 1.00 88.98 794 ASP A O 1
ATOM 6150 N N . GLY A 1 795 ? 94.940 20.929 51.419 1.00 89.77 795 GLY A N 1
ATOM 6151 C CA . GLY A 1 795 ? 96.118 21.236 52.210 1.00 91.87 795 GLY A CA 1
ATOM 6152 C C . GLY A 1 795 ? 97.313 20.354 51.888 1.00 91.41 795 GLY A C 1
ATOM 6153 O O . GLY A 1 795 ? 98.449 20.676 52.239 1.00 89.27 795 GLY A O 1
ATOM 6154 N N . PHE A 1 796 ? 97.059 19.242 51.207 1.00 90.87 796 PHE A N 1
ATOM 6155 C CA . PHE A 1 796 ? 98.099 18.256 50.925 1.00 94.50 796 PHE A CA 1
ATOM 6156 C C . PHE A 1 796 ? 99.318 18.814 50.191 1.00 92.15 796 PHE A C 1
ATOM 6157 O O . PHE A 1 796 ? 100.450 18.425 50.476 1.00 99.06 796 PHE A O 1
ATOM 6165 N N . GLY A 1 797 ? 99.083 19.718 49.246 1.00 85.38 797 GLY A N 1
ATOM 6166 C CA . GLY A 1 797 ? 100.149 20.250 48.415 1.00 75.28 797 GLY A CA 1
ATOM 6167 C C . GLY A 1 797 ? 99.883 20.008 46.940 1.00 77.51 797 GLY A C 1
ATOM 6168 O O . GLY A 1 797 ? 99.014 19.211 46.581 1.00 80.25 797 GLY A O 1
ATOM 6169 N N . VAL A 1 798 ? 100.633 20.699 46.086 1.00 71.57 798 VAL A N 1
ATOM 6170 C CA . VAL A 1 798 ? 100.484 20.573 44.641 1.00 67.51 798 VAL A CA 1
ATOM 6171 C C . VAL A 1 798 ? 101.189 19.331 44.100 1.00 71.80 798 VAL A C 1
ATOM 6172 O O . VAL A 1 798 ? 102.279 18.979 44.556 1.00 69.17 798 VAL A O 1
ATOM 6176 N N . SER A 1 799 ? 100.562 18.679 43.123 1.00 77.80 799 SER A N 1
ATOM 6177 C CA . SER A 1 799 ? 101.138 17.499 42.485 1.00 87.43 799 SER A CA 1
ATOM 6178 C C . SER A 1 799 ? 102.094 17.896 41.366 1.00 88.61 799 SER A C 1
ATOM 6179 O O . SER A 1 799 ? 101.680 18.464 40.353 1.00 81.71 799 SER A O 1
ATOM 6182 N N . LYS A 1 800 ? 103.374 17.592 41.554 1.00 92.85 800 LYS A N 1
ATOM 6183 C CA . LYS A 1 800 ? 104.391 17.921 40.564 1.00 89.31 800 LYS A CA 1
ATOM 6184 C C . LYS A 1 800 ? 104.242 17.074 39.302 1.00 87.97 800 LYS A C 1
ATOM 6185 O O . LYS A 1 800 ? 104.552 17.527 38.199 1.00 80.36 800 LYS A O 1
ATOM 6191 N N . LEU A 1 801 ? 103.770 15.843 39.470 1.00 91.07 801 LEU A N 1
ATOM 6192 C CA . LEU A 1 801 ? 103.606 14.936 38.341 1.00 88.59 801 LEU A CA 1
ATOM 6193 C C . LEU A 1 801 ? 102.459 15.383 37.441 1.00 79.10 801 LEU A C 1
ATOM 6194 O O . LEU A 1 801 ? 102.495 15.177 36.227 1.00 81.18 801 LEU A O 1
ATOM 6199 N N . GLU A 1 802 ? 101.444 16.002 38.035 1.00 64.32 802 GLU A N 1
ATOM 6200 C CA . GLU A 1 802 ? 100.315 16.495 37.261 1.00 59.11 802 GLU A CA 1
ATOM 6201 C C . GLU A 1 802 ? 100.701 17.741 36.463 1.00 47.51 802 GLU A C 1
ATOM 6202 O O . GLU A 1 802 ? 100.222 17.940 35.355 1.00 45.69 802 GLU A O 1
ATOM 6208 N N . VAL A 1 803 ? 101.576 18.565 37.030 1.00 51.76 803 VAL A N 1
ATOM 6209 C CA . VAL A 1 803 ? 102.068 19.749 36.336 1.00 54.81 803 VAL A CA 1
ATOM 6210 C C . VAL A 1 803 ? 102.835 19.321 35.089 1.00 47.31 803 VAL A C 1
ATOM 6211 O O . VAL A 1 803 ? 102.624 19.854 34.004 1.00 43.50 803 VAL A O 1
ATOM 6215 N N . LYS A 1 804 ? 103.725 18.350 35.254 1.00 46.40 804 LYS A N 1
ATOM 6216 C CA . LYS A 1 804 ? 104.490 17.808 34.136 1.00 43.23 804 LYS A CA 1
ATOM 6217 C C . LYS A 1 804 ? 103.546 17.214 33.090 1.00 45.55 804 LYS A C 1
ATOM 6218 O O . LYS A 1 804 ? 103.740 17.387 31.883 1.00 42.31 804 LYS A O 1
ATOM 6224 N N . ASP A 1 805 ? 102.510 16.526 33.559 1.00 44.48 805 ASP A N 1
ATOM 6225 C CA . ASP A 1 805 ? 101.541 15.905 32.663 1.00 43.01 805 ASP A CA 1
ATOM 6226 C C . ASP A 1 805 ? 100.763 16.943 31.858 1.00 40.27 805 ASP A C 1
ATOM 6227 O O . ASP A 1 805 ? 100.449 16.724 30.690 1.00 35.22 805 ASP A O 1
ATOM 6232 N N . HIS A 1 806 ? 100.469 18.081 32.477 1.00 40.51 806 HIS A N 1
ATOM 6233 C CA . HIS A 1 806 ? 99.778 19.154 31.776 1.00 36.34 806 HIS A CA 1
ATOM 6234 C C . HIS A 1 806 ? 100.674 19.767 30.702 1.00 37.95 806 HIS A C 1
ATOM 6235 O O . HIS A 1 806 ? 100.222 20.102 29.611 1.00 34.11 806 HIS A O 1
ATOM 6242 N N . ILE A 1 807 ? 101.950 19.912 31.019 1.00 38.01 807 ILE A N 1
ATOM 6243 C CA . ILE A 1 807 ? 102.919 20.402 30.047 1.00 39.76 807 ILE A CA 1
ATOM 6244 C C . ILE A 1 807 ? 103.077 19.429 28.873 1.00 38.37 807 ILE A C 1
ATOM 6245 O O . ILE A 1 807 ? 103.047 19.842 27.713 1.00 35.92 807 ILE A O 1
ATOM 6250 N N . LYS A 1 808 ? 103.226 18.141 29.176 1.00 37.97 808 LYS A N 1
ATOM 6251 C CA . LYS A 1 808 ? 103.293 17.115 28.138 1.00 33.38 808 LYS A CA 1
ATOM 6252 C C . LYS A 1 808 ? 102.093 17.188 27.192 1.00 38.09 808 LYS A C 1
ATOM 6253 O O . LYS A 1 808 ? 102.255 17.161 25.966 1.00 36.84 808 LYS A O 1
ATOM 6259 N N . GLU A 1 809 ? 100.894 17.266 27.765 1.00 36.45 809 GLU A N 1
ATOM 6260 C CA . GLU A 1 809 ? 99.660 17.228 26.978 1.00 29.70 809 GLU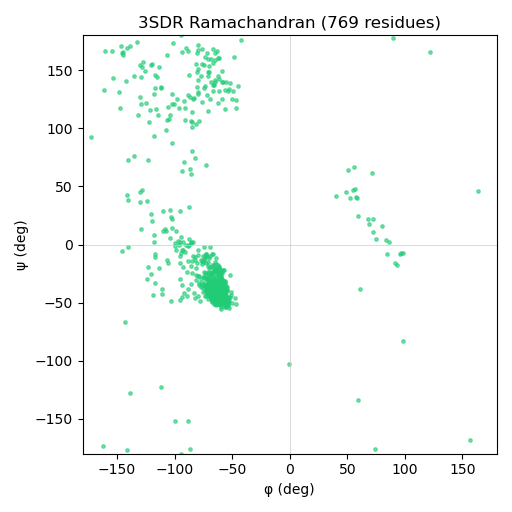 A CA 1
ATOM 6261 C C . GLU A 1 809 ? 99.483 18.501 26.150 1.00 32.36 809 GLU A C 1
ATOM 6262 O O . GLU A 1 809 ? 99.039 18.465 25.002 1.00 35.62 809 GLU A O 1
ATOM 6268 N N . CYS A 1 810 ? 99.834 19.628 26.749 1.00 32.49 810 CYS A N 1
ATOM 6269 C CA . CYS A 1 810 ? 99.562 20.928 26.152 1.00 34.07 810 CYS A CA 1
ATOM 6270 C C . CYS A 1 810 ? 100.620 21.321 25.123 1.00 34.39 810 CYS A C 1
ATOM 6271 O O . CYS A 1 810 ? 100.285 21.762 24.024 1.00 32.23 810 CYS A O 1
ATOM 6274 N N . LEU A 1 811 ? 101.889 21.139 25.483 1.00 27.92 811 LEU A N 1
ATOM 6275 C CA . LEU A 1 811 ? 103.011 21.720 24.738 1.00 26.43 811 LEU A CA 1
ATOM 6276 C C . LEU A 1 811 ? 103.932 20.720 24.035 1.00 36.02 811 LEU A C 1
ATOM 6277 O O . LEU A 1 811 ? 104.677 21.093 23.118 1.00 35.91 811 LEU A O 1
ATOM 6282 N N . ILE A 1 812 ? 103.921 19.465 24.469 1.00 31.13 812 ILE A N 1
ATOM 6283 C CA . ILE A 1 812 ? 104.905 18.514 23.943 1.00 31.62 812 ILE A CA 1
ATOM 6284 C C . ILE A 1 812 ? 104.339 17.539 22.908 1.00 37.50 812 ILE A C 1
ATOM 6285 O O . ILE A 1 812 ? 104.940 17.343 21.853 1.00 36.77 812 ILE A O 1
ATOM 6290 N N . GLU A 1 813 ? 103.204 16.917 23.222 1.00 33.17 813 GLU A N 1
ATOM 6291 C CA . GLU A 1 813 ? 102.671 15.831 22.396 1.00 33.02 813 GLU A CA 1
ATOM 6292 C C . GLU A 1 813 ? 101.617 16.328 21.407 1.00 33.75 813 GLU A C 1
ATOM 6293 O O . GLU A 1 813 ? 100.581 16.851 21.802 1.00 32.38 813 GLU A O 1
ATOM 6299 N N . PRO A 1 814 ? 101.891 16.188 20.105 1.00 38.83 814 PRO A N 1
ATOM 6300 C CA . PRO A 1 814 ? 100.913 16.664 19.119 1.00 37.31 814 PRO A CA 1
ATOM 6301 C C . PRO A 1 814 ? 99.721 15.724 18.984 1.00 37.36 814 PRO A C 1
ATOM 6302 O O . PRO A 1 814 ? 99.751 14.596 19.489 1.00 36.85 814 PRO A O 1
ATOM 6306 N N . LEU A 1 815 ? 98.678 16.193 18.309 1.00 34.49 815 LEU A N 1
ATOM 6307 C CA . LEU A 1 815 ? 97.561 15.332 17.940 1.00 32.29 815 LEU A CA 1
ATOM 6308 C C . LEU A 1 815 ? 97.921 14.542 16.698 1.00 40.27 815 LEU A C 1
ATOM 6309 O O . LEU A 1 815 ? 98.476 15.087 15.753 1.00 40.67 815 LEU A O 1
ATOM 6314 N N . PRO A 1 816 ? 97.610 13.243 16.698 1.00 45.11 816 PRO A N 1
ATOM 6315 C CA . PRO A 1 816 ? 97.828 12.423 15.503 1.00 54.25 816 PRO A CA 1
ATOM 6316 C C . PRO A 1 816 ? 96.915 12.901 14.381 1.00 58.07 816 PRO A C 1
ATOM 6317 O O . PRO A 1 816 ? 95.755 13.210 14.642 1.00 54.76 816 PRO A O 1
ATOM 6321 N N . LEU A 1 817 ? 97.436 12.993 13.162 1.00 64.07 817 LEU A N 1
ATOM 6322 C CA . LEU A 1 817 ? 96.613 13.336 12.005 1.00 71.36 817 LEU A CA 1
ATOM 6323 C C . LEU A 1 817 ? 96.521 12.141 11.065 1.00 81.53 817 LEU A C 1
ATOM 6324 O O . LEU A 1 817 ? 97.422 11.300 11.030 1.00 88.91 817 LEU A O 1
#